Protein 6OJX (pdb70)

Solvent-accessible surface area: 48170 Å² total; per-residue (Å²): 204,28,72,7,100,98,1,0,37,51,0,43,114,105,58,6,23,11,0,49,2,45,21,134,23,30,2,40,0,72,45,45,18,154,87,69,63,7,156,52,72,86,21,80,50,115,43,0,98,95,5,0,30,67,28,16,80,127,142,36,47,121,108,4,100,117,75,68,110,22,83,5,20,27,40,24,101,90,41,2,14,0,80,1,54,0,65,52,59,161,77,10,14,1,1,35,0,63,27,2,58,102,98,39,88,51,25,154,117,35,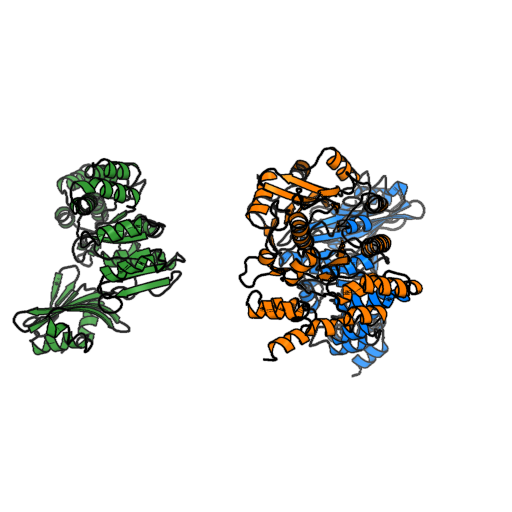45,10,28,83,11,0,97,93,2,3,117,64,72,74,2,1,0,0,0,0,0,52,137,30,4,21,34,50,40,4,8,3,5,0,2,32,61,0,1,63,83,30,80,16,0,0,0,0,0,22,75,7,1,25,24,46,15,100,41,116,31,0,0,5,2,6,1,43,27,64,65,5,3,119,41,31,160,30,1,29,144,31,3,56,62,1,22,5,29,0,0,20,2,17,52,13,131,62,54,105,11,6,77,22,0,3,31,5,5,9,2,34,5,0,0,0,0,17,9,111,1,80,27,0,19,62,0,0,37,100,1,5,90,65,10,72,94,98,26,32,73,30,2,33,32,14,0,0,102,9,0,32,0,0,0,1,1,30,52,0,61,89,45,99,62,103,19,78,24,16,0,2,4,0,0,15,10,16,99,43,0,44,62,19,0,98,88,84,92,8,142,97,0,61,63,58,0,65,118,5,58,178,82,82,28,3,42,0,12,0,44,12,1,76,29,18,18,105,105,124,80,5,60,92,121,36,0,37,65,154,11,94,66,66,113,39,0,57,109,46,48,111,115,214,26,73,8,98,93,2,0,33,59,0,43,108,112,57,4,20,4,0,4,1,3,13,115,1,30,2,12,0,11,44,43,17,103,6,72,57,10,156,56,84,86,19,81,51,114,42,0,100,96,3,0,30,68,26,16,80,125,152,47,45,129,100,4,105,108,27,34,3,6,35,6,19,26,40,25,100,88,40,1,27,0,33,1,2,0,0,16,7,128,68,10,13,1,1,6,0,50,31,2,56,111,156,26,90,51,19,142,100,33,42,11,27,80,13,0,91,93,2,3,114,64,71,122,3,1,0,0,0,0,1,18,50,31,3,22,35,50,40,3,8,4,5,0,2,29,61,0,1,64,83,29,159,54,29,0,2,0,1,22,56,6,16,20,23,77,15,101,116,119,41,3,84,10,71,36,62,42,28,68,80,77,10,175,43,45,158,50,1,27,142,106,3,87,219,62,116,6,51,0,0,19,1,18,45,13,154,64,51,106,15,8,75,24,0,3,52,4,4,96,66,38,21,0,0,0,0,17,9,40,0,52,32,0,28,24,0,0,54,37,0,5,38,56,2,58,73,184,41,25,73,110,1,32,32,36,0,0,133,10,1,35,0,0,0,1,2,24,39,0,54,83,49,92,62,106,21,77,20,14,0,2,4,0,0,14,10,16,99,42,0,42,64,20,0,96,90,79,82,8,120,80,0,60,64,58,0,67,121,5,57,111,82,82,27,3,42,0,12,0,47,12,1,69,29,19,19,111,150,200,80,6,60,98,123,36,0,41,53,78,12,93,65,65,116,32,0,58,116,42,45,118,80,113,189,23,75,7,98,92,2,0,32,58,0,45,107,112,58,4,18,12,0,47,1,43,20,132,21,31,2,41,0,77,44,44,21,160,85,73,72,10,151,46,80,85,19,82,50,115,44,0,97,98,5,0,29,68,27,16,80,130,152,46,45,126,104,4,104,112,70,68,108,22,82,6,18,24,39,26,100,88,40,2,26,0,78,1,54,0,66,53,41,216,76,10,14,0,2,35,0,61,30,2,57,110,143,42,70,48,25,138,94,32,42,10,28,91,22,0,102,46,2,3,119,64,73,129,3,1,0,0,0,0,0,52,137,32,3,22,35,49,42,4,9,5,4,0,2,27,59,1,1,66,83,29,161,55,27,0,3,1,1,22,71,8,16,26,23,78,17,100,115,118,42,4,84,10,69,35,61,43,28,67,83,76,11,172,40,42,137,45,1,29,138,106,2,85,218,62,118,8,48,0,0,22,1,18,55,14,146,70,60,102,14,5,73,24,0,2,52,4,4,97,66,38,20,0,0,0,0,18,10,113,1,83,32,0,19,65,0,0,32,98,0,2,91,64,5,71,93,186,39,35,73,108,0,29,32,35,0,0,133,10,0,30,0,0,0,1,2,24,40,0,50,83,49,92,64,106,20,79,20,14,0,2,4,0,0,15,9,16,99,43,0,43,63,21,0,95,95,85,92,10,137,96,0,62,64,58,0,67,121,5,59,180,80,82,27,2,44,0,12,0,44,11,0,76,30,19,19,110,148,201,79,6,61,93,120,36,0,40,63,115,12,96,65,64,115,33,0,97,113,43,39,96,84,95

Foldseek 3Di:
DDALVVQVQVLQVQVFFKWKADAPFAIWTHFLRRIDHDPDGGDHQVRQCRRVCVFDDPVQVVVCVVPQWDWDKDDDPPGFIWTKIWGDDPRGIIMMIGTFHQDQDECVVQQHDVLLQVLLVDQFFEAEEEAAPPQCRVSSVVNSVQSNQAPDQFEEEEEDCADGHDHDHHNYHYHYAGDPPRAPDLVRCLVCVVVVRGAEYESEEPPALVSLVSQLVQRVVRHYYYYYYHDAFPLRVLCVNLVRDPPVCSLVVLLSCLPRHAKYKGWGWFQWLVRHGTHIQIFIQGDDPVQSVCSNVVNSVCSVVVLVPCCPPNNGAGSLRSLLVCVVVRGHDPCRSLVPDPDNVVSVVVVVD/DDALVVQVQCLQVQVFFKWKADAPFAIWTHALRRIDHDPDGGDHQVRQCRRVCVFDDPVQVVVCVVPQWDWDKDDDPPGFIWIKIWGDDPRGIIMMIGTFHQDQDECVVQQHDVLLQVLLVDQFFEAEEEAAPPFCRVSSVVNSVQSNQAPDQFEEEEEDQADGHDHDHHNYHYHYAGDPPRAPDLVRCLVCVVVVRGAEYESEAPPALVSLVSQLVQRVVRHYYYYYYHDAFPLRVLCVNLVRDPPVCSLVVLLSCLVGHAKYKGWGWFQFPVNHGIHIQIFIQGDDPVQSVCSNVVNSVCSVVVLVPCCVPNNGAGSLRSLLVCVVVSRHDPCRSCVPDPDNVVSVCVVPVD/DDALVVQVQCLQVQVFFKWKADAPFAIWTHFLRRIDHDPDGGDHQVRQCRRVCVFDDPVQVVVCVVPQWDWDKDDDPPGFIWIKIWGDDPRGIIMMIGTFHQDQDECVVQQHDCLLQVLLVDQFFEAEAEAAPPQCRVSSVVNSVQSNQAPDQFEEEEEDCADGHDRDHHNYHYHYAGDPPRAPDLVRCLVCVVVVRGAEYESEACPALVSLVSQLVQRVVRHYYYYYYHDAFPLRVLCVSLVRDPPVCSLVVLLSCLPRHAKYKGWGWFQWPVRHGTHIQIFIDGDDPVQSVCSNVVNSVCSVVVLVPCCVPNNGAGSLRSLLVCVVVSRHDPCRSCVPDPDNVVSVCVVPVD

B-factor: mean 44.24, std 13.98, range [21.78, 124.31]

Sequence (1061 aa):
MANMHQLLTELVNRGGSSDLHLTTNSPPQIRIDGKLLPLDMPPLNAVDTKQLCYSILTEQQKHHKFEENNELDLSFGIKGLSRFRGNVFVQRGAVAGVFRVIPYKILSFEELGLPPVVRELAEKPRGLVLVTGPTGSGKSTTLAAIIDKINTDRHEHIVTVEDPIEYLHPPHKSCVVNQREVGADTKSFKNALKYILRQDPDVVLVGELRDLEETIEAALTLAETGHLCFATLHTNSAVQTINRIVDVFPSYQQPQVRAQLSFVLEGVLSQTLLPKASGTGRVLAIEVMVPNPAIRNLIREDKIHHQIYSQMQVGQEKFGMMTMNQCLYGLLQKRHITMDVGMGRSPDPDELKQMLTSMANMHQLLTELVNRGGSSDLHLTTNSPPQIRIDGKLLPLDMPPLNAVDTKQLCYSILTEQQKHKFEENNELDLSFGIKGLSRFRGNVFVQRGAVAGVFRVVIPYKILSFEELGLPPVVRELAEKPRGLVLVTGPTGSGKSTTLAAIIDKINTDRHEHIVTVEDPIEYLHPPHKSCVVNQREVGADTKSFKNALKYILRQDPDVVLVGELRDLETIEAALTLAETGHLCFATLHTNSAVQTINRIVDVFPSYQQPQVRAQLSFVLEGVLSSQTTLLPKASGTGRVLAIEVMVPNPAIRNLIREDKIIHHQIYSQMQVGQEKFGMMTMNQCLYGLLQKRHITMDVGMGRSPDPDELKQMLTSGMANMHQLLTELVNRGGSSDLHLTTNSPPQIRIDGKLLPLDMPPLNAVDTKQLCYSILTEQQQKHHKFEENNELDLSFGIKGLSRFRGNVFVQRRGAVAGVFRVIPYKILSFEELGLPPVVRELAEKPRGLVLVTGPTGSGKSTTLAAIIIDKINTDRHEHIVTVEDPIEYLHPHKSCVVNQREVGADTKSFKNALKYILRQDPDVVLVGELRDLEETIEAALTLAETGHLCFATLHTNSAVQTINRIVDVFPSYQQPQVRAQLSFVLEGVLSSQTTLLPKASGTGRVLAIEVMVPNPAIRNLIREDKIIHQIYSQMQVGQEKFGMMTMNQCLYGLLQKRHITMDVGMGRSPDPDELKQMLTSG

CATH classification: 3.30.450.90 (+1 more: 3.40.50.300)

Secondary structure (DSSP, 8-state):
---HHHHHHHHHHTT-SEEEE-TTS--EEEETTEEEE-SSPPP-HHHHHHHHHTT--HHHHHHHHHHSEEEEEEEETTTEEEEEEEEEETTEEEEEEEEE-SSPPPHHHHT--HHHHHHTT-SSEEEEEE-STTSSHHHHHHHHHHHHHHH--SEEEEEESS--S----SSSEEEEEEBTTTBS-HHHHHHHGGGG--SEEEEEE--SHHHHHHHHHHHHTT-EEEEEE--SSHHHHHHHHHHTS-TTTHHHHHHHHHHHEEEEEEEEEEE-TTSSSEEEEEEEE---HHHHHHHHTT-GGGHHHHHHT-HHHH--B-HHHHHHHHHHTTSS-HHHHHHH-SSHHHHHHHHH-/---HHHHHHHHHHTT-SEEEE-TTS--EEEETTEEEE-SSPPP-HHHHHHHHHTT--HHHHHHHHHHSEEEEEEEETTTEEEEEEEEEETTEEEEEEEEE-SSPPPHHHHT--HHHHHHTT-SSEEEEEE-STTSSHHHHHHHHHHHHHHH--SEEEEEESS--S----SSSEEEEEEBTTTBS-HHHHHHHGGGS--SEEEEEE--SHHHHHHHHHHHHTT-EEEEEE--SSHHHHHHHHHHTS-GGGHHHHHHHHHHHEEEEEEEEEEE-TTSSSEEEEEEEE---HHHHHHHHTT-GGGHHHHHHT-HHHH--B-HHHHHHHHHHTTSS-HHHHHHH-S-HHHHHHHHTT-/---HHHHHHHHHHTT-SEEEE-BTS--EEEETTEEEE-SSPPB-HHHHHHHHHTTS-HHHHHHHHHHSEEEEEEEETTTEEEEEEEEEETTEEEEEEEEE-SSPPPHHHHT--HHHHHHTT-SSEEEEEE-STTSSHHHHHHHHHHHHHHH--SEEEEEESS--S----SSSEEEEEEBTTTBS-HHHHHHHGGGG--SEEEEEE--SHHHHHHHHHHHHTT-EEEEEE--SSHHHHHHHHHHTS-GGGHHHHHHHHHHHEEEEEEEEEEE-TTSSSEEEEEEEE---HHHHHHHHTT-GGGHHHHHHT-HHHH--B-HHHHHHHHHHTTSS-HHHHHHH-S-HHHHHHHHH--

InterPro domains:
  IPR001482 Type II/IV secretion system domain [PF00437] (5-279)
  IPR006321 Pilus retraction protein PilT/PilU [TIGR01420] (4-346)
  IPR006321 Pilus retraction protein PilT/PilU [cd01131] (104-326)
  IPR027417 P-loop containing nucleoside triphosphate hydrolase [G3DSA:3.40.50.300] (101-358)
  IPR027417 P-loop containing nucleoside triphosphate hydrolase [SSF52540] (4-335)
  IPR061298 Bacterial type II secretion system protein, E signature [PS00662] (194-208)

Organism: Geobacter metallireducens (strain ATCC 53774 / DSM 7210 / GS-15) (NCBI:txid269799)

Radius of gyration: 41.23 Å; Cα contacts (8 Å, |Δi|>4): 2125; chains: 3; bounding box: 118×92×66 Å

Nearest PDB structures (foldseek):
  6ok2-assembly1_D  TM=8.692E-01  e=3.202E-77  Geobacter metallireducens GS-15
  5zfq-assembly1_A  TM=9.122E-01  e=2.348E-72  Geobacter sulfurreducens PCA
  3jvv-assembly1_A-2  TM=9.139E-01  e=1.001E-47  Pseudomonas aeruginosa
  3jvu-assembly1_C-2  TM=9.461E-01  e=4.062E-47  Pseudomonas aeruginosa
  3jvv-assembly1_B-2  TM=9.315E-01  e=7.203E-47  Pseudomonas aeruginosa

Structure (mmCIF, N/CA/C/O backbone):
data_6OJX
#
_entry.id   6OJX
#
_cell.length_a   190.187
_cell.length_b   190.187
_cell.length_c   60.455
_cell.angle_alpha   90.00
_cell.angle_beta   90.00
_cell.angle_gamma   120.00
#
_symmetry.space_group_name_H-M   'P 6'
#
loop_
_entity.id
_entity.type
_entity.pdbx_description
1 polymer 'Twitching motility pilus retraction ATPase'
2 non-polymer 1,2-ETHANEDIOL
3 non-polymer 'MAGNESIUM ION'
4 non-polymer "ADENOSINE-5'-TRIPHOSPHATE"
5 water water
#
loop_
_atom_site.group_PDB
_atom_site.id
_atom_site.type_symbol
_atom_site.label_atom_id
_atom_site.label_alt_id
_atom_site.label_comp_id
_atom_site.label_asym_id
_atom_site.label_entity_id
_atom_site.label_seq_id
_atom_site.pdbx_PDB_ins_code
_atom_site.Cartn_x
_atom_site.Cartn_y
_atom_site.Cartn_z
_atom_site.occupancy
_atom_site.B_iso_or_equiv
_atom_site.auth_seq_id
_atom_site.auth_comp_id
_atom_site.auth_asym_id
_atom_site.auth_atom_id
_atom_site.pdbx_PDB_model_num
ATOM 1 N N . MET A 1 21 ? 160.491 69.410 -35.204 1.00 94.65 1 MET A N 1
ATOM 2 C CA . MET A 1 21 ? 159.289 69.140 -34.425 1.00 93.96 1 MET A CA 1
ATOM 3 C C . MET A 1 21 ? 158.530 70.422 -34.098 1.00 86.96 1 MET A C 1
ATOM 4 O O . MET A 1 21 ? 158.230 71.220 -34.987 1.00 85.94 1 MET A O 1
ATOM 9 N N . ALA A 1 22 ? 158.227 70.607 -32.815 1.00 81.50 2 ALA A N 1
ATOM 10 C CA . ALA A 1 22 ? 157.439 71.754 -32.384 1.00 74.35 2 ALA A CA 1
ATOM 11 C C . ALA A 1 22 ? 158.156 73.058 -32.706 1.00 67.74 2 ALA A C 1
ATOM 12 O O . ALA A 1 22 ? 159.380 73.160 -32.592 1.00 66.03 2 ALA A O 1
ATOM 14 N N . ASN A 1 23 ? 157.383 74.060 -33.118 1.00 62.77 3 ASN A N 1
ATOM 15 C CA . ASN A 1 23 ? 157.931 75.382 -33.357 1.00 56.60 3 ASN A CA 1
ATOM 16 C C . ASN A 1 23 ? 157.881 76.198 -32.066 1.00 51.44 3 ASN A C 1
ATOM 17 O O . ASN A 1 23 ? 157.423 75.731 -31.020 1.00 49.62 3 ASN A O 1
ATOM 22 N N . MET A 1 24 ? 158.357 77.442 -32.147 1.00 47.72 4 MET A N 1
ATOM 23 C CA . MET A 1 24 ? 158.418 78.293 -30.963 1.00 46.62 4 MET A CA 1
ATOM 24 C C . MET A 1 24 ? 157.026 78.590 -30.419 1.00 46.39 4 MET A C 1
ATOM 25 O O . MET A 1 24 ? 156.830 78.661 -29.200 1.00 44.13 4 MET A O 1
ATOM 30 N N . HIS A 1 25 ? 156.046 78.760 -31.310 1.00 47.46 5 HIS A N 1
ATOM 31 C CA . HIS A 1 25 ? 154.686 79.062 -30.874 1.00 48.22 5 HIS A CA 1
ATOM 32 C C . HIS A 1 25 ? 154.112 77.933 -30.028 1.00 47.02 5 HIS A C 1
ATOM 33 O O . HIS A 1 25 ? 153.431 78.180 -29.026 1.00 47.98 5 HIS A O 1
ATOM 40 N N . GLN A 1 26 ? 154.380 76.684 -30.414 1.00 45.31 6 GLN A N 1
ATOM 41 C CA . GLN A 1 26 ? 153.852 75.550 -29.663 1.00 46.11 6 GLN A CA 1
ATOM 42 C C . GLN A 1 26 ? 154.582 75.377 -28.337 1.00 44.52 6 GLN A C 1
ATOM 43 O O . GLN A 1 26 ? 153.966 75.019 -27.326 1.00 44.99 6 GLN A O 1
ATOM 49 N N . LEU A 1 27 ? 155.895 75.620 -28.323 1.00 43.83 7 LEU A N 1
ATOM 50 C CA . LEU A 1 27 ? 156.654 75.524 -27.080 1.00 42.18 7 LEU A CA 1
ATOM 51 C C . LEU A 1 27 ? 156.195 76.568 -26.072 1.00 43.20 7 LEU A C 1
ATOM 52 O O . LEU A 1 27 ? 156.045 76.269 -24.881 1.00 45.72 7 LEU A O 1
ATOM 57 N N . LEU A 1 28 ? 155.976 77.803 -26.529 1.00 41.57 8 LEU A N 1
ATOM 58 C CA . LEU A 1 28 ? 155.509 78.852 -25.630 1.00 40.63 8 LEU A CA 1
ATOM 59 C C . LEU A 1 28 ? 154.078 78.602 -25.174 1.00 42.19 8 LEU A C 1
ATOM 60 O O . LEU A 1 28 ? 153.723 78.941 -24.039 1.00 42.29 8 LEU A O 1
ATOM 65 N N . THR A 1 29 ? 153.249 78.005 -26.035 1.00 43.26 9 THR A N 1
ATOM 66 C CA . THR A 1 29 ? 151.901 77.628 -25.622 1.00 44.36 9 THR A CA 1
ATOM 67 C C . THR A 1 29 ? 151.939 76.559 -24.537 1.00 45.86 9 THR A C 1
ATOM 68 O O . THR A 1 29 ? 151.173 76.618 -23.568 1.00 45.20 9 THR A O 1
ATOM 72 N N . GLU A 1 30 ? 152.830 75.574 -24.680 1.00 47.96 10 GLU A N 1
ATOM 73 C CA . GLU A 1 30 ? 152.968 74.547 -23.651 1.00 51.40 10 GLU A CA 1
ATOM 74 C C . GLU A 1 30 ? 153.485 75.141 -22.346 1.00 48.36 10 GLU A C 1
ATOM 75 O O . GLU A 1 30 ? 153.045 74.745 -21.260 1.00 48.59 10 GLU A O 1
ATOM 81 N N . LEU A 1 31 ? 154.421 76.088 -22.435 1.00 46.16 11 LEU A N 1
ATOM 82 C CA . LEU A 1 31 ? 154.893 76.787 -21.245 1.00 45.92 11 LEU A CA 1
ATOM 83 C C . LEU A 1 31 ? 153.739 77.470 -20.519 1.00 46.74 11 LEU A C 1
ATOM 84 O O . LEU A 1 31 ? 153.606 77.361 -19.295 1.00 47.21 11 LEU A O 1
ATOM 89 N N . VAL A 1 32 ? 152.883 78.169 -21.268 1.00 44.38 12 VAL A N 1
ATOM 90 C CA . VAL A 1 32 ? 151.737 78.843 -20.665 1.00 45.21 12 VAL A CA 1
ATOM 91 C C . VAL A 1 32 ? 150.741 77.824 -20.122 1.00 46.53 12 VAL A C 1
ATOM 92 O O . VAL A 1 32 ? 150.299 77.919 -18.971 1.00 47.33 12 VAL A O 1
ATOM 96 N N . ASN A 1 33 ? 150.382 76.831 -20.942 1.00 47.52 13 ASN A N 1
ATOM 97 C CA . ASN A 1 33 ? 149.334 75.885 -20.567 1.00 51.10 13 ASN A CA 1
ATOM 98 C C . ASN A 1 33 ? 149.682 75.107 -19.305 1.00 52.12 13 ASN A C 1
ATOM 99 O O . ASN A 1 33 ? 148.788 74.772 -18.520 1.00 53.17 13 ASN A O 1
ATOM 104 N N . ARG A 1 34 ? 150.958 74.805 -19.092 1.00 50.58 14 ARG A N 1
ATOM 105 C CA . ARG A 1 34 ? 151.373 74.002 -17.952 1.00 50.36 14 ARG A CA 1
ATOM 106 C C . ARG A 1 34 ? 151.745 74.843 -16.738 1.00 48.29 14 ARG A C 1
ATOM 107 O O . ARG A 1 34 ? 152.263 74.299 -15.758 1.00 48.76 14 ARG A O 1
ATOM 115 N N . GLY A 1 35 ? 151.483 76.147 -16.776 1.00 47.18 15 GLY A N 1
ATOM 116 C CA . GLY A 1 35 ? 151.780 76.999 -15.641 1.00 46.56 15 GLY A CA 1
ATOM 117 C C . GLY A 1 35 ? 153.252 77.131 -15.331 1.00 46.59 15 GLY A C 1
ATOM 118 O O . GLY A 1 35 ? 153.616 77.382 -14.178 1.00 45.95 15 GLY A O 1
ATOM 119 N N . GLY A 1 36 ? 154.113 76.962 -16.330 1.00 45.64 16 GLY A N 1
ATOM 120 C CA . GLY A 1 36 ? 155.530 77.125 -16.110 1.00 43.02 16 GLY A CA 1
ATOM 121 C C . GLY A 1 36 ? 155.942 78.581 -16.027 1.00 42.83 16 GLY A C 1
ATOM 122 O O . GLY A 1 36 ? 155.282 79.479 -16.550 1.00 43.79 16 GLY A O 1
ATOM 123 N N . SER A 1 37 ? 157.058 78.813 -15.340 1.00 41.29 17 SER A N 1
ATOM 124 C CA A SER A 1 37 ? 157.601 80.159 -15.211 0.87 40.58 17 SER A CA 1
ATOM 125 C CA B SER A 1 37 ? 157.605 80.157 -15.209 0.13 40.18 17 SER A CA 1
ATOM 126 C C . SER A 1 37 ? 158.635 80.478 -16.280 1.00 40.67 17 SER A C 1
ATOM 127 O O . SER A 1 37 ? 158.708 81.626 -16.733 1.00 42.86 17 SER A O 1
ATOM 132 N N . ASP A 1 38 ? 159.429 79.492 -16.697 1.00 39.00 18 ASP A N 1
ATOM 133 C CA . ASP A 1 38 ? 160.500 79.713 -17.657 1.00 39.82 18 ASP A CA 1
ATOM 134 C C . ASP A 1 38 ? 160.615 78.539 -18.617 1.00 40.07 18 ASP A C 1
ATOM 135 O O . ASP A 1 38 ? 160.482 77.380 -18.214 1.00 41.58 18 ASP A O 1
ATOM 140 N N . LEU A 1 39 ? 160.869 78.849 -19.887 1.00 38.22 19 LEU A N 1
ATOM 141 C CA . LEU A 1 39 ? 161.195 77.859 -20.905 1.00 37.23 19 LEU A CA 1
ATOM 142 C C . LEU A 1 39 ? 162.673 77.974 -21.254 1.00 36.98 19 LEU A C 1
ATOM 143 O O . LEU A 1 39 ? 163.165 79.077 -21.517 1.00 38.70 19 LEU A O 1
ATOM 148 N N . HIS A 1 40 ? 163.373 76.843 -21.258 1.00 31.28 20 HIS A N 1
ATOM 149 C CA . HIS A 1 40 ? 164.804 76.793 -21.532 1.00 36.47 20 HIS A CA 1
ATOM 150 C C . HIS A 1 40 ? 165.059 76.070 -22.847 1.00 38.83 20 HIS A C 1
ATOM 151 O O . HIS A 1 40 ? 164.547 74.964 -23.062 1.00 36.58 20 HIS A O 1
ATOM 158 N N . LEU A 1 41 ? 165.859 76.688 -23.716 1.00 36.68 21 LEU A N 1
ATOM 159 C CA . LEU A 1 41 ? 166.245 76.102 -24.995 1.00 37.58 21 LEU A CA 1
ATOM 160 C C . LEU A 1 41 ? 167.761 76.118 -25.101 1.00 38.10 21 LEU A C 1
ATOM 161 O O . LEU A 1 41 ? 168.372 77.191 -25.125 1.00 35.40 21 LEU A O 1
ATOM 166 N N . THR A 1 42 ? 168.367 74.935 -25.169 1.00 38.27 22 THR A N 1
ATOM 167 C CA . THR A 1 42 ? 169.812 74.833 -25.313 1.00 38.20 22 THR A CA 1
ATOM 168 C C . THR A 1 42 ? 170.142 73.518 -26.007 1.00 39.17 22 THR A C 1
ATOM 169 O O . THR A 1 42 ? 169.321 72.597 -26.058 1.00 37.94 22 THR A O 1
ATOM 173 N N . THR A 1 43 ? 171.354 73.443 -26.551 1.00 38.11 23 THR A N 1
ATOM 174 C CA . THR A 1 43 ? 171.742 72.294 -27.358 1.00 39.07 23 THR A CA 1
ATOM 175 C C . THR A 1 43 ? 171.922 71.050 -26.496 1.00 39.17 23 THR A C 1
ATOM 176 O O . THR A 1 43 ? 172.275 71.125 -25.315 1.00 36.52 23 THR A O 1
ATOM 180 N N . ASN A 1 44 ? 171.668 69.894 -27.112 1.00 40.77 24 ASN A N 1
ATOM 181 C CA . ASN A 1 44 ? 171.838 68.561 -26.539 1.00 42.86 24 ASN A CA 1
ATOM 182 C C . ASN A 1 44 ? 170.847 68.262 -25.424 1.00 42.63 24 ASN A C 1
ATOM 183 O O . ASN A 1 44 ? 171.007 67.261 -24.712 1.00 42.14 24 ASN A O 1
ATOM 188 N N . SER A 1 45 ? 169.828 69.096 -25.253 1.00 41.58 25 SER A N 1
ATOM 189 C CA . SER A 1 45 ? 168.728 68.857 -24.338 1.00 40.86 25 SER A CA 1
ATOM 190 C C . SER A 1 45 ? 167.418 69.143 -25.051 1.00 39.26 25 SER A C 1
ATOM 191 O O . SER A 1 45 ? 167.359 70.019 -25.920 1.00 39.69 25 SER A O 1
ATOM 194 N N . PRO A 1 46 ? 166.358 68.412 -24.725 1.00 39.61 26 PRO A N 1
ATOM 195 C CA . PRO A 1 46 ? 165.029 68.800 -25.191 1.00 40.14 26 PRO A CA 1
ATOM 196 C C . PRO A 1 46 ? 164.626 70.120 -24.563 1.00 40.65 26 PRO A C 1
ATOM 197 O O . PRO A 1 46 ? 165.248 70.559 -23.584 1.00 40.01 26 PRO A O 1
ATOM 201 N N . PRO A 1 47 ? 163.614 70.797 -25.104 1.00 40.55 27 PRO A N 1
ATOM 202 C CA . PRO A 1 47 ? 163.078 71.972 -24.410 1.00 38.67 27 PRO A CA 1
ATOM 203 C C . PRO A 1 47 ? 162.656 71.599 -22.998 1.00 41.08 27 PRO A C 1
ATOM 204 O O . PRO A 1 47 ? 162.075 70.537 -22.764 1.00 43.23 27 PRO A O 1
ATOM 208 N N . GLN A 1 48 ? 162.984 72.467 -22.047 1.00 37.35 28 GLN A N 1
ATOM 209 C CA . GLN A 1 48 ? 162.664 72.231 -20.648 1.00 38.76 28 GLN A CA 1
ATOM 210 C C . GLN A 1 48 ? 161.911 73.429 -20.095 1.00 37.19 28 GLN A C 1
ATOM 211 O O . GLN A 1 48 ? 162.206 74.576 -20.445 1.00 39.50 28 GLN A O 1
ATOM 217 N N . ILE A 1 49 ? 160.929 73.156 -19.241 1.00 36.22 29 ILE A N 1
ATOM 218 C CA . ILE A 1 49 ? 160.105 74.188 -18.628 1.00 37.33 29 ILE A CA 1
ATOM 219 C C . ILE A 1 49 ? 160.216 74.066 -17.116 1.00 37.95 29 ILE A C 1
ATOM 220 O O . ILE A 1 49 ? 160.229 72.957 -16.569 1.00 38.43 29 ILE A O 1
ATOM 225 N N . ARG A 1 50 ? 160.307 75.209 -16.443 1.00 36.58 30 ARG A N 1
ATOM 226 C CA . ARG A 1 50 ? 160.375 75.246 -14.990 1.00 36.75 30 ARG A CA 1
ATOM 227 C C . ARG A 1 50 ? 158.962 75.372 -14.434 1.00 38.71 30 ARG A C 1
ATOM 228 O O . ARG A 1 50 ? 158.269 76.359 -14.704 1.00 38.30 30 ARG A O 1
ATOM 236 N N . ILE A 1 51 ? 158.534 74.371 -13.671 1.00 40.39 31 ILE A N 1
ATOM 237 C CA . ILE A 1 51 ? 157.218 74.352 -13.042 1.00 42.25 31 ILE A CA 1
ATOM 238 C C . ILE A 1 51 ? 157.423 74.281 -11.537 1.00 43.50 31 ILE A C 1
ATOM 239 O O . ILE A 1 51 ? 158.044 73.334 -11.036 1.00 43.07 31 ILE A O 1
ATOM 244 N N . ASP A 1 52 ? 156.905 75.281 -10.822 1.00 45.60 32 ASP A N 1
ATOM 245 C CA . ASP A 1 52 ? 157.030 75.365 -9.366 1.00 46.59 32 ASP A CA 1
ATOM 246 C C . ASP A 1 52 ? 158.493 75.309 -8.929 1.00 46.67 32 ASP A C 1
ATOM 247 O O . ASP A 1 52 ? 158.830 74.740 -7.889 1.00 47.67 32 ASP A O 1
ATOM 252 N N . GLY A 1 53 ? 159.373 75.900 -9.739 1.00 44.36 33 GLY A N 1
ATOM 253 C CA . GLY A 1 53 ? 160.774 76.023 -9.404 1.00 45.17 33 GLY A CA 1
ATOM 254 C C . GLY A 1 53 ? 161.680 74.940 -9.950 1.00 46.59 33 GLY A C 1
ATOM 255 O O . GLY A 1 53 ? 162.904 75.120 -9.934 1.00 47.19 33 GLY A O 1
ATOM 256 N N . LYS A 1 54 ? 161.130 73.834 -10.446 1.00 47.66 34 LYS A N 1
ATOM 257 C CA . LYS A 1 54 ? 161.920 72.687 -10.873 1.00 47.25 34 LYS A CA 1
ATOM 258 C C . LYS A 1 54 ? 161.785 72.464 -12.373 1.00 42.76 34 LYS A C 1
ATOM 259 O O . LYS A 1 54 ? 160.691 72.581 -12.935 1.00 40.53 34 LYS A O 1
ATOM 265 N N . LEU A 1 55 ? 162.904 72.129 -13.011 1.00 40.65 35 LEU A N 1
ATOM 266 C CA . LEU A 1 55 ? 162.933 71.911 -14.450 1.00 41.46 35 LEU A CA 1
ATOM 267 C C . LEU A 1 55 ? 162.366 70.543 -14.808 1.00 44.48 35 LEU A C 1
ATOM 268 O O . LEU A 1 55 ? 162.596 69.553 -14.107 1.00 44.15 35 LEU A O 1
ATOM 273 N N . LEU A 1 56 ? 161.632 70.496 -15.918 1.00 43.95 36 LEU A N 1
ATOM 274 C CA . LEU A 1 56 ? 161.061 69.269 -16.458 1.00 47.32 36 LEU A CA 1
ATOM 275 C C . LEU A 1 56 ? 161.274 69.259 -17.967 1.00 45.47 36 LEU A C 1
ATOM 276 O O . LEU A 1 56 ? 160.861 70.203 -18.655 1.00 43.80 36 LEU A O 1
ATOM 281 N N . PRO A 1 57 ? 161.922 68.235 -18.518 1.00 46.79 37 PRO A N 1
ATOM 282 C CA . PRO A 1 57 ? 162.097 68.174 -19.974 1.00 45.61 37 PRO A CA 1
ATOM 283 C C . PRO A 1 57 ? 160.815 67.763 -20.678 1.00 48.44 37 PRO A C 1
ATOM 284 O O . PRO A 1 57 ? 160.058 66.917 -20.196 1.00 49.83 37 PRO A O 1
ATOM 288 N N . LEU A 1 58 ? 160.575 68.377 -21.831 1.00 49.57 38 LEU A N 1
ATOM 289 C CA . LEU A 1 58 ? 159.447 67.990 -22.664 1.00 51.47 38 LEU A CA 1
ATOM 290 C C . LEU A 1 58 ? 159.779 66.719 -23.436 1.00 54.53 38 LEU A C 1
ATOM 291 O O . LEU A 1 58 ? 160.945 66.416 -23.705 1.00 53.53 38 LEU A O 1
ATOM 296 N N . ASP A 1 59 ? 158.735 65.966 -23.785 1.00 58.88 39 ASP A N 1
ATOM 297 C CA . ASP A 1 59 ? 158.898 64.685 -24.474 1.00 62.10 39 ASP A CA 1
ATOM 298 C C . ASP A 1 59 ? 159.161 64.943 -25.960 1.00 59.73 39 ASP A C 1
ATOM 299 O O . ASP A 1 59 ? 158.312 64.739 -26.830 1.00 59.77 39 ASP A O 1
ATOM 304 N N . MET A 1 60 ? 160.373 65.405 -26.238 1.00 57.39 40 MET A N 1
ATOM 305 C CA . MET A 1 60 ? 160.803 65.795 -27.571 1.00 56.72 40 MET A CA 1
ATOM 306 C C . MET A 1 60 ? 162.262 65.413 -27.750 1.00 53.86 40 MET A C 1
ATOM 307 O O . MET A 1 60 ? 162.983 65.218 -26.765 1.00 52.71 40 MET A O 1
ATOM 312 N N . PRO A 1 61 ? 162.728 65.291 -28.996 1.00 53.49 41 PRO A N 1
ATOM 313 C CA . PRO A 1 61 ? 164.145 65.007 -29.214 1.00 52.37 41 PRO A CA 1
ATOM 314 C C . PRO A 1 61 ? 165.004 66.163 -28.741 1.00 50.61 41 PRO A C 1
ATOM 315 O O . PRO A 1 61 ? 164.542 67.317 -28.681 1.00 50.79 41 PRO A O 1
ATOM 319 N N . PRO A 1 62 ? 166.263 65.907 -28.386 1.00 49.08 42 PRO A N 1
ATOM 320 C CA . PRO A 1 62 ? 167.152 67.005 -27.993 1.00 47.46 42 PRO A CA 1
ATOM 321 C C . PRO A 1 62 ? 167.407 67.953 -29.155 1.00 45.35 42 PRO A C 1
ATOM 322 O O . PRO A 1 62 ? 167.430 67.553 -30.321 1.00 45.20 42 PRO A O 1
ATOM 326 N N . LEU A 1 63 ? 167.592 69.226 -28.822 1.00 44.59 43 LEU A N 1
ATOM 327 C CA . LEU A 1 63 ? 167.834 70.245 -29.831 1.00 43.94 43 LEU A CA 1
ATOM 328 C C . LEU A 1 63 ? 169.301 70.261 -30.240 1.00 44.93 43 LEU A C 1
ATOM 329 O O . LEU A 1 63 ? 170.187 69.871 -29.473 1.00 44.84 43 LEU A O 1
ATOM 334 N N . ASN A 1 64 ? 169.552 70.716 -31.463 1.00 44.35 44 ASN A N 1
ATOM 335 C CA . ASN A 1 64 ? 170.899 71.006 -31.931 1.00 44.76 44 ASN A CA 1
ATOM 336 C C . ASN A 1 64 ? 171.053 72.514 -32.108 1.00 44.46 44 ASN A C 1
ATOM 337 O O . ASN A 1 64 ? 170.138 73.295 -31.830 1.00 43.25 44 ASN A O 1
ATOM 342 N N . ALA A 1 65 ? 172.236 72.922 -32.577 1.00 44.28 45 ALA A N 1
ATOM 343 C CA . ALA A 1 65 ? 172.525 74.346 -32.711 1.00 41.41 45 ALA A CA 1
ATOM 344 C C . ALA A 1 65 ? 171.623 75.001 -33.749 1.00 40.54 45 ALA A C 1
ATOM 345 O O . ALA A 1 65 ? 171.239 76.167 -33.595 1.00 38.08 45 ALA A O 1
ATOM 347 N N . VAL A 1 66 ? 171.279 74.274 -34.815 1.00 41.73 46 VAL A N 1
ATOM 348 C CA . VAL A 1 66 ? 170.342 74.803 -35.802 1.00 42.23 46 VAL A CA 1
ATOM 349 C C . VAL A 1 66 ? 168.984 75.062 -35.160 1.00 41.88 46 VAL A C 1
ATOM 350 O O . VAL A 1 66 ? 168.339 76.086 -35.425 1.00 43.13 46 VAL A O 1
ATOM 354 N N . ASP A 1 67 ? 168.541 74.150 -34.292 1.00 39.69 47 ASP A N 1
ATOM 355 C CA . ASP A 1 67 ? 167.233 74.291 -33.659 1.00 40.77 47 ASP A CA 1
ATOM 356 C C . ASP A 1 67 ? 167.192 75.492 -32.723 1.00 37.98 47 ASP A C 1
ATOM 357 O O . ASP A 1 67 ? 166.274 76.317 -32.797 1.00 37.49 47 ASP A O 1
ATOM 362 N N . THR A 1 68 ? 168.179 75.605 -31.830 1.00 36.84 48 THR A N 1
ATOM 363 C CA . THR A 1 68 ? 168.160 76.684 -30.845 1.00 38.65 48 THR A CA 1
ATOM 364 C C . THR A 1 68 ? 168.227 78.050 -31.516 1.00 38.69 48 THR A C 1
ATOM 365 O O . THR A 1 68 ? 167.532 78.987 -31.104 1.00 37.43 48 THR A O 1
ATOM 369 N N . LYS A 1 69 ? 169.054 78.183 -32.554 1.00 39.90 49 LYS A N 1
ATOM 370 C CA . LYS A 1 69 ? 169.141 79.455 -33.263 1.00 39.14 49 LYS A CA 1
ATOM 371 C C . LYS A 1 69 ? 167.837 79.779 -33.980 1.00 39.35 49 LYS A C 1
ATOM 372 O O . LYS A 1 69 ? 167.363 80.919 -33.929 1.00 38.92 49 LYS A O 1
ATOM 378 N N . GLN A 1 70 ? 167.238 78.787 -34.644 1.00 39.97 50 GLN A N 1
ATOM 379 C CA . GLN A 1 70 ? 165.997 79.028 -35.375 1.00 42.28 50 GLN A CA 1
ATOM 380 C C . GLN A 1 70 ? 164.852 79.381 -34.432 1.00 40.88 50 GLN A C 1
ATOM 381 O O . GLN A 1 70 ? 164.069 80.296 -34.713 1.00 39.27 50 GLN A O 1
ATOM 387 N N . LEU A 1 71 ? 164.743 78.674 -33.306 1.00 40.62 51 LEU A N 1
ATOM 388 C CA . LEU A 1 71 ? 163.665 78.942 -32.360 1.00 40.77 51 LEU A CA 1
ATOM 389 C C . LEU A 1 71 ? 163.802 80.329 -31.743 1.00 38.07 51 LEU A C 1
ATOM 390 O O . LEU A 1 71 ? 162.831 81.093 -31.688 1.00 38.19 51 LEU A O 1
ATOM 395 N N . CYS A 1 72 ? 165.004 80.674 -31.277 1.00 37.60 52 CYS A N 1
ATOM 396 C CA . CYS A 1 72 ? 165.198 81.969 -30.633 1.00 37.22 52 CYS A CA 1
ATOM 397 C C . CYS A 1 72 ? 165.091 83.112 -31.635 1.00 37.44 52 CYS A C 1
ATOM 398 O O . CYS A 1 72 ? 164.544 84.173 -31.316 1.00 36.48 52 CYS A O 1
ATOM 401 N N . TYR A 1 73 ? 165.603 82.918 -32.854 1.00 36.72 53 TYR A N 1
ATOM 402 C CA . TYR A 1 73 ? 165.514 83.971 -33.860 1.00 38.22 53 TYR A CA 1
ATOM 403 C C . TYR A 1 73 ? 164.085 84.208 -34.329 1.00 38.22 53 TYR A C 1
ATOM 404 O O . TYR A 1 73 ? 163.784 85.302 -34.817 1.00 40.34 53 TYR A O 1
ATOM 413 N N . SER A 1 74 ? 163.199 83.218 -34.183 1.00 39.90 54 SER A N 1
ATOM 414 C CA . SER A 1 74 ? 161.829 83.366 -34.662 1.00 40.51 54 SER A CA 1
ATOM 415 C C . SER A 1 74 ? 161.062 84.450 -33.916 1.00 40.78 54 SER A C 1
ATOM 416 O O . SER A 1 74 ? 160.015 84.892 -34.401 1.00 43.36 54 SER A O 1
ATOM 419 N N . ILE A 1 75 ? 161.551 84.888 -32.759 1.00 40.14 55 ILE A N 1
ATOM 420 C CA . ILE A 1 75 ? 160.864 85.894 -31.961 1.00 41.27 55 ILE A CA 1
ATOM 421 C C . ILE A 1 75 ? 161.675 87.187 -31.865 1.00 41.30 55 ILE A C 1
ATOM 422 O O . ILE A 1 75 ? 161.399 88.028 -31.011 1.00 41.16 55 ILE A O 1
ATOM 427 N N . LEU A 1 76 ? 162.668 87.361 -32.731 1.00 42.69 56 LEU A N 1
ATOM 428 C CA . LEU A 1 76 ? 163.498 88.557 -32.746 1.00 41.55 56 LEU A CA 1
ATOM 429 C C . LEU A 1 76 ? 163.212 89.387 -33.991 1.00 42.68 56 LEU A C 1
ATOM 430 O O . LEU A 1 76 ? 162.904 88.850 -35.059 1.00 42.22 56 LEU A O 1
ATOM 435 N N . THR A 1 77 ? 163.318 90.705 -33.845 1.00 44.39 57 THR A N 1
ATOM 436 C CA . THR A 1 77 ? 163.330 91.573 -35.009 1.00 46.04 57 THR A CA 1
ATOM 437 C C . THR A 1 77 ? 164.710 91.537 -35.660 1.00 45.76 57 THR A C 1
ATOM 438 O O . THR A 1 77 ? 165.681 91.033 -35.090 1.00 44.53 57 THR A O 1
ATOM 442 N N . GLU A 1 78 ? 164.792 92.080 -36.876 1.00 46.07 58 GLU A N 1
ATOM 443 C CA . GLU A 1 78 ? 166.072 92.108 -37.578 1.00 49.86 58 GLU A CA 1
ATOM 444 C C . GLU A 1 78 ? 167.094 92.950 -36.827 1.00 49.99 58 GLU A C 1
ATOM 445 O O . GLU A 1 78 ? 168.281 92.607 -36.785 1.00 51.06 58 GLU A O 1
ATOM 451 N N . GLN A 1 79 ? 166.651 94.053 -36.221 1.00 51.75 59 GLN A N 1
ATOM 452 C CA . GLN A 1 79 ? 167.561 94.878 -35.434 1.00 53.51 59 GLN A CA 1
ATOM 453 C C . GLN A 1 79 ? 168.047 94.135 -34.196 1.00 49.89 59 GLN A C 1
ATOM 454 O O . GLN A 1 79 ? 169.211 94.270 -33.801 1.00 48.99 59 GLN A O 1
ATOM 460 N N . GLN A 1 80 ? 167.171 93.345 -33.571 1.00 45.71 60 GLN A N 1
ATOM 461 C CA . GLN A 1 80 ? 167.578 92.567 -32.407 1.00 44.52 60 GLN A CA 1
ATOM 462 C C . GLN A 1 80 ? 168.559 91.463 -32.784 1.00 43.19 60 GLN A C 1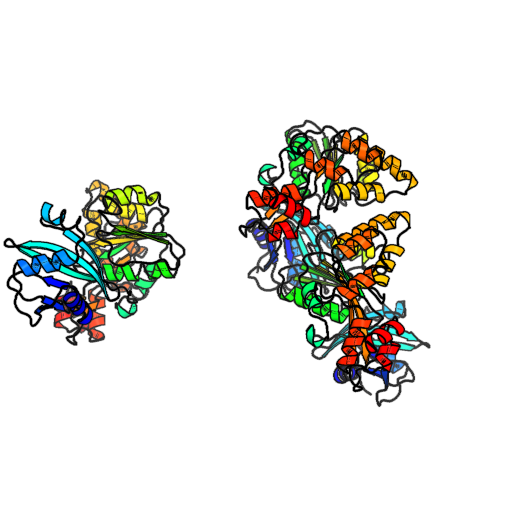
ATOM 463 O O . GLN A 1 80 ? 169.463 91.147 -32.001 1.00 42.98 60 GLN A O 1
ATOM 469 N N . LYS A 1 81 ? 168.406 90.876 -33.975 1.00 43.92 61 LYS A N 1
ATOM 470 C CA . LYS A 1 81 ? 169.337 89.842 -34.422 1.00 45.02 61 LYS A CA 1
ATOM 471 C C . LYS A 1 81 ? 170.737 90.416 -34.623 1.00 45.93 61 LYS A C 1
ATOM 472 O O . LYS A 1 81 ? 171.724 89.844 -34.148 1.00 45.54 61 LYS A O 1
ATOM 478 N N . HIS A 1 82 ? 170.836 91.543 -35.338 1.00 46.90 62 HIS A N 1
ATOM 479 C CA A HIS A 1 82 ? 172.118 92.222 -35.496 0.55 48.23 62 HIS A CA 1
ATOM 480 C CA B HIS A 1 82 ? 172.127 92.202 -35.494 0.45 48.26 62 HIS A CA 1
ATOM 481 C C . HIS A 1 82 ? 172.722 92.581 -34.144 1.00 45.76 62 HIS A C 1
ATOM 482 O O . HIS A 1 82 ? 173.939 92.477 -33.946 1.00 43.53 62 HIS A O 1
ATOM 495 N N . LYS A 1 83 ? 171.881 93.010 -33.204 1.00 43.28 63 LYS A N 1
ATOM 496 C CA . LYS A 1 83 ? 172.352 93.397 -31.875 1.00 45.00 63 LYS A CA 1
ATOM 497 C C . LYS A 1 83 ? 172.848 92.193 -31.086 1.00 43.94 63 LYS A C 1
ATOM 498 O O . LYS A 1 83 ? 173.897 92.256 -30.436 1.00 43.19 63 LYS A O 1
ATOM 504 N N . PHE A 1 84 ? 172.097 91.092 -31.121 1.00 42.27 64 PHE A N 1
ATOM 505 C CA . PHE A 1 84 ? 172.529 89.880 -30.438 1.00 40.64 64 PHE A CA 1
ATOM 506 C C . PHE A 1 84 ? 173.837 89.359 -31.017 1.00 41.66 64 PHE A C 1
ATOM 507 O O . PHE A 1 84 ? 174.717 88.904 -30.277 1.00 42.24 64 PHE A O 1
ATOM 515 N N . GLU A 1 85 ? 173.986 89.419 -32.341 1.00 41.63 65 GLU A N 1
ATOM 516 C CA . GLU A 1 85 ? 175.205 88.930 -32.971 1.00 42.36 65 GLU A CA 1
ATOM 517 C C . GLU A 1 85 ? 176.405 89.824 -32.689 1.00 43.70 65 GLU A C 1
ATOM 518 O O . GLU A 1 85 ? 177.544 89.363 -32.813 1.00 43.82 65 GLU A O 1
ATOM 524 N N . GLU A 1 86 ? 176.182 91.081 -32.306 1.00 44.40 66 GLU A N 1
ATOM 525 C CA . GLU A 1 86 ? 177.299 91.958 -31.975 1.00 49.90 66 GLU A CA 1
ATOM 526 C C . GLU A 1 86 ? 177.816 91.720 -30.562 1.00 47.85 66 GLU A C 1
ATOM 527 O O . GLU A 1 86 ? 179.010 91.912 -30.305 1.00 47.46 66 GLU A O 1
ATOM 533 N N . ASN A 1 87 ? 176.948 91.293 -29.642 1.00 45.84 67 ASN A N 1
ATOM 534 C CA . ASN A 1 87 ? 177.307 91.189 -28.237 1.00 44.79 67 ASN A CA 1
ATOM 535 C C . ASN A 1 87 ? 177.178 89.789 -27.650 1.00 42.80 67 ASN A C 1
ATOM 536 O O . ASN A 1 87 ? 177.668 89.568 -26.536 1.00 40.88 67 ASN A O 1
ATOM 541 N N . ASN A 1 88 ? 176.537 88.849 -28.347 1.00 40.14 68 ASN A N 1
ATOM 542 C CA . ASN A 1 88 ? 176.217 87.523 -27.813 1.00 39.29 68 ASN A CA 1
ATOM 543 C C . ASN A 1 88 ? 175.355 87.601 -26.556 1.00 37.69 68 ASN A C 1
ATOM 544 O O . ASN A 1 88 ? 175.288 86.639 -25.784 1.00 36.95 68 ASN A O 1
ATOM 549 N N . GLU A 1 89 ? 174.703 88.743 -26.335 1.00 37.34 69 GLU A N 1
ATOM 550 C CA . GLU A 1 89 ? 173.771 88.938 -25.234 1.00 37.51 69 GLU A CA 1
ATOM 551 C C . GLU A 1 89 ? 172.597 89.765 -25.738 1.00 38.76 69 GLU A C 1
ATOM 552 O O . GLU A 1 89 ? 172.763 90.644 -26.587 1.00 37.84 69 GLU A O 1
ATOM 558 N N . LEU A 1 90 ? 171.407 89.484 -25.203 1.00 36.99 70 LEU A N 1
ATOM 559 C CA . LEU A 1 90 ? 170.229 90.270 -25.554 1.00 38.02 70 LEU A CA 1
ATOM 560 C C . LEU A 1 90 ? 169.125 90.035 -24.535 1.00 37.55 70 LEU A C 1
ATOM 561 O O . LEU A 1 90 ? 168.749 88.886 -24.278 1.00 37.30 70 LEU A O 1
ATOM 566 N N . ASP A 1 91 ? 168.614 91.122 -23.962 1.00 37.66 71 ASP A N 1
ATOM 567 C CA . ASP A 1 91 ? 167.369 91.116 -23.207 1.00 37.70 71 ASP A CA 1
ATOM 568 C C . ASP A 1 91 ? 166.272 91.725 -24.067 1.00 37.02 71 ASP A C 1
ATOM 569 O O . ASP A 1 91 ? 166.501 92.714 -24.770 1.00 34.11 71 ASP A O 1
ATOM 574 N N . LEU A 1 92 ? 165.080 91.136 -24.010 1.00 35.10 72 LEU A N 1
ATOM 575 C CA . LEU A 1 92 ? 163.967 91.633 -24.807 1.00 36.50 72 LEU A CA 1
ATOM 576 C C . LEU A 1 92 ? 162.663 91.103 -24.232 1.00 37.43 72 LEU A C 1
ATOM 577 O O . LEU A 1 92 ? 162.645 90.181 -23.412 1.00 36.90 72 LEU A O 1
ATOM 582 N N . SER A 1 93 ? 161.566 91.702 -24.687 1.00 35.58 73 SER A N 1
ATOM 583 C CA . SER A 1 93 ? 160.229 91.207 -24.414 1.00 37.53 73 SER A CA 1
ATOM 584 C C . SER A 1 93 ? 159.424 91.229 -25.704 1.00 39.99 73 SER A C 1
ATOM 585 O O . SER A 1 93 ? 159.701 92.008 -26.621 1.00 39.52 73 SER A O 1
ATOM 588 N N . PHE A 1 94 ? 158.424 90.356 -25.769 1.00 38.92 74 PHE A N 1
ATOM 589 C CA . PHE A 1 94 ? 157.589 90.247 -26.955 1.00 40.52 74 PHE A CA 1
ATOM 590 C C . PHE A 1 94 ? 156.262 89.620 -26.561 1.00 41.15 74 PHE A C 1
ATOM 591 O O . PHE A 1 94 ? 156.131 89.018 -25.493 1.00 40.59 74 PHE A O 1
ATOM 599 N N . GLY A 1 95 ? 155.279 89.771 -27.441 1.00 44.78 75 GLY A N 1
ATOM 600 C CA . GLY A 1 95 ? 153.955 89.233 -27.214 1.00 44.65 75 GLY A CA 1
ATOM 601 C C . GLY A 1 95 ? 153.547 88.285 -28.324 1.00 46.82 75 GLY A C 1
ATOM 602 O O . GLY A 1 95 ? 153.952 88.442 -29.477 1.00 47.53 75 GLY A O 1
ATOM 603 N N . ILE A 1 96 ? 152.748 87.287 -27.960 1.00 45.77 76 ILE A N 1
ATOM 604 C CA . ILE A 1 96 ? 152.103 86.395 -28.913 1.00 48.90 76 ILE A CA 1
ATOM 605 C C . ILE A 1 96 ? 150.605 86.617 -28.769 1.00 50.70 76 ILE A C 1
ATOM 606 O O . ILE A 1 96 ? 150.030 86.342 -27.708 1.00 49.29 76 ILE A O 1
ATOM 611 N N . LYS A 1 97 ? 149.979 87.125 -29.830 1.00 51.39 77 LYS A N 1
ATOM 612 C CA . LYS A 1 97 ? 148.579 87.529 -29.769 1.00 52.74 77 LYS A CA 1
ATOM 613 C C . LYS A 1 97 ? 147.690 86.362 -29.362 1.00 54.86 77 LYS A C 1
ATOM 614 O O . LYS A 1 97 ? 147.802 85.259 -29.905 1.00 56.70 77 LYS A O 1
ATOM 616 N N . GLY A 1 98 ? 146.807 86.611 -28.397 1.00 56.50 78 GLY A N 1
ATOM 617 C CA . GLY A 1 98 ? 145.902 85.601 -27.897 1.00 56.72 78 GLY A CA 1
ATOM 618 C C . GLY A 1 98 ? 146.513 84.604 -26.939 1.00 56.62 78 GLY A C 1
ATOM 619 O O . GLY A 1 98 ? 145.810 83.685 -26.500 1.00 60.76 78 GLY A O 1
ATOM 620 N N . LEU A 1 99 ? 147.793 84.750 -26.597 1.00 54.00 79 LEU A N 1
ATOM 621 C CA . LEU A 1 99 ? 148.448 83.802 -25.706 1.00 49.91 79 LEU A CA 1
ATOM 622 C C . LEU A 1 99 ? 149.006 84.498 -24.472 1.00 46.53 79 LEU A C 1
ATOM 623 O O . LEU A 1 99 ? 148.428 84.401 -23.384 1.00 47.31 79 LEU A O 1
ATOM 628 N N . SER A 1 100 ? 150.121 85.205 -24.633 1.00 41.91 80 SER A N 1
ATOM 629 C CA . SER A 1 100 ? 150.826 85.779 -23.496 1.00 39.65 80 SER A CA 1
ATOM 630 C C . SER A 1 100 ? 151.923 86.700 -24.006 1.00 41.59 80 SER A C 1
ATOM 631 O O . SER A 1 100 ? 152.287 86.672 -25.184 1.00 42.55 80 SER A O 1
ATOM 634 N N . ARG A 1 101 ? 152.439 87.519 -23.099 1.00 40.41 81 ARG A N 1
ATOM 635 C CA . ARG A 1 101 ? 153.708 88.190 -23.320 1.00 36.42 81 ARG A CA 1
ATOM 636 C C . ARG A 1 101 ? 154.822 87.385 -22.664 1.00 41.08 81 ARG A C 1
ATOM 637 O O . ARG A 1 101 ? 154.582 86.519 -21.819 1.00 40.40 81 ARG A O 1
ATOM 645 N N . PHE A 1 102 ? 156.052 87.661 -23.083 1.00 40.00 82 PHE A N 1
ATOM 646 C CA . PHE A 1 102 ? 157.204 86.925 -22.590 1.00 38.25 82 PHE A CA 1
ATOM 647 C C . PHE A 1 102 ? 158.395 87.860 -22.469 1.00 36.41 82 PHE A C 1
ATOM 648 O O . PHE A 1 102 ? 158.561 88.773 -23.281 1.00 36.10 82 PHE A O 1
ATOM 656 N N . ARG A 1 103 ? 159.217 87.630 -21.450 1.00 34.56 83 ARG A N 1
ATOM 657 C CA . ARG A 1 103 ? 160.528 88.254 -21.356 1.00 35.77 83 ARG A CA 1
ATOM 658 C C . ARG A 1 103 ? 161.573 87.226 -21.753 1.00 36.29 83 ARG A C 1
ATOM 659 O O . ARG A 1 103 ? 161.601 86.120 -21.203 1.00 38.19 83 ARG A O 1
ATOM 667 N N . GLY A 1 104 ? 162.422 87.586 -22.706 1.00 37.71 84 GLY A N 1
ATOM 668 C CA . GLY A 1 104 ? 163.410 86.673 -23.240 1.00 34.92 84 GLY A CA 1
ATOM 669 C C . GLY A 1 104 ? 164.821 87.135 -22.940 1.00 34.95 84 GLY A C 1
ATOM 670 O O . GLY A 1 104 ? 165.100 88.332 -22.865 1.00 33.98 84 GLY A O 1
ATOM 671 N N . ASN A 1 105 ? 165.708 86.164 -22.744 1.00 32.88 85 ASN A N 1
ATOM 672 C CA . ASN A 1 105 ? 167.144 86.397 -22.744 1.00 34.72 85 ASN A CA 1
ATOM 673 C C . ASN A 1 105 ? 167.773 85.389 -23.688 1.00 35.27 85 ASN A C 1
ATOM 674 O O . ASN A 1 105 ? 167.493 84.190 -23.598 1.00 35.08 85 ASN A O 1
ATOM 679 N N . VAL A 1 106 ? 168.604 85.878 -24.599 1.00 36.41 86 VAL A N 1
ATOM 680 C CA . VAL A 1 106 ? 169.317 85.038 -25.548 1.00 36.82 86 VAL A CA 1
ATOM 681 C C . VAL A 1 106 ? 170.807 85.217 -25.307 1.00 34.55 86 VAL A C 1
ATOM 682 O O . VAL A 1 106 ? 171.277 86.337 -25.081 1.00 34.64 86 VAL A O 1
ATOM 686 N N . PHE A 1 107 ? 171.544 84.113 -25.337 1.00 33.86 87 PHE A N 1
ATOM 687 C CA . PHE A 1 107 ? 172.982 84.158 -25.124 1.00 34.57 87 PHE A CA 1
ATOM 688 C C . PHE A 1 107 ? 173.628 83.049 -25.947 1.00 34.87 87 PHE A C 1
ATOM 689 O O . PHE A 1 107 ? 172.965 82.369 -26.736 1.00 35.21 87 PHE A O 1
ATOM 697 N N . VAL A 1 108 ? 174.935 82.883 -25.774 1.00 33.80 88 VAL A N 1
ATOM 698 C CA . VAL A 1 108 ? 175.712 81.889 -26.502 1.00 33.47 88 VAL A CA 1
ATOM 699 C C . VAL A 1 108 ? 176.477 81.046 -25.494 1.00 33.54 88 VAL A C 1
ATOM 700 O O . VAL A 1 108 ? 177.056 81.577 -24.539 1.00 32.53 88 VAL A O 1
ATOM 704 N N . GLN A 1 109 ? 176.463 79.732 -25.698 1.00 34.47 89 GLN A N 1
ATOM 705 C CA . GLN A 1 109 ? 177.220 78.812 -24.864 1.00 35.61 89 GLN A CA 1
ATOM 706 C C . GLN A 1 109 ? 177.684 77.656 -25.737 1.00 36.19 89 GLN A C 1
ATOM 707 O O . GLN A 1 109 ? 176.926 77.168 -26.581 1.00 35.41 89 GLN A O 1
ATOM 713 N N . ARG A 1 110 ? 178.937 77.240 -25.540 1.00 35.28 90 ARG A N 1
ATOM 714 C CA . ARG A 1 110 ? 179.533 76.148 -26.312 1.00 37.28 90 ARG A CA 1
ATOM 715 C C . ARG A 1 110 ? 179.363 76.379 -27.814 1.00 37.65 90 ARG A C 1
ATOM 716 O O . ARG A 1 110 ? 179.114 75.450 -28.585 1.00 36.32 90 ARG A O 1
ATOM 721 N N . GLY A 1 111 ? 179.484 77.641 -28.226 1.00 37.15 91 GLY A N 1
ATOM 722 C CA . GLY A 1 111 ? 179.402 78.012 -29.624 1.00 38.49 91 GLY A CA 1
ATOM 723 C C . GLY A 1 111 ? 178.020 77.994 -30.235 1.00 38.56 91 GLY A C 1
ATOM 724 O O . GLY A 1 111 ? 177.906 78.072 -31.463 1.00 40.88 91 GLY A O 1
ATOM 725 N N . ALA A 1 112 ? 176.964 77.902 -29.429 1.00 36.91 92 ALA A N 1
ATOM 726 C CA . ALA A 1 112 ? 175.610 77.796 -29.949 1.00 37.27 92 ALA A CA 1
ATOM 727 C C . ALA A 1 112 ? 174.681 78.747 -29.207 1.00 36.84 92 ALA A C 1
ATOM 728 O O . ALA A 1 112 ? 174.954 79.167 -28.079 1.00 35.31 92 ALA A O 1
ATOM 730 N N . VAL A 1 113 ? 173.565 79.073 -29.860 1.00 36.83 93 VAL A N 1
ATOM 731 C CA . VAL A 1 113 ? 172.578 79.967 -29.270 1.00 35.21 93 VAL A CA 1
ATOM 732 C C . VAL A 1 113 ? 171.820 79.238 -28.168 1.00 35.09 93 VAL A C 1
ATOM 733 O O . VAL A 1 113 ? 171.542 78.035 -28.268 1.00 35.46 93 VAL A O 1
ATOM 737 N N . ALA A 1 114 ? 171.501 79.961 -27.097 1.00 35.85 94 ALA A N 1
ATOM 738 C CA . ALA A 1 114 ? 170.644 79.457 -26.036 1.00 34.94 94 ALA A CA 1
ATOM 739 C C . ALA A 1 114 ? 169.677 80.561 -25.633 1.00 33.74 94 ALA A C 1
ATOM 740 O O . ALA A 1 114 ? 169.934 81.746 -25.859 1.00 33.73 94 ALA A O 1
ATOM 742 N N . GLY A 1 115 ? 168.558 80.166 -25.044 1.00 33.48 95 GLY A N 1
ATOM 743 C CA . GLY A 1 115 ? 167.524 81.126 -24.692 1.00 36.24 95 GLY A CA 1
ATOM 744 C C . GLY A 1 115 ? 166.720 80.684 -23.491 1.00 37.24 95 GLY A C 1
ATOM 745 O O . GLY A 1 115 ? 166.510 79.488 -23.264 1.00 35.66 95 GLY A O 1
ATOM 746 N N . VAL A 1 116 ? 166.275 81.668 -22.708 1.00 36.34 96 VAL A N 1
ATOM 747 C CA . VAL A 1 116 ? 165.363 81.461 -21.588 1.00 35.70 96 VAL A CA 1
ATOM 748 C C . VAL A 1 116 ? 164.223 82.462 -21.719 1.00 36.51 96 VAL A C 1
ATOM 749 O O . VAL A 1 116 ? 164.447 83.626 -22.069 1.00 35.09 96 VAL A O 1
ATOM 753 N N . PHE A 1 117 ? 162.999 82.015 -21.439 1.00 35.48 97 PHE A N 1
ATOM 754 C CA . PHE A 1 117 ? 161.821 82.842 -21.672 1.00 35.87 97 PHE A CA 1
ATOM 755 C C . PHE A 1 117 ? 160.864 82.734 -20.496 1.00 38.17 97 PHE A C 1
ATOM 756 O O . PHE A 1 117 ? 160.470 81.631 -20.109 1.00 38.97 97 PHE A O 1
ATOM 764 N N . ARG A 1 118 ? 160.489 83.886 -19.945 1.00 38.30 98 ARG A N 1
ATOM 765 C CA . ARG A 1 118 ? 159.641 83.985 -18.765 1.00 37.62 98 ARG A CA 1
ATOM 766 C C . ARG A 1 118 ? 158.243 84.444 -19.160 1.00 38.44 98 ARG A C 1
ATOM 767 O O . ARG A 1 118 ? 158.089 85.354 -19.980 1.00 37.94 98 ARG A O 1
ATOM 775 N N . VAL A 1 119 ? 157.225 83.811 -18.571 1.00 38.02 99 VAL A N 1
ATOM 776 C CA . VAL A 1 119 ? 155.842 84.150 -18.889 1.00 37.52 99 VAL A CA 1
ATOM 777 C C . VAL A 1 119 ? 155.469 85.484 -18.258 1.00 38.76 99 VAL A C 1
ATOM 778 O O . VAL A 1 119 ? 155.776 85.751 -17.088 1.00 37.59 99 VAL A O 1
ATOM 782 N N . ILE A 1 120 ? 154.798 86.329 -19.035 1.00 38.22 100 ILE A N 1
ATOM 783 C CA . ILE A 1 120 ? 154.203 87.563 -18.529 1.00 41.27 100 ILE A CA 1
ATOM 784 C C . ILE A 1 120 ? 152.741 87.585 -18.957 1.00 43.47 100 ILE A C 1
ATOM 785 O O . ILE A 1 120 ? 152.442 87.919 -20.113 1.00 41.83 100 ILE A O 1
ATOM 790 N N . PRO A 1 121 ? 151.805 87.235 -18.075 1.00 51.61 101 PRO A N 1
ATOM 791 C CA . PRO A 1 121 ? 150.397 87.157 -18.484 1.00 51.83 101 PRO A CA 1
ATOM 792 C C . PRO A 1 121 ? 149.846 88.514 -18.897 1.00 51.55 101 PRO A C 1
ATOM 793 O O . PRO A 1 121 ? 150.267 89.561 -18.400 1.00 49.90 101 PRO A O 1
ATOM 797 N N . TYR A 1 122 ? 148.889 88.482 -19.828 1.00 52.36 102 TYR A N 1
ATOM 798 C CA . TYR A 1 122 ? 148.200 89.706 -20.220 1.00 56.70 102 TYR A CA 1
ATOM 799 C C . TYR A 1 122 ? 147.274 90.205 -19.118 1.00 57.11 102 TYR A C 1
ATOM 800 O O . TYR A 1 122 ? 147.089 91.419 -18.970 1.00 56.64 102 TYR A O 1
ATOM 809 N N . LYS A 1 123 ? 146.687 89.296 -18.343 1.00 57.78 103 LYS A N 1
ATOM 810 C CA . LYS A 1 123 ? 145.757 89.652 -17.280 1.00 60.94 103 LYS A CA 1
ATOM 811 C C . LYS A 1 123 ? 146.483 89.621 -15.941 1.00 60.07 103 LYS A C 1
ATOM 812 O O . LYS A 1 123 ? 147.073 88.600 -15.570 1.00 60.11 103 LYS A O 1
ATOM 815 N N . ILE A 1 124 ? 146.431 90.736 -15.221 1.00 60.74 104 ILE A N 1
ATOM 816 C CA . ILE A 1 124 ? 147.080 90.851 -13.920 1.00 61.13 104 ILE A CA 1
ATOM 817 C C . ILE A 1 124 ? 146.154 90.285 -12.853 1.00 59.86 104 ILE A C 1
ATOM 818 O O . ILE A 1 124 ? 144.972 90.643 -12.785 1.00 61.41 104 ILE A O 1
ATOM 823 N N . LEU A 1 125 ? 146.686 89.398 -12.017 1.00 58.11 105 LEU A N 1
ATOM 824 C CA . LEU A 1 125 ? 145.896 88.790 -10.959 1.00 58.98 105 LEU A CA 1
ATOM 825 C C . LEU A 1 125 ? 145.725 89.761 -9.792 1.00 59.94 105 LEU A C 1
ATOM 826 O O . LEU A 1 125 ? 146.493 90.712 -9.621 1.00 60.45 105 LEU A O 1
ATOM 831 N N . SER A 1 126 ? 144.701 89.504 -8.981 1.00 59.87 106 SER A N 1
ATOM 832 C CA . SER A 1 126 ? 144.360 90.387 -7.877 1.00 59.76 106 SER A CA 1
ATOM 833 C C . SER A 1 126 ? 145.255 90.117 -6.668 1.00 55.94 106 SER A C 1
ATOM 834 O O . SER A 1 126 ? 146.044 89.169 -6.640 1.00 53.42 106 SER A O 1
ATOM 837 N N . PHE A 1 127 ? 145.112 90.971 -5.651 1.00 54.40 107 PHE A N 1
ATOM 838 C CA . PHE A 1 127 ? 145.924 90.839 -4.444 1.00 51.30 107 PHE A CA 1
ATOM 839 C C . PHE A 1 127 ? 145.643 89.520 -3.732 1.00 50.93 107 PHE A C 1
ATOM 840 O O . PHE A 1 127 ? 146.571 88.819 -3.312 1.00 47.24 107 PHE A O 1
ATOM 848 N N . GLU A 1 128 ? 144.364 89.169 -3.583 1.00 54.20 108 GLU A N 1
ATOM 849 C CA . GLU A 1 128 ? 144.020 87.946 -2.864 1.00 57.75 108 GLU A CA 1
ATOM 850 C C . GLU A 1 128 ? 144.417 86.699 -3.644 1.00 55.50 108 GLU A C 1
ATOM 851 O O . GLU A 1 128 ? 144.801 85.692 -3.040 1.00 56.57 108 GLU A O 1
ATOM 857 N N . GLU A 1 129 ? 144.338 86.744 -4.977 1.00 55.34 109 GLU A N 1
ATOM 858 C CA . GLU A 1 129 ? 144.796 85.613 -5.778 1.00 58.66 109 GLU A CA 1
ATOM 859 C C . GLU A 1 129 ? 146.302 85.419 -5.656 1.00 54.22 109 GLU A C 1
ATOM 860 O O . GLU A 1 129 ? 146.787 84.282 -5.701 1.00 54.85 109 GLU A O 1
ATOM 866 N N . LEU A 1 130 ? 147.052 86.508 -5.502 1.00 47.95 110 LEU A N 1
ATOM 867 C CA . LEU A 1 130 ? 148.501 86.429 -5.370 1.00 46.14 110 LEU A CA 1
ATOM 868 C C . LEU A 1 130 ? 148.956 86.141 -3.945 1.00 45.67 110 LEU A C 1
ATOM 869 O O . LEU A 1 130 ? 150.153 85.924 -3.728 1.00 43.82 110 LEU A O 1
ATOM 874 N N . GLY A 1 131 ? 148.043 86.135 -2.976 1.00 46.80 111 GLY A N 1
ATOM 875 C CA . GLY A 1 131 ? 148.423 85.909 -1.597 1.00 46.63 111 GLY A CA 1
ATOM 876 C C . GLY A 1 131 ? 149.016 87.107 -0.896 1.00 46.63 111 GLY A C 1
ATOM 877 O O . GLY A 1 131 ? 149.753 86.937 0.079 1.00 46.84 111 GLY A O 1
ATOM 878 N N . LEU A 1 132 ? 148.717 88.319 -1.361 1.00 46.50 112 LEU A N 1
ATOM 879 C CA . LEU A 1 132 ? 149.250 89.533 -0.753 1.00 45.91 112 LEU A CA 1
ATOM 880 C C . LEU A 1 132 ? 148.308 90.027 0.339 1.00 49.35 112 LEU A C 1
ATOM 881 O O . LEU A 1 132 ? 147.092 90.083 0.121 1.00 52.35 112 LEU A O 1
ATOM 886 N N . PRO A 1 133 ? 148.825 90.384 1.511 1.00 49.97 113 PRO A N 1
ATOM 887 C CA . PRO A 1 133 ? 147.957 90.789 2.623 1.00 50.75 113 PRO A CA 1
ATOM 888 C C . PRO A 1 133 ? 147.281 92.118 2.336 1.00 49.50 113 PRO A C 1
ATOM 889 O O . PRO A 1 133 ? 147.710 92.863 1.442 1.00 47.88 113 PRO A O 1
ATOM 893 N N . PRO A 1 134 ? 146.211 92.446 3.068 1.00 49.81 114 PRO A N 1
ATOM 894 C CA . PRO A 1 134 ? 145.490 93.702 2.797 1.00 49.27 114 PRO A CA 1
ATOM 895 C C . PRO A 1 134 ? 146.340 94.953 2.931 1.00 48.16 114 PRO A C 1
ATOM 896 O O . PRO A 1 134 ? 145.993 95.979 2.334 1.00 48.96 114 PRO A O 1
ATOM 900 N N . VAL A 1 135 ? 147.439 94.909 3.691 1.00 46.66 115 VAL A N 1
ATOM 901 C CA . VAL A 1 135 ? 148.275 96.097 3.847 1.00 46.47 115 VAL A CA 1
ATOM 902 C C . VAL A 1 135 ? 148.924 96.479 2.522 1.00 45.18 115 VAL A C 1
ATOM 903 O O . VAL A 1 135 ? 149.205 97.659 2.274 1.00 46.91 115 VAL A O 1
ATOM 907 N N . VAL A 1 136 ? 149.158 95.500 1.646 1.00 45.19 116 VAL A N 1
ATOM 908 C CA . VAL A 1 136 ? 149.717 95.796 0.331 1.00 45.43 116 VAL A CA 1
ATOM 909 C C . VAL A 1 136 ? 148.730 96.612 -0.493 1.00 49.04 116 VAL A C 1
ATOM 910 O O . VAL A 1 136 ? 149.122 97.501 -1.259 1.00 49.56 116 VAL A O 1
ATOM 914 N N . ARG A 1 137 ? 147.434 96.328 -0.346 1.00 51.19 117 ARG A N 1
ATOM 915 C CA . ARG A 1 137 ? 146.418 97.115 -1.036 1.00 54.25 117 ARG A CA 1
ATOM 916 C C . ARG A 1 137 ? 146.410 98.555 -0.536 1.00 54.95 117 ARG A C 1
ATOM 917 O O . ARG A 1 137 ? 146.174 99.490 -1.311 1.00 56.08 117 ARG A O 1
ATOM 925 N N . GLU A 1 138 ? 146.670 98.752 0.759 1.00 54.57 118 GLU A N 1
ATOM 926 C CA . GLU A 1 138 ? 146.698 100.099 1.316 1.00 55.19 118 GLU A CA 1
ATOM 927 C C . GLU A 1 138 ? 147.906 100.886 0.824 1.00 52.21 118 GLU A C 1
ATOM 928 O O . GLU A 1 138 ? 147.851 102.118 0.747 1.00 49.69 118 GLU A O 1
ATOM 934 N N . LEU A 1 139 ? 149.002 100.196 0.494 1.00 50.80 119 LEU A N 1
ATOM 935 C CA . LEU A 1 139 ? 150.161 100.878 -0.074 1.00 51.02 119 LEU A CA 1
ATOM 936 C C . LEU A 1 139 ? 149.833 101.505 -1.420 1.00 50.39 119 LEU A C 1
ATOM 937 O O . LEU A 1 139 ? 150.402 102.544 -1.776 1.00 50.78 119 LEU A O 1
ATOM 942 N N . ALA A 1 140 ? 148.917 100.897 -2.178 1.00 49.71 120 ALA A N 1
ATOM 943 C CA . ALA A 1 140 ? 148.500 101.456 -3.458 1.00 51.27 120 ALA A CA 1
ATOM 944 C C . ALA A 1 140 ? 147.745 102.771 -3.313 1.00 51.59 120 ALA A C 1
ATOM 945 O O . ALA A 1 140 ? 147.525 103.451 -4.322 1.00 52.78 120 ALA A O 1
ATOM 947 N N . GLU A 1 141 ? 147.341 103.142 -2.099 1.00 50.43 121 GLU A N 1
ATOM 948 C CA . GLU A 1 141 ? 146.632 104.389 -1.855 1.00 50.94 121 GLU A CA 1
ATOM 949 C C . GLU A 1 141 ? 147.543 105.500 -1.352 1.00 50.30 121 GLU A C 1
ATOM 950 O O . GLU A 1 141 ? 147.067 106.618 -1.133 1.00 48.03 121 GLU A O 1
ATOM 956 N N . LYS A 1 142 ? 148.830 105.223 -1.167 1.00 42.11 122 LYS A N 1
ATOM 957 C CA . LYS A 1 142 ? 149.751 106.239 -0.667 1.00 42.38 122 LYS A CA 1
ATOM 958 C C . LYS A 1 142 ? 149.892 107.367 -1.684 1.00 41.94 122 LYS A C 1
ATOM 959 O O . LYS A 1 142 ? 150.068 107.100 -2.880 1.00 41.80 122 LYS A O 1
ATOM 965 N N . PRO A 1 143 ? 149.820 108.628 -1.259 1.00 41.13 123 PRO A N 1
ATOM 966 C CA . PRO A 1 143 ? 149.953 109.737 -2.214 1.00 41.02 123 PRO A CA 1
ATOM 967 C C . PRO A 1 143 ? 151.391 109.979 -2.641 1.00 39.20 123 PRO A C 1
ATOM 968 O O . PRO A 1 143 ? 151.642 110.442 -3.758 1.00 40.38 123 PRO A O 1
ATOM 972 N N . ARG A 1 144 ? 152.343 109.673 -1.763 1.00 36.94 124 ARG A N 1
ATOM 973 C CA . ARG A 1 144 ? 153.744 109.947 -2.044 1.00 36.79 124 ARG A CA 1
ATOM 974 C C . ARG A 1 144 ? 154.606 109.033 -1.187 1.00 34.53 124 ARG A C 1
ATOM 975 O O . ARG A 1 144 ? 154.135 108.434 -0.218 1.00 34.99 124 ARG A O 1
ATOM 983 N N . GLY A 1 145 ? 155.873 108.931 -1.561 1.00 34.26 125 GLY A N 1
ATOM 984 C CA . GLY A 1 145 ? 156.851 108.191 -0.793 1.00 36.14 125 GLY A CA 1
ATOM 985 C C . GLY A 1 145 ? 157.538 107.120 -1.618 1.00 36.54 125 GLY A C 1
ATOM 986 O O . GLY A 1 145 ? 157.335 106.990 -2.824 1.00 35.18 125 GLY A O 1
ATOM 987 N N . LEU A 1 146 ? 158.367 106.344 -0.926 1.00 35.39 126 LEU A N 1
ATOM 988 C CA . LEU A 1 146 ? 159.165 105.282 -1.527 1.00 35.39 126 LEU A CA 1
ATOM 989 C C . LEU A 1 146 ? 158.639 103.938 -1.042 1.00 35.18 126 LEU A C 1
ATOM 990 O O . LEU A 1 146 ? 158.557 103.702 0.169 1.00 34.61 126 LEU A O 1
ATOM 995 N N . VAL A 1 147 ? 158.275 103.067 -1.980 1.00 33.12 127 VAL A N 1
ATOM 996 C CA . VAL A 1 147 ? 157.816 101.717 -1.675 1.00 33.43 127 VAL A CA 1
ATOM 997 C C . VAL A 1 147 ? 158.769 100.745 -2.352 1.00 35.47 127 VAL A C 1
ATOM 998 O O . VAL A 1 147 ? 158.972 100.815 -3.571 1.00 36.02 127 VAL A O 1
ATOM 1002 N N . LEU A 1 148 ? 159.353 99.846 -1.567 1.00 35.67 128 LEU A N 1
ATOM 1003 C CA . LEU A 1 148 ? 160.363 98.915 -2.046 1.00 36.86 128 LEU A CA 1
ATOM 1004 C C . LEU A 1 148 ? 159.810 97.497 -2.022 1.00 36.14 128 LEU A C 1
ATOM 1005 O O . LEU A 1 148 ? 159.243 97.061 -1.014 1.00 36.33 128 LEU A O 1
ATOM 1010 N N . VAL A 1 149 ? 159.973 96.787 -3.134 1.00 35.16 129 VAL A N 1
ATOM 1011 C CA . VAL A 1 149 ? 159.580 95.389 -3.260 1.00 35.17 129 VAL A CA 1
ATOM 1012 C C . VAL A 1 149 ? 160.855 94.593 -3.493 1.00 36.18 129 VAL A C 1
ATOM 1013 O O . VAL A 1 149 ? 161.498 94.735 -4.541 1.00 35.02 129 VAL A O 1
ATOM 1017 N N . THR A 1 150 ? 161.229 93.763 -2.522 1.00 35.35 130 THR A N 1
ATOM 1018 C CA . THR A 1 150 ? 162.525 93.099 -2.525 1.00 35.06 130 THR A CA 1
ATOM 1019 C C . THR A 1 150 ? 162.354 91.585 -2.458 1.00 35.50 130 THR A C 1
ATOM 1020 O O . THR A 1 150 ? 161.268 91.064 -2.190 1.00 35.73 130 THR A O 1
ATOM 1024 N N . GLY A 1 151 ? 163.455 90.881 -2.714 1.00 35.83 131 GLY A N 1
ATOM 1025 C CA . GLY A 1 151 ? 163.471 89.439 -2.669 1.00 36.37 131 GLY A CA 1
ATOM 1026 C C . GLY A 1 151 ? 164.462 88.836 -3.644 1.00 36.18 131 GLY A C 1
ATOM 1027 O O . GLY A 1 151 ? 165.062 89.531 -4.469 1.00 36.43 131 GLY A O 1
ATOM 1028 N N . PRO A 1 152 ? 164.651 87.521 -3.564 1.00 35.88 132 PRO A N 1
ATOM 1029 C CA . PRO A 1 152 ? 165.570 86.844 -4.486 1.00 37.17 132 PRO A CA 1
ATOM 1030 C C . PRO A 1 152 ? 165.040 86.855 -5.914 1.00 38.00 132 PRO A C 1
ATOM 1031 O O . PRO A 1 152 ? 163.911 87.263 -6.196 1.00 36.03 132 PRO A O 1
ATOM 1035 N N . THR A 1 153 ? 165.893 86.394 -6.827 1.00 38.68 133 THR A N 1
ATOM 1036 C CA . THR A 1 153 ? 165.534 86.350 -8.238 1.00 37.15 133 THR A CA 1
ATOM 1037 C C . THR A 1 153 ? 164.318 85.455 -8.448 1.00 36.11 133 THR A C 1
ATOM 1038 O O . THR A 1 153 ? 164.252 84.340 -7.922 1.00 37.39 133 THR A O 1
ATOM 1042 N N . GLY A 1 154 ? 163.348 85.957 -9.209 1.00 34.90 134 GLY A N 1
ATOM 1043 C CA . GLY A 1 154 ? 162.167 85.178 -9.535 1.00 36.89 134 GLY A CA 1
ATOM 1044 C C . GLY A 1 154 ? 161.222 84.930 -8.381 1.00 38.24 134 GLY A C 1
ATOM 1045 O O . GLY A 1 154 ? 160.544 83.897 -8.357 1.00 38.04 134 GLY A O 1
ATOM 1046 N N . SER A 1 155 ? 161.145 85.853 -7.425 1.00 37.57 135 SER A N 1
ATOM 1047 C CA . SER A 1 155 ? 160.317 85.676 -6.239 1.00 35.10 135 SER A CA 1
ATOM 1048 C C . SER A 1 155 ? 158.969 86.382 -6.338 1.00 36.08 135 SER A C 1
ATOM 1049 O O . SER A 1 155 ? 158.281 86.521 -5.322 1.00 37.98 135 SER A O 1
ATOM 1052 N N . GLY A 1 156 ? 158.573 86.828 -7.527 1.00 35.25 136 GLY A N 1
ATOM 1053 C CA . GLY A 1 156 ? 157.276 87.450 -7.704 1.00 34.62 136 GLY A CA 1
ATOM 1054 C C . GLY A 1 156 ? 157.253 88.959 -7.606 1.00 35.44 136 GLY A C 1
ATOM 1055 O O . GLY A 1 156 ? 156.162 89.536 -7.526 1.00 36.48 136 GLY A O 1
ATOM 1056 N N . LYS A 1 157 ? 158.414 89.619 -7.632 1.00 33.73 137 LYS A N 1
ATOM 1057 C CA . LYS A 1 157 ? 158.464 91.054 -7.365 1.00 32.92 137 LYS A CA 1
ATOM 1058 C C . LYS A 1 157 ? 157.746 91.852 -8.448 1.00 33.06 137 LYS A C 1
ATOM 1059 O O . LYS A 1 157 ? 156.929 92.730 -8.143 1.00 30.90 137 LYS A O 1
ATOM 1065 N N . SER A 1 158 ? 158.043 91.571 -9.721 1.00 34.93 138 SER A N 1
ATOM 1066 C CA . SER A 1 158 ? 157.384 92.296 -10.804 1.00 34.09 138 SER A CA 1
ATOM 1067 C C . SER A 1 158 ? 155.882 92.045 -10.800 1.00 34.42 138 SER A C 1
ATOM 1068 O O . SER A 1 158 ? 155.093 92.945 -11.114 1.00 33.63 138 SER A O 1
ATOM 1071 N N . THR A 1 159 ? 155.470 90.826 -10.447 1.00 35.02 139 THR A N 1
ATOM 1072 C CA . THR A 1 159 ? 154.046 90.510 -10.404 1.00 32.82 139 THR A CA 1
ATOM 1073 C C . THR A 1 159 ? 153.340 91.288 -9.300 1.00 35.37 139 THR A C 1
ATOM 1074 O O . THR A 1 159 ? 152.236 91.805 -9.509 1.00 33.84 139 THR A O 1
ATOM 1078 N N . THR A 1 160 ? 153.957 91.382 -8.119 1.00 34.40 140 THR A N 1
ATOM 1079 C CA . THR A 1 160 ? 153.397 92.211 -7.055 1.00 34.27 140 THR A CA 1
ATOM 1080 C C . THR A 1 160 ? 153.321 93.670 -7.481 1.00 35.19 140 THR A C 1
ATOM 1081 O O . THR A 1 160 ? 152.306 94.340 -7.254 1.00 36.62 140 THR A O 1
ATOM 1085 N N . LEU A 1 161 ? 154.388 94.180 -8.102 1.00 32.75 141 LEU A N 1
ATOM 1086 C CA . LEU A 1 161 ? 154.395 95.568 -8.554 1.00 35.66 141 LEU A CA 1
ATOM 1087 C C . LEU A 1 161 ? 153.306 95.819 -9.589 1.00 33.94 141 LEU A C 1
ATOM 1088 O O . LEU A 1 161 ? 152.670 96.879 -9.584 1.00 35.06 141 LEU A O 1
ATOM 1093 N N . ALA A 1 162 ? 153.080 94.857 -10.487 1.00 34.15 142 ALA A N 1
ATOM 1094 C CA . ALA A 1 162 ? 152.038 95.022 -11.495 1.00 35.73 142 ALA A CA 1
ATOM 1095 C C . ALA A 1 162 ? 150.656 95.066 -10.857 1.00 34.25 142 ALA A C 1
ATOM 1096 O O . ALA A 1 162 ? 149.778 95.805 -11.317 1.00 33.06 142 ALA A O 1
ATOM 1098 N N . ALA A 1 163 ? 150.444 94.287 -9.793 1.00 35.31 143 ALA A N 1
ATOM 1099 C CA . ALA A 1 163 ? 149.157 94.311 -9.106 1.00 35.94 143 ALA A CA 1
ATOM 1100 C C . ALA A 1 163 ? 148.917 95.654 -8.429 1.00 35.54 143 ALA A C 1
ATOM 1101 O O . ALA A 1 163 ? 147.804 96.190 -8.477 1.00 34.13 143 ALA A O 1
ATOM 1103 N N . ILE A 1 164 ? 149.950 96.210 -7.791 1.00 33.19 144 ILE A N 1
ATOM 1104 C CA . ILE A 1 164 ? 149.817 97.514 -7.145 1.00 35.02 144 ILE A CA 1
ATOM 1105 C C . ILE A 1 164 ? 149.538 98.595 -8.181 1.00 37.02 144 ILE A C 1
ATOM 1106 O O . ILE A 1 164 ? 148.645 99.434 -8.006 1.00 38.75 144 ILE A O 1
ATOM 1111 N N . ILE A 1 165 ? 150.304 98.592 -9.274 1.00 35.37 145 ILE A N 1
ATOM 1112 C CA . ILE A 1 165 ? 150.158 99.626 -10.296 1.00 34.74 145 ILE A CA 1
ATOM 1113 C C . ILE A 1 165 ? 148.789 99.536 -10.961 1.00 36.18 145 ILE A C 1
ATOM 1114 O O . ILE A 1 165 ? 148.160 100.560 -11.263 1.00 36.64 145 ILE A O 1
ATOM 1119 N N . ASP A 1 166 ? 148.301 98.315 -11.189 1.00 35.18 146 ASP A N 1
ATOM 1120 C CA . ASP A 1 166 ? 146.969 98.146 -11.763 1.00 37.94 146 ASP A CA 1
ATOM 1121 C C . ASP A 1 166 ? 145.896 98.705 -10.836 1.00 38.32 146 ASP A C 1
ATOM 1122 O O . ASP A 1 166 ? 144.896 99.266 -11.299 1.00 38.46 146 ASP A O 1
ATOM 1127 N N . LYS A 1 167 ? 146.090 98.566 -9.521 1.00 37.44 147 LYS A N 1
ATOM 1128 C CA . LYS A 1 167 ? 145.150 99.145 -8.565 1.00 38.84 147 LYS A CA 1
ATOM 1129 C C . LYS A 1 167 ? 145.169 100.668 -8.627 1.00 37.99 147 LYS A C 1
ATOM 1130 O O . LYS A 1 167 ? 144.111 101.309 -8.601 1.00 38.58 147 LYS A O 1
ATOM 1136 N N . ILE A 1 168 ? 146.362 101.261 -8.697 1.00 34.53 148 ILE A N 1
ATOM 1137 C CA . ILE A 1 168 ? 146.476 102.710 -8.849 1.00 33.16 148 ILE A CA 1
ATOM 1138 C C . ILE A 1 168 ? 145.818 103.157 -10.147 1.00 32.04 148 ILE A C 1
ATOM 1139 O O . ILE A 1 168 ? 145.048 104.126 -10.176 1.00 32.45 148 ILE A O 1
ATOM 1144 N N . ASN A 1 169 ? 146.115 102.452 -11.240 1.00 32.00 149 ASN A N 1
ATOM 1145 C CA . ASN A 1 169 ? 145.516 102.764 -12.534 1.00 34.33 149 ASN A CA 1
ATOM 1146 C C . ASN A 1 169 ? 143.994 102.729 -12.462 1.00 38.54 149 ASN A C 1
ATOM 1147 O O . ASN A 1 169 ? 143.315 103.540 -13.102 1.00 35.93 149 ASN A O 1
ATOM 1152 N N . THR A 1 170 ? 143.443 101.807 -11.670 1.00 40.46 150 THR A N 1
ATOM 1153 C CA . THR A 1 170 ? 141.993 101.672 -11.583 1.00 40.85 150 THR A CA 1
ATOM 1154 C C . THR A 1 170 ? 141.371 102.795 -10.760 1.00 40.80 150 THR A C 1
ATOM 1155 O O . THR A 1 170 ? 140.283 103.285 -11.089 1.00 41.03 150 THR A O 1
ATOM 1159 N N . ASP A 1 171 ? 142.050 103.227 -9.696 1.00 40.20 151 ASP A N 1
ATOM 1160 C CA . ASP A 1 171 ? 141.426 104.060 -8.678 1.00 42.46 151 ASP A CA 1
ATOM 1161 C C . ASP A 1 171 ? 141.763 105.542 -8.777 1.00 40.29 151 ASP A C 1
ATOM 1162 O O . ASP A 1 171 ? 140.991 106.364 -8.269 1.00 42.43 151 ASP A O 1
ATOM 1167 N N . ARG A 1 172 ? 142.879 105.911 -9.395 1.00 36.20 152 ARG A N 1
ATOM 1168 C CA . ARG A 1 172 ? 143.337 107.292 -9.374 1.00 38.10 152 ARG A CA 1
ATOM 1169 C C . ARG A 1 172 ? 143.249 107.934 -10.751 1.00 38.55 152 ARG A C 1
ATOM 1170 O O . ARG A 1 172 ? 143.257 107.261 -11.783 1.00 40.75 152 ARG A O 1
ATOM 1178 N N . HIS A 1 173 ? 143.188 109.262 -10.749 1.00 35.36 153 HIS A N 1
ATOM 1179 C CA . HIS A 1 173 ? 143.293 110.062 -11.963 1.00 37.75 153 HIS A CA 1
ATOM 1180 C C . HIS A 1 173 ? 144.643 110.772 -11.964 1.00 36.54 153 HIS A C 1
ATOM 1181 O O . HIS A 1 173 ? 144.735 111.995 -11.839 1.00 35.90 153 HIS A O 1
ATOM 1188 N N . GLU A 1 174 ? 145.707 109.983 -12.100 1.00 35.09 154 GLU A N 1
ATOM 1189 C CA . GLU A 1 174 ? 147.074 110.472 -11.981 1.00 36.84 154 GLU A CA 1
ATOM 1190 C C . GLU A 1 174 ? 147.919 109.919 -13.123 1.00 33.28 154 GLU A C 1
ATOM 1191 O O . GLU A 1 174 ? 147.454 109.123 -13.943 1.00 33.75 154 GLU A O 1
ATOM 1197 N N . HIS A 1 175 ? 149.175 110.349 -13.172 1.00 31.66 155 HIS A N 1
ATOM 1198 C CA . HIS A 1 175 ? 150.088 110.002 -14.253 1.00 33.47 155 HIS A CA 1
ATOM 1199 C C . HIS A 1 175 ? 151.111 108.992 -13.747 1.00 33.81 155 HIS A C 1
ATOM 1200 O O . HIS A 1 175 ? 151.894 109.295 -12.838 1.00 33.29 155 HIS A O 1
ATOM 1207 N N . ILE A 1 176 ? 151.098 107.794 -14.329 1.00 31.03 156 ILE A N 1
ATOM 1208 C CA . ILE A 1 176 ? 152.030 106.727 -13.981 1.00 30.33 156 ILE A CA 1
ATOM 1209 C C . ILE A 1 176 ? 153.056 106.602 -15.098 1.00 31.72 156 ILE A C 1
ATOM 1210 O O . ILE A 1 176 ? 152.691 106.456 -16.271 1.00 31.50 156 ILE A O 1
ATOM 1215 N N . VAL A 1 177 ? 154.335 106.653 -14.735 1.00 27.91 157 VAL A N 1
ATOM 1216 C CA . VAL A 1 177 ? 155.431 106.442 -15.672 1.00 31.56 157 VAL A CA 1
ATOM 1217 C C . VAL A 1 177 ? 156.254 105.262 -15.180 1.00 33.12 157 VAL A C 1
ATOM 1218 O O . VAL A 1 177 ? 156.632 105.210 -14.004 1.00 35.55 157 VAL A O 1
ATOM 1222 N N . THR A 1 178 ? 156.525 104.314 -16.071 1.00 33.08 158 THR A N 1
ATOM 1223 C CA . THR A 1 178 ? 157.417 103.204 -15.769 1.00 33.63 158 THR A CA 1
ATOM 1224 C C . THR A 1 178 ? 158.619 103.250 -16.701 1.00 34.28 158 THR A C 1
ATOM 1225 O O . THR A 1 178 ? 158.496 103.618 -17.874 1.00 36.65 158 THR A O 1
ATOM 1229 N N . VAL A 1 179 ? 159.779 102.889 -16.162 1.00 33.44 159 VAL A N 1
ATOM 1230 C CA . VAL A 1 179 ? 161.012 102.742 -16.925 1.00 33.63 159 VAL A CA 1
ATOM 1231 C C . VAL A 1 179 ? 161.476 101.305 -16.736 1.00 33.77 159 VAL A C 1
ATOM 1232 O O . VAL A 1 179 ? 161.710 100.869 -15.601 1.00 33.79 159 VAL A O 1
ATOM 1236 N N . GLU A 1 180 ? 161.586 100.563 -17.838 1.00 32.86 160 GLU A N 1
ATOM 1237 C CA . GLU A 1 180 ? 161.752 99.118 -17.770 1.00 35.02 160 GLU A CA 1
ATOM 1238 C C . GLU A 1 180 ? 162.746 98.645 -18.821 1.00 34.74 160 GLU A C 1
ATOM 1239 O O . GLU A 1 180 ? 162.841 99.211 -19.913 1.00 36.37 160 GLU A O 1
ATOM 1245 N N . ASP A 1 181 ? 163.472 97.582 -18.479 1.00 33.56 161 ASP A N 1
ATOM 1246 C CA . ASP A 1 181 ? 164.488 96.994 -19.353 1.00 34.72 161 ASP A CA 1
ATOM 1247 C C . ASP A 1 181 ? 164.362 95.479 -19.289 1.00 36.24 161 ASP A C 1
ATOM 1248 O O . ASP A 1 181 ? 165.093 94.807 -18.551 1.00 34.68 161 ASP A O 1
ATOM 1253 N N . PRO A 1 182 ? 163.429 94.895 -20.060 1.00 35.99 162 PRO A N 1
ATOM 1254 C CA . PRO A 1 182 ? 162.468 95.556 -20.947 1.00 36.35 162 PRO A CA 1
ATOM 1255 C C . PRO A 1 182 ? 161.105 95.751 -20.292 1.00 37.26 162 PRO A C 1
ATOM 1256 O O . PRO A 1 182 ? 160.921 95.362 -19.138 1.00 39.02 162 PRO A O 1
ATOM 1260 N N . ILE A 1 183 ? 160.157 96.336 -21.025 1.00 35.33 163 ILE A N 1
ATOM 1261 C CA . ILE A 1 183 ? 158.786 96.418 -20.536 1.00 33.63 163 ILE A CA 1
ATOM 1262 C C . ILE A 1 183 ? 158.208 95.014 -20.439 1.00 35.01 163 ILE A C 1
ATOM 1263 O O . ILE A 1 183 ? 158.240 94.243 -21.406 1.00 34.99 163 ILE A O 1
ATOM 1268 N N . GLU A 1 184 ? 157.678 94.673 -19.268 1.00 32.72 164 GLU A N 1
ATOM 1269 C CA . GLU A 1 184 ? 157.079 93.359 -19.084 1.00 35.28 164 GLU A CA 1
ATOM 1270 C C . GLU A 1 184 ? 155.559 93.462 -19.119 1.00 36.83 164 GLU A C 1
ATOM 1271 O O . GLU A 1 184 ? 154.952 93.300 -20.182 1.00 40.02 164 GLU A O 1
ATOM 1277 N N . TYR A 1 185 ? 154.935 93.743 -17.979 1.00 38.20 165 TYR A N 1
ATOM 1278 C CA . TYR A 1 185 ? 153.486 93.900 -17.944 1.00 40.37 165 TYR A CA 1
ATOM 1279 C C . TYR A 1 185 ? 153.067 95.167 -18.680 1.00 39.17 165 TYR A C 1
ATOM 1280 O O . TYR A 1 185 ? 153.662 96.233 -18.493 1.00 37.35 165 TYR A O 1
ATOM 1289 N N . LEU A 1 186 ? 152.037 95.050 -19.516 1.00 37.75 166 LEU A N 1
ATOM 1290 C CA . LEU A 1 186 ? 151.429 96.208 -20.155 1.00 40.92 166 LEU A CA 1
ATOM 1291 C C . LEU A 1 186 ? 150.245 96.687 -19.326 1.00 42.31 166 LEU A C 1
ATOM 1292 O O . LEU A 1 186 ? 149.452 95.883 -18.829 1.00 45.02 166 LEU A O 1
ATOM 1297 N N . HIS A 1 187 ? 150.131 98.007 -19.178 1.00 38.67 167 HIS A N 1
ATOM 1298 C CA . HIS A 1 187 ? 149.061 98.628 -18.400 1.00 38.96 167 HIS A CA 1
ATOM 1299 C C . HIS A 1 187 ? 148.250 99.546 -19.305 1.00 42.37 167 HIS A C 1
ATOM 1300 O O . HIS A 1 187 ? 148.577 100.734 -19.447 1.00 45.88 167 HIS A O 1
ATOM 1307 N N A PRO A 1 188 ? 147.200 99.037 -19.947 0.46 43.32 168 PRO A N 1
ATOM 1308 N N B PRO A 1 188 ? 147.198 99.045 -19.949 0.54 43.31 168 PRO A N 1
ATOM 1309 C CA A PRO A 1 188 ? 146.276 99.931 -20.651 0.46 43.58 168 PRO A CA 1
ATOM 1310 C CA B PRO A 1 188 ? 146.287 99.945 -20.670 0.54 43.61 168 PRO A CA 1
ATOM 1311 C C A PRO A 1 188 ? 145.686 100.961 -19.700 0.46 42.21 168 PRO A C 1
ATOM 1312 C C B PRO A 1 188 ? 145.652 100.947 -19.719 0.54 42.23 168 PRO A C 1
ATOM 1313 O O A PRO A 1 188 ? 145.530 100.713 -18.503 0.46 40.60 168 PRO A O 1
ATOM 1314 O O B PRO A 1 188 ? 145.453 100.673 -18.534 0.54 40.58 168 PRO A O 1
ATOM 1321 N N . HIS A 1 189 ? 145.353 102.129 -20.251 1.00 43.86 169 HIS A N 1
ATOM 1322 C CA . HIS A 1 189 ? 144.794 103.203 -19.439 1.00 43.21 169 HIS A CA 1
ATOM 1323 C C . HIS A 1 189 ? 143.448 102.791 -18.857 1.00 45.17 169 HIS A C 1
ATOM 1324 O O . HIS A 1 189 ? 142.594 102.246 -19.561 1.00 46.85 169 HIS A O 1
ATOM 1331 N N . LYS A 1 190 ? 143.269 103.043 -17.558 1.00 45.93 170 LYS A N 1
ATOM 1332 C CA . LYS A 1 190 ? 141.970 102.911 -16.919 1.00 42.70 170 LYS A CA 1
ATOM 1333 C C . LYS A 1 190 ? 141.548 104.303 -16.488 1.00 41.81 170 LYS A C 1
ATOM 1334 O O . LYS A 1 190 ? 141.021 105.069 -17.317 1.00 45.51 170 LYS A O 1
ATOM 1340 N N . SER A 1 191 ? 141.755 104.689 -15.231 1.00 39.69 171 SER A N 1
ATOM 1341 C CA . SER A 1 191 ? 141.547 106.068 -14.818 1.00 39.93 171 SER A CA 1
ATOM 1342 C C . SER A 1 191 ? 142.826 106.894 -14.843 1.00 39.99 171 SER A C 1
ATOM 1343 O O . SER A 1 191 ? 142.752 108.123 -14.898 1.00 38.34 171 SER A O 1
ATOM 1346 N N . CYS A 1 192 ? 143.986 106.246 -14.821 1.00 38.95 172 CYS A N 1
ATOM 1347 C CA . CYS A 1 192 ? 145.260 106.936 -14.910 1.00 37.92 172 CYS A CA 1
ATOM 1348 C C . CYS A 1 192 ? 145.700 107.072 -16.363 1.00 39.36 172 CYS A C 1
ATOM 1349 O O . CYS A 1 192 ? 145.174 106.417 -17.267 1.00 42.75 172 CYS A O 1
ATOM 1352 N N . VAL A 1 193 ? 146.670 107.954 -16.576 1.00 37.43 173 VAL A N 1
ATOM 1353 C CA . VAL A 1 193 ? 147.473 107.974 -17.791 1.00 34.82 173 VAL A CA 1
ATOM 1354 C C . VAL A 1 193 ? 148.748 107.205 -17.487 1.00 34.03 173 VAL A C 1
ATOM 1355 O O . VAL A 1 193 ? 149.484 107.553 -16.556 1.00 34.25 173 VAL A O 1
ATOM 1359 N N . VAL A 1 194 ? 149.003 106.147 -18.249 1.00 32.90 174 VAL A N 1
ATOM 1360 C CA . VAL A 1 194 ? 150.134 105.261 -18.005 1.00 31.15 174 VAL A CA 1
ATOM 1361 C C . VAL A 1 194 ? 151.071 105.338 -19.201 1.00 33.88 174 VAL A C 1
ATOM 1362 O O . VAL A 1 194 ? 150.684 104.994 -20.324 1.00 37.36 174 VAL A O 1
ATOM 1366 N N . ASN A 1 195 ? 152.298 105.788 -18.960 1.00 32.73 175 ASN A N 1
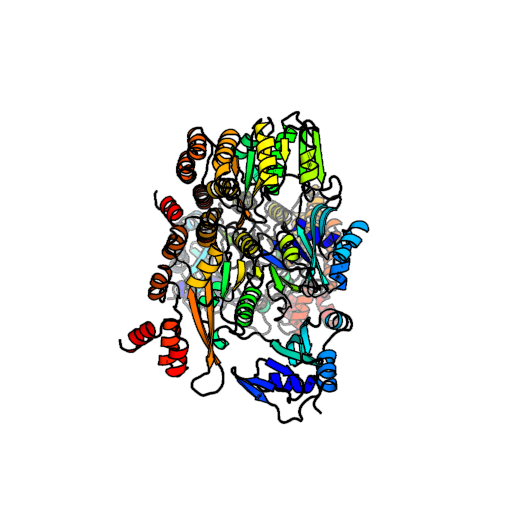ATOM 1367 C CA . ASN A 1 195 ? 153.345 105.827 -19.971 1.00 32.93 175 ASN A CA 1
ATOM 1368 C C . ASN A 1 195 ? 154.458 104.874 -19.559 1.00 33.99 175 ASN A C 1
ATOM 1369 O O . ASN A 1 195 ? 154.946 104.938 -18.426 1.00 35.97 175 ASN A O 1
ATOM 1374 N N . GLN A 1 196 ? 154.850 103.987 -20.471 1.00 31.96 176 GLN A N 1
ATOM 1375 C CA . GLN A 1 196 ? 155.849 102.961 -20.198 1.00 32.32 176 GLN A CA 1
ATOM 1376 C C . GLN A 1 196 ? 156.984 103.096 -21.205 1.00 34.57 176 GLN A C 1
ATOM 1377 O O . GLN A 1 196 ? 156.760 102.979 -22.414 1.00 35.30 176 GLN A O 1
ATOM 1383 N N . ARG A 1 197 ? 158.194 103.338 -20.705 1.00 32.45 177 ARG A N 1
ATOM 1384 C CA . ARG A 1 197 ? 159.368 103.580 -21.535 1.00 31.21 177 ARG A CA 1
ATOM 1385 C C . ARG A 1 197 ? 160.318 102.393 -21.440 1.00 33.92 177 ARG A C 1
ATOM 1386 O O . ARG A 1 197 ? 160.725 102.004 -20.340 1.00 35.64 177 ARG A O 1
ATOM 1394 N N . GLU A 1 198 ? 160.678 101.831 -22.589 1.00 32.82 178 GLU A N 1
ATOM 1395 C CA . GLU A 1 198 ? 161.575 100.685 -22.653 1.00 33.96 178 GLU A CA 1
ATOM 1396 C C . GLU A 1 198 ? 162.994 101.168 -22.930 1.00 33.72 178 GLU A C 1
ATOM 1397 O O . GLU A 1 198 ? 163.230 101.888 -23.906 1.00 34.87 178 GLU A O 1
ATOM 1403 N N . VAL A 1 199 ? 163.931 100.769 -22.067 1.00 35.17 179 VAL A N 1
ATOM 1404 C CA . VAL A 1 199 ? 165.335 101.116 -22.261 1.00 38.06 179 VAL A CA 1
ATOM 1405 C C . VAL A 1 199 ? 165.853 100.454 -23.529 1.00 41.23 179 VAL A C 1
ATOM 1406 O O . VAL A 1 199 ? 165.586 99.274 -23.790 1.00 41.57 179 VAL A O 1
ATOM 1410 N N . GLY A 1 200 ? 166.599 101.216 -24.328 1.00 43.50 180 GLY A N 1
ATOM 1411 C CA . GLY A 1 200 ? 167.146 100.717 -25.570 1.00 48.36 180 GLY A CA 1
ATOM 1412 C C . GLY A 1 200 ? 166.268 100.924 -26.783 1.00 50.13 180 GLY A C 1
ATOM 1413 O O . GLY A 1 200 ? 166.699 100.612 -27.901 1.00 56.00 180 GLY A O 1
ATOM 1414 N N . ALA A 1 201 ? 165.050 101.434 -26.601 1.00 44.11 181 ALA A N 1
ATOM 1415 C CA . ALA A 1 201 ? 164.157 101.731 -27.712 1.00 43.24 181 ALA A CA 1
ATOM 1416 C C . ALA A 1 201 ? 163.445 103.058 -27.474 1.00 40.99 181 ALA A C 1
ATOM 1417 O O . ALA A 1 201 ? 163.636 104.013 -28.231 1.00 41.76 181 ALA A O 1
ATOM 1419 N N . ASP A 1 202 ? 162.627 103.122 -26.419 1.00 37.88 182 ASP A N 1
ATOM 1420 C CA . ASP A 1 202 ? 161.921 104.356 -26.086 1.00 36.78 182 ASP A CA 1
ATOM 1421 C C . ASP A 1 202 ? 162.855 105.386 -25.467 1.00 36.25 182 ASP A C 1
ATOM 1422 O O . ASP A 1 202 ? 162.701 106.590 -25.700 1.00 34.75 182 ASP A O 1
ATOM 1427 N N . THR A 1 203 ? 163.816 104.933 -24.666 1.00 34.94 183 THR A N 1
ATOM 1428 C CA . THR A 1 203 ? 164.759 105.812 -23.994 1.00 36.80 183 THR A CA 1
ATOM 1429 C C . THR A 1 203 ? 166.130 105.150 -24.014 1.00 38.39 183 THR A C 1
ATOM 1430 O O . THR A 1 203 ? 166.238 103.923 -24.068 1.00 40.90 183 THR A O 1
ATOM 1434 N N . LYS A 1 204 ? 167.180 105.974 -23.986 1.00 38.54 184 LYS A N 1
ATOM 1435 C CA . LYS A 1 204 ? 168.533 105.444 -24.145 1.00 41.74 184 LYS A CA 1
ATOM 1436 C C . LYS A 1 204 ? 168.957 104.584 -22.961 1.00 41.12 184 LYS A C 1
ATOM 1437 O O . LYS A 1 204 ? 169.678 103.595 -23.141 1.00 41.95 184 LYS A O 1
ATOM 1443 N N . SER A 1 205 ? 168.528 104.940 -21.755 1.00 39.42 185 SER A N 1
ATOM 1444 C CA . SER A 1 205 ? 169.019 104.302 -20.541 1.00 38.61 185 SER A CA 1
ATOM 1445 C C . SER A 1 205 ? 168.113 104.715 -19.391 1.00 36.36 185 SER A C 1
ATOM 1446 O O . SER A 1 205 ? 167.304 105.638 -19.516 1.00 33.30 185 SER A O 1
ATOM 1449 N N . PHE A 1 206 ? 168.261 104.016 -18.263 1.00 35.71 186 PHE A N 1
ATOM 1450 C CA . PHE A 1 206 ? 167.600 104.460 -17.039 1.00 35.04 186 PHE A CA 1
ATOM 1451 C C . PHE A 1 206 ? 168.034 105.873 -16.675 1.00 35.97 186 PHE A C 1
ATOM 1452 O O . PHE A 1 206 ? 167.209 106.703 -16.275 1.00 34.25 186 PHE A O 1
ATOM 1460 N N . LYS A 1 207 ? 169.328 106.167 -16.828 1.00 35.08 187 LYS A N 1
ATOM 1461 C CA . LYS A 1 207 ? 169.846 107.486 -16.479 1.00 37.91 187 LYS A CA 1
ATOM 1462 C C . LYS A 1 207 ? 169.199 108.581 -17.318 1.00 36.98 187 LYS A C 1
ATOM 1463 O O . LYS A 1 207 ? 168.853 109.649 -16.798 1.00 36.35 187 LYS A O 1
ATOM 1469 N N . ASN A 1 208 ? 169.023 108.338 -18.618 1.00 35.70 188 ASN A N 1
ATOM 1470 C CA . ASN A 1 208 ? 168.455 109.373 -19.477 1.00 37.30 188 ASN A CA 1
ATOM 1471 C C . ASN A 1 208 ? 166.969 109.567 -19.199 1.00 34.38 188 ASN A C 1
ATOM 1472 O O . ASN A 1 208 ? 166.478 110.702 -19.199 1.00 33.82 188 ASN A O 1
ATOM 1477 N N . ALA A 1 209 ? 166.240 108.475 -18.956 1.00 31.87 189 ALA A N 1
ATOM 1478 C CA . ALA A 1 209 ? 164.827 108.590 -18.604 1.00 32.77 189 ALA A CA 1
ATOM 1479 C C . ALA A 1 209 ? 164.648 109.379 -17.313 1.00 33.75 189 ALA A C 1
ATOM 1480 O O . ALA A 1 209 ? 163.790 110.266 -17.226 1.00 32.89 189 ALA A O 1
ATOM 1482 N N . LEU A 1 210 ? 165.452 109.066 -16.295 1.00 32.11 190 LEU A N 1
ATOM 1483 C CA . LEU A 1 210 ? 165.357 109.767 -15.020 1.00 33.55 190 LEU A CA 1
ATOM 1484 C C . LEU A 1 210 ? 165.773 111.227 -15.127 1.00 35.05 190 LEU A C 1
ATOM 1485 O O . LEU A 1 210 ? 165.359 112.040 -14.293 1.00 34.57 190 LEU A O 1
ATOM 1490 N N . LYS A 1 211 ? 166.572 111.580 -16.136 1.00 33.78 191 LYS A N 1
ATOM 1491 C CA . LYS A 1 211 ? 166.989 112.969 -16.297 1.00 33.77 191 LYS A CA 1
ATOM 1492 C C . LYS A 1 211 ? 165.826 113.867 -16.703 1.00 34.71 191 LYS A C 1
ATOM 1493 O O . LYS A 1 211 ? 165.825 115.061 -16.383 1.00 35.57 191 LYS A O 1
ATOM 1499 N N . TYR A 1 212 ? 164.826 113.319 -17.390 1.00 31.18 192 TYR A N 1
ATOM 1500 C CA . TYR A 1 212 ? 163.715 114.110 -17.896 1.00 33.39 192 TYR A CA 1
ATOM 1501 C C . TYR A 1 212 ? 162.391 113.808 -17.211 1.00 32.26 192 TYR A C 1
ATOM 1502 O O . TYR A 1 212 ? 161.397 114.479 -17.504 1.00 30.47 192 TYR A O 1
ATOM 1511 N N . ILE A 1 213 ? 162.351 112.835 -16.297 1.00 33.59 193 ILE A N 1
ATOM 1512 C CA . ILE A 1 213 ? 161.067 112.384 -15.769 1.00 33.72 193 ILE A CA 1
ATOM 1513 C C . ILE A 1 213 ? 160.398 113.464 -14.924 1.00 33.34 193 ILE A C 1
ATOM 1514 O O . ILE A 1 213 ? 159.165 113.528 -14.859 1.00 31.68 193 ILE A O 1
ATOM 1519 N N . LEU A 1 214 ? 161.178 114.338 -14.281 1.00 33.16 194 LEU A N 1
ATOM 1520 C CA . LEU A 1 214 ? 160.573 115.402 -13.485 1.00 35.28 194 LEU A CA 1
ATOM 1521 C C . LEU A 1 214 ? 159.910 116.469 -14.347 1.00 36.29 194 LEU A C 1
ATOM 1522 O O . LEU A 1 214 ? 159.072 117.222 -13.840 1.00 38.36 194 LEU A O 1
ATOM 1527 N N . ARG A 1 215 ? 160.265 116.556 -15.626 1.00 31.79 195 ARG A N 1
ATOM 1528 C CA . ARG A 1 215 ? 159.624 117.472 -16.556 1.00 32.16 195 ARG A CA 1
ATOM 1529 C C . ARG A 1 215 ? 158.443 116.838 -17.277 1.00 31.25 195 ARG A C 1
ATOM 1530 O O . ARG A 1 215 ? 157.882 117.454 -18.187 1.00 31.29 195 ARG A O 1
ATOM 1538 N N . GLN A 1 216 ? 158.054 115.625 -16.888 1.00 28.88 196 GLN A N 1
ATOM 1539 C CA . GLN A 1 216 ? 156.963 114.907 -17.531 1.00 29.72 196 GLN A CA 1
ATOM 1540 C C . GLN A 1 216 ? 155.727 114.814 -16.644 1.00 32.76 196 GLN A C 1
ATOM 1541 O O . GLN A 1 216 ? 154.822 114.023 -16.933 1.00 32.86 196 GLN A O 1
ATOM 1547 N N . ASP A 1 217 ? 155.666 115.620 -15.584 1.00 30.03 197 ASP A N 1
ATOM 1548 C CA . ASP A 1 217 ? 154.508 115.708 -14.702 1.00 31.22 197 ASP A CA 1
ATOM 1549 C C . ASP A 1 217 ? 154.014 114.351 -14.184 1.00 31.44 197 ASP A C 1
ATOM 1550 O O . ASP A 1 217 ? 152.822 114.048 -14.268 1.00 30.47 197 ASP A O 1
ATOM 1555 N N . PRO A 1 218 ? 154.896 113.519 -13.630 1.00 32.61 198 PRO A N 1
ATOM 1556 C CA . PRO A 1 218 ? 154.445 112.230 -13.114 1.00 31.03 198 PRO A CA 1
ATOM 1557 C C . PRO A 1 218 ? 153.894 112.359 -11.701 1.00 33.04 198 PRO A C 1
ATOM 1558 O O . PRO A 1 218 ? 154.166 113.316 -10.975 1.00 35.66 198 PRO A O 1
ATOM 1562 N N . ASP A 1 219 ? 153.075 111.378 -11.335 1.00 29.18 199 ASP A N 1
ATOM 1563 C CA . ASP A 1 219 ? 152.632 111.189 -9.961 1.00 31.26 199 ASP A CA 1
ATOM 1564 C C . ASP A 1 219 ? 153.177 109.912 -9.351 1.00 31.62 199 ASP A C 1
ATOM 1565 O O . ASP A 1 219 ? 153.544 109.900 -8.176 1.00 33.05 199 ASP A O 1
ATOM 1570 N N . VAL A 1 220 ? 153.232 108.842 -10.138 1.00 31.06 200 VAL A N 1
ATOM 1571 C CA . VAL A 1 220 ? 153.732 107.541 -9.710 1.00 31.86 200 VAL A CA 1
ATOM 1572 C C . VAL A 1 220 ? 154.781 107.098 -10.719 1.00 31.00 200 VAL A C 1
ATOM 1573 O O . VAL A 1 220 ? 154.563 107.210 -11.930 1.00 31.42 200 VAL A O 1
ATOM 1577 N N . VAL A 1 221 ? 155.917 106.605 -10.226 1.00 30.33 201 VAL A N 1
ATOM 1578 C CA . VAL A 1 221 ? 157.043 106.232 -11.076 1.00 29.99 201 VAL A CA 1
ATOM 1579 C C . VAL A 1 221 ? 157.576 104.872 -10.643 1.00 33.91 201 VAL A C 1
ATOM 1580 O O . VAL A 1 221 ? 157.790 104.634 -9.449 1.00 34.79 201 VAL A O 1
ATOM 1584 N N . LEU A 1 222 ? 157.794 103.988 -11.614 1.00 32.49 202 LEU A N 1
ATOM 1585 C CA . LEU A 1 222 ? 158.482 102.718 -11.410 1.00 33.93 202 LEU A CA 1
ATOM 1586 C C . LEU A 1 222 ? 159.861 102.815 -12.048 1.00 33.78 202 LEU A C 1
ATOM 1587 O O . LEU A 1 222 ? 159.970 103.051 -13.256 1.00 35.90 202 LEU A O 1
ATOM 1592 N N . VAL A 1 223 ? 160.910 102.638 -11.243 1.00 33.52 203 VAL A N 1
ATOM 1593 C CA . VAL A 1 223 ? 162.282 102.850 -11.693 1.00 33.64 203 VAL A CA 1
ATOM 1594 C C . VAL A 1 223 ? 163.085 101.563 -11.764 1.00 36.54 203 VAL A C 1
ATOM 1595 O O . VAL A 1 223 ? 164.267 101.606 -12.136 1.00 39.00 203 VAL A O 1
ATOM 1599 N N . GLY A 1 224 ? 162.494 100.421 -11.423 1.00 36.18 204 GLY A N 1
ATOM 1600 C CA . GLY A 1 224 ? 163.234 99.174 -11.478 1.00 34.99 204 GLY A CA 1
ATOM 1601 C C . GLY A 1 224 ? 164.153 98.995 -10.280 1.00 33.60 204 GLY A C 1
ATOM 1602 O O . GLY A 1 224 ? 163.901 99.502 -9.186 1.00 32.47 204 GLY A O 1
ATOM 1603 N N . GLU A 1 225 ? 165.241 98.262 -10.500 1.00 35.47 205 GLU A N 1
ATOM 1604 C CA . GLU A 1 225 ? 166.143 97.926 -9.407 1.00 36.62 205 GLU A CA 1
ATOM 1605 C C . GLU A 1 225 ? 166.979 99.132 -8.996 1.00 36.42 205 GLU A C 1
ATOM 1606 O O . GLU A 1 225 ? 167.420 99.920 -9.837 1.00 36.50 205 GLU A O 1
ATOM 1612 N N . LEU A 1 226 ? 167.193 99.273 -7.687 1.00 35.47 206 LEU A N 1
ATOM 1613 C CA . LEU A 1 226 ? 168.131 100.257 -7.149 1.00 38.34 206 LEU A CA 1
ATOM 1614 C C . LEU A 1 226 ? 169.537 99.684 -7.303 1.00 40.69 206 LEU A C 1
ATOM 1615 O O . LEU A 1 226 ? 170.163 99.204 -6.354 1.00 41.68 206 LEU A O 1
ATOM 1620 N N . ARG A 1 227 ? 170.039 99.743 -8.538 1.00 41.97 207 ARG A N 1
ATOM 1621 C CA . ARG A 1 227 ? 171.242 98.998 -8.891 1.00 43.96 207 ARG A CA 1
ATOM 1622 C C . ARG A 1 227 ? 172.524 99.711 -8.481 1.00 44.60 207 ARG A C 1
ATOM 1623 O O . ARG A 1 227 ? 173.539 99.047 -8.243 1.00 46.03 207 ARG A O 1
ATOM 1631 N N . ASP A 1 228 ? 172.515 101.039 -8.395 1.00 43.95 208 ASP A N 1
ATOM 1632 C CA . ASP A 1 228 ? 173.729 101.771 -8.062 1.00 45.61 208 ASP A CA 1
ATOM 1633 C C . ASP A 1 228 ? 173.370 103.009 -7.250 1.00 45.24 208 ASP A C 1
ATOM 1634 O O . ASP A 1 228 ? 172.197 103.298 -6.996 1.00 42.90 208 ASP A O 1
ATOM 1639 N N . LEU A 1 229 ? 174.410 103.742 -6.844 1.00 44.71 209 LEU A N 1
ATOM 1640 C CA . LEU A 1 229 ? 174.219 104.933 -6.021 1.00 46.18 209 LEU A CA 1
ATOM 1641 C C . LEU A 1 229 ? 173.402 105.988 -6.756 1.00 44.76 209 LEU A C 1
ATOM 1642 O O . LEU A 1 229 ? 172.582 106.685 -6.146 1.00 43.27 209 LEU A O 1
ATOM 1647 N N . GLU A 1 230 ? 173.610 106.116 -8.069 1.00 44.02 210 GLU A N 1
ATOM 1648 C CA A GLU A 1 230 ? 172.891 107.127 -8.838 0.58 44.45 210 GLU A CA 1
ATOM 1649 C CA B GLU A 1 230 ? 172.889 107.130 -8.832 0.42 44.52 210 GLU A CA 1
ATOM 1650 C C . GLU A 1 230 ? 171.398 106.824 -8.897 1.00 42.41 210 GLU A C 1
ATOM 1651 O O . GLU A 1 230 ? 170.569 107.740 -8.828 1.00 39.28 210 GLU A O 1
ATOM 1662 N N . THR A 1 231 ? 171.034 105.546 -9.029 1.00 39.44 211 THR A N 1
ATOM 1663 C CA . THR A 1 231 ? 169.620 105.188 -9.080 1.00 39.48 211 THR A CA 1
ATOM 1664 C C . THR A 1 231 ? 168.955 105.375 -7.722 1.00 37.58 211 THR A C 1
ATOM 1665 O O . THR A 1 231 ? 167.799 105.807 -7.645 1.00 36.31 211 THR A O 1
ATOM 1669 N N . ILE A 1 232 ? 169.671 105.055 -6.640 1.00 36.53 212 ILE A N 1
ATOM 1670 C CA . ILE A 1 232 ? 169.138 105.282 -5.298 1.00 37.55 212 ILE A CA 1
ATOM 1671 C C . ILE A 1 232 ? 168.853 106.762 -5.082 1.00 37.52 212 ILE A C 1
ATOM 1672 O O . ILE A 1 232 ? 167.803 107.137 -4.543 1.00 36.55 212 ILE A O 1
ATOM 1677 N N . GLU A 1 233 ? 169.779 107.627 -5.503 1.00 38.27 213 GLU A N 1
ATOM 1678 C CA . GLU A 1 233 ? 169.571 109.064 -5.352 1.00 39.67 213 GLU A CA 1
ATOM 1679 C C . GLU A 1 233 ? 168.379 109.537 -6.174 1.00 38.22 213 GLU A C 1
ATOM 1680 O O . GLU A 1 233 ? 167.630 110.421 -5.742 1.00 38.79 213 GLU A O 1
ATOM 1686 N N . ALA A 1 234 ? 168.183 108.955 -7.359 1.00 37.45 214 ALA A N 1
ATOM 1687 C CA . ALA A 1 234 ? 167.020 109.306 -8.168 1.00 37.82 214 ALA A CA 1
ATOM 1688 C C . ALA A 1 234 ? 165.725 108.910 -7.471 1.00 36.41 214 ALA A C 1
ATOM 1689 O O . ALA A 1 234 ? 164.754 109.677 -7.465 1.00 36.61 214 ALA A O 1
ATOM 1691 N N . ALA A 1 235 ? 165.692 107.717 -6.870 1.00 33.88 215 ALA A N 1
ATOM 1692 C CA . ALA A 1 235 ? 164.481 107.255 -6.197 1.00 33.07 215 ALA A CA 1
ATOM 1693 C C . ALA A 1 235 ? 164.190 108.079 -4.949 1.00 32.76 215 ALA A C 1
ATOM 1694 O O . ALA A 1 235 ? 163.028 108.397 -4.665 1.00 32.10 215 ALA A O 1
ATOM 1696 N N . LEU A 1 236 ? 165.229 108.423 -4.183 1.00 34.19 216 LEU A N 1
ATOM 1697 C CA . LEU A 1 236 ? 165.035 109.275 -3.014 1.00 36.56 216 LEU A CA 1
ATOM 1698 C C . LEU A 1 236 ? 164.547 110.658 -3.421 1.00 35.08 216 LEU A C 1
ATOM 1699 O O . LEU A 1 236 ? 163.709 111.256 -2.736 1.00 36.77 216 LEU A O 1
ATOM 1704 N N . THR A 1 237 ? 165.061 111.182 -4.536 1.00 33.68 217 THR A N 1
ATOM 1705 C CA . THR A 1 237 ? 164.615 112.486 -5.015 1.00 34.69 217 THR A CA 1
ATOM 1706 C C . THR A 1 237 ? 163.165 112.436 -5.481 1.00 35.07 217 THR A C 1
ATOM 1707 O O . THR A 1 237 ? 162.376 113.335 -5.167 1.00 35.69 217 THR A O 1
ATOM 1711 N N . LEU A 1 238 ? 162.797 111.391 -6.226 1.00 32.64 218 LEU A N 1
ATOM 1712 C CA . LEU A 1 238 ? 161.413 111.234 -6.667 1.00 32.99 218 LEU A CA 1
ATOM 1713 C C . LEU A 1 238 ? 160.461 111.167 -5.478 1.00 32.92 218 LEU A C 1
ATOM 1714 O O . LEU A 1 238 ? 159.437 111.859 -5.447 1.00 33.99 218 LEU A O 1
ATOM 1719 N N . ALA A 1 239 ? 160.789 110.338 -4.485 1.00 33.76 219 ALA A N 1
ATOM 1720 C CA . ALA A 1 239 ? 159.926 110.175 -3.321 1.00 35.62 219 ALA A CA 1
ATOM 1721 C C . ALA A 1 239 ? 159.858 111.433 -2.466 1.00 41.12 219 ALA A C 1
ATOM 1722 O O . ALA A 1 239 ? 158.875 111.623 -1.742 1.00 44.45 219 ALA A O 1
ATOM 1724 N N . GLU A 1 240 ? 160.876 112.289 -2.531 1.00 39.29 220 GLU A N 1
ATOM 1725 C CA . GLU A 1 240 ? 160.914 113.509 -1.738 1.00 41.70 220 GLU A CA 1
ATOM 1726 C C . GLU A 1 240 ? 160.208 114.674 -2.417 1.00 40.27 220 GLU A C 1
ATOM 1727 O O . GLU A 1 240 ? 159.769 115.605 -1.730 1.00 39.27 220 GLU A O 1
ATOM 1733 N N . THR A 1 241 ? 160.074 114.634 -3.743 1.00 39.63 221 THR A N 1
ATOM 1734 C CA . THR A 1 241 ? 159.502 115.723 -4.519 1.00 38.36 221 THR A CA 1
ATOM 1735 C C . THR A 1 241 ? 158.009 115.548 -4.779 1.00 36.84 221 THR A C 1
ATOM 1736 O O . THR A 1 241 ? 157.483 116.132 -5.732 1.00 39.55 221 THR A O 1
ATOM 1740 N N . GLY A 1 242 ? 157.321 114.759 -3.959 1.00 35.52 222 GLY A N 1
ATOM 1741 C CA . GLY A 1 242 ? 155.882 114.633 -4.062 1.00 38.04 222 GLY A CA 1
ATOM 1742 C C . GLY A 1 242 ? 155.383 113.495 -4.919 1.00 38.91 222 GLY A C 1
ATOM 1743 O O . GLY A 1 242 ? 154.210 113.502 -5.307 1.00 41.27 222 GLY A O 1
ATOM 1744 N N . HIS A 1 243 ? 156.228 112.517 -5.227 1.00 34.83 223 HIS A N 1
ATOM 1745 C CA . HIS A 1 243 ? 155.847 111.390 -6.062 1.00 33.23 223 HIS A CA 1
ATOM 1746 C C . HIS A 1 243 ? 155.827 110.106 -5.244 1.00 31.30 223 HIS A C 1
ATOM 1747 O O . HIS A 1 243 ? 156.475 109.996 -4.199 1.00 32.00 223 HIS A O 1
ATOM 1754 N N . LEU A 1 244 ? 155.061 109.136 -5.733 1.00 30.83 224 LEU A N 1
ATOM 1755 C CA . LEU A 1 244 ? 155.088 107.771 -5.221 1.00 32.87 224 LEU A CA 1
ATOM 1756 C C . LEU A 1 244 ? 156.027 106.960 -6.105 1.00 33.68 224 LEU A C 1
ATOM 1757 O O . LEU A 1 244 ? 155.756 106.770 -7.296 1.00 35.17 224 LEU A O 1
ATOM 1762 N N . CYS A 1 245 ? 157.132 106.497 -5.531 1.00 31.23 225 CYS A N 1
ATOM 1763 C CA . CYS A 1 245 ? 158.181 105.824 -6.283 1.00 31.18 225 CYS A CA 1
ATOM 1764 C C . CYS A 1 245 ? 158.249 104.358 -5.881 1.00 30.78 225 CYS A C 1
ATOM 1765 O O . CYS A 1 245 ? 158.315 104.037 -4.689 1.00 31.11 225 CYS A O 1
ATOM 1768 N N . PHE A 1 246 ? 158.226 103.476 -6.876 1.00 31.61 226 PHE A N 1
ATOM 1769 C CA . PHE A 1 246 ? 158.377 102.045 -6.674 1.00 32.17 226 PHE A CA 1
ATOM 1770 C C . PHE A 1 246 ? 159.722 101.591 -7.221 1.00 32.06 226 PHE A C 1
ATOM 1771 O O . PHE A 1 246 ? 160.124 101.986 -8.320 1.00 31.01 226 PHE A O 1
ATOM 1779 N N . ALA A 1 247 ? 160.410 100.753 -6.451 1.00 32.67 227 ALA A N 1
ATOM 1780 C CA . ALA A 1 247 ? 161.699 100.226 -6.866 1.00 31.57 227 ALA A CA 1
ATOM 1781 C C . ALA A 1 247 ? 161.894 98.857 -6.237 1.00 33.80 227 ALA A C 1
ATOM 1782 O O . ALA A 1 247 ? 161.195 98.478 -5.293 1.00 33.13 227 ALA A O 1
ATOM 1784 N N . THR A 1 248 ? 162.854 98.112 -6.776 1.00 32.85 228 THR A N 1
ATOM 1785 C CA . THR A 1 248 ? 163.162 96.780 -6.286 1.00 33.17 228 THR A CA 1
ATOM 1786 C C . THR A 1 248 ? 164.606 96.709 -5.811 1.00 31.86 228 THR A C 1
ATOM 1787 O O . THR A 1 248 ? 165.465 97.491 -6.225 1.00 30.85 228 THR A O 1
ATOM 1791 N N . LEU A 1 249 ? 164.846 95.761 -4.911 1.00 33.48 229 LEU A N 1
ATOM 1792 C CA . LEU A 1 249 ? 166.185 95.355 -4.520 1.00 35.77 229 LEU A CA 1
ATOM 1793 C C . LEU A 1 249 ? 166.189 93.841 -4.404 1.00 37.92 229 LEU A C 1
ATOM 1794 O O . LEU A 1 249 ? 165.137 93.207 -4.293 1.00 37.38 229 LEU A O 1
ATOM 1799 N N . HIS A 1 250 ? 167.383 93.256 -4.441 1.00 38.98 230 HIS A N 1
ATOM 1800 C CA . HIS A 1 250 ? 167.518 91.818 -4.269 1.00 42.58 230 HIS A CA 1
ATOM 1801 C C . HIS A 1 250 ? 167.862 91.440 -2.832 1.00 41.37 230 HIS A C 1
ATOM 1802 O O . HIS A 1 250 ? 168.434 90.371 -2.593 1.00 44.35 230 HIS A O 1
ATOM 1809 N N . THR A 1 251 ? 167.515 92.297 -1.875 1.00 39.17 231 THR A N 1
ATOM 1810 C CA . THR A 1 251 ? 167.685 92.006 -0.462 1.00 40.45 231 THR A CA 1
ATOM 1811 C C . THR A 1 251 ? 166.542 91.123 0.035 1.00 41.04 231 THR A C 1
ATOM 1812 O O . THR A 1 251 ? 165.496 90.997 -0.606 1.00 42.29 231 THR A O 1
ATOM 1816 N N . ASN A 1 252 ? 166.750 90.513 1.201 1.00 41.48 232 ASN A N 1
ATOM 1817 C CA . ASN A 1 252 ? 165.855 89.476 1.696 1.00 42.96 232 ASN A CA 1
ATOM 1818 C C . ASN A 1 252 ? 165.039 89.890 2.913 1.00 42.17 232 ASN A C 1
ATOM 1819 O O . ASN A 1 252 ? 164.202 89.104 3.371 1.00 43.68 232 ASN A O 1
ATOM 1824 N N . SER A 1 253 ? 165.249 91.089 3.452 1.00 39.78 233 SER A N 1
ATOM 1825 C CA . SER A 1 253 ? 164.489 91.519 4.618 1.00 37.91 233 SER A CA 1
ATOM 1826 C C . SER A 1 253 ? 164.446 93.038 4.659 1.00 38.51 233 SER A C 1
ATOM 1827 O O . SER A 1 253 ? 165.205 93.721 3.967 1.00 38.11 233 SER A O 1
ATOM 1830 N N . ALA A 1 254 ? 163.543 93.554 5.495 1.00 37.83 234 ALA A N 1
ATOM 1831 C CA . ALA A 1 254 ? 163.387 94.999 5.631 1.00 39.29 234 ALA A CA 1
ATOM 1832 C C . ALA A 1 254 ? 164.659 95.642 6.168 1.00 39.17 234 ALA A C 1
ATOM 1833 O O . ALA A 1 254 ? 165.126 96.657 5.638 1.00 39.53 234 ALA A O 1
ATOM 1835 N N . VAL A 1 255 ? 165.234 95.063 7.224 1.00 39.77 235 VAL A N 1
ATOM 1836 C CA . VAL A 1 255 ? 166.444 95.625 7.820 1.00 41.09 235 VAL A CA 1
ATOM 1837 C C . VAL A 1 255 ? 167.606 95.553 6.837 1.00 40.79 235 VAL A C 1
ATOM 1838 O O . VAL A 1 255 ? 168.349 96.525 6.656 1.00 42.40 235 VAL A O 1
ATOM 1842 N N . GLN A 1 256 ? 167.781 94.398 6.191 1.00 40.72 236 GLN A N 1
ATOM 1843 C CA . GLN A 1 256 ? 168.823 94.256 5.179 1.00 41.59 236 GLN A CA 1
ATOM 1844 C C . GLN A 1 256 ? 168.623 95.237 4.031 1.00 40.74 236 GLN A C 1
ATOM 1845 O O . GLN A 1 256 ? 169.601 95.733 3.459 1.00 40.74 236 GLN A O 1
ATOM 1851 N N . THR A 1 257 ? 167.368 95.536 3.690 1.00 37.27 237 THR A N 1
ATOM 1852 C CA . THR A 1 257 ? 167.085 96.498 2.629 1.00 35.69 237 THR A CA 1
ATOM 1853 C C . THR A 1 257 ? 167.527 97.902 3.025 1.00 35.44 237 THR A C 1
ATOM 1854 O O . THR A 1 257 ? 168.193 98.596 2.248 1.00 35.03 237 THR A O 1
ATOM 1858 N N . ILE A 1 258 ? 167.163 98.338 4.234 1.00 35.25 238 ILE A N 1
ATOM 1859 C CA . ILE A 1 258 ? 167.510 99.686 4.681 1.00 38.45 238 ILE A CA 1
ATOM 1860 C C . ILE A 1 258 ? 169.020 99.838 4.810 1.00 39.83 238 ILE A C 1
ATOM 1861 O O . ILE A 1 258 ? 169.593 100.854 4.398 1.00 40.19 238 ILE A O 1
ATOM 1866 N N . ASN A 1 259 ? 169.690 98.831 5.378 1.00 40.88 239 ASN A N 1
ATOM 1867 C CA . ASN A 1 259 ? 171.143 98.892 5.513 1.00 42.56 239 ASN A CA 1
ATOM 1868 C C . ASN A 1 259 ? 171.824 98.954 4.152 1.00 42.56 239 ASN A C 1
ATOM 1869 O O . ASN A 1 259 ? 172.793 99.699 3.970 1.00 42.99 239 ASN A O 1
ATOM 1874 N N . ARG A 1 260 ? 171.329 98.180 3.183 1.00 43.19 240 ARG A N 1
ATOM 1875 C CA . ARG A 1 260 ? 171.939 98.171 1.857 1.00 45.04 240 ARG A CA 1
ATOM 1876 C C . ARG A 1 260 ? 171.893 99.554 1.218 1.00 45.23 240 ARG A C 1
ATOM 1877 O O . ARG A 1 260 ? 172.878 100.002 0.619 1.00 47.41 240 ARG A O 1
ATOM 1885 N N . ILE A 1 261 ? 170.762 100.249 1.347 1.00 42.04 241 ILE A N 1
ATOM 1886 C CA . ILE A 1 261 ? 170.620 101.571 0.743 1.00 39.44 241 ILE A CA 1
ATOM 1887 C C . ILE A 1 261 ? 171.578 102.567 1.386 1.00 37.94 241 ILE A C 1
ATOM 1888 O O . ILE A 1 261 ? 172.236 103.353 0.693 1.00 39.77 241 ILE A O 1
ATOM 1893 N N . VAL A 1 262 ? 171.678 102.549 2.715 1.00 38.75 242 VAL A N 1
ATOM 1894 C CA . VAL A 1 262 ? 172.518 103.519 3.410 1.00 39.66 242 VAL A CA 1
ATOM 1895 C C . VAL A 1 262 ? 173.995 103.239 3.155 1.00 42.77 242 VAL A C 1
ATOM 1896 O O . VAL A 1 262 ? 174.780 104.161 2.901 1.00 43.62 242 VAL A O 1
ATOM 1900 N N . ASP A 1 263 ? 174.396 101.968 3.202 1.00 45.38 243 ASP A N 1
ATOM 1901 C CA . ASP A 1 263 ? 175.812 101.621 3.226 1.00 49.30 243 ASP A CA 1
ATOM 1902 C C . ASP A 1 263 ? 176.516 101.804 1.887 1.00 49.78 243 ASP A C 1
ATOM 1903 O O . ASP A 1 263 ? 177.749 101.738 1.852 1.00 51.11 243 ASP A O 1
ATOM 1908 N N . VAL A 1 264 ? 175.787 102.032 0.791 1.00 48.26 244 VAL A N 1
ATOM 1909 C CA . VAL A 1 264 ? 176.461 102.278 -0.481 1.00 49.94 244 VAL A CA 1
ATOM 1910 C C . VAL A 1 264 ? 177.057 103.677 -0.535 1.00 48.79 244 VAL A C 1
ATOM 1911 O O . VAL A 1 264 ? 177.906 103.951 -1.391 1.00 48.52 244 VAL A O 1
ATOM 1915 N N . PHE A 1 265 ? 176.641 104.569 0.360 1.00 47.21 245 PHE A N 1
ATOM 1916 C CA . PHE A 1 265 ? 177.129 105.938 0.350 1.00 48.78 245 PHE A CA 1
ATOM 1917 C C . PHE A 1 265 ? 178.371 106.077 1.224 1.00 50.49 245 PHE A C 1
ATOM 1918 O O . PHE A 1 265 ? 178.572 105.294 2.158 1.00 49.78 245 PHE A O 1
ATOM 1926 N N . PRO A 1 266 ? 179.222 107.060 0.929 1.00 53.60 246 PRO A N 1
ATOM 1927 C CA . PRO A 1 266 ? 180.358 107.335 1.813 1.00 56.80 246 PRO A CA 1
ATOM 1928 C C . PRO A 1 266 ? 179.885 107.651 3.224 1.00 58.37 246 PRO A C 1
ATOM 1929 O O . PRO A 1 266 ? 178.770 108.133 3.437 1.00 60.19 246 PRO A O 1
ATOM 1933 N N . SER A 1 267 ? 180.759 107.372 4.195 1.00 57.49 247 SER A N 1
ATOM 1934 C CA . SER A 1 267 ? 180.358 107.422 5.598 1.00 60.21 247 SER A CA 1
ATOM 1935 C C . SER A 1 267 ? 179.893 108.812 6.015 1.00 61.47 247 SER A C 1
ATOM 1936 O O . SER A 1 267 ? 179.003 108.937 6.864 1.00 60.36 247 SER A O 1
ATOM 1939 N N . TYR A 1 268 ? 180.466 109.866 5.428 1.00 63.54 248 TYR A N 1
ATOM 1940 C CA . TYR A 1 268 ? 180.104 111.219 5.834 1.00 66.22 248 TYR A CA 1
ATOM 1941 C C . TYR A 1 268 ? 178.728 111.631 5.328 1.00 65.47 248 TYR A C 1
ATOM 1942 O O . TYR A 1 268 ? 178.105 112.518 5.922 1.00 66.10 248 TYR A O 1
ATOM 1951 N N . GLN A 1 269 ? 178.241 111.015 4.251 1.00 63.97 249 GLN A N 1
ATOM 1952 C CA . GLN A 1 269 ? 176.948 111.362 3.678 1.00 63.57 249 GLN A CA 1
ATOM 1953 C C . GLN A 1 269 ? 175.832 110.416 4.103 1.00 58.90 249 GLN A C 1
ATOM 1954 O O . GLN A 1 269 ? 174.667 110.674 3.780 1.00 57.84 249 GLN A O 1
ATOM 1960 N N . GLN A 1 270 ? 176.157 109.335 4.811 1.00 55.37 250 GLN A N 1
ATOM 1961 C CA . GLN A 1 270 ? 175.118 108.445 5.316 1.00 51.82 250 GLN A CA 1
ATOM 1962 C C . GLN A 1 270 ? 174.133 109.118 6.271 1.00 52.66 250 GLN A C 1
ATOM 1963 O O . GLN A 1 270 ? 172.955 108.721 6.257 1.00 49.89 250 GLN A O 1
ATOM 1969 N N . PRO A 1 271 ? 174.520 110.089 7.116 1.00 54.16 251 PRO A N 1
ATOM 1970 C CA . PRO A 1 271 ? 173.502 110.794 7.916 1.00 55.34 251 PRO A CA 1
ATOM 1971 C C . PRO A 1 271 ? 172.361 111.383 7.099 1.00 56.24 251 PRO A C 1
ATOM 1972 O O . PRO A 1 271 ? 171.199 111.245 7.499 1.00 55.92 251 PRO A O 1
ATOM 1976 N N . GLN A 1 272 ? 172.651 112.034 5.968 1.00 56.53 252 GLN A N 1
ATOM 1977 C CA . GLN A 1 272 ? 171.570 112.571 5.144 1.00 56.99 252 GLN A CA 1
ATOM 1978 C C . GLN A 1 272 ? 170.698 111.456 4.582 1.00 52.30 252 GLN A C 1
ATOM 1979 O O . GLN A 1 272 ? 169.466 111.560 4.587 1.00 52.24 252 GLN A O 1
ATOM 1985 N N . VAL A 1 273 ? 171.321 110.379 4.094 1.00 48.94 253 VAL A N 1
ATOM 1986 C CA . VAL A 1 273 ? 170.562 109.283 3.494 1.00 45.42 253 VAL A CA 1
ATOM 1987 C C . VAL A 1 273 ? 169.607 108.673 4.512 1.00 42.28 253 VAL A C 1
ATOM 1988 O O . VAL A 1 273 ? 168.446 108.384 4.198 1.00 41.31 253 VAL A O 1
ATOM 1992 N N . ARG A 1 274 ? 170.074 108.476 5.747 1.00 41.23 254 ARG A N 1
ATOM 1993 C CA . ARG A 1 274 ? 169.189 107.972 6.793 1.00 42.81 254 ARG A CA 1
ATOM 1994 C C . ARG A 1 274 ? 168.051 108.947 7.068 1.00 43.61 254 ARG A C 1
ATOM 1995 O O . ARG A 1 274 ? 166.905 108.531 7.276 1.00 43.04 254 ARG A O 1
ATOM 2003 N N . ALA A 1 275 ? 168.344 110.250 7.065 1.00 44.69 255 ALA A N 1
ATOM 2004 C CA . ALA A 1 275 ? 167.296 111.242 7.279 1.00 45.89 255 ALA A CA 1
ATOM 2005 C C . ALA A 1 275 ? 166.289 111.239 6.136 1.00 44.92 255 ALA A C 1
ATOM 2006 O O . ALA A 1 275 ? 165.076 111.298 6.370 1.00 44.37 255 ALA A O 1
ATOM 2008 N N . GLN A 1 276 ? 166.774 111.174 4.893 1.00 45.13 256 GLN A N 1
ATOM 2009 C CA . GLN A 1 276 ? 165.877 111.100 3.742 1.00 44.47 256 GLN A CA 1
ATOM 2010 C C . GLN A 1 276 ? 165.001 109.857 3.809 1.00 42.11 256 GLN A C 1
ATOM 2011 O O . GLN A 1 276 ? 163.775 109.939 3.672 1.00 41.21 256 GLN A O 1
ATOM 2017 N N . LEU A 1 277 ? 165.622 108.690 4.012 1.00 40.51 257 LEU A N 1
ATOM 2018 C CA . LEU A 1 277 ? 164.864 107.446 4.112 1.00 40.74 257 LEU A CA 1
ATOM 2019 C C . LEU A 1 277 ? 163.813 107.524 5.209 1.00 40.90 257 LEU A C 1
ATOM 2020 O O . LEU A 1 277 ? 162.683 107.061 5.027 1.00 39.88 257 LEU A O 1
ATOM 2025 N N . SER A 1 278 ? 164.167 108.109 6.356 1.00 42.90 258 SER A N 1
ATOM 2026 C CA . SER A 1 278 ? 163.210 108.219 7.452 1.00 44.86 258 SER A CA 1
ATOM 2027 C C . SER A 1 278 ? 162.004 109.059 7.060 1.00 44.78 258 SER A C 1
ATOM 2028 O O . SER A 1 278 ? 160.903 108.843 7.579 1.00 45.99 258 SER A O 1
ATOM 2031 N N . PHE A 1 279 ? 162.187 110.012 6.145 1.00 45.12 259 PHE A N 1
ATOM 2032 C CA . PHE A 1 279 ? 161.088 110.878 5.736 1.00 46.08 259 PHE A CA 1
ATOM 2033 C C . PHE A 1 279 ? 160.232 110.227 4.654 1.00 42.75 259 PHE A C 1
ATOM 2034 O O . PHE A 1 279 ? 159.000 110.244 4.736 1.00 43.52 259 PHE A O 1
ATOM 2042 N N . VAL A 1 280 ? 160.866 109.643 3.636 1.00 39.36 260 VAL A N 1
ATOM 2043 C CA . VAL A 1 280 ? 160.151 109.238 2.430 1.00 37.76 260 VAL A CA 1
ATOM 2044 C C . VAL A 1 280 ? 159.722 107.772 2.421 1.00 37.01 260 VAL A C 1
ATOM 2045 O O . VAL A 1 280 ? 158.814 107.415 1.655 1.00 37.81 260 VAL A O 1
ATOM 2049 N N . LEU A 1 281 ? 160.343 106.917 3.231 1.00 36.10 261 LEU A N 1
ATOM 2050 C CA . LEU A 1 281 ? 160.027 105.495 3.185 1.00 35.62 261 LEU A CA 1
ATOM 2051 C C . LEU A 1 281 ? 158.598 105.255 3.655 1.00 38.49 261 LEU A C 1
ATOM 2052 O O . LEU A 1 281 ? 158.203 105.703 4.735 1.00 40.03 261 LEU A O 1
ATOM 2057 N N . GLU A 1 282 ? 157.818 104.553 2.832 1.00 35.92 262 GLU A N 1
ATOM 2058 C CA . GLU A 1 282 ? 156.440 104.226 3.162 1.00 38.55 262 GLU A CA 1
ATOM 2059 C C . GLU A 1 282 ? 156.162 102.733 3.211 1.00 40.68 262 GLU A C 1
ATOM 2060 O O . GLU A 1 282 ? 155.103 102.338 3.712 1.00 43.25 262 GLU A O 1
ATOM 2066 N N . GLY A 1 283 ? 157.070 101.895 2.716 1.00 38.33 263 GLY A N 1
ATOM 2067 C CA . GLY A 1 283 ? 156.869 100.462 2.765 1.00 37.77 263 GLY A CA 1
ATOM 2068 C C . GLY A 1 283 ? 158.021 99.657 2.202 1.00 35.46 263 GLY A C 1
ATOM 2069 O O . GLY A 1 283 ? 158.646 100.055 1.215 1.00 34.87 263 GLY A O 1
ATOM 2070 N N . VAL A 1 284 ? 158.316 98.523 2.834 1.00 36.42 264 VAL A N 1
ATOM 2071 C CA . VAL A 1 284 ? 159.296 97.566 2.336 1.00 38.32 264 VAL A CA 1
ATOM 2072 C C . VAL A 1 284 ? 158.640 96.193 2.334 1.00 39.77 264 VAL A C 1
ATOM 2073 O O . VAL A 1 284 ? 158.179 95.722 3.381 1.00 41.68 264 VAL A O 1
ATOM 2077 N N . LEU A 1 285 ? 158.583 95.562 1.164 1.00 39.02 265 LEU A N 1
ATOM 2078 C CA . LEU A 1 285 ? 158.041 94.219 1.011 1.00 39.94 265 LEU A CA 1
ATOM 2079 C C . LEU A 1 285 ? 159.155 93.287 0.559 1.00 39.19 265 LEU A C 1
ATOM 2080 O O . LEU A 1 285 ? 159.825 93.557 -0.444 1.00 42.12 265 LEU A O 1
ATOM 2085 N N . SER A 1 286 ? 159.351 92.197 1.295 1.00 37.15 266 SER A N 1
ATOM 2086 C CA . SER A 1 286 ? 160.355 91.190 0.970 1.00 39.45 266 SER A CA 1
ATOM 2087 C C . SER A 1 286 ? 159.649 89.860 0.750 1.00 38.32 266 SER A C 1
ATOM 2088 O O . SER A 1 286 ? 159.052 89.311 1.682 1.00 37.90 266 SER A O 1
ATOM 2091 N N . GLN A 1 287 ? 159.727 89.340 -0.473 1.00 37.83 267 GLN A N 1
ATOM 2092 C CA . GLN A 1 287 ? 158.964 88.169 -0.877 1.00 37.22 267 GLN A CA 1
ATOM 2093 C C . GLN A 1 287 ? 159.867 86.967 -1.111 1.00 37.66 267 GLN A C 1
ATOM 2094 O O . GLN A 1 287 ? 161.041 87.106 -1.464 1.00 36.86 267 GLN A O 1
ATOM 2100 N N . THR A 1 288 ? 159.288 85.782 -0.912 1.00 40.20 268 THR A N 1
ATOM 2101 C CA . THR A 1 288 ? 159.835 84.518 -1.385 1.00 42.05 268 THR A CA 1
ATOM 2102 C C . THR A 1 288 ? 158.672 83.643 -1.829 1.00 42.16 268 THR A C 1
ATOM 2103 O O . THR A 1 288 ? 157.552 83.780 -1.330 1.00 41.96 268 THR A O 1
ATOM 2107 N N . LEU A 1 289 ? 158.943 82.743 -2.769 1.00 40.08 269 LEU A N 1
ATOM 2108 C CA . LEU A 1 289 ? 157.954 81.788 -3.250 1.00 39.31 269 LEU A CA 1
ATOM 2109 C C . LEU A 1 289 ? 158.339 80.397 -2.766 1.00 42.70 269 LEU A C 1
ATOM 2110 O O . LEU A 1 289 ? 159.455 79.932 -3.023 1.00 44.52 269 LEU A O 1
ATOM 2115 N N . LEU A 1 290 ? 157.418 79.740 -2.067 1.00 44.01 270 LEU A N 1
ATOM 2116 C CA . LEU A 1 290 ? 157.671 78.426 -1.506 1.00 46.01 270 LEU A CA 1
ATOM 2117 C C . LEU A 1 290 ? 156.786 77.380 -2.172 1.00 45.62 270 LEU A C 1
ATOM 2118 O O . LEU A 1 290 ? 155.648 77.674 -2.550 1.00 43.17 270 LEU A O 1
ATOM 2123 N N . PRO A 1 291 ? 157.276 76.152 -2.326 1.00 48.28 271 PRO A N 1
ATOM 2124 C CA . PRO A 1 291 ? 156.415 75.082 -2.840 1.00 50.86 271 PRO A CA 1
ATOM 2125 C C . PRO A 1 291 ? 155.299 74.764 -1.856 1.00 51.94 271 PRO A C 1
ATOM 2126 O O . PRO A 1 291 ? 155.514 74.706 -0.643 1.00 50.86 271 PRO A O 1
ATOM 2130 N N . LYS A 1 292 ? 154.097 74.573 -2.392 1.00 54.83 272 LYS A N 1
ATOM 2131 C CA . LYS A 1 292 ? 152.954 74.242 -1.555 1.00 58.55 272 LYS A CA 1
ATOM 2132 C C . LYS A 1 292 ? 153.098 72.833 -0.985 1.00 60.73 272 LYS A C 1
ATOM 2133 O O . LYS A 1 292 ? 153.788 71.972 -1.539 1.00 58.52 272 LYS A O 1
ATOM 2139 N N . ALA A 1 293 ? 152.428 72.607 0.149 1.00 63.05 273 ALA A N 1
ATOM 2140 C CA . ALA A 1 293 ? 152.515 71.312 0.816 1.00 63.72 273 ALA A CA 1
ATOM 2141 C C . ALA A 1 293 ? 151.899 70.202 -0.023 1.00 66.45 273 ALA A C 1
ATOM 2142 O O . ALA A 1 293 ? 152.326 69.046 0.068 1.00 67.87 273 ALA A O 1
ATOM 2144 N N . SER A 1 294 ? 150.900 70.530 -0.846 1.00 67.81 274 SER A N 1
ATOM 2145 C CA . SER A 1 294 ? 150.265 69.526 -1.690 1.00 70.51 274 SER A CA 1
ATOM 2146 C C . SER A 1 294 ? 151.190 69.017 -2.787 1.00 70.63 274 SER A C 1
ATOM 2147 O O . SER A 1 294 ? 150.951 67.932 -3.328 1.00 71.82 274 SER A O 1
ATOM 2150 N N . GLY A 1 295 ? 152.237 69.764 -3.121 1.00 69.25 275 GLY A N 1
ATOM 2151 C CA . GLY A 1 295 ? 153.119 69.395 -4.206 1.00 67.52 275 GLY A CA 1
ATOM 2152 C C . GLY A 1 295 ? 152.796 70.031 -5.537 1.00 65.35 275 GLY A C 1
ATOM 2153 O O . GLY A 1 295 ? 153.424 69.678 -6.542 1.00 64.87 275 GLY A O 1
ATOM 2154 N N . THR A 1 296 ? 151.837 70.955 -5.579 1.00 62.89 276 THR A N 1
ATOM 2155 C CA . THR A 1 296 ? 151.460 71.640 -6.807 1.00 59.58 276 THR A CA 1
ATOM 2156 C C . THR A 1 296 ? 151.272 73.117 -6.505 1.00 55.59 276 THR A C 1
ATOM 2157 O O . THR A 1 296 ? 150.548 73.473 -5.571 1.00 56.04 276 THR A O 1
ATOM 2161 N N . GLY A 1 297 ? 151.922 73.968 -7.292 1.00 50.79 277 GLY A N 1
ATOM 2162 C CA . GLY A 1 297 ? 151.831 75.399 -7.111 1.00 49.88 277 GLY A CA 1
ATOM 2163 C C . GLY A 1 297 ? 152.819 75.919 -6.084 1.00 48.33 277 GLY A C 1
ATOM 2164 O O . GLY A 1 297 ? 153.495 75.170 -5.375 1.00 48.33 277 GLY A O 1
ATOM 2165 N N . ARG A 1 298 ? 152.905 77.244 -6.012 1.00 45.83 278 ARG A N 1
ATOM 2166 C CA . ARG A 1 298 ? 153.769 77.920 -5.060 1.00 45.35 278 ARG A CA 1
ATOM 2167 C C . ARG A 1 298 ? 152.971 78.974 -4.308 1.00 44.71 278 ARG A C 1
ATOM 2168 O O . ARG A 1 298 ? 152.015 79.548 -4.838 1.00 45.22 278 ARG A O 1
ATOM 2176 N N . VAL A 1 299 ? 153.370 79.219 -3.063 1.00 43.67 279 VAL A N 1
ATOM 2177 C CA . VAL A 1 299 ? 152.671 80.141 -2.177 1.00 44.60 279 VAL A CA 1
ATOM 2178 C C . VAL A 1 299 ? 153.636 81.237 -1.745 1.00 44.56 279 VAL A C 1
ATOM 2179 O O . VAL A 1 299 ? 154.826 80.984 -1.522 1.00 44.42 279 VAL A O 1
ATOM 2183 N N . LEU A 1 300 ? 153.119 82.458 -1.639 1.00 41.59 280 LEU A N 1
ATOM 2184 C CA . LEU A 1 300 ? 153.943 83.617 -1.333 1.00 41.64 280 LEU A CA 1
ATOM 2185 C C . LEU A 1 300 ? 154.156 83.751 0.170 1.00 41.95 280 LEU A C 1
ATOM 2186 O O . LEU A 1 300 ? 153.200 83.714 0.950 1.00 41.58 280 LEU A O 1
ATOM 2191 N N . ALA A 1 301 ? 155.417 83.896 0.568 1.00 41.08 281 ALA A N 1
ATOM 2192 C CA . ALA A 1 301 ? 155.790 84.287 1.920 1.00 41.98 281 ALA A CA 1
ATOM 2193 C C . ALA A 1 301 ? 156.385 85.685 1.852 1.00 42.56 281 ALA A C 1
ATOM 2194 O O . ALA A 1 301 ? 157.280 85.940 1.039 1.00 42.85 281 ALA A O 1
ATOM 2196 N N . ILE A 1 302 ? 155.884 86.591 2.686 1.00 41.46 282 ILE A N 1
ATOM 2197 C CA . ILE A 1 302 ? 156.208 88.005 2.543 1.00 41.01 282 ILE A CA 1
ATOM 2198 C C . ILE A 1 302 ? 156.443 88.622 3.915 1.00 41.27 282 ILE A C 1
ATOM 2199 O O . ILE A 1 302 ? 155.691 88.369 4.861 1.00 41.43 282 ILE A O 1
ATOM 2204 N N . GLU A 1 303 ? 157.508 89.411 4.023 1.00 40.22 283 GLU A N 1
ATOM 2205 C CA . GLU A 1 303 ? 157.771 90.239 5.191 1.00 41.51 283 GLU A CA 1
ATOM 2206 C C . GLU A 1 303 ? 157.385 91.675 4.865 1.00 40.44 283 GLU A C 1
ATOM 2207 O O . GLU A 1 303 ? 157.800 92.214 3.835 1.00 40.83 283 GLU A O 1
ATOM 2213 N N . VAL A 1 304 ? 156.585 92.285 5.735 1.00 37.84 284 VAL A N 1
ATOM 2214 C CA . VAL A 1 304 ? 156.020 93.608 5.498 1.00 40.47 284 VAL A CA 1
ATOM 2215 C C . VAL A 1 304 ? 156.495 94.541 6.601 1.00 40.77 284 VAL A C 1
ATOM 2216 O O . VAL A 1 304 ? 156.290 94.263 7.789 1.00 42.94 284 VAL A O 1
ATOM 2220 N N . MET A 1 305 ? 157.127 95.645 6.208 1.00 37.79 285 MET A N 1
ATOM 2221 C CA . MET A 1 305 ? 157.507 96.709 7.128 1.00 40.47 285 MET A CA 1
ATOM 2222 C C . MET A 1 305 ? 156.852 97.999 6.663 1.00 43.55 285 MET A C 1
ATOM 2223 O O . MET A 1 305 ? 157.136 98.482 5.561 1.00 44.01 285 MET A O 1
ATOM 2228 N N . VAL A 1 306 ? 155.975 98.547 7.495 1.00 47.07 286 VAL A N 1
ATOM 2229 C CA . VAL A 1 306 ? 155.336 99.832 7.253 1.00 48.80 286 VAL A CA 1
ATOM 2230 C C . VAL A 1 306 ? 155.821 100.793 8.332 1.00 47.51 286 VAL A C 1
ATOM 2231 O O . VAL A 1 306 ? 155.565 100.568 9.518 1.00 47.81 286 VAL A O 1
ATOM 2235 N N . PRO A 1 307 ? 156.532 101.862 7.978 1.00 48.54 287 PRO A N 1
ATOM 2236 C CA . PRO A 1 307 ? 157.131 102.727 9.003 1.00 49.86 287 PRO A CA 1
ATOM 2237 C C . PRO A 1 307 ? 156.079 103.460 9.824 1.00 53.95 287 PRO A C 1
ATOM 2238 O O . PRO A 1 307 ? 155.159 104.077 9.282 1.00 55.10 287 PRO A O 1
ATOM 2242 N N . ASN A 1 308 ? 156.225 103.378 11.137 1.00 55.58 288 ASN A N 1
ATOM 2243 C CA . ASN A 1 308 ? 155.520 104.191 12.110 1.00 56.90 288 ASN A CA 1
ATOM 2244 C C . ASN A 1 308 ? 156.482 105.224 12.691 1.00 54.50 288 ASN A C 1
ATOM 2245 O O . ASN A 1 308 ? 157.684 105.192 12.408 1.00 52.04 288 ASN A O 1
ATOM 2250 N N . PRO A 1 309 ? 155.984 106.181 13.486 1.00 54.98 289 PRO A N 1
ATOM 2251 C CA . PRO A 1 309 ? 156.901 107.160 14.098 1.00 52.96 289 PRO A CA 1
ATOM 2252 C C . PRO A 1 309 ? 158.089 106.544 14.822 1.00 51.18 289 PRO A C 1
ATOM 2253 O O . PRO A 1 309 ? 159.182 107.123 14.796 1.00 49.27 289 PRO A O 1
ATOM 2257 N N . ALA A 1 310 ? 157.916 105.382 15.458 1.00 51.11 290 ALA A N 1
ATOM 2258 C CA . ALA A 1 310 ? 159.032 104.756 16.160 1.00 49.82 290 ALA A CA 1
ATOM 2259 C C . ALA A 1 310 ? 160.094 104.260 15.186 1.00 47.46 290 ALA A C 1
ATOM 2260 O O . ALA A 1 310 ? 161.294 104.440 15.424 1.00 45.66 290 ALA A O 1
ATOM 2262 N N . ILE A 1 311 ? 159.674 103.636 14.083 1.00 46.27 291 ILE A N 1
ATOM 2263 C CA . ILE A 1 311 ? 160.631 103.123 13.107 1.00 44.24 291 ILE A CA 1
ATOM 2264 C C . ILE A 1 311 ? 161.368 104.268 12.421 1.00 45.41 291 ILE A C 1
ATOM 2265 O O . ILE A 1 311 ? 162.579 104.188 12.179 1.00 46.29 291 ILE A O 1
ATOM 2270 N N . ARG A 1 312 ? 160.657 105.355 12.108 1.00 44.75 292 ARG A N 1
ATOM 2271 C CA . ARG A 1 312 ? 161.305 106.497 11.470 1.00 45.40 292 ARG A CA 1
ATOM 2272 C C . ARG A 1 312 ? 162.366 107.106 12.378 1.00 46.06 292 ARG A C 1
ATOM 2273 O O . ARG A 1 312 ? 163.410 107.567 11.902 1.00 46.86 292 ARG A O 1
ATOM 2281 N N . ASN A 1 313 ? 162.122 107.112 13.691 1.00 46.19 293 ASN A N 1
ATOM 2282 C CA . ASN A 1 313 ? 163.135 107.592 14.624 1.00 48.51 293 ASN A CA 1
ATOM 2283 C C . ASN A 1 313 ? 164.333 106.651 14.670 1.00 48.58 293 ASN A C 1
ATOM 2284 O O . ASN A 1 313 ? 165.482 107.105 14.688 1.00 47.81 293 ASN A O 1
ATOM 2289 N N . LEU A 1 314 ? 164.083 105.338 14.689 1.00 47.33 294 LEU A N 1
ATOM 2290 C CA . LEU A 1 314 ? 165.181 104.375 14.705 1.00 48.06 294 LEU A CA 1
ATOM 2291 C C . LEU A 1 314 ? 166.080 104.545 13.489 1.00 48.34 294 LEU A C 1
ATOM 2292 O O . LEU A 1 314 ? 167.300 104.366 13.579 1.00 48.07 294 LEU A O 1
ATOM 2297 N N . ILE A 1 315 ? 165.496 104.895 12.342 1.00 48.49 295 ILE A N 1
ATOM 2298 C CA . ILE A 1 315 ? 166.296 105.148 11.148 1.00 47.82 295 ILE A CA 1
ATOM 2299 C C . ILE A 1 315 ? 167.163 106.387 11.342 1.00 48.99 295 ILE A C 1
ATOM 2300 O O . ILE A 1 315 ? 168.362 106.379 11.041 1.00 49.09 295 ILE A O 1
ATOM 2305 N N . ARG A 1 316 ? 166.572 107.466 11.862 1.00 51.29 296 ARG A N 1
ATOM 2306 C CA . ARG A 1 316 ? 167.334 108.693 12.079 1.00 55.97 296 ARG A CA 1
ATOM 2307 C C . ARG A 1 316 ? 168.393 108.510 13.160 1.00 59.85 296 ARG A C 1
ATOM 2308 O O . ARG A 1 316 ? 169.488 109.077 13.064 1.00 60.65 296 ARG A O 1
ATOM 2316 N N . GLU A 1 317 ? 168.089 107.729 14.195 1.00 62.37 297 GLU A N 1
ATOM 2317 C CA . GLU A 1 317 ? 169.025 107.498 15.289 1.00 64.83 297 GLU A CA 1
ATOM 2318 C C . GLU A 1 317 ? 170.079 106.448 14.961 1.00 63.59 297 GLU A C 1
ATOM 2319 O O . GLU A 1 317 ? 170.886 106.117 15.837 1.00 63.92 297 GLU A O 1
ATOM 2325 N N . ASP A 1 318 ? 170.088 105.924 13.733 1.00 62.55 298 ASP A N 1
ATOM 2326 C CA . ASP A 1 318 ? 171.015 104.867 13.320 1.00 62.01 298 ASP A CA 1
ATOM 2327 C C . ASP A 1 318 ? 170.872 103.629 14.205 1.00 60.41 298 ASP A C 1
ATOM 2328 O O . ASP A 1 318 ? 171.859 103.018 14.620 1.00 59.80 298 ASP A O 1
ATOM 2333 N N . LYS A 1 319 ? 169.627 103.260 14.502 1.00 58.30 299 LYS A N 1
ATOM 2334 C CA . LYS A 1 319 ? 169.338 102.037 15.240 1.00 57.33 299 LYS A CA 1
ATOM 2335 C C . LYS A 1 319 ? 168.511 101.102 14.368 1.00 54.97 299 LYS A C 1
ATOM 2336 O O . LYS A 1 319 ? 167.428 100.662 14.766 1.00 53.28 299 LYS A O 1
ATOM 2342 N N . ILE A 1 320 ? 169.030 100.791 13.177 1.00 54.63 300 ILE A N 1
ATOM 2343 C CA . ILE A 1 320 ? 168.252 100.079 12.166 1.00 54.53 300 ILE A CA 1
ATOM 2344 C C . ILE A 1 320 ? 167.899 98.674 12.640 1.00 57.85 300 ILE A C 1
ATOM 2345 O O . ILE A 1 320 ? 166.809 98.165 12.357 1.00 56.21 300 ILE A O 1
ATOM 2350 N N . HIS A 1 321 ? 168.811 98.027 13.368 1.00 62.55 301 HIS A N 1
ATOM 2351 C CA A HIS A 1 321 ? 168.567 96.646 13.762 0.44 66.01 301 HIS A CA 1
ATOM 2352 C CA B HIS A 1 321 ? 168.591 96.648 13.797 0.56 66.04 301 HIS A CA 1
ATOM 2353 C C . HIS A 1 321 ? 167.387 96.523 14.720 1.00 65.71 301 HIS A C 1
ATOM 2354 O O . HIS A 1 321 ? 166.742 95.469 14.765 1.00 67.13 301 HIS A O 1
ATOM 2367 N N . GLN A 1 322 ? 167.072 97.579 15.470 1.00 63.02 302 GLN A N 1
ATOM 2368 C CA . GLN A 1 322 ? 165.928 97.533 16.373 1.00 60.26 302 GLN A CA 1
ATOM 2369 C C . GLN A 1 322 ? 164.592 97.637 15.649 1.00 55.84 302 GLN A C 1
ATOM 2370 O O . GLN A 1 322 ? 163.548 97.545 16.303 1.00 55.35 302 GLN A O 1
ATOM 2376 N N . ILE A 1 323 ? 164.600 97.821 14.325 1.00 51.49 303 ILE A N 1
ATOM 2377 C CA . ILE A 1 323 ? 163.353 97.884 13.568 1.00 48.45 303 ILE A CA 1
ATOM 2378 C C . ILE A 1 323 ? 162.656 96.528 13.554 1.00 48.40 303 ILE A C 1
ATOM 2379 O O . ILE A 1 323 ? 161.421 96.457 13.548 1.00 48.09 303 ILE A O 1
ATOM 2384 N N . TYR A 1 324 ? 163.426 95.438 13.566 1.00 47.67 304 TYR A N 1
ATOM 2385 C CA . TYR A 1 324 ? 162.832 94.104 13.544 1.00 48.82 304 TYR A CA 1
ATOM 2386 C C . TYR A 1 324 ? 161.937 93.875 14.756 1.00 51.57 304 TYR A C 1
ATOM 2387 O O . TYR A 1 324 ? 160.885 93.235 14.648 1.00 53.01 304 TYR A O 1
ATOM 2396 N N . SER A 1 325 ? 162.337 94.395 15.920 1.00 55.84 305 SER A N 1
ATOM 2397 C CA . SER A 1 325 ? 161.513 94.248 17.116 1.00 58.65 305 SER A CA 1
ATOM 2398 C C . SER A 1 325 ? 160.200 95.010 16.980 1.00 58.37 305 SER A C 1
ATOM 2399 O O . SER A 1 325 ? 159.157 94.552 17.461 1.00 57.96 305 SER A O 1
ATOM 2402 N N . GLN A 1 326 ? 160.233 96.177 16.330 1.00 54.96 306 GLN A N 1
ATOM 2403 C CA . GLN A 1 326 ? 159.007 96.935 16.108 1.00 57.06 306 GLN A CA 1
ATOM 2404 C C . GLN A 1 326 ? 158.063 96.212 15.157 1.00 56.50 306 GLN A C 1
ATOM 2405 O O . GLN A 1 326 ? 156.840 96.314 15.302 1.00 58.59 306 GLN A O 1
ATOM 2411 N N . MET A 1 327 ? 158.609 95.481 14.182 1.00 53.88 307 MET A N 1
ATOM 2412 C CA . MET A 1 327 ? 157.765 94.752 13.241 1.00 54.38 307 MET A CA 1
ATOM 2413 C C . MET A 1 327 ? 157.073 93.570 13.904 1.00 57.26 307 MET A C 1
ATOM 2414 O O . MET A 1 327 ? 155.985 93.170 13.473 1.00 58.47 307 MET A O 1
ATOM 2419 N N . GLN A 1 328 ? 157.683 92.997 14.943 1.00 59.15 308 GLN A N 1
ATOM 2420 C CA . GLN A 1 328 ? 157.094 91.844 15.613 1.00 62.48 308 GLN A CA 1
ATOM 2421 C C . GLN A 1 328 ? 155.799 92.187 16.337 1.00 64.96 308 GLN A C 1
ATOM 2422 O O . GLN A 1 328 ? 154.971 91.295 16.551 1.00 67.03 308 GLN A O 1
ATOM 2428 N N . VAL A 1 329 ? 155.599 93.452 16.710 1.00 64.46 309 VAL A N 1
ATOM 2429 C CA . VAL A 1 329 ? 154.437 93.868 17.480 1.00 67.08 309 VAL A CA 1
ATOM 2430 C C . VAL A 1 329 ? 153.559 94.851 16.715 1.00 69.02 309 VAL A C 1
ATOM 2431 O O . VAL A 1 329 ? 152.635 95.427 17.291 1.00 70.31 309 VAL A O 1
ATOM 2435 N N . GLY A 1 330 ? 153.822 95.054 15.427 1.00 69.37 310 GLY A N 1
ATOM 2436 C CA . GLY A 1 330 ? 153.040 95.991 14.644 1.00 71.63 310 GLY A CA 1
ATOM 2437 C C . GLY A 1 330 ? 152.021 95.324 13.744 1.00 74.86 310 GLY A C 1
ATOM 2438 O O . GLY A 1 330 ? 151.606 95.897 12.732 1.00 74.05 310 GLY A O 1
ATOM 2439 N N . GLN A 1 331 ? 151.600 94.111 14.110 1.00 78.99 311 GLN A N 1
ATOM 2440 C CA . GLN A 1 331 ? 150.695 93.350 13.254 1.00 81.40 311 GLN A CA 1
ATOM 2441 C C . GLN A 1 331 ? 149.298 93.960 13.237 1.00 85.67 311 GLN A C 1
ATOM 2442 O O . GLN A 1 331 ? 148.744 94.237 12.167 1.00 84.66 311 GLN A O 1
ATOM 2444 N N . GLU A 1 332 ? 148.710 94.179 14.416 1.00 90.53 312 GLU A N 1
ATOM 2445 C CA . GLU A 1 332 ? 147.331 94.653 14.473 1.00 93.90 312 GLU A CA 1
ATOM 2446 C C . GLU A 1 332 ? 147.223 96.116 14.060 1.00 91.11 312 GLU A C 1
ATOM 2447 O O . GLU A 1 332 ? 146.265 96.507 13.383 1.00 91.35 312 GLU A O 1
ATOM 2453 N N . LYS A 1 333 ? 148.196 96.938 14.452 1.00 88.44 313 LYS A N 1
ATOM 2454 C CA . LYS A 1 333 ? 148.083 98.377 14.239 1.00 85.40 313 LYS A CA 1
ATOM 2455 C C . LYS A 1 333 ? 148.402 98.765 12.799 1.00 80.98 313 LYS A C 1
ATOM 2456 O O . LYS A 1 333 ? 147.609 99.453 12.146 1.00 81.76 313 LYS A O 1
ATOM 2458 N N . PHE A 1 334 ? 149.554 98.336 12.287 1.00 75.17 314 PHE A N 1
ATOM 2459 C CA . PHE A 1 334 ? 150.043 98.790 10.992 1.00 68.80 314 PHE A CA 1
ATOM 2460 C C . PHE A 1 334 ? 150.094 97.695 9.937 1.00 63.48 314 PHE A C 1
ATOM 2461 O O . PHE A 1 334 ? 150.499 97.970 8.802 1.00 59.85 314 PHE A O 1
ATOM 2469 N N . GLY A 1 335 ? 149.698 96.469 10.268 1.00 61.11 315 GLY A N 1
ATOM 2470 C CA . GLY A 1 335 ? 149.751 95.402 9.291 1.00 56.90 315 GLY A CA 1
ATOM 2471 C C . GLY A 1 335 ? 151.138 94.872 9.016 1.00 53.61 315 GLY A C 1
ATOM 2472 O O . GLY A 1 335 ? 151.350 94.219 7.990 1.00 50.49 315 GLY A O 1
ATOM 2473 N N . MET A 1 336 ? 152.094 95.136 9.902 1.00 51.59 316 MET A N 1
ATOM 2474 C CA . MET A 1 336 ? 153.447 94.641 9.713 1.00 51.64 316 MET A CA 1
ATOM 2475 C C . MET A 1 336 ? 153.516 93.144 9.999 1.00 51.95 316 MET A C 1
ATOM 2476 O O . MET A 1 336 ? 152.640 92.561 10.645 1.00 54.18 316 MET A O 1
ATOM 2481 N N . MET A 1 337 ? 154.594 92.526 9.519 1.00 50.12 317 MET A N 1
ATOM 2482 C CA . MET A 1 337 ? 154.756 91.082 9.614 1.00 50.26 317 MET A CA 1
ATOM 2483 C C . MET A 1 337 ? 156.185 90.681 9.269 1.00 48.33 317 MET A C 1
ATOM 2484 O O . MET A 1 337 ? 156.658 90.956 8.162 1.00 47.95 317 MET A O 1
ATOM 2489 N N . THR A 1 338 ? 156.887 90.049 10.206 1.00 47.13 318 THR A N 1
ATOM 2490 C CA . THR A 1 338 ? 158.202 89.517 9.891 1.00 44.76 318 THR A CA 1
ATOM 2491 C C . THR A 1 338 ? 158.065 88.276 9.013 1.00 42.61 318 THR A C 1
ATOM 2492 O O . THR A 1 338 ? 156.996 87.667 8.915 1.00 42.48 318 THR A O 1
ATOM 2496 N N . MET A 1 339 ? 159.170 87.907 8.360 1.00 41.40 319 MET A N 1
ATOM 2497 C CA . MET A 1 339 ? 159.154 86.718 7.513 1.00 43.41 319 MET A CA 1
ATOM 2498 C C . MET A 1 339 ? 158.809 85.473 8.321 1.00 45.04 319 MET A C 1
ATOM 2499 O O . MET A 1 339 ? 158.027 84.629 7.869 1.00 44.12 319 MET A O 1
ATOM 2504 N N . ASN A 1 340 ? 159.372 85.349 9.527 1.00 46.67 320 ASN A N 1
ATOM 2505 C CA . ASN A 1 340 ? 159.066 84.195 10.365 1.00 50.22 320 ASN A CA 1
ATOM 2506 C C . ASN A 1 340 ? 157.599 84.182 10.775 1.00 48.14 320 ASN A C 1
ATOM 2507 O O . ASN A 1 340 ? 156.980 83.115 10.855 1.00 48.86 320 ASN A O 1
ATOM 2512 N N . GLN A 1 341 ? 157.025 85.358 11.040 1.00 46.34 321 GLN A N 1
ATOM 2513 C CA . GLN A 1 341 ? 155.604 85.422 11.365 1.00 46.92 321 GLN A CA 1
ATOM 2514 C C . GLN A 1 341 ? 154.743 84.972 10.193 1.00 47.86 321 GLN A C 1
ATOM 2515 O O . GLN A 1 341 ? 153.684 84.368 10.397 1.00 50.05 321 GLN A O 1
ATOM 2521 N N . CYS A 1 342 ? 155.179 85.245 8.961 1.00 45.03 322 CYS A N 1
ATOM 2522 C CA . CYS A 1 342 ? 154.432 84.776 7.798 1.00 47.66 322 CYS A CA 1
ATOM 2523 C C . CYS A 1 342 ? 154.568 83.268 7.630 1.00 49.73 322 CYS A C 1
ATOM 2524 O O . CYS A 1 342 ? 153.585 82.582 7.324 1.00 51.36 322 CYS A O 1
ATOM 2527 N N . LEU A 1 343 ? 155.778 82.736 7.823 1.00 50.53 323 LEU A N 1
ATOM 2528 C CA . LEU A 1 343 ? 155.973 81.291 7.753 1.00 51.79 323 LEU A CA 1
ATOM 2529 C C . LEU A 1 343 ? 155.164 80.576 8.827 1.00 53.00 323 LEU A C 1
ATOM 2530 O O . LEU A 1 343 ? 154.649 79.476 8.597 1.00 51.78 323 LEU A O 1
ATOM 2535 N N . TYR A 1 344 ? 155.051 81.185 10.009 1.00 55.49 324 TYR A N 1
ATOM 2536 C CA . TYR A 1 344 ? 154.219 80.616 11.065 1.00 59.65 324 TYR A CA 1
ATOM 2537 C C . TYR A 1 344 ? 152.775 80.474 10.601 1.00 58.05 324 TYR A C 1
ATOM 2538 O O . TYR A 1 344 ? 152.152 79.422 10.786 1.00 59.40 324 TYR A O 1
ATOM 2547 N N . GLY A 1 345 ? 152.228 81.525 9.989 1.00 55.93 325 GLY A N 1
ATOM 2548 C CA . GLY A 1 345 ? 150.857 81.461 9.512 1.00 55.82 325 GLY A CA 1
ATOM 2549 C C . GLY A 1 345 ? 150.674 80.468 8.380 1.00 54.99 325 GLY A C 1
ATOM 2550 O O . GLY A 1 345 ? 149.655 79.776 8.309 1.00 55.40 325 GLY A O 1
ATOM 2551 N N . LEU A 1 346 ? 151.655 80.385 7.477 1.00 53.72 326 LEU A N 1
ATOM 2552 C CA . LEU A 1 346 ? 151.582 79.404 6.399 1.00 53.46 326 LEU A CA 1
ATOM 2553 C C . LEU A 1 346 ? 151.650 77.979 6.932 1.00 56.21 326 LEU A C 1
ATOM 2554 O O . LEU A 1 346 ? 151.081 77.064 6.327 1.00 56.89 326 LEU A O 1
ATOM 2559 N N . LEU A 1 347 ? 152.336 77.772 8.057 1.00 58.51 327 LEU A N 1
ATOM 2560 C CA . LEU A 1 347 ? 152.441 76.435 8.631 1.00 62.05 327 LEU A CA 1
ATOM 2561 C C . LEU A 1 347 ? 151.159 76.023 9.345 1.00 67.81 327 LEU A C 1
ATOM 2562 O O . LEU A 1 347 ? 150.729 74.869 9.233 1.00 68.16 327 LEU A O 1
ATOM 2567 N N . GLN A 1 348 ? 150.537 76.947 10.083 1.00 71.81 328 GLN A N 1
ATOM 2568 C CA . GLN A 1 348 ? 149.306 76.615 10.795 1.00 76.30 328 GLN A CA 1
ATOM 2569 C C . GLN A 1 348 ? 148.160 76.331 9.832 1.00 77.72 328 GLN A C 1
ATOM 2570 O O . GLN A 1 348 ? 147.313 75.475 10.115 1.00 81.17 328 GLN A O 1
ATOM 2576 N N . LYS A 1 349 ? 148.112 77.031 8.699 1.00 72.50 329 LYS A N 1
ATOM 2577 C CA . LYS A 1 349 ? 147.123 76.755 7.665 1.00 71.07 329 LYS A CA 1
ATOM 2578 C C . LYS A 1 349 ? 147.526 75.597 6.761 1.00 67.68 329 LYS A C 1
ATOM 2579 O O . LYS A 1 349 ? 146.815 75.317 5.789 1.00 67.20 329 LYS A O 1
ATOM 2583 N N . ARG A 1 350 ? 148.645 74.932 7.057 1.00 64.67 330 ARG A N 1
ATOM 2584 C CA . ARG A 1 350 ? 149.103 73.749 6.326 1.00 61.75 330 ARG A CA 1
ATOM 2585 C C . ARG A 1 350 ? 149.360 74.048 4.851 1.00 59.67 330 ARG A C 1
ATOM 2586 O O . ARG A 1 350 ? 149.173 73.185 3.990 1.00 60.48 330 ARG A O 1
ATOM 2590 N N . HIS A 1 351 ? 149.796 75.273 4.547 1.00 56.34 331 HIS A N 1
ATOM 2591 C CA . HIS A 1 351 ? 150.141 75.621 3.174 1.00 55.10 331 HIS A CA 1
ATOM 2592 C C . HIS A 1 351 ? 151.542 75.151 2.803 1.00 52.39 331 HIS A C 1
ATOM 2593 O O . HIS A 1 351 ? 151.807 74.877 1.627 1.00 52.58 331 HIS A O 1
ATOM 2600 N N . ILE A 1 352 ? 152.446 75.052 3.780 1.00 51.47 332 ILE A N 1
ATOM 2601 C CA . ILE A 1 352 ? 153.806 74.587 3.551 1.00 49.63 332 ILE A CA 1
ATOM 2602 C C . ILE A 1 352 ? 154.143 73.527 4.591 1.00 51.75 332 ILE A C 1
ATOM 2603 O O . ILE A 1 352 ? 153.537 73.457 5.662 1.00 51.25 332 ILE A O 1
ATOM 2608 N N . THR A 1 353 ? 155.129 72.698 4.260 1.00 54.95 333 THR A N 1
ATOM 2609 C CA . THR A 1 353 ? 155.603 71.688 5.190 1.00 58.19 333 THR A CA 1
ATOM 2610 C C . THR A 1 353 ? 156.582 72.302 6.189 1.00 59.91 333 THR A C 1
ATOM 2611 O O . THR A 1 353 ? 157.072 73.422 6.018 1.00 56.99 333 THR A O 1
ATOM 2615 N N . MET A 1 354 ? 156.868 71.543 7.250 1.00 63.33 334 MET A N 1
ATOM 2616 C CA . MET A 1 354 ? 157.801 72.016 8.268 1.00 67.61 334 MET A CA 1
ATOM 2617 C C . MET A 1 354 ? 159.213 72.145 7.709 1.00 68.77 334 MET A C 1
ATOM 2618 O O . MET A 1 354 ? 159.940 73.083 8.056 1.00 70.43 334 MET A O 1
ATOM 2623 N N . ASP A 1 355 ? 159.617 71.215 6.838 1.00 68.66 335 ASP A N 1
ATOM 2624 C CA . ASP A 1 355 ? 160.956 71.277 6.260 1.00 69.30 335 ASP A CA 1
ATOM 2625 C C . ASP A 1 355 ? 161.122 72.507 5.375 1.00 66.08 335 ASP A C 1
ATOM 2626 O O . ASP A 1 355 ? 162.173 73.159 5.399 1.00 67.04 335 ASP A O 1
ATOM 2631 N N . VAL A 1 356 ? 160.099 72.837 4.586 1.00 63.69 336 VAL A N 1
ATOM 2632 C CA . VAL A 1 356 ? 160.184 74.004 3.713 1.00 58.13 336 VAL A CA 1
ATOM 2633 C C . VAL A 1 356 ? 160.194 75.288 4.534 1.00 58.27 336 VAL A C 1
ATOM 2634 O O . VAL A 1 356 ? 160.972 76.210 4.260 1.00 56.03 336 VAL A O 1
ATOM 2638 N N . GLY A 1 357 ? 159.338 75.369 5.554 1.00 59.55 337 GLY A N 1
ATOM 2639 C CA . GLY A 1 357 ? 159.325 76.553 6.397 1.00 60.14 337 GLY A CA 1
ATOM 2640 C C . GLY A 1 357 ? 160.626 76.748 7.153 1.00 63.96 337 GLY A C 1
ATOM 2641 O O . GLY A 1 357 ? 161.134 77.867 7.256 1.00 64.51 337 GLY A O 1
ATOM 2642 N N . MET A 1 358 ? 161.186 75.660 7.685 1.00 67.77 338 MET A N 1
ATOM 2643 C CA . MET A 1 358 ? 162.436 75.761 8.433 1.00 71.54 338 MET A CA 1
ATOM 2644 C C . MET A 1 358 ? 163.621 75.999 7.507 1.00 75.00 338 MET A C 1
ATOM 2645 O O . MET A 1 358 ? 164.505 76.806 7.817 1.00 75.41 338 MET A O 1
ATOM 2650 N N . GLY A 1 359 ? 163.659 75.311 6.365 1.00 78.31 339 GLY A N 1
ATOM 2651 C CA . GLY A 1 359 ? 164.728 75.525 5.404 1.00 80.40 339 GLY A CA 1
ATOM 2652 C C . GLY A 1 359 ? 164.757 76.917 4.806 1.00 82.61 339 GLY A C 1
ATOM 2653 O O . GLY A 1 359 ? 165.730 77.263 4.126 1.00 83.34 339 GLY A O 1
ATOM 2654 N N . ARG A 1 360 ? 163.722 77.722 5.052 1.00 85.03 340 ARG A N 1
ATOM 2655 C CA . ARG A 1 360 ? 163.623 79.071 4.523 1.00 84.51 340 ARG A CA 1
ATOM 2656 C C . ARG A 1 360 ? 163.659 80.156 5.584 1.00 81.06 340 ARG A C 1
ATOM 2657 O O . ARG A 1 360 ? 163.892 81.320 5.238 1.00 83.01 340 ARG A O 1
ATOM 2665 N N . SER A 1 361 ? 163.422 79.819 6.844 1.00 77.32 341 SER A N 1
ATOM 2666 C CA . SER A 1 361 ? 163.417 80.817 7.900 1.00 74.95 341 SER A CA 1
ATOM 2667 C C . SER A 1 361 ? 164.778 81.503 7.981 1.00 74.79 341 SER A C 1
ATOM 2668 O O . SER A 1 361 ? 165.807 80.818 8.061 1.00 75.54 341 SER A O 1
ATOM 2671 N N . PRO A 1 362 ? 164.832 82.837 7.950 1.00 72.35 342 PRO A N 1
ATOM 2672 C CA . PRO A 1 362 ? 166.118 83.517 8.165 1.00 73.13 342 PRO A CA 1
ATOM 2673 C C . PRO A 1 362 ? 166.684 83.279 9.551 1.00 76.19 342 PRO A C 1
ATOM 2674 O O . PRO A 1 362 ? 167.886 83.479 9.760 1.00 78.87 342 PRO A O 1
ATOM 2678 N N . ASP A 1 363 ? 165.851 82.856 10.501 1.00 77.48 343 ASP A N 1
ATOM 2679 C CA . ASP A 1 363 ? 166.297 82.468 11.837 1.00 81.41 343 ASP A CA 1
ATOM 2680 C C . ASP A 1 363 ? 165.448 81.277 12.257 1.00 82.94 343 ASP A C 1
ATOM 2681 O O . ASP A 1 363 ? 164.359 81.439 12.821 1.00 83.07 343 ASP A O 1
ATOM 2686 N N . PRO A 1 364 ? 165.914 80.055 11.983 1.00 85.18 344 PRO A N 1
ATOM 2687 C CA . PRO A 1 364 ? 165.093 78.874 12.300 1.00 85.95 344 PRO A CA 1
ATOM 2688 C C . PRO A 1 364 ? 164.819 78.705 13.783 1.00 87.35 344 PRO A C 1
ATOM 2689 O O . PRO A 1 364 ? 163.787 78.131 14.152 1.00 85.06 344 PRO A O 1
ATOM 2693 N N . ASP A 1 365 ? 165.713 79.190 14.648 1.00 90.89 345 ASP A N 1
ATOM 2694 C CA . ASP A 1 365 ? 165.500 79.039 16.083 1.00 94.63 345 ASP A CA 1
ATOM 2695 C C . ASP A 1 365 ? 164.365 79.934 16.569 1.00 86.45 345 ASP A C 1
ATOM 2696 O O . ASP A 1 365 ? 163.605 79.548 17.465 1.00 84.50 345 ASP A O 1
ATOM 2701 N N . GLU A 1 366 ? 164.231 81.130 15.991 1.00 79.57 346 GLU A N 1
ATOM 2702 C CA . GLU A 1 366 ? 163.105 81.989 16.345 1.00 74.19 346 GLU A CA 1
ATOM 2703 C C . GLU A 1 366 ? 161.787 81.351 15.927 1.00 71.39 346 GLU A C 1
ATOM 2704 O O . GLU A 1 366 ? 160.827 81.317 16.705 1.00 70.15 346 GLU A O 1
ATOM 2710 N N . LEU A 1 367 ? 161.726 80.833 14.697 1.00 70.92 347 LEU A N 1
ATOM 2711 C CA . LEU A 1 367 ? 160.513 80.167 14.232 1.00 69.92 347 LEU A CA 1
ATOM 2712 C C . LEU A 1 367 ? 160.204 78.937 15.076 1.00 70.45 347 LEU A C 1
ATOM 2713 O O . LEU A 1 367 ? 159.033 78.631 15.334 1.00 69.70 347 LEU A O 1
ATOM 2718 N N . LYS A 1 368 ? 161.240 78.216 15.511 1.00 73.33 348 LYS A N 1
ATOM 2719 C CA . LYS A 1 368 ? 161.034 77.106 16.436 1.00 78.54 348 LYS A CA 1
ATOM 2720 C C . LYS A 1 368 ? 160.378 77.588 17.724 1.00 82.23 348 LYS A C 1
ATOM 2721 O O . LYS A 1 368 ? 159.398 77.000 18.193 1.00 82.35 348 LYS A O 1
ATOM 2724 N N . GLN A 1 369 ? 160.907 78.669 18.304 1.00 85.29 349 GLN A N 1
ATOM 2725 C CA . GLN A 1 369 ? 160.330 79.216 19.529 1.00 88.29 349 GLN A CA 1
ATOM 2726 C C . GLN A 1 369 ? 158.877 79.626 19.321 1.00 85.57 349 GLN A C 1
ATOM 2727 O O . GLN A 1 369 ? 158.031 79.408 20.197 1.00 84.95 349 GLN A O 1
ATOM 2733 N N . MET A 1 370 ? 158.567 80.219 18.165 1.00 84.15 350 MET A N 1
ATOM 2734 C CA . MET A 1 370 ? 157.188 80.594 17.875 1.00 83.13 350 MET A CA 1
ATOM 2735 C C . MET A 1 370 ? 156.285 79.372 17.778 1.00 84.22 350 MET A C 1
ATOM 2736 O O . MET A 1 370 ? 155.089 79.458 18.078 1.00 83.32 350 MET A O 1
ATOM 2741 N N . LEU A 1 371 ? 156.836 78.228 17.368 1.00 86.51 351 LEU A N 1
ATOM 2742 C CA . LEU A 1 371 ? 156.036 77.014 17.255 1.00 89.35 351 LEU A CA 1
ATOM 2743 C C . LEU A 1 371 ? 155.792 76.366 18.613 1.00 94.62 351 LEU A C 1
ATOM 2744 O O . LEU A 1 371 ? 154.670 75.936 18.903 1.00 94.76 351 LEU A O 1
ATOM 2749 N N . THR A 1 372 ? 156.823 76.287 19.458 1.00 100.09 352 THR A N 1
ATOM 2750 C CA . THR A 1 372 ? 156.701 75.572 20.724 1.00 105.28 352 THR A CA 1
ATOM 2751 C C . THR A 1 372 ? 155.864 76.315 21.757 1.00 107.76 352 THR A C 1
ATOM 2752 O O . THR A 1 372 ? 155.518 75.721 22.784 1.00 109.83 352 THR A O 1
ATOM 2756 N N . SER A 1 373 ? 155.535 77.581 21.524 1.00 108.23 353 SER A N 1
ATOM 2757 C CA . SER A 1 373 ? 154.754 78.349 22.488 1.00 109.66 353 SER A CA 1
ATOM 2758 C C . SER A 1 373 ? 153.259 78.211 22.219 1.00 109.77 353 SER A C 1
ATOM 2759 O O . SER A 1 373 ? 152.834 77.357 21.442 1.00 109.80 353 SER A O 1
ATOM 2762 N N . MET B 1 21 ? 140.191 114.821 -33.976 1.00 93.46 1 MET B N 1
ATOM 2763 C CA . MET B 1 21 ? 139.308 115.975 -34.098 1.00 92.92 1 MET B CA 1
ATOM 2764 C C . MET B 1 21 ? 140.042 117.289 -33.855 1.00 84.24 1 MET B C 1
ATOM 2765 O O . MET B 1 21 ? 140.381 118.006 -34.797 1.00 83.34 1 MET B O 1
ATOM 2770 N N . ALA B 1 22 ? 140.286 117.597 -32.584 1.00 76.27 2 ALA B N 1
ATOM 2771 C CA . ALA B 1 22 ? 140.856 118.885 -32.219 1.00 68.54 2 ALA B CA 1
ATOM 2772 C C . ALA B 1 22 ? 142.316 118.986 -32.649 1.00 61.80 2 ALA B C 1
ATOM 2773 O O . ALA B 1 22 ? 143.046 117.992 -32.699 1.00 60.79 2 ALA B O 1
ATOM 2775 N N . ASN B 1 23 ? 142.737 120.209 -32.965 1.00 54.43 3 ASN B N 1
ATOM 2776 C CA . ASN B 1 23 ? 144.132 120.474 -33.273 1.00 47.36 3 ASN B CA 1
ATOM 2777 C C . ASN B 1 23 ? 144.858 120.937 -32.011 1.00 42.48 3 ASN B C 1
ATOM 2778 O O . ASN B 1 23 ? 144.261 121.108 -30.945 1.00 39.45 3 ASN B O 1
ATOM 2783 N N . MET B 1 24 ? 146.169 121.156 -32.138 1.00 40.72 4 MET B N 1
ATOM 2784 C CA . MET B 1 24 ? 146.974 121.519 -30.977 1.00 38.76 4 MET B CA 1
ATOM 2785 C C . MET B 1 24 ? 146.571 122.880 -30.421 1.00 38.70 4 MET B C 1
ATOM 2786 O O . MET B 1 24 ? 146.525 123.069 -29.200 1.00 38.72 4 MET B O 1
ATOM 2791 N N . HIS B 1 25 ? 146.274 123.842 -31.302 1.00 37.62 5 HIS B N 1
ATOM 2792 C CA . HIS B 1 25 ? 145.846 125.160 -30.841 1.00 38.62 5 HIS B CA 1
ATOM 2793 C C . HIS B 1 25 ? 144.588 125.063 -29.987 1.00 36.09 5 HIS B C 1
ATOM 2794 O O . HIS B 1 25 ? 144.457 125.760 -28.975 1.00 36.73 5 HIS B O 1
ATOM 2801 N N . GLN B 1 26 ? 143.654 124.196 -30.378 1.00 33.67 6 GLN B N 1
ATOM 2802 C CA . GLN B 1 26 ? 142.425 124.042 -29.609 1.00 34.00 6 GLN B CA 1
ATOM 2803 C C . GLN B 1 26 ? 142.688 123.345 -28.281 1.00 32.07 6 GLN B C 1
ATOM 2804 O O . GLN B 1 26 ? 142.108 123.717 -27.254 1.00 33.19 6 GLN B O 1
ATOM 2810 N N . LEU B 1 27 ? 143.564 122.337 -28.277 1.00 32.57 7 LEU B N 1
ATOM 2811 C CA . LEU B 1 27 ? 143.872 121.633 -27.035 1.00 32.02 7 LEU B CA 1
ATOM 2812 C C . LEU B 1 27 ? 144.579 122.546 -26.041 1.00 33.00 7 LEU B C 1
ATOM 2813 O O . LEU B 1 27 ? 144.282 122.518 -24.841 1.00 33.00 7 LEU B O 1
ATOM 2818 N N . LEU B 1 28 ? 145.524 123.358 -26.520 1.00 30.48 8 LEU B N 1
ATOM 2819 C CA . LEU B 1 28 ? 146.205 124.299 -25.637 1.00 31.90 8 LEU B CA 1
ATOM 2820 C C . LEU B 1 28 ? 145.263 125.396 -25.159 1.00 32.88 8 LEU B C 1
ATOM 2821 O O . LEU B 1 28 ? 145.417 125.902 -24.040 1.00 31.24 8 LEU B O 1
ATOM 2826 N N . THR B 1 29 ? 144.281 125.769 -25.983 1.00 32.59 9 THR B N 1
ATOM 2827 C CA . THR B 1 29 ? 143.276 126.735 -25.551 1.00 34.52 9 THR B CA 1
ATOM 2828 C C . THR B 1 29 ? 142.427 126.174 -24.417 1.00 35.32 9 THR B C 1
ATOM 2829 O O . THR B 1 29 ? 142.144 126.878 -23.440 1.00 35.89 9 THR B O 1
ATOM 2833 N N . GLU B 1 30 ? 142.015 124.907 -24.527 1.00 35.93 10 GLU B N 1
ATOM 2834 C CA . GLU B 1 30 ? 141.253 124.279 -23.451 1.00 36.60 10 GLU B CA 1
ATOM 2835 C C . GLU B 1 30 ? 142.080 124.188 -22.178 1.00 34.55 10 GLU B C 1
ATOM 2836 O O . GLU B 1 30 ? 141.571 124.430 -21.078 1.00 34.22 10 GLU B O 1
ATOM 2842 N N . LEU B 1 31 ? 143.358 123.831 -22.310 1.00 32.93 11 LEU B N 1
ATOM 2843 C CA . LEU B 1 31 ? 144.262 123.833 -21.165 1.00 33.81 11 LEU B CA 1
ATOM 2844 C C . LEU B 1 31 ? 144.245 125.184 -20.456 1.00 32.54 11 LEU B C 1
ATOM 2845 O O . LEU B 1 31 ? 144.097 125.257 -19.231 1.00 33.21 11 LEU B O 1
ATOM 2850 N N . VAL B 1 32 ? 144.373 126.268 -21.222 1.00 30.73 12 VAL B N 1
ATOM 2851 C CA . VAL B 1 32 ? 144.368 127.607 -20.641 1.00 33.59 12 VAL B CA 1
ATOM 2852 C C . VAL B 1 32 ? 142.991 127.945 -20.079 1.00 33.60 12 VAL B C 1
ATOM 2853 O O . VAL B 1 32 ? 142.862 128.374 -18.927 1.00 34.48 12 VAL B O 1
ATOM 2857 N N . ASN B 1 33 ? 141.942 127.754 -20.886 1.00 33.32 13 ASN B N 1
ATOM 2858 C CA . ASN B 1 33 ? 140.599 128.163 -20.481 1.00 34.08 13 ASN B CA 1
ATOM 2859 C C . ASN B 1 33 ? 140.146 127.442 -19.217 1.00 35.35 13 ASN B C 1
ATOM 2860 O O . ASN B 1 33 ? 139.455 128.028 -18.375 1.00 36.49 13 ASN B O 1
ATOM 2865 N N . ARG B 1 34 ? 140.517 126.174 -19.066 1.00 33.62 14 ARG B N 1
ATOM 2866 C CA . ARG B 1 34 ? 140.067 125.387 -17.925 1.00 35.39 14 ARG B CA 1
ATOM 2867 C C . ARG B 1 34 ? 140.917 125.594 -16.680 1.00 33.36 14 ARG B C 1
ATOM 2868 O O . ARG B 1 34 ? 140.653 124.949 -15.658 1.00 32.96 14 ARG B O 1
ATOM 2876 N N . GLY B 1 35 ? 141.917 126.470 -16.733 1.00 33.38 15 GLY B N 1
ATOM 2877 C CA . GLY B 1 35 ? 142.790 126.664 -15.592 1.00 34.36 15 GLY B CA 1
ATOM 2878 C C . GLY B 1 35 ? 143.623 125.453 -15.241 1.00 36.23 15 GLY B C 1
ATOM 2879 O O . GLY B 1 35 ? 144.002 125.286 -14.079 1.00 35.99 15 GLY B O 1
ATOM 2880 N N . GLY B 1 36 ? 143.911 124.595 -16.216 1.00 32.91 16 GLY B N 1
ATOM 2881 C CA . GLY B 1 36 ? 144.743 123.446 -15.954 1.00 29.79 16 GLY B CA 1
ATOM 2882 C C . GLY B 1 36 ? 146.209 123.808 -15.834 1.00 31.05 16 GLY B C 1
ATOM 2883 O O . GLY B 1 36 ? 146.660 124.867 -16.267 1.00 32.28 16 GLY B O 1
ATOM 2884 N N . SER B 1 37 ? 146.965 122.903 -15.219 1.00 29.81 17 SER B N 1
ATOM 2885 C CA A SER B 1 37 ? 148.404 123.087 -15.098 0.83 30.26 17 SER B CA 1
ATOM 2886 C CA B SER B 1 37 ? 148.405 123.073 -15.080 0.17 30.09 17 SER B CA 1
ATOM 2887 C C . SER B 1 37 ? 149.181 122.372 -16.189 1.00 31.40 17 SER B C 1
ATOM 2888 O O . SER B 1 37 ? 150.216 122.880 -16.633 1.00 32.34 17 SER B O 1
ATOM 2893 N N . ASP B 1 38 ? 148.700 121.215 -16.646 1.00 30.02 18 ASP B N 1
ATOM 2894 C CA . ASP B 1 38 ? 149.405 120.428 -17.646 1.00 31.21 18 ASP B CA 1
ATOM 2895 C C . ASP B 1 38 ? 148.425 119.761 -18.599 1.00 31.04 18 ASP B C 1
ATOM 2896 O O . ASP B 1 38 ? 147.340 119.336 -18.193 1.00 33.30 18 ASP B O 1
ATOM 2901 N N . LEU B 1 39 ? 148.821 119.673 -19.866 1.00 28.82 19 LEU B N 1
ATOM 2902 C CA . LEU B 1 39 ? 148.121 118.893 -20.877 1.00 29.09 19 LEU B CA 1
ATOM 2903 C C . LEU B 1 39 ? 148.963 117.670 -21.213 1.00 29.49 19 LEU B C 1
ATOM 2904 O O . LEU B 1 39 ? 150.167 117.793 -21.461 1.00 29.26 19 LEU B O 1
ATOM 2909 N N . HIS B 1 40 ? 148.336 116.496 -21.209 1.00 26.59 20 HIS B N 1
ATOM 2910 C CA . HIS B 1 40 ? 149.014 115.239 -21.499 1.00 29.38 20 HIS B CA 1
ATOM 2911 C C . HIS B 1 40 ? 148.487 114.665 -22.806 1.00 30.42 20 HIS B C 1
ATOM 2912 O O . HIS B 1 40 ? 147.271 114.532 -22.984 1.00 29.62 20 HIS B O 1
ATOM 2919 N N . LEU B 1 41 ? 149.403 114.326 -23.712 1.00 29.73 21 LEU B N 1
ATOM 2920 C CA . LEU B 1 41 ? 149.072 113.697 -24.985 1.00 30.44 21 LEU B CA 1
ATOM 2921 C C . LEU B 1 41 ? 149.854 112.397 -25.097 1.00 33.25 21 LEU B C 1
ATOM 2922 O O . LEU B 1 41 ? 151.089 112.414 -25.127 1.00 31.73 21 LEU B O 1
ATOM 2927 N N . THR B 1 42 ? 149.139 111.277 -25.155 1.00 32.60 22 THR B N 1
ATOM 2928 C CA . THR B 1 42 ? 149.772 109.976 -25.306 1.00 34.13 22 THR B CA 1
ATOM 2929 C C . THR B 1 42 ? 148.775 109.031 -25.963 1.00 35.57 22 THR B C 1
ATOM 2930 O O . THR B 1 42 ? 147.565 109.273 -25.955 1.00 33.84 22 THR B O 1
ATOM 2934 N N . THR B 1 43 ? 149.297 107.955 -26.545 1.00 34.79 23 THR B N 1
ATOM 2935 C CA . THR B 1 43 ? 148.463 107.062 -27.338 1.00 36.78 23 THR B CA 1
ATOM 2936 C C . THR B 1 43 ? 147.488 106.285 -26.460 1.00 37.03 23 THR B C 1
ATOM 2937 O O . THR B 1 43 ? 147.746 106.022 -25.281 1.00 37.09 23 THR B O 1
ATOM 2941 N N . ASN B 1 44 ? 146.351 105.928 -27.059 1.00 36.00 24 ASN B N 1
ATOM 2942 C CA . ASN B 1 44 ? 145.291 105.113 -26.469 1.00 39.37 24 ASN B CA 1
ATOM 2943 C C . ASN B 1 44 ? 144.551 105.821 -25.343 1.00 40.23 24 ASN B C 1
ATOM 2944 O O . ASN B 1 44 ? 143.813 105.173 -24.590 1.00 39.35 24 ASN B O 1
ATOM 2949 N N . SER B 1 45 ? 144.723 107.130 -25.208 1.00 36.93 25 SER B N 1
ATOM 2950 C CA . SER B 1 45 ? 143.979 107.949 -24.268 1.00 37.38 25 SER B CA 1
ATOM 2951 C C . SER B 1 45 ? 143.556 109.225 -24.974 1.00 35.08 25 SER B C 1
ATOM 2952 O O . SER B 1 45 ? 144.274 109.716 -25.854 1.00 36.05 25 SER B O 1
ATOM 2955 N N . PRO B 1 46 ? 142.398 109.774 -24.629 1.00 35.21 26 PRO B N 1
ATOM 2956 C CA . PRO B 1 46 ? 142.073 111.125 -25.069 1.00 35.69 26 PRO B CA 1
ATOM 2957 C C . PRO B 1 46 ? 143.060 112.110 -24.472 1.00 35.42 26 PRO B C 1
ATOM 2958 O O . PRO B 1 46 ? 143.782 111.767 -23.522 1.00 31.39 26 PRO B O 1
ATOM 2962 N N . PRO B 1 47 ? 143.146 113.327 -25.003 1.00 36.25 27 PRO B N 1
ATOM 2963 C CA . PRO B 1 47 ? 143.931 114.357 -24.318 1.00 33.53 27 PRO B CA 1
ATOM 2964 C C . PRO B 1 47 ? 143.413 114.528 -22.900 1.00 33.97 27 PRO B C 1
ATOM 2965 O O . PRO B 1 47 ? 142.206 114.486 -22.651 1.00 35.19 27 PRO B O 1
ATOM 2969 N N . GLN B 1 48 ? 144.334 114.681 -21.958 1.00 28.99 28 GLN B N 1
ATOM 2970 C CA . GLN B 1 48 ? 143.965 114.852 -20.562 1.00 31.90 28 GLN B CA 1
ATOM 2971 C C . GLN B 1 48 ? 144.614 116.117 -20.026 1.00 31.99 28 GLN B C 1
ATOM 2972 O O . GLN B 1 48 ? 145.745 116.452 -20.392 1.00 32.63 28 GLN B O 1
ATOM 2978 N N . ILE B 1 49 ? 143.881 116.822 -19.172 1.00 29.81 29 ILE B N 1
ATOM 2979 C CA . ILE B 1 49 ? 144.326 118.078 -18.586 1.00 31.18 29 ILE B CA 1
ATOM 2980 C C . ILE B 1 49 ? 144.303 117.929 -17.073 1.00 31.51 29 ILE B C 1
ATOM 2981 O O . ILE B 1 49 ? 143.284 117.526 -16.501 1.00 33.11 29 ILE B O 1
ATOM 2986 N N . ARG B 1 50 ? 145.424 118.243 -16.430 1.00 29.51 30 ARG B N 1
ATOM 2987 C CA . ARG B 1 50 ? 145.488 118.216 -14.976 1.00 29.52 30 ARG B CA 1
ATOM 2988 C C . ARG B 1 50 ? 144.893 119.507 -14.430 1.00 30.78 30 ARG B C 1
ATOM 2989 O O . ARG B 1 50 ? 145.395 120.598 -14.717 1.00 29.66 30 ARG B O 1
ATOM 2997 N N . ILE B 1 51 ? 143.820 119.382 -13.653 1.00 29.43 31 ILE B N 1
ATOM 2998 C CA . ILE B 1 51 ? 143.145 120.515 -13.030 1.00 31.33 31 ILE B CA 1
ATOM 2999 C C . ILE B 1 51 ? 143.173 120.298 -11.526 1.00 31.45 31 ILE B C 1
ATOM 3000 O O . ILE B 1 51 ? 142.676 119.277 -11.033 1.00 33.23 31 ILE B O 1
ATOM 3005 N N . ASP B 1 52 ? 143.760 121.255 -10.803 1.00 30.80 32 ASP B N 1
ATOM 3006 C CA . ASP B 1 52 ? 143.869 121.195 -9.344 1.00 31.24 32 ASP B CA 1
ATOM 3007 C C . ASP B 1 52 ? 144.546 119.902 -8.896 1.00 31.20 32 ASP B C 1
ATOM 3008 O O . ASP B 1 52 ? 144.212 119.326 -7.857 1.00 31.58 32 ASP B O 1
ATOM 3013 N N . GLY B 1 53 ? 145.502 119.439 -9.699 1.00 30.10 33 GLY B N 1
ATOM 3014 C CA . GLY B 1 53 ? 146.307 118.286 -9.366 1.00 32.32 33 GLY B CA 1
ATOM 3015 C C . GLY B 1 53 ? 145.811 116.963 -9.908 1.00 32.27 33 GLY B C 1
ATOM 3016 O O . GLY B 1 53 ? 146.560 115.979 -9.862 1.00 34.06 33 GLY B O 1
ATOM 3017 N N . LYS B 1 54 ? 144.588 116.903 -10.429 1.00 33.13 34 LYS B N 1
ATOM 3018 C CA . LYS B 1 54 ? 143.986 115.652 -10.871 1.00 36.93 34 LYS B CA 1
ATOM 3019 C C . LYS B 1 54 ? 143.699 115.698 -12.366 1.00 35.91 34 LYS B C 1
ATOM 3020 O O . LYS B 1 54 ? 143.264 116.725 -12.896 1.00 33.77 34 LYS B O 1
ATOM 3026 N N . LEU B 1 55 ? 143.933 114.572 -13.037 1.00 34.46 35 LEU B N 1
ATOM 3027 C CA . LEU B 1 55 ? 143.763 114.491 -14.481 1.00 33.17 35 LEU B CA 1
ATOM 3028 C C . LEU B 1 55 ? 142.291 114.372 -14.856 1.00 34.17 35 LEU B C 1
ATOM 3029 O O . LEU B 1 55 ? 141.538 113.605 -14.248 1.00 34.16 35 LEU B O 1
ATOM 3034 N N . LEU B 1 56 ? 141.892 115.133 -15.873 1.00 34.91 36 LEU B N 1
ATOM 3035 C CA . LEU B 1 56 ? 140.549 115.078 -16.438 1.00 37.70 36 LEU B CA 1
ATOM 3036 C C . LEU B 1 56 ? 140.652 114.739 -17.918 1.00 36.20 36 LEU B C 1
ATOM 3037 O O . LEU B 1 56 ? 141.299 115.485 -18.674 1.00 34.03 36 LEU B O 1
ATOM 3042 N N . PRO B 1 57 ? 140.054 113.645 -18.385 1.00 37.34 37 PRO B N 1
ATOM 3043 C CA . PRO B 1 57 ? 140.074 113.358 -19.823 1.00 35.96 37 PRO B CA 1
ATOM 3044 C C . PRO B 1 57 ? 139.063 114.213 -20.568 1.00 38.63 37 PRO B C 1
ATOM 3045 O O . PRO B 1 57 ? 137.926 114.401 -20.125 1.00 40.15 37 PRO B O 1
ATOM 3049 N N . LEU B 1 58 ? 139.493 114.744 -21.707 1.00 38.40 38 LEU B N 1
ATOM 3050 C CA . LEU B 1 58 ? 138.594 115.502 -22.563 1.00 40.80 38 LEU B CA 1
ATOM 3051 C C . LEU B 1 58 ? 137.674 114.556 -23.324 1.00 42.55 38 LEU B C 1
ATOM 3052 O O . LEU B 1 58 ? 138.021 113.405 -23.604 1.00 41.85 38 LEU B O 1
ATOM 3057 N N . ASP B 1 59 ? 136.480 115.054 -23.652 1.00 45.17 39 ASP B N 1
ATOM 3058 C CA . ASP B 1 59 ? 135.461 114.254 -24.333 1.00 48.50 39 ASP B CA 1
ATOM 3059 C C . ASP B 1 59 ? 135.808 114.159 -25.820 1.00 48.23 39 ASP B C 1
ATOM 3060 O O . ASP B 1 59 ? 135.199 114.791 -26.686 1.00 49.14 39 ASP B O 1
ATOM 3065 N N . MET B 1 60 ? 136.816 113.344 -26.104 1.00 47.17 40 MET B N 1
ATOM 3066 C CA . MET B 1 60 ? 137.366 113.165 -27.438 1.00 46.28 40 MET B CA 1
ATOM 3067 C C . MET B 1 60 ? 137.766 111.709 -27.610 1.00 44.22 40 MET B C 1
ATOM 3068 O O . MET B 1 60 ? 137.945 110.989 -26.621 1.00 44.00 40 MET B O 1
ATOM 3073 N N . PRO B 1 61 ? 137.906 111.242 -28.849 1.00 45.08 41 PRO B N 1
ATOM 3074 C CA . PRO B 1 61 ? 138.402 109.880 -29.076 1.00 45.05 41 PRO B CA 1
ATOM 3075 C C . PRO B 1 61 ? 139.839 109.743 -28.609 1.00 43.65 41 PRO B C 1
ATOM 3076 O O . PRO B 1 61 ? 140.569 110.742 -28.520 1.00 44.88 41 PRO B O 1
ATOM 3080 N N . PRO B 1 62 ? 140.283 108.528 -28.297 1.00 42.84 42 PRO B N 1
ATOM 3081 C CA . PRO B 1 62 ? 141.685 108.339 -27.912 1.00 40.87 42 PRO B CA 1
ATOM 3082 C C . PRO B 1 62 ? 142.623 108.614 -29.075 1.00 40.76 42 PRO B C 1
ATOM 3083 O O . PRO B 1 62 ? 142.302 108.365 -30.240 1.00 41.71 42 PRO B O 1
ATOM 3087 N N . LEU B 1 63 ? 143.796 109.142 -28.743 1.00 39.62 43 LEU B N 1
ATOM 3088 C CA . LEU B 1 63 ? 144.803 109.438 -29.748 1.00 39.17 43 LEU B CA 1
ATOM 3089 C C . LEU B 1 63 ? 145.543 108.171 -30.154 1.00 39.20 43 LEU B C 1
ATOM 3090 O O . LEU B 1 63 ? 145.747 107.259 -29.348 1.00 39.18 43 LEU B O 1
ATOM 3095 N N . ASN B 1 64 ? 145.940 108.118 -31.422 1.00 40.20 44 ASN B N 1
ATOM 3096 C CA . ASN B 1 64 ? 146.843 107.085 -31.900 1.00 38.97 44 ASN B CA 1
ATOM 3097 C C . ASN B 1 64 ? 148.235 107.683 -32.086 1.00 39.21 44 ASN B C 1
ATOM 3098 O O . ASN B 1 64 ? 148.473 108.865 -31.822 1.00 37.14 44 ASN B O 1
ATOM 3103 N N . ALA B 1 65 ? 149.172 106.848 -32.547 1.00 39.59 45 ALA B N 1
ATOM 3104 C CA . ALA B 1 65 ? 150.554 107.295 -32.687 1.00 36.80 45 ALA B CA 1
ATOM 3105 C C . ALA B 1 65 ? 150.689 108.392 -33.735 1.00 36.66 45 ALA B C 1
ATOM 3106 O O . ALA B 1 65 ? 151.539 109.280 -33.595 1.00 36.13 45 ALA B O 1
ATOM 3108 N N . VAL B 1 66 ? 149.872 108.349 -34.788 1.00 36.96 46 VAL B N 1
ATOM 3109 C CA . VAL B 1 66 ? 149.882 109.425 -35.774 1.00 39.68 46 VAL B CA 1
ATOM 3110 C C . VAL B 1 66 ? 149.453 110.738 -35.130 1.00 38.61 46 VAL B C 1
ATOM 3111 O O . VAL B 1 66 ? 150.039 111.797 -35.390 1.00 38.41 46 VAL B O 1
ATOM 3115 N N . ASP B 1 67 ? 148.439 110.685 -34.263 1.00 38.83 47 ASP B N 1
ATOM 3116 C CA . ASP B 1 67 ? 147.931 111.900 -33.631 1.00 38.86 47 ASP B CA 1
ATOM 3117 C C . ASP B 1 67 ? 148.971 112.521 -32.706 1.00 36.49 47 ASP B C 1
ATOM 3118 O O . ASP B 1 67 ? 149.216 113.732 -32.756 1.00 36.49 47 ASP B O 1
ATOM 3123 N N . THR B 1 68 ? 149.587 111.707 -31.843 1.00 34.13 48 THR B N 1
ATOM 3124 C CA . THR B 1 68 ? 150.524 112.254 -30.865 1.00 35.40 48 THR B CA 1
ATOM 3125 C C . THR B 1 68 ? 151.731 112.884 -31.546 1.00 36.16 48 THR B C 1
ATOM 3126 O O . THR B 1 68 ? 152.177 113.969 -31.153 1.00 35.24 48 THR B O 1
ATOM 3130 N N . LYS B 1 69 ? 152.273 112.223 -32.571 1.00 36.09 49 LYS B N 1
ATOM 3131 C CA . LYS B 1 69 ? 153.402 112.793 -33.299 1.00 36.63 49 LYS B CA 1
ATOM 3132 C C . LYS B 1 69 ? 153.008 114.096 -33.983 1.00 37.51 49 LYS B C 1
ATOM 3133 O O . LYS B 1 69 ? 153.727 115.097 -33.896 1.00 37.04 49 LYS B O 1
ATOM 3139 N N . GLN B 1 70 ? 151.855 114.104 -34.659 1.00 38.43 50 GLN B N 1
ATOM 3140 C CA . GLN B 1 70 ? 151.422 115.301 -35.374 1.00 41.11 50 GLN B CA 1
ATOM 3141 C C . GLN B 1 70 ? 151.181 116.466 -34.421 1.00 37.87 50 GLN B C 1
ATOM 3142 O O . GLN B 1 70 ? 151.595 117.598 -34.695 1.00 36.91 50 GLN B O 1
ATOM 3148 N N . LEU B 1 71 ? 150.515 116.208 -33.294 1.00 36.60 51 LEU B N 1
ATOM 3149 C CA . LEU B 1 71 ? 150.208 117.278 -32.350 1.00 35.35 51 LEU B CA 1
ATOM 3150 C C . LEU B 1 71 ? 151.478 117.862 -31.744 1.00 34.93 51 LEU B C 1
ATOM 3151 O O . LEU B 1 71 ? 151.648 119.085 -31.691 1.00 33.21 51 LEU B O 1
ATOM 3156 N N . CYS B 1 72 ? 152.385 116.999 -31.280 1.00 33.19 52 CYS B N 1
ATOM 3157 C CA . CYS B 1 72 ? 153.613 117.487 -30.659 1.00 34.34 52 CYS B CA 1
ATOM 3158 C C . CYS B 1 72 ? 154.523 118.161 -31.678 1.00 35.82 52 CYS B C 1
ATOM 3159 O O . CYS B 1 72 ? 155.129 119.198 -31.385 1.00 34.61 52 CYS B O 1
ATOM 3162 N N . TYR B 1 73 ? 154.631 117.594 -32.882 1.00 35.05 53 TYR B N 1
ATOM 3163 C CA . TYR B 1 73 ? 155.486 118.197 -33.899 1.00 35.12 53 TYR B CA 1
ATOM 3164 C C . TYR B 1 73 ? 154.968 119.552 -34.363 1.00 36.13 53 TYR B C 1
ATOM 3165 O O . TYR B 1 73 ? 155.748 120.349 -34.894 1.00 38.51 53 TYR B O 1
ATOM 3174 N N . SER B 1 74 ? 153.679 119.840 -34.165 1.00 37.05 54 SER B N 1
ATOM 3175 C CA . SER B 1 74 ? 153.129 121.109 -34.626 1.00 36.81 54 SER B CA 1
ATOM 3176 C C . SER B 1 74 ? 153.684 122.303 -33.857 1.00 37.34 54 SER B C 1
ATOM 3177 O O . SER B 1 74 ? 153.574 123.434 -34.339 1.00 39.06 54 SER B O 1
ATOM 3180 N N . ILE B 1 75 ? 154.276 122.086 -32.685 1.00 35.54 55 ILE B N 1
ATOM 3181 C CA . ILE B 1 75 ? 154.822 123.177 -31.888 1.00 35.52 55 ILE B CA 1
ATOM 3182 C C . ILE B 1 75 ? 156.351 123.128 -31.838 1.00 36.09 55 ILE B C 1
ATOM 3183 O O . ILE B 1 75 ? 156.962 123.786 -30.997 1.00 37.02 55 ILE B O 1
ATOM 3188 N N . LEU B 1 76 ? 156.979 122.363 -32.729 1.00 35.07 56 LEU B N 1
ATOM 3189 C CA . LEU B 1 76 ? 158.429 122.242 -32.782 1.00 34.97 56 LEU B CA 1
ATOM 3190 C C . LEU B 1 76 ? 158.982 122.900 -34.040 1.00 37.27 56 LEU B C 1
ATOM 3191 O O . LEU B 1 76 ? 158.337 122.912 -35.093 1.00 36.93 56 LEU B O 1
ATOM 3196 N N . THR B 1 77 ? 160.192 123.441 -33.922 1.00 40.08 57 THR B N 1
ATOM 3197 C CA . THR B 1 77 ? 160.959 123.818 -35.097 1.00 42.19 57 THR B CA 1
ATOM 3198 C C . THR B 1 77 ? 161.587 122.572 -35.719 1.00 43.55 57 THR B C 1
ATOM 3199 O O . THR B 1 77 ? 161.633 121.499 -35.112 1.00 42.74 57 THR B O 1
ATOM 3203 N N . GLU B 1 78 ? 162.072 122.718 -36.954 1.00 44.29 58 GLU B N 1
ATOM 3204 C CA . GLU B 1 78 ? 162.732 121.594 -37.611 1.00 47.10 58 GLU B CA 1
ATOM 3205 C C . GLU B 1 78 ? 164.005 121.198 -36.875 1.00 46.19 58 GLU B C 1
ATOM 3206 O O . GLU B 1 78 ? 164.336 120.010 -36.791 1.00 48.76 58 GLU B O 1
ATOM 3212 N N . GLN B 1 79 ? 164.726 122.179 -36.330 1.00 46.86 59 GLN B N 1
ATOM 3213 C CA . GLN B 1 79 ? 165.911 121.872 -35.535 1.00 49.29 59 GLN B CA 1
ATOM 3214 C C . GLN B 1 79 ? 165.540 121.093 -34.280 1.00 47.03 59 GLN B C 1
ATOM 3215 O O . GLN B 1 79 ? 166.268 120.183 -33.865 1.00 46.23 59 GLN B O 1
ATOM 3221 N N . GLN B 1 80 ? 164.405 121.432 -33.665 1.00 44.16 60 GLN B N 1
ATOM 3222 C CA . GLN B 1 80 ? 163.954 120.694 -32.491 1.00 42.01 60 GLN B CA 1
ATOM 3223 C C . GLN B 1 80 ? 163.492 119.291 -32.866 1.00 40.88 60 GLN B C 1
ATOM 3224 O O . GLN B 1 80 ? 163.713 118.338 -32.108 1.00 39.86 60 GLN B O 1
ATOM 3230 N N . LYS B 1 81 ? 162.859 119.140 -34.033 1.00 42.24 61 LYS B N 1
ATOM 3231 C CA . LYS B 1 81 ? 162.453 117.813 -34.488 1.00 41.22 61 LYS B CA 1
ATOM 3232 C C . LYS B 1 81 ? 163.661 116.908 -34.694 1.00 42.28 61 LYS B C 1
ATOM 3233 O O . LYS B 1 81 ? 163.636 115.731 -34.314 1.00 40.82 61 LYS B O 1
ATOM 3239 N N . HIS B 1 82 ? 164.727 117.440 -35.298 1.00 44.14 62 HIS B N 1
ATOM 3240 C CA . HIS B 1 82 ? 165.944 116.656 -35.489 1.00 46.69 62 HIS B CA 1
ATOM 3241 C C . HIS B 1 82 ? 166.543 116.233 -34.154 1.00 43.69 62 HIS B C 1
ATOM 3242 O O . HIS B 1 82 ? 166.961 115.081 -33.990 1.00 43.14 62 HIS B O 1
ATOM 3249 N N . LYS B 1 83 ? 166.593 117.151 -33.186 1.00 42.20 63 LYS B N 1
ATOM 3250 C CA . LYS B 1 83 ? 167.198 116.824 -31.900 1.00 44.73 63 LYS B CA 1
ATOM 3251 C C . LYS B 1 83 ? 166.345 115.831 -31.120 1.00 43.29 63 LYS B C 1
ATOM 3252 O O . LYS B 1 83 ? 166.879 114.948 -30.439 1.00 43.53 63 LYS B O 1
ATOM 3258 N N . PHE B 1 84 ? 165.018 115.956 -31.205 1.00 40.34 64 PHE B N 1
ATOM 3259 C CA . PHE B 1 84 ? 164.150 114.997 -30.529 1.00 38.32 64 PHE B CA 1
ATOM 3260 C C . PHE B 1 84 ? 164.320 113.598 -31.107 1.00 40.27 64 PHE B C 1
ATOM 3261 O O . PHE B 1 84 ? 164.408 112.617 -30.360 1.00 39.20 64 PHE B O 1
ATOM 3269 N N . GLU B 1 85 ? 164.371 113.485 -32.436 1.00 39.10 65 GLU B N 1
ATOM 3270 C CA . GLU B 1 85 ? 164.566 112.183 -33.062 1.00 43.40 65 GLU B CA 1
ATOM 3271 C C . GLU B 1 85 ? 165.962 111.630 -32.816 1.00 43.80 65 GLU B C 1
ATOM 3272 O O . GLU B 1 85 ? 166.165 110.417 -32.933 1.00 45.85 65 GLU B O 1
ATOM 3278 N N . GLU B 1 86 ? 166.922 112.489 -32.473 1.00 44.03 66 GLU B N 1
ATOM 3279 C CA . GLU B 1 86 ? 168.265 112.031 -32.138 1.00 47.44 66 GLU B CA 1
ATOM 3280 C C . GLU B 1 86 ? 168.328 111.403 -30.750 1.00 45.89 66 GLU B C 1
ATOM 3281 O O . GLU B 1 86 ? 169.078 110.441 -30.544 1.00 45.65 66 GLU B O 1
ATOM 3287 N N . ASN B 1 87 ? 167.537 111.907 -29.801 1.00 44.53 67 ASN B N 1
ATOM 3288 C CA . ASN B 1 87 ? 167.656 111.517 -28.405 1.00 45.53 67 ASN B CA 1
ATOM 3289 C C . ASN B 1 87 ? 166.397 110.904 -27.805 1.00 42.75 67 ASN B C 1
ATOM 3290 O O . ASN B 1 87 ? 166.481 110.333 -26.711 1.00 42.85 67 ASN B O 1
ATOM 3295 N N . ASN B 1 88 ? 165.245 111.004 -28.472 1.00 38.05 68 ASN B N 1
ATOM 3296 C CA . ASN B 1 88 ? 163.950 110.600 -27.920 1.00 38.05 68 ASN B CA 1
ATOM 3297 C C . ASN B 1 88 ? 163.603 111.364 -26.647 1.00 37.68 68 ASN B C 1
ATOM 3298 O O . ASN B 1 88 ? 162.810 110.887 -25.829 1.00 36.78 68 ASN B O 1
ATOM 3303 N N . GLU B 1 89 ? 164.204 112.540 -26.461 1.00 37.89 69 GLU B N 1
ATOM 3304 C CA . GLU B 1 89 ? 163.902 113.429 -25.348 1.00 36.18 69 GLU B CA 1
ATOM 3305 C C . GLU B 1 89 ? 164.026 114.863 -25.842 1.00 36.14 69 GLU B C 1
ATOM 3306 O O . GLU B 1 89 ? 164.848 115.158 -26.715 1.00 36.43 69 GLU B O 1
ATOM 3312 N N . LEU B 1 90 ? 163.211 115.755 -25.273 1.00 34.34 70 LEU B N 1
ATOM 3313 C CA . LEU B 1 90 ? 163.311 117.174 -25.598 1.00 34.49 70 LEU B CA 1
ATOM 3314 C C . LEU B 1 90 ? 162.560 118.054 -24.604 1.00 35.08 70 LEU B C 1
ATOM 3315 O O . LEU B 1 90 ? 161.369 117.843 -24.355 1.00 32.77 70 LEU B O 1
ATOM 3320 N N . ASP B 1 91 ? 163.252 119.038 -24.036 1.00 36.01 71 ASP B N 1
ATOM 3321 C CA . ASP B 1 91 ? 162.634 120.115 -23.273 1.00 36.68 71 ASP B CA 1
ATOM 3322 C C . ASP B 1 91 ? 162.610 121.372 -24.129 1.00 34.72 71 ASP B C 1
ATOM 3323 O O . ASP B 1 91 ? 163.561 121.645 -24.867 1.00 32.75 71 ASP B O 1
ATOM 3328 N N . LEU B 1 92 ? 161.526 122.138 -24.028 1.00 33.14 72 LEU B N 1
ATOM 3329 C CA . LEU B 1 92 ? 161.405 123.358 -24.815 1.00 32.59 72 LEU B CA 1
ATOM 3330 C C . LEU B 1 92 ? 160.315 124.235 -24.219 1.00 33.65 72 LEU B C 1
ATOM 3331 O O . LEU B 1 92 ? 159.515 123.799 -23.387 1.00 32.50 72 LEU B O 1
ATOM 3336 N N . SER B 1 93 ? 160.300 125.488 -24.665 1.00 30.93 73 SER B N 1
ATOM 3337 C CA . SER B 1 93 ? 159.208 126.406 -24.394 1.00 34.73 73 SER B CA 1
ATOM 3338 C C . SER B 1 93 ? 158.839 127.122 -25.684 1.00 33.58 73 SER B C 1
ATOM 3339 O O . SER B 1 93 ? 159.667 127.279 -26.587 1.00 32.84 73 SER B O 1
ATOM 3342 N N . PHE B 1 94 ? 157.582 127.547 -25.767 1.00 33.44 74 PHE B N 1
ATOM 3343 C CA . PHE B 1 94 ? 157.083 128.198 -26.967 1.00 33.67 74 PHE B CA 1
ATOM 3344 C C . PHE B 1 94 ? 155.876 129.044 -26.598 1.00 34.73 74 PHE B C 1
ATOM 3345 O O . PHE B 1 94 ? 155.280 128.881 -25.530 1.00 35.62 74 PHE B O 1
ATOM 3353 N N . GLY B 1 95 ? 155.522 129.952 -27.500 1.00 35.61 75 GLY B N 1
ATOM 3354 C CA . GLY B 1 95 ? 154.398 130.840 -27.297 1.00 38.46 75 GLY B CA 1
ATOM 3355 C C . GLY B 1 95 ? 153.360 130.681 -28.390 1.00 38.63 75 GLY B C 1
ATOM 3356 O O . GLY B 1 95 ? 153.684 130.360 -29.535 1.00 39.23 75 GLY B O 1
ATOM 3357 N N . ILE B 1 96 ? 152.102 130.894 -28.020 1.00 39.90 76 ILE B N 1
ATOM 3358 C CA . ILE B 1 96 ? 151.003 131.007 -28.969 1.00 41.75 76 ILE B CA 1
ATOM 3359 C C . ILE B 1 96 ? 150.465 132.422 -28.837 1.00 42.86 76 ILE B C 1
ATOM 3360 O O . ILE B 1 96 ? 149.935 132.795 -27.782 1.00 41.69 76 ILE B O 1
ATOM 3365 N N . LYS B 1 97 ? 150.613 133.213 -29.900 1.00 44.47 77 LYS B N 1
ATOM 3366 C CA . LYS B 1 97 ? 150.254 134.624 -29.853 1.00 44.53 77 LYS B CA 1
ATOM 3367 C C . LYS B 1 97 ? 148.789 134.798 -29.475 1.00 44.18 77 LYS B C 1
ATOM 3368 O O . LYS B 1 97 ? 147.907 134.133 -30.027 1.00 47.03 77 LYS B O 1
ATOM 3370 N N . GLY B 1 98 ? 148.536 135.692 -28.521 1.00 44.69 78 GLY B N 1
ATOM 3371 C CA . GLY B 1 98 ? 147.197 135.953 -28.041 1.00 44.06 78 GLY B CA 1
ATOM 3372 C C . GLY B 1 98 ? 146.653 134.937 -27.062 1.00 41.97 78 GLY B C 1
ATOM 3373 O O . GLY B 1 98 ? 145.512 135.093 -26.606 1.00 43.13 78 GLY B O 1
ATOM 3374 N N . LEU B 1 99 ? 147.424 133.906 -26.716 1.00 39.35 79 LEU B N 1
ATOM 3375 C CA . LEU B 1 99 ? 146.930 132.871 -25.817 1.00 35.26 79 LEU B CA 1
ATOM 3376 C C . LEU B 1 99 ? 147.795 132.753 -24.569 1.00 34.18 79 LEU B C 1
ATOM 3377 O O . LEU B 1 99 ? 147.403 133.212 -23.491 1.00 34.69 79 LEU B O 1
ATOM 3382 N N . SER B 1 100 ? 148.968 132.139 -24.706 1.00 30.57 80 SER B N 1
ATOM 3383 C CA . SER B 1 100 ? 149.793 131.808 -23.553 1.00 31.97 80 SER B CA 1
ATOM 3384 C C . SER B 1 100 ? 151.145 131.313 -24.040 1.00 31.09 80 SER B C 1
ATOM 3385 O O . SER B 1 100 ? 151.318 130.978 -25.214 1.00 33.30 80 SER B O 1
ATOM 3388 N N . ARG B 1 101 ? 152.098 131.271 -23.120 1.00 33.27 81 ARG B N 1
ATOM 3389 C CA . ARG B 1 101 ? 153.320 130.520 -23.342 1.00 31.07 81 ARG B CA 1
ATOM 3390 C C . ARG B 1 101 ? 153.193 129.154 -22.681 1.00 33.21 81 ARG B C 1
ATOM 3391 O O . ARG B 1 101 ? 152.320 128.923 -21.840 1.00 33.69 81 ARG B O 1
ATOM 3399 N N . PHE B 1 102 ? 154.058 128.235 -23.098 1.00 32.00 82 PHE B N 1
ATOM 3400 C CA . PHE B 1 102 ? 154.005 126.871 -22.603 1.00 31.77 82 PHE B CA 1
ATOM 3401 C C . PHE B 1 102 ? 155.414 126.321 -22.490 1.00 30.66 82 PHE B C 1
ATOM 3402 O O . PHE B 1 102 ? 156.288 126.646 -23.297 1.00 30.40 82 PHE B O 1
ATOM 3410 N N . ARG B 1 103 ? 155.623 125.475 -21.488 1.00 28.12 83 ARG B N 1
ATOM 3411 C CA . ARG B 1 103 ? 156.808 124.635 -21.413 1.00 29.95 83 ARG B CA 1
ATOM 3412 C C . ARG B 1 103 ? 156.412 123.221 -21.805 1.00 33.05 83 ARG B C 1
ATOM 3413 O O . ARG B 1 103 ? 155.415 122.692 -21.304 1.00 36.47 83 ARG B O 1
ATOM 3421 N N . GLY B 1 104 ? 157.184 122.615 -22.699 1.00 33.47 84 GLY B N 1
ATOM 3422 C CA . GLY B 1 104 ? 156.869 121.302 -23.221 1.00 31.19 84 GLY B CA 1
ATOM 3423 C C . GLY B 1 104 ? 157.971 120.301 -22.938 1.00 30.02 84 GLY B C 1
ATOM 3424 O O . GLY B 1 104 ? 159.148 120.655 -22.850 1.00 27.85 84 GLY B O 1
ATOM 3425 N N . ASN B 1 105 ? 157.570 119.044 -22.770 1.00 28.51 85 ASN B N 1
ATOM 3426 C CA . ASN B 1 105 ? 15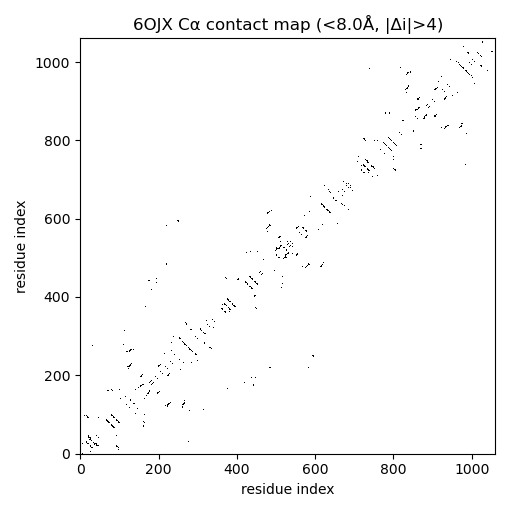8.483 117.911 -22.788 1.00 31.31 85 ASN B CA 1
ATOM 3427 C C . ASN B 1 105 ? 157.918 116.873 -23.741 1.00 32.70 85 ASN B C 1
ATOM 3428 O O . ASN B 1 105 ? 156.758 116.469 -23.609 1.00 30.82 85 ASN B O 1
ATOM 3433 N N . VAL B 1 106 ? 158.732 116.456 -24.703 1.00 32.47 86 VAL B N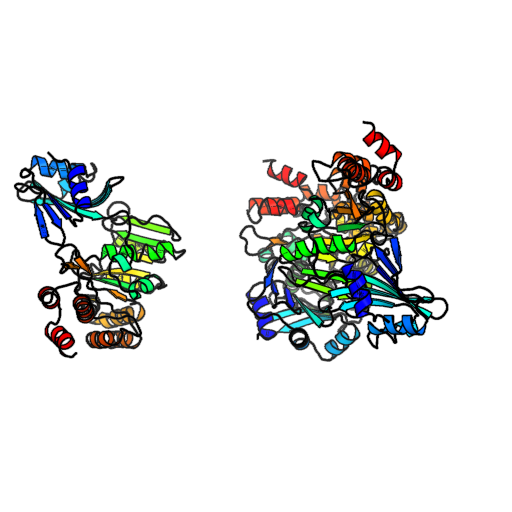 1
ATOM 3434 C CA . VAL B 1 106 ? 158.363 115.418 -25.652 1.00 32.41 86 VAL B CA 1
ATOM 3435 C C . VAL B 1 106 ? 159.251 114.213 -25.394 1.00 31.81 86 VAL B C 1
ATOM 3436 O O . VAL B 1 106 ? 160.462 114.354 -25.178 1.00 31.91 86 VAL B O 1
ATOM 3440 N N . PHE B 1 107 ? 158.648 113.031 -25.400 1.00 29.98 87 PHE B N 1
ATOM 3441 C CA . PHE B 1 107 ? 159.393 111.803 -25.177 1.00 31.66 87 PHE B CA 1
ATOM 3442 C C . PHE B 1 107 ? 158.737 110.688 -25.980 1.00 33.59 87 PHE B C 1
ATOM 3443 O O . PHE B 1 107 ? 157.797 110.915 -26.748 1.00 34.62 87 PHE B O 1
ATOM 3451 N N . VAL B 1 108 ? 159.257 109.477 -25.809 1.00 30.93 88 VAL B N 1
ATOM 3452 C CA . VAL B 1 108 ? 158.785 108.305 -26.533 1.00 32.92 88 VAL B CA 1
ATOM 3453 C C . VAL B 1 108 ? 158.449 107.219 -25.523 1.00 32.53 88 VAL B C 1
ATOM 3454 O O . VAL B 1 108 ? 159.237 106.947 -24.610 1.00 34.24 88 VAL B O 1
ATOM 3458 N N . GLN B 1 109 ? 157.275 106.613 -25.681 1.00 31.84 89 GLN B N 1
ATOM 3459 C CA . GLN B 1 109 ? 156.857 105.487 -24.861 1.00 33.79 89 GLN B CA 1
ATOM 3460 C C . GLN B 1 109 ? 156.098 104.508 -25.745 1.00 35.03 89 GLN B C 1
ATOM 3461 O O . GLN B 1 109 ? 155.276 104.918 -26.571 1.00 34.27 89 GLN B O 1
ATOM 3467 N N . ARG B 1 110 ? 156.397 103.217 -25.582 1.00 36.97 90 ARG B N 1
ATOM 3468 C CA . ARG B 1 110 ? 155.771 102.156 -26.373 1.00 40.52 90 ARG B CA 1
ATOM 3469 C C . ARG B 1 110 ? 155.844 102.457 -27.869 1.00 38.51 90 ARG B C 1
ATOM 3470 O O . ARG B 1 110 ? 154.881 102.261 -28.613 1.00 37.21 90 ARG B O 1
ATOM 3478 N N . GLY B 1 111 ? 157.002 102.949 -28.309 1.00 38.13 91 GLY B N 1
ATOM 3479 C CA . GLY B 1 111 ? 157.238 103.226 -29.710 1.00 39.27 91 GLY B CA 1
ATOM 3480 C C . GLY B 1 111 ? 156.455 104.380 -30.294 1.00 39.62 91 GLY B C 1
ATOM 3481 O O . GLY B 1 111 ? 156.361 104.485 -31.520 1.00 41.10 91 GLY B O 1
ATOM 3482 N N . ALA B 1 112 ? 155.893 105.254 -29.462 1.00 36.60 92 ALA B N 1
ATOM 3483 C CA . ALA B 1 112 ? 155.095 106.371 -29.944 1.00 37.56 92 ALA B CA 1
ATOM 3484 C C . ALA B 1 112 ? 155.484 107.652 -29.219 1.00 37.39 92 ALA B C 1
ATOM 3485 O O . ALA B 1 112 ? 155.978 107.623 -28.089 1.00 36.18 92 ALA B O 1
ATOM 3487 N N . VAL B 1 113 ? 155.246 108.781 -29.889 1.00 37.26 93 VAL B N 1
ATOM 3488 C CA . VAL B 1 113 ? 155.528 110.085 -29.302 1.00 34.79 93 VAL B CA 1
ATOM 3489 C C . VAL B 1 113 ? 154.543 110.362 -28.174 1.00 34.09 93 VAL B C 1
ATOM 3490 O O . VAL B 1 113 ? 153.369 109.974 -28.237 1.00 33.47 93 VAL B O 1
ATOM 3494 N N . ALA B 1 114 ? 155.028 111.013 -27.117 1.00 34.36 94 ALA B N 1
ATOM 3495 C CA . ALA B 1 114 ? 154.188 111.483 -26.026 1.00 34.07 94 ALA B CA 1
ATOM 3496 C C . ALA B 1 114 ? 154.653 112.874 -25.623 1.00 32.14 94 ALA B C 1
ATOM 3497 O O . ALA B 1 114 ? 155.809 113.243 -25.839 1.00 32.34 94 ALA B O 1
ATOM 3499 N N . GLY B 1 115 ? 153.747 113.646 -25.040 1.00 32.99 95 GLY B N 1
ATOM 3500 C CA . GLY B 1 115 ? 154.058 115.024 -24.700 1.00 34.02 95 GLY B CA 1
ATOM 3501 C C . GLY B 1 115 ? 153.302 115.496 -23.479 1.00 33.00 95 GLY B C 1
ATOM 3502 O O . GLY B 1 115 ? 152.176 115.061 -23.214 1.00 31.29 95 GLY B O 1
ATOM 3503 N N . VAL B 1 116 ? 153.940 116.391 -22.723 1.00 31.31 96 VAL B N 1
ATOM 3504 C CA . VAL B 1 116 ? 153.320 117.083 -21.598 1.00 30.22 96 VAL B CA 1
ATOM 3505 C C . VAL B 1 116 ? 153.632 118.568 -21.728 1.00 31.02 96 VAL B C 1
ATOM 3506 O O . VAL B 1 116 ? 154.763 118.943 -22.057 1.00 32.10 96 VAL B O 1
ATOM 3510 N N . PHE B 1 117 ? 152.640 119.416 -21.457 1.00 29.92 97 PHE B N 1
ATOM 3511 C CA . PHE B 1 117 ? 152.772 120.849 -21.692 1.00 30.27 97 PHE B CA 1
ATOM 3512 C C . PHE B 1 117 ? 152.240 121.613 -20.492 1.00 32.68 97 PHE B C 1
ATOM 3513 O O . PHE B 1 117 ? 151.090 121.419 -20.090 1.00 30.62 97 PHE B O 1
ATOM 3521 N N . ARG B 1 118 ? 153.081 122.479 -19.930 1.00 31.79 98 ARG B N 1
ATOM 3522 C CA . ARG B 1 118 ? 152.765 123.271 -18.750 1.00 32.31 98 ARG B CA 1
ATOM 3523 C C . ARG B 1 118 ? 152.443 124.702 -19.165 1.00 31.25 98 ARG B C 1
ATOM 3524 O O . ARG B 1 118 ? 153.153 125.289 -19.986 1.00 28.05 98 ARG B O 1
ATOM 3532 N N . VAL B 1 119 ? 151.369 125.260 -18.599 1.00 31.68 99 VAL B N 1
ATOM 3533 C CA A VAL B 1 119 ? 150.967 126.610 -18.966 0.60 32.91 99 VAL B CA 1
ATOM 3534 C CA B VAL B 1 119 ? 150.954 126.617 -18.944 0.40 32.98 99 VAL B CA 1
ATOM 3535 C C . VAL B 1 119 ? 151.922 127.622 -18.342 1.00 32.71 99 VAL B C 1
ATOM 3536 O O . VAL B 1 119 ? 152.377 127.465 -17.200 1.00 32.86 99 VAL B O 1
ATOM 3543 N N . ILE B 1 120 ? 152.243 128.661 -19.107 1.00 30.21 100 ILE B N 1
ATOM 3544 C CA . ILE B 1 120 ? 153.033 129.792 -18.628 1.00 33.93 100 ILE B CA 1
ATOM 3545 C C . ILE B 1 120 ? 152.285 131.054 -19.037 1.00 33.96 100 ILE B C 1
ATOM 3546 O O . ILE B 1 120 ? 152.397 131.489 -20.192 1.00 33.14 100 ILE B O 1
ATOM 3551 N N . PRO B 1 121 ? 151.505 131.659 -18.146 1.00 38.08 101 PRO B N 1
ATOM 3552 C CA . PRO B 1 121 ? 150.709 132.826 -18.541 1.00 41.25 101 PRO B CA 1
ATOM 3553 C C . PRO B 1 121 ? 151.589 134.001 -18.931 1.00 40.73 101 PRO B C 1
ATOM 3554 O O . PRO B 1 121 ? 152.709 134.163 -18.438 1.00 40.20 101 PRO B O 1
ATOM 3558 N N . TYR B 1 122 ? 151.070 134.823 -19.846 1.00 41.21 102 TYR B N 1
ATOM 3559 C CA . TYR B 1 122 ? 151.759 136.064 -20.182 1.00 44.11 102 TYR B CA 1
ATOM 3560 C C . TYR B 1 122 ? 151.659 137.079 -19.051 1.00 44.68 102 TYR B C 1
ATOM 3561 O O . TYR B 1 122 ? 152.566 137.901 -18.876 1.00 44.53 102 TYR B O 1
ATOM 3570 N N . LYS B 1 123 ? 150.583 137.030 -18.270 1.00 42.62 103 LYS B N 1
ATOM 3571 C CA . LYS B 1 123 ? 150.357 137.969 -17.181 1.00 47.16 103 LYS B CA 1
ATOM 3572 C C . LYS B 1 123 ? 150.817 137.357 -15.864 1.00 45.83 103 LYS B C 1
ATOM 3573 O O . LYS B 1 123 ? 150.437 136.230 -15.529 1.00 44.67 103 LYS B O 1
ATOM 3579 N N . ILE B 1 124 ? 151.630 138.103 -15.126 1.00 46.65 104 ILE B N 1
ATOM 3580 C CA . ILE B 1 124 ? 152.178 137.648 -13.853 1.00 49.48 104 ILE B CA 1
ATOM 3581 C C . ILE B 1 124 ? 151.255 138.118 -12.735 1.00 50.53 104 ILE B C 1
ATOM 3582 O O . ILE B 1 124 ? 151.009 139.320 -12.586 1.00 54.51 104 ILE B O 1
ATOM 3587 N N . LEU B 1 125 ? 150.743 137.172 -11.951 1.00 49.06 105 LEU B N 1
ATOM 3588 C CA . LEU B 1 125 ? 149.828 137.504 -10.870 1.00 51.05 105 LEU B CA 1
ATOM 3589 C C . LEU B 1 125 ? 150.571 138.184 -9.721 1.00 49.94 105 LEU B C 1
ATOM 3590 O O . LEU B 1 125 ? 151.796 138.104 -9.598 1.00 51.71 105 LEU B O 1
ATOM 3595 N N . SER B 1 126 ? 149.803 138.857 -8.868 1.00 50.69 106 SER B N 1
ATOM 3596 C CA . SER B 1 126 ? 150.366 139.591 -7.747 1.00 50.61 106 SER B CA 1
ATOM 3597 C C . SER B 1 126 ? 150.593 138.664 -6.554 1.00 46.83 106 SER B C 1
ATOM 3598 O O . SER B 1 126 ? 150.090 137.538 -6.499 1.00 43.50 106 SER B O 1
ATOM 3601 N N . PHE B 1 127 ? 151.371 139.161 -5.586 1.00 43.57 107 PHE B N 1
ATOM 3602 C CA . PHE B 1 127 ? 151.629 138.395 -4.369 1.00 38.60 107 PHE B CA 1
ATOM 3603 C C . PHE B 1 127 ? 150.331 138.022 -3.666 1.00 38.90 107 PHE B C 1
ATOM 3604 O O . PHE B 1 127 ? 150.165 136.883 -3.213 1.00 34.97 107 PHE B O 1
ATOM 3612 N N . GLU B 1 128 ? 149.399 138.974 -3.566 1.00 41.52 108 GLU B N 1
ATOM 3613 C CA . GLU B 1 128 ? 148.128 138.714 -2.894 1.00 48.18 108 GLU B CA 1
ATOM 3614 C C . GLU B 1 128 ? 147.332 137.629 -3.610 1.00 46.41 108 GLU B C 1
ATOM 3615 O O . GLU B 1 128 ? 146.770 136.735 -2.967 1.00 47.57 108 GLU B O 1
ATOM 3621 N N . GLU B 1 129 ? 147.280 137.686 -4.943 1.00 45.02 109 GLU B N 1
ATOM 3622 C CA . GLU B 1 129 ? 146.550 136.674 -5.701 1.00 44.44 109 GLU B CA 1
ATOM 3623 C C . GLU B 1 129 ? 147.193 135.298 -5.573 1.00 41.25 109 GLU B C 1
ATOM 3624 O O . GLU B 1 129 ? 146.500 134.278 -5.663 1.00 40.33 109 GLU B O 1
ATOM 3630 N N . LEU B 1 130 ? 148.504 135.247 -5.359 1.00 37.14 110 LEU B N 1
ATOM 3631 C CA . LEU B 1 130 ? 149.230 133.987 -5.262 1.00 36.79 110 LEU B CA 1
ATOM 3632 C C . LEU B 1 130 ? 149.249 133.413 -3.851 1.00 36.70 110 LEU B C 1
ATOM 3633 O O . LEU B 1 130 ? 149.770 132.309 -3.654 1.00 37.47 110 LEU B O 1
ATOM 3638 N N . GLY B 1 131 ? 148.706 134.127 -2.869 1.00 35.36 111 GLY B N 1
ATOM 3639 C CA . GLY B 1 131 ? 148.750 133.654 -1.501 1.00 37.32 111 GLY B CA 1
ATOM 3640 C C . GLY B 1 131 ? 150.082 133.828 -0.812 1.00 37.39 111 GLY B C 1
ATOM 3641 O O . GLY B 1 131 ? 150.336 133.165 0.198 1.00 40.66 111 GLY B O 1
ATOM 3642 N N . LEU B 1 132 ? 150.942 134.703 -1.326 1.00 34.67 112 LEU B N 1
ATOM 3643 C CA . LEU B 1 132 ? 152.258 134.946 -0.745 1.00 34.78 112 LEU B CA 1
ATOM 3644 C C . LEU B 1 132 ? 152.162 136.013 0.340 1.00 39.65 112 LEU B C 1
ATOM 3645 O O . LEU B 1 132 ? 151.505 137.041 0.133 1.00 41.99 112 LEU B O 1
ATOM 3650 N N . PRO B 1 133 ? 152.784 135.800 1.495 1.00 40.62 113 PRO B N 1
ATOM 3651 C CA . PRO B 1 133 ? 152.672 136.763 2.596 1.00 41.94 113 PRO B CA 1
ATOM 3652 C C . PRO B 1 133 ? 153.469 138.023 2.308 1.00 41.04 113 PRO B C 1
ATOM 3653 O O . PRO B 1 133 ? 154.341 138.027 1.426 1.00 42.39 113 PRO B O 1
ATOM 3657 N N . PRO B 1 134 ? 153.197 139.115 3.032 1.00 40.92 114 PRO B N 1
ATOM 3658 C CA . PRO B 1 134 ? 153.889 140.384 2.743 1.00 41.54 114 PRO B CA 1
ATOM 3659 C C . PRO B 1 134 ? 155.401 140.319 2.881 1.00 41.22 114 PRO B C 1
ATOM 3660 O O . PRO B 1 134 ? 156.091 141.162 2.293 1.00 42.97 114 PRO B O 1
ATOM 3664 N N . VAL B 1 135 ? 155.940 139.359 3.637 1.00 40.12 115 VAL B N 1
ATOM 3665 C CA . VAL B 1 135 ? 157.389 139.266 3.785 1.00 41.69 115 VAL B CA 1
ATOM 3666 C C . VAL B 1 135 ? 158.046 138.907 2.457 1.00 41.43 115 VAL B C 1
ATOM 3667 O O . VAL B 1 135 ? 159.201 139.274 2.208 1.00 40.83 115 VAL B O 1
ATOM 3671 N N . VAL B 1 136 ? 157.326 138.202 1.581 1.00 39.70 116 VAL B N 1
ATOM 3672 C CA . VAL B 1 136 ? 157.870 137.869 0.268 1.00 41.02 116 VAL B CA 1
ATOM 3673 C C . VAL B 1 136 ? 158.057 139.130 -0.565 1.00 43.72 116 VAL B C 1
ATOM 3674 O O . VAL B 1 136 ? 159.032 139.258 -1.316 1.00 41.84 116 VAL B O 1
ATOM 3678 N N . ARG B 1 137 ? 157.130 140.083 -0.443 1.00 45.48 117 ARG B N 1
ATOM 3679 C CA . ARG B 1 137 ? 157.267 141.347 -1.159 1.00 49.34 117 ARG B CA 1
ATOM 3680 C C . ARG B 1 137 ? 158.491 142.117 -0.680 1.00 49.46 117 ARG B C 1
ATOM 3681 O O . ARG B 1 137 ? 159.174 142.773 -1.475 1.00 51.35 117 ARG B O 1
ATOM 3689 N N . GLU B 1 138 ? 158.791 142.038 0.618 1.00 49.45 118 GLU B N 1
ATOM 3690 C CA . GLU B 1 138 ? 159.961 142.716 1.161 1.00 51.95 118 GLU B CA 1
ATOM 3691 C C . GLU B 1 138 ? 161.264 142.046 0.745 1.00 50.14 118 GLU B C 1
ATOM 3692 O O . GLU B 1 138 ? 162.312 142.702 0.751 1.00 50.29 118 GLU B O 1
ATOM 3698 N N . LEU B 1 139 ? 161.225 140.760 0.385 1.00 46.93 119 LEU B N 1
ATOM 3699 C CA . LEU B 1 139 ? 162.415 140.107 -0.151 1.00 45.61 119 LEU B CA 1
ATOM 3700 C C . LEU B 1 139 ? 162.816 140.696 -1.496 1.00 42.95 119 LEU B C 1
ATOM 3701 O O . LEU B 1 139 ? 164.007 140.727 -1.827 1.00 41.59 119 LEU B O 1
ATOM 3706 N N . ALA B 1 140 ? 161.842 141.165 -2.279 1.00 41.38 120 ALA B N 1
ATOM 3707 C CA . ALA B 1 140 ? 162.128 141.810 -3.555 1.00 42.39 120 ALA B CA 1
ATOM 3708 C C . ALA B 1 140 ? 162.855 143.138 -3.394 1.00 45.59 120 ALA B C 1
ATOM 3709 O O . ALA B 1 140 ? 163.354 143.675 -4.388 1.00 47.75 120 ALA B O 1
ATOM 3711 N N . GLU B 1 141 ? 162.919 143.679 -2.179 1.00 43.04 121 GLU B N 1
ATOM 3712 C CA . GLU B 1 141 ? 163.655 144.902 -1.902 1.00 44.93 121 GLU B CA 1
ATOM 3713 C C . GLU B 1 141 ? 165.064 144.636 -1.396 1.00 43.72 121 GLU B C 1
ATOM 3714 O O . GLU B 1 141 ? 165.829 145.587 -1.207 1.00 43.38 121 GLU B O 1
ATOM 3720 N N . LYS B 1 142 ? 165.423 143.373 -1.178 1.00 41.23 122 LYS B N 1
ATOM 3721 C CA . LYS B 1 142 ? 166.757 143.046 -0.697 1.00 43.38 122 LYS B CA 1
ATOM 3722 C C . LYS B 1 142 ? 167.801 143.464 -1.728 1.00 43.05 122 LYS B C 1
ATOM 3723 O O . LYS B 1 142 ? 167.676 143.115 -2.910 1.00 42.94 122 LYS B O 1
ATOM 3729 N N . PRO B 1 143 ? 168.831 144.214 -1.331 1.00 44.79 123 PRO B N 1
ATOM 3730 C CA . PRO B 1 143 ? 169.848 144.631 -2.304 1.00 44.49 123 PRO B CA 1
ATOM 3731 C C . PRO B 1 143 ? 170.911 143.578 -2.574 1.00 44.72 123 PRO B C 1
ATOM 3732 O O . PRO B 1 143 ? 171.545 143.628 -3.637 1.00 45.32 123 PRO B O 1
ATOM 3736 N N . ARG B 1 144 ? 171.122 142.629 -1.662 1.00 43.29 124 ARG B N 1
ATOM 3737 C CA . ARG B 1 144 ? 172.068 141.541 -1.875 1.00 45.93 124 ARG B CA 1
ATOM 3738 C C . ARG B 1 144 ? 171.576 140.292 -1.168 1.00 43.09 124 ARG B C 1
ATOM 3739 O O . ARG B 1 144 ? 170.667 140.336 -0.335 1.00 44.94 124 ARG B O 1
ATOM 3747 N N . GLY B 1 145 ? 172.221 139.179 -1.483 1.00 42.02 125 GLY B N 1
ATOM 3748 C CA . GLY B 1 145 ? 172.063 137.953 -0.734 1.00 40.11 125 GLY B CA 1
ATOM 3749 C C . GLY B 1 145 ? 171.519 136.824 -1.586 1.00 37.03 125 GLY B C 1
ATOM 3750 O O . GLY B 1 145 ? 171.312 136.950 -2.792 1.00 36.30 125 GLY B O 1
ATOM 3751 N N . LEU B 1 146 ? 171.294 135.699 -0.916 1.00 33.67 126 LEU B N 1
ATOM 3752 C CA . LEU B 1 146 ? 170.790 134.481 -1.534 1.00 35.43 126 LEU B CA 1
ATOM 3753 C C . LEU B 1 146 ? 169.369 134.243 -1.047 1.00 34.00 126 LEU B C 1
ATOM 3754 O O . LEU B 1 146 ? 169.131 134.159 0.163 1.00 33.15 126 LEU B O 1
ATOM 3759 N N . VAL B 1 147 ? 168.429 134.150 -1.984 1.00 32.99 127 VAL B N 1
ATOM 3760 C CA . VAL B 1 147 ? 167.043 133.818 -1.685 1.00 31.30 127 VAL B CA 1
ATOM 3761 C C . VAL B 1 147 ? 166.724 132.495 -2.358 1.00 31.48 127 VAL B C 1
ATOM 3762 O O . VAL B 1 147 ? 166.926 132.344 -3.569 1.00 31.47 127 VAL B O 1
ATOM 3766 N N . LEU B 1 148 ? 166.230 131.541 -1.578 1.00 31.73 128 LEU B N 1
ATOM 3767 C CA . LEU B 1 148 ? 165.938 130.202 -2.065 1.00 33.40 128 LEU B CA 1
ATOM 3768 C C . LEU B 1 148 ? 164.437 129.958 -2.042 1.00 33.11 128 LEU B C 1
ATOM 3769 O O . LEU B 1 148 ? 163.774 130.205 -1.028 1.00 34.84 128 LEU B O 1
ATOM 3774 N N . VAL B 1 149 ? 163.909 129.476 -3.163 1.00 32.61 129 VAL B N 1
ATOM 3775 C CA . VAL B 1 149 ? 162.507 129.093 -3.294 1.00 33.12 129 VAL B CA 1
ATOM 3776 C C . VAL B 1 149 ? 162.476 127.591 -3.536 1.00 34.00 129 VAL B C 1
ATOM 3777 O O . VAL B 1 149 ? 162.948 127.118 -4.576 1.00 32.60 129 VAL B O 1
ATOM 3781 N N . THR B 1 150 ? 161.931 126.843 -2.577 1.00 31.02 130 THR B N 1
ATOM 3782 C CA . THR B 1 150 ? 162.020 125.390 -2.585 1.00 31.87 130 THR B CA 1
ATOM 3783 C C . THR B 1 150 ? 160.631 124.765 -2.524 1.00 32.43 130 THR B C 1
ATOM 3784 O O . THR B 1 150 ? 159.621 125.438 -2.298 1.00 32.91 130 THR B O 1
ATOM 3788 N N . GLY B 1 151 ? 160.595 123.451 -2.731 1.00 33.91 131 GLY B N 1
ATOM 3789 C CA . GLY B 1 151 ? 159.360 122.709 -2.701 1.00 33.91 131 GLY B CA 1
ATOM 3790 C C . GLY B 1 151 ? 159.350 121.553 -3.683 1.00 34.62 131 GLY B C 1
ATOM 3791 O O . GLY B 1 151 ? 160.265 121.387 -4.494 1.00 32.36 131 GLY B O 1
ATOM 3792 N N . PRO B 1 152 ? 158.305 120.731 -3.623 1.00 33.32 132 PRO B N 1
ATOM 3793 C CA . PRO B 1 152 ? 158.196 119.596 -4.543 1.00 33.60 132 PRO B CA 1
ATOM 3794 C C . PRO B 1 152 ? 157.944 120.047 -5.975 1.00 32.19 132 PRO B C 1
ATOM 3795 O O . PRO B 1 152 ? 157.747 121.229 -6.267 1.00 32.87 132 PRO B O 1
ATOM 3799 N N . THR B 1 153 ? 157.957 119.068 -6.873 1.00 30.18 133 THR B N 1
ATOM 3800 C CA . THR B 1 153 ? 157.732 119.334 -8.288 1.00 31.32 133 THR B CA 1
ATOM 3801 C C . THR B 1 153 ? 156.338 119.913 -8.502 1.00 32.07 133 THR B C 1
ATOM 3802 O O . THR B 1 153 ? 155.348 119.393 -7.979 1.00 29.33 133 THR B O 1
ATOM 3806 N N . GLY B 1 154 ? 156.269 121.005 -9.263 1.00 29.92 134 GLY B N 1
ATOM 3807 C CA . GLY B 1 154 ? 154.996 121.622 -9.582 1.00 29.69 134 GLY B CA 1
ATOM 3808 C C . GLY B 1 154 ? 154.318 122.325 -8.429 1.00 29.91 134 GLY B C 1
ATOM 3809 O O . GLY B 1 154 ? 153.085 122.378 -8.390 1.00 31.82 134 GLY B O 1
ATOM 3810 N N . SER B 1 155 ? 155.084 122.883 -7.493 1.00 29.71 135 SER B N 1
ATOM 3811 C CA . SER B 1 155 ? 154.521 123.519 -6.309 1.00 30.90 135 SER B CA 1
ATOM 3812 C C . SER B 1 155 ? 154.449 125.040 -6.419 1.00 31.10 135 SER B C 1
ATOM 3813 O O . SER B 1 155 ? 154.225 125.709 -5.407 1.00 30.63 135 SER B O 1
ATOM 3816 N N . GLY B 1 156 ? 154.628 125.600 -7.612 1.00 28.84 136 GLY B N 1
ATOM 3817 C CA . GLY B 1 156 ? 154.495 127.032 -7.796 1.00 28.47 136 GLY B CA 1
ATOM 3818 C C . GLY B 1 156 ? 155.778 127.827 -7.705 1.00 30.30 136 GLY B C 1
ATOM 3819 O O . GLY B 1 156 ? 155.713 129.060 -7.629 1.00 31.00 136 GLY B O 1
ATOM 3820 N N . LYS B 1 157 ? 156.939 127.169 -7.724 1.00 26.65 137 LYS B N 1
ATOM 3821 C CA . LYS B 1 157 ? 158.195 127.863 -7.448 1.00 30.21 137 LYS B CA 1
ATOM 3822 C C . LYS B 1 157 ? 158.517 128.890 -8.527 1.00 30.81 137 LYS B C 1
ATOM 3823 O O . LYS B 1 157 ? 158.864 130.037 -8.221 1.00 29.55 137 LYS B O 1
ATOM 3829 N N . SER B 1 158 ? 158.425 128.492 -9.800 1.00 28.79 138 SER B N 1
ATOM 3830 C CA . SER B 1 158 ? 158.719 129.421 -10.887 1.00 29.53 138 SER B CA 1
ATOM 3831 C C . SER B 1 158 ? 157.739 130.587 -10.894 1.00 29.87 138 SER B C 1
ATOM 3832 O O . SER B 1 158 ? 158.108 131.721 -11.229 1.00 29.01 138 SER B O 1
ATOM 3835 N N . THR B 1 159 ? 156.484 130.328 -10.526 1.00 26.89 139 THR B N 1
ATOM 3836 C CA . THR B 1 159 ? 155.494 131.398 -10.465 1.00 27.55 139 THR B CA 1
ATOM 3837 C C . THR B 1 159 ? 155.833 132.401 -9.368 1.00 29.53 139 THR B C 1
ATOM 3838 O O . THR B 1 159 ? 155.722 133.616 -9.573 1.00 27.69 139 THR B O 1
ATOM 3842 N N . THR B 1 160 ? 156.235 131.909 -8.194 1.00 28.57 140 THR B N 1
ATOM 3843 C CA . THR B 1 160 ? 156.670 132.803 -7.126 1.00 28.78 140 THR B CA 1
ATOM 3844 C C . THR B 1 160 ? 157.886 133.615 -7.551 1.00 29.85 140 THR B C 1
ATOM 3845 O O . THR B 1 160 ? 157.958 134.821 -7.290 1.00 31.05 140 THR B O 1
ATOM 3849 N N . LEU B 1 161 ? 158.851 132.966 -8.209 1.00 30.08 141 LEU B N 1
ATOM 3850 C CA . LEU B 1 161 ? 160.043 133.673 -8.667 1.00 32.35 141 LEU B CA 1
ATOM 3851 C C . LEU B 1 161 ? 159.691 134.757 -9.676 1.00 31.04 141 LEU B C 1
ATOM 3852 O O . LEU B 1 161 ? 160.259 135.855 -9.640 1.00 33.43 141 LEU B O 1
ATOM 3857 N N . ALA B 1 162 ? 158.757 134.469 -10.586 1.00 31.06 142 ALA B N 1
ATOM 3858 C CA . ALA B 1 162 ? 158.362 135.466 -11.576 1.00 32.67 142 ALA B CA 1
ATOM 3859 C C . ALA B 1 162 ? 157.707 136.671 -10.913 1.00 31.43 142 ALA B C 1
ATOM 3860 O O . ALA B 1 162 ? 157.921 137.813 -11.333 1.00 29.65 142 ALA B O 1
ATOM 3862 N N . ALA B 1 163 ? 156.907 136.435 -9.870 1.00 31.58 143 ALA B N 1
ATOM 3863 C CA . ALA B 1 163 ? 156.270 137.541 -9.161 1.00 32.87 143 ALA B CA 1
ATOM 3864 C C . ALA B 1 163 ? 157.306 138.434 -8.490 1.00 33.12 143 ALA B C 1
ATOM 3865 O O . ALA B 1 163 ? 157.213 139.665 -8.559 1.00 33.52 143 ALA B O 1
ATOM 3867 N N . ILE B 1 164 ? 158.302 137.829 -7.838 1.00 32.73 144 ILE B N 1
ATOM 3868 C CA . ILE B 1 164 ? 159.362 138.605 -7.198 1.00 34.12 144 ILE B CA 1
ATOM 3869 C C . ILE B 1 164 ? 160.163 139.378 -8.238 1.00 36.45 144 ILE B C 1
ATOM 3870 O O . ILE B 1 164 ? 160.458 140.567 -8.060 1.00 37.16 144 ILE B O 1
ATOM 3875 N N . ILE B 1 165 ? 160.534 138.716 -9.335 1.00 35.73 145 ILE B N 1
ATOM 3876 C CA . ILE B 1 165 ? 161.345 139.361 -10.363 1.00 34.51 145 ILE B CA 1
ATOM 3877 C C . ILE B 1 165 ? 160.564 140.479 -11.043 1.00 36.00 145 ILE B C 1
ATOM 3878 O O . ILE B 1 165 ? 161.126 141.528 -11.383 1.00 38.92 145 ILE B O 1
ATOM 3883 N N . ASP B 1 166 ? 159.258 140.282 -11.244 1.00 33.08 146 ASP B N 1
ATOM 3884 C CA . ASP B 1 166 ? 158.428 141.342 -11.809 1.00 36.62 146 ASP B CA 1
ATOM 3885 C C . ASP B 1 166 ? 158.349 142.547 -10.878 1.00 34.44 146 ASP B C 1
ATOM 3886 O O . ASP B 1 166 ? 158.277 143.688 -11.347 1.00 35.61 146 ASP B O 1
ATOM 3891 N N . LYS B 1 167 ? 158.368 142.314 -9.563 1.00 34.80 147 LYS B N 1
ATOM 3892 C CA . LYS B 1 167 ? 158.375 143.421 -8.610 1.00 36.83 147 LYS B CA 1
ATOM 3893 C C . LYS B 1 167 ? 159.692 144.187 -8.662 1.00 38.00 147 LYS B C 1
ATOM 3894 O O . LYS B 1 167 ? 159.699 145.423 -8.618 1.00 38.61 147 LYS B O 1
ATOM 3900 N N . ILE B 1 168 ? 160.816 143.471 -8.743 1.00 36.12 148 ILE B N 1
ATOM 3901 C CA . ILE B 1 168 ? 162.115 144.128 -8.875 1.00 32.82 148 ILE B CA 1
ATOM 3902 C C . ILE B 1 168 ? 162.175 144.914 -10.178 1.00 33.12 148 ILE B C 1
ATOM 3903 O O . ILE B 1 168 ? 162.624 146.066 -10.212 1.00 33.80 148 ILE B O 1
ATOM 3908 N N . ASN B 1 169 ? 161.726 144.291 -11.271 1.00 33.38 149 ASN B N 1
ATOM 3909 C CA . ASN B 1 169 ? 161.686 144.959 -12.568 1.00 34.41 149 ASN B CA 1
ATOM 3910 C C . ASN B 1 169 ? 160.885 146.254 -12.496 1.00 38.01 149 ASN B C 1
ATOM 3911 O O . ASN B 1 169 ? 161.248 147.257 -13.122 1.00 38.93 149 ASN B O 1
ATOM 3916 N N . THR B 1 170 ? 159.800 146.253 -11.720 1.00 37.36 150 THR B N 1
ATOM 3917 C CA . THR B 1 170 ? 158.947 147.433 -11.635 1.00 39.67 150 THR B CA 1
ATOM 3918 C C . THR B 1 170 ? 159.591 148.532 -10.795 1.00 42.01 150 THR B C 1
ATOM 3919 O O . THR B 1 170 ? 159.463 149.720 -11.118 1.00 44.65 150 THR B O 1
ATOM 3923 N N . ASP B 1 171 ? 160.299 148.162 -9.728 1.00 44.35 151 ASP B N 1
ATOM 3924 C CA . ASP B 1 171 ? 160.686 149.125 -8.704 1.00 47.36 151 ASP B CA 1
ATOM 3925 C C . ASP B 1 171 ? 162.134 149.594 -8.782 1.00 45.39 151 ASP B C 1
ATOM 3926 O O . ASP B 1 171 ? 162.440 150.670 -8.257 1.00 47.15 151 ASP B O 1
ATOM 3931 N N . ARG B 1 172 ? 163.031 148.834 -9.403 1.00 43.30 152 ARG B N 1
ATOM 3932 C CA . ARG B 1 172 ? 164.448 149.165 -9.379 1.00 43.34 152 ARG B CA 1
ATOM 3933 C C . ARG B 1 172 ? 164.956 149.556 -10.760 1.00 43.31 152 ARG B C 1
ATOM 3934 O O . ARG B 1 172 ? 164.358 149.231 -11.787 1.00 43.66 152 ARG B O 1
ATOM 3942 N N . HIS B 1 173 ? 166.090 150.250 -10.764 1.00 42.33 153 HIS B N 1
ATOM 3943 C CA . HIS B 1 173 ? 166.821 150.578 -11.983 1.00 43.98 153 HIS B CA 1
ATOM 3944 C C . HIS B 1 173 ? 168.123 149.782 -12.005 1.00 41.79 153 HIS B C 1
ATOM 3945 O O . HIS B 1 173 ? 169.223 150.332 -11.913 1.00 42.84 153 HIS B O 1
ATOM 3952 N N . GLU B 1 174 ? 167.989 148.463 -12.128 1.00 39.47 154 GLU B N 1
ATOM 3953 C CA . GLU B 1 174 ? 169.114 147.547 -12.004 1.00 40.85 154 GLU B CA 1
ATOM 3954 C C . GLU B 1 174 ? 169.089 146.544 -13.152 1.00 36.60 154 GLU B C 1
ATOM 3955 O O . GLU B 1 174 ? 168.200 146.563 -14.009 1.00 36.34 154 GLU B O 1
ATOM 3961 N N . HIS B 1 175 ? 170.087 145.668 -13.172 1.00 34.21 155 HIS B N 1
ATOM 3962 C CA . HIS B 1 175 ? 170.272 144.698 -14.243 1.00 34.32 155 HIS B CA 1
ATOM 3963 C C . HIS B 1 175 ? 169.916 143.312 -13.725 1.00 34.75 155 HIS B C 1
ATOM 3964 O O . HIS B 1 175 ? 170.556 142.810 -12.794 1.00 35.96 155 HIS B O 1
ATOM 3971 N N . ILE B 1 176 ? 168.901 142.699 -14.329 1.00 31.80 156 ILE B N 1
ATOM 3972 C CA . ILE B 1 176 ? 168.455 141.355 -13.980 1.00 30.75 156 ILE B CA 1
ATOM 3973 C C . ILE B 1 176 ? 168.866 140.407 -15.096 1.00 31.84 156 ILE B C 1
ATOM 3974 O O . ILE B 1 176 ? 168.552 140.645 -16.269 1.00 30.69 156 ILE B O 1
ATOM 3979 N N . VAL B 1 177 ? 169.563 139.333 -14.734 1.00 30.92 157 VAL B N 1
ATOM 3980 C CA . VAL B 1 177 ? 169.937 138.283 -15.673 1.00 33.20 157 VAL B CA 1
ATOM 3981 C C . VAL B 1 177 ? 169.338 136.975 -15.181 1.00 34.25 157 VAL B C 1
ATOM 3982 O O . VAL B 1 177 ? 169.473 136.630 -14.002 1.00 35.44 157 VAL B O 1
ATOM 3986 N N . THR B 1 178 ? 168.676 136.253 -16.079 1.00 33.11 158 THR B N 1
ATOM 3987 C CA . THR B 1 178 ? 168.155 134.929 -15.778 1.00 35.56 158 THR B CA 1
ATOM 3988 C C . THR B 1 178 ? 168.811 133.909 -16.696 1.00 35.32 158 THR B C 1
ATOM 3989 O O . THR B 1 178 ? 169.056 134.186 -17.875 1.00 37.75 158 THR B O 1
ATOM 3993 N N . VAL B 1 179 ? 169.109 132.738 -16.142 1.00 35.11 159 VAL B N 1
ATOM 3994 C CA . VAL B 1 179 ? 169.585 131.588 -16.900 1.00 32.66 159 VAL B CA 1
ATOM 3995 C C . VAL B 1 179 ? 168.563 130.479 -16.705 1.00 33.72 159 VAL B C 1
ATOM 3996 O O . VAL B 1 179 ? 168.289 130.074 -15.568 1.00 32.42 159 VAL B O 1
ATOM 4000 N N . GLU B 1 180 ? 167.980 130.006 -17.807 1.00 32.28 160 GLU B N 1
ATOM 4001 C CA . GLU B 1 180 ? 166.812 129.139 -17.738 1.00 32.37 160 GLU B CA 1
ATOM 4002 C C . GLU B 1 180 ? 166.903 128.044 -18.790 1.00 32.52 160 GLU B C 1
ATOM 4003 O O . GLU B 1 180 ? 167.455 128.243 -19.875 1.00 33.96 160 GLU B O 1
ATOM 4009 N N . ASP B 1 181 ? 166.327 126.890 -18.459 1.00 32.60 161 ASP B N 1
ATOM 4010 C CA . ASP B 1 181 ? 166.339 125.713 -19.329 1.00 34.94 161 ASP B CA 1
ATOM 4011 C C . ASP B 1 181 ? 164.979 125.036 -19.254 1.00 35.59 161 ASP B C 1
ATOM 4012 O O . ASP B 1 181 ? 164.783 124.075 -18.501 1.00 34.61 161 ASP B O 1
ATOM 4017 N N . PRO B 1 182 ? 163.997 125.516 -20.034 1.00 32.95 162 PRO B N 1
ATOM 4018 C CA . PRO B 1 182 ? 164.080 126.662 -20.940 1.00 33.44 162 PRO B CA 1
ATOM 4019 C C . PRO B 1 182 ? 163.577 127.945 -20.294 1.00 31.60 162 PRO B C 1
ATOM 4020 O O . PRO B 1 182 ? 163.151 127.922 -19.138 1.00 33.60 162 PRO B O 1
ATOM 4024 N N . ILE B 1 183 ? 163.614 129.051 -21.037 1.00 28.89 163 ILE B N 1
ATOM 4025 C CA . ILE B 1 183 ? 162.987 130.277 -20.560 1.00 28.92 163 ILE B CA 1
ATOM 4026 C C . ILE B 1 183 ? 161.487 130.058 -20.456 1.00 30.12 163 ILE B C 1
ATOM 4027 O O . ILE B 1 183 ? 160.837 129.619 -21.412 1.00 31.30 163 ILE B O 1
ATOM 4032 N N . GLU B 1 184 ? 160.927 130.359 -19.288 1.00 28.37 164 GLU B N 1
ATOM 4033 C CA . GLU B 1 184 ? 159.492 130.213 -19.101 1.00 29.02 164 GLU B CA 1
ATOM 4034 C C . GLU B 1 184 ? 158.819 131.580 -19.147 1.00 29.38 164 GLU B C 1
ATOM 4035 O O . GLU B 1 184 ? 158.447 132.051 -20.227 1.00 32.31 164 GLU B O 1
ATOM 4041 N N . TYR B 1 185 ? 158.680 132.236 -17.998 1.00 32.78 165 TYR B N 1
ATOM 4042 C CA . TYR B 1 185 ? 158.068 133.559 -17.963 1.00 36.06 165 TYR B CA 1
ATOM 4043 C C . TYR B 1 185 ? 158.954 134.579 -18.670 1.00 35.50 165 TYR B C 1
ATOM 4044 O O . TYR B 1 185 ? 160.169 134.623 -18.450 1.00 33.11 165 TYR B O 1
ATOM 4053 N N . LEU B 1 186 ? 158.345 135.404 -19.517 1.00 35.53 166 LEU B N 1
ATOM 4054 C CA . LEU B 1 186 ? 159.042 136.492 -20.192 1.00 39.09 166 LEU B CA 1
ATOM 4055 C C . LEU B 1 186 ? 158.846 137.785 -19.411 1.00 43.32 166 LEU B C 1
ATOM 4056 O O . LEU B 1 186 ? 157.721 138.116 -19.019 1.00 46.87 166 LEU B O 1
ATOM 4061 N N . HIS B 1 187 ? 159.942 138.511 -19.188 1.00 38.27 167 HIS B N 1
ATOM 4062 C CA . HIS B 1 187 ? 159.932 139.762 -18.437 1.00 36.28 167 HIS B CA 1
ATOM 4063 C C . HIS B 1 187 ? 160.307 140.915 -19.358 1.00 40.51 167 HIS B C 1
ATOM 4064 O O . HIS B 1 187 ? 161.499 141.198 -19.549 1.00 44.60 167 HIS B O 1
ATOM 4071 N N A PRO B 1 188 ? 159.341 141.599 -19.967 0.47 42.52 168 PRO B N 1
ATOM 4072 N N B PRO B 1 188 ? 159.339 141.610 -19.956 0.53 42.52 168 PRO B N 1
ATOM 4073 C CA A PRO B 1 188 ? 159.669 142.841 -20.674 0.47 44.13 168 PRO B CA 1
ATOM 4074 C CA B PRO B 1 188 ? 159.670 142.845 -20.674 0.53 44.14 168 PRO B CA 1
ATOM 4075 C C A PRO B 1 188 ? 160.250 143.873 -19.719 0.47 44.66 168 PRO B C 1
ATOM 4076 C C B PRO B 1 188 ? 160.256 143.873 -19.720 0.53 44.66 168 PRO B C 1
ATOM 4077 O O A PRO B 1 188 ? 159.958 143.874 -18.519 0.47 44.11 168 PRO B O 1
ATOM 4078 O O B PRO B 1 188 ? 159.980 143.869 -18.518 0.53 44.09 168 PRO B O 1
ATOM 4085 N N . HIS B 1 189 ? 161.089 144.753 -20.267 1.00 46.52 169 HIS B N 1
ATOM 4086 C CA . HIS B 1 189 ? 161.724 145.782 -19.453 1.00 44.77 169 HIS B CA 1
ATOM 4087 C C . HIS B 1 189 ? 160.672 146.709 -18.853 1.00 42.43 169 HIS B C 1
ATOM 4088 O O . HIS B 1 189 ? 159.755 147.159 -19.543 1.00 43.57 169 HIS B O 1
ATOM 4095 N N . LYS B 1 190 ? 160.807 146.989 -17.557 1.00 42.27 170 LYS B N 1
ATOM 4096 C CA . LYS B 1 190 ? 160.012 148.022 -16.919 1.00 40.74 170 LYS B CA 1
ATOM 4097 C C . LYS B 1 190 ? 160.968 149.114 -16.483 1.00 38.07 170 LYS B C 1
ATOM 4098 O O . LYS B 1 190 ? 161.313 149.992 -17.298 1.00 40.63 170 LYS B O 1
ATOM 4104 N N . SER B 1 191 ? 161.445 149.107 -15.241 1.00 35.69 171 SER B N 1
ATOM 4105 C CA . SER B 1 191 ? 162.520 150.019 -14.850 1.00 40.36 171 SER B CA 1
ATOM 4106 C C . SER B 1 191 ? 163.890 149.356 -14.843 1.00 40.14 171 SER B C 1
ATOM 4107 O O . SER B 1 191 ? 164.901 150.060 -14.841 1.00 42.89 171 SER B O 1
ATOM 4110 N N . CYS B 1 192 ? 163.937 148.027 -14.856 1.00 38.60 172 CYS B N 1
ATOM 4111 C CA . CYS B 1 192 ? 165.184 147.288 -14.950 1.00 37.75 172 CYS B CA 1
ATOM 4112 C C . CYS B 1 192 ? 165.500 146.940 -16.400 1.00 40.26 172 CYS B C 1
ATOM 4113 O O . CYS B 1 192 ? 164.632 146.947 -17.277 1.00 42.08 172 CYS B O 1
ATOM 4116 N N . VAL B 1 193 ? 166.773 146.647 -16.640 1.00 38.67 173 VAL B N 1
ATOM 4117 C CA . VAL B 1 193 ? 167.206 145.957 -17.847 1.00 36.49 173 VAL B CA 1
ATOM 4118 C C . VAL B 1 193 ? 167.194 144.468 -17.538 1.00 34.46 173 VAL B C 1
ATOM 4119 O O . VAL B 1 193 ? 167.864 144.018 -16.602 1.00 34.05 173 VAL B O 1
ATOM 4123 N N . VAL B 1 194 ? 166.427 143.703 -18.308 1.00 33.60 174 VAL B N 1
ATOM 4124 C CA . VAL B 1 194 ? 166.257 142.276 -18.066 1.00 31.66 174 VAL B CA 1
ATOM 4125 C C . VAL B 1 194 ? 166.793 141.514 -19.268 1.00 33.55 174 VAL B C 1
ATOM 4126 O O . VAL B 1 194 ? 166.284 141.667 -20.386 1.00 37.59 174 VAL B O 1
ATOM 4130 N N . ASN B 1 195 ? 167.811 140.692 -19.037 1.00 31.74 175 ASN B N 1
ATOM 4131 C CA . ASN B 1 195 ? 168.346 139.782 -20.039 1.00 32.02 175 ASN B CA 1
ATOM 4132 C C . ASN B 1 195 ? 168.073 138.353 -19.593 1.00 33.53 175 ASN B C 1
ATOM 4133 O O . ASN B 1 195 ? 168.340 137.997 -18.441 1.00 36.84 175 ASN B O 1
ATOM 4138 N N . GLN B 1 196 ? 167.533 137.542 -20.500 1.00 31.72 176 GLN B N 1
ATOM 4139 C CA . GLN B 1 196 ? 167.152 136.166 -20.203 1.00 31.10 176 GLN B CA 1
ATOM 4140 C C . GLN B 1 196 ? 167.852 135.241 -21.186 1.00 31.82 176 GLN B C 1
ATOM 4141 O O . GLN B 1 196 ? 167.658 135.360 -22.400 1.00 31.76 176 GLN B O 1
ATOM 4147 N N . ARG B 1 197 ? 168.663 134.324 -20.663 1.00 33.41 177 ARG B N 1
ATOM 4148 C CA . ARG B 1 197 ? 169.482 133.429 -21.472 1.00 31.53 177 ARG B CA 1
ATOM 4149 C C . ARG B 1 197 ? 168.929 132.014 -21.376 1.00 32.09 177 ARG B C 1
ATOM 4150 O O . ARG B 1 197 ? 168.825 131.458 -20.278 1.00 36.29 177 ARG B O 1
ATOM 4158 N N . GLU B 1 198 ? 168.592 131.434 -22.522 1.00 30.24 178 GLU B N 1
ATOM 4159 C CA . GLU B 1 198 ? 168.075 130.075 -22.573 1.00 31.80 178 GLU B CA 1
ATOM 4160 C C . GLU B 1 198 ? 169.214 129.097 -22.836 1.00 30.72 178 GLU B C 1
ATOM 4161 O O . GLU B 1 198 ? 169.989 129.275 -23.781 1.00 32.11 178 GLU B O 1
ATOM 4167 N N . VAL B 1 199 ? 169.316 128.074 -21.987 1.00 32.42 179 VAL B N 1
ATOM 4168 C CA . VAL B 1 199 ? 170.327 127.038 -22.160 1.00 36.32 179 VAL B CA 1
ATOM 4169 C C . VAL B 1 199 ? 170.033 126.254 -23.432 1.00 38.00 179 VAL B C 1
ATOM 4170 O O . VAL B 1 199 ? 168.884 125.879 -23.700 1.00 36.85 179 VAL B O 1
ATOM 4174 N N . GLY B 1 200 ? 171.074 126.007 -24.228 1.00 39.56 180 GLY B N 1
ATOM 4175 C CA . GLY B 1 200 ? 170.941 125.289 -25.474 1.00 44.93 180 GLY B CA 1
ATOM 4176 C C . GLY B 1 200 ? 170.758 126.163 -26.695 1.00 49.65 180 GLY B C 1
ATOM 4177 O O . GLY B 1 200 ? 170.935 125.679 -27.818 1.00 55.10 180 GLY B O 1
ATOM 4178 N N . ALA B 1 201 ? 170.407 127.435 -26.510 1.00 44.07 181 ALA B N 1
ATOM 4179 C CA . ALA B 1 201 ? 170.254 128.361 -27.624 1.00 42.01 181 ALA B CA 1
ATOM 4180 C C . ALA B 1 201 ? 171.084 129.617 -27.392 1.00 38.16 181 ALA B C 1
ATOM 4181 O O . ALA B 1 201 ? 172.004 129.913 -28.161 1.00 40.05 181 ALA B O 1
ATOM 4183 N N . ASP B 1 202 ? 170.765 130.360 -26.329 1.00 35.31 182 ASP B N 1
ATOM 4184 C CA . ASP B 1 202 ? 171.492 131.587 -26.020 1.00 34.43 182 ASP B CA 1
ATOM 4185 C C . ASP B 1 202 ? 172.852 131.291 -25.401 1.00 34.26 182 ASP B C 1
ATOM 4186 O O . ASP B 1 202 ? 173.826 132.006 -25.663 1.00 34.22 182 ASP B O 1
ATOM 4191 N N . THR B 1 203 ? 172.935 130.250 -24.578 1.00 33.79 183 THR B N 1
ATOM 4192 C CA . THR B 1 203 ? 174.175 129.877 -23.919 1.00 36.73 183 THR B CA 1
ATOM 4193 C C . THR B 1 203 ? 174.292 128.360 -23.929 1.00 39.09 183 THR B C 1
ATOM 4194 O O . THR B 1 203 ? 173.287 127.645 -23.972 1.00 41.64 183 THR B O 1
ATOM 4198 N N . LYS B 1 204 ? 175.535 127.872 -23.906 1.00 38.91 184 LYS B N 1
ATOM 4199 C CA . LYS B 1 204 ? 175.767 126.438 -24.056 1.00 39.62 184 LYS B CA 1
ATOM 4200 C C . LYS B 1 204 ? 175.225 125.650 -22.870 1.00 39.00 184 LYS B C 1
ATOM 4201 O O . LYS B 1 204 ? 174.710 124.538 -23.040 1.00 40.33 184 LYS B O 1
ATOM 4207 N N . SER B 1 205 ? 175.330 126.205 -21.667 1.00 34.51 185 SER B N 1
ATOM 4208 C CA . SER B 1 205 ? 174.989 125.479 -20.450 1.00 35.02 185 SER B CA 1
ATOM 4209 C C . SER B 1 205 ? 174.912 126.475 -19.303 1.00 34.58 185 SER B C 1
ATOM 4210 O O . SER B 1 205 ? 175.332 127.629 -19.428 1.00 34.72 185 SER B O 1
ATOM 4213 N N . PHE B 1 206 ? 174.362 126.010 -18.178 1.00 33.62 186 PHE B N 1
ATOM 4214 C CA . PHE B 1 206 ? 174.407 126.804 -16.955 1.00 32.87 186 PHE B CA 1
ATOM 4215 C C . PHE B 1 206 ? 175.842 127.157 -16.590 1.00 33.99 186 PHE B C 1
ATOM 4216 O O . PHE B 1 206 ? 176.128 128.289 -16.184 1.00 34.22 186 PHE B O 1
ATOM 4224 N N . LYS B 1 207 ? 176.761 126.200 -16.745 1.00 34.63 187 LYS B N 1
ATOM 4225 C CA . LYS B 1 207 ? 178.155 126.434 -16.381 1.00 36.32 187 LYS B CA 1
ATOM 4226 C C . LYS B 1 207 ? 178.776 127.542 -17.224 1.00 37.45 187 LYS B C 1
ATOM 4227 O O . LYS B 1 207 ? 179.494 128.401 -16.699 1.00 38.12 187 LYS B O 1
ATOM 4233 N N . ASN B 1 208 ? 178.510 127.544 -18.532 1.00 36.40 188 ASN B N 1
ATOM 4234 C CA . ASN B 1 208 ? 179.117 128.555 -19.392 1.00 39.20 188 ASN B CA 1
ATOM 4235 C C . ASN B 1 208 ? 178.521 129.933 -19.127 1.00 36.21 188 ASN B C 1
ATOM 4236 O O . ASN B 1 208 ? 179.246 130.934 -19.109 1.00 35.07 188 ASN B O 1
ATOM 4241 N N . ALA B 1 209 ? 177.204 130.003 -18.913 1.00 33.90 189 ALA B N 1
ATOM 4242 C CA . ALA B 1 209 ? 176.573 131.279 -18.592 1.00 33.17 189 ALA B CA 1
ATOM 4243 C C . ALA B 1 209 ? 177.120 131.852 -17.291 1.00 34.73 189 ALA B C 1
ATOM 4244 O O . ALA B 1 209 ? 177.380 133.058 -17.194 1.00 33.72 189 ALA B O 1
ATOM 4246 N N . LEU B 1 210 ? 177.308 131.002 -16.279 1.00 35.63 190 LEU B N 1
ATOM 4247 C CA . LEU B 1 210 ? 177.837 131.466 -15.002 1.00 36.55 190 LEU B CA 1
ATOM 4248 C C . LEU B 1 210 ? 179.319 131.801 -15.077 1.00 36.00 190 LEU B C 1
ATOM 4249 O O . LEU B 1 210 ? 179.826 132.514 -14.204 1.00 38.77 190 LEU B O 1
ATOM 4254 N N . LYS B 1 211 ? 180.026 131.301 -16.093 1.00 34.00 191 LYS B N 1
ATOM 4255 C CA . LYS B 1 211 ? 181.439 131.630 -16.245 1.00 35.70 191 LYS B CA 1
ATOM 4256 C C . LYS B 1 211 ? 181.634 133.083 -16.660 1.00 37.27 191 LYS B C 1
ATOM 4257 O O . LYS B 1 211 ? 182.690 133.667 -16.391 1.00 39.21 191 LYS B O 1
ATOM 4263 N N . TYR B 1 212 ? 180.630 133.688 -17.292 1.00 33.72 192 TYR B N 1
ATOM 4264 C CA . TYR B 1 212 ? 180.747 135.047 -17.800 1.00 36.82 192 TYR B CA 1
ATOM 4265 C C . TYR B 1 212 ? 179.811 136.039 -17.127 1.00 35.70 192 TYR B C 1
ATOM 4266 O O . TYR B 1 212 ? 179.888 137.236 -17.430 1.00 33.71 192 TYR B O 1
ATOM 4275 N N . ILE B 1 213 ? 178.944 135.589 -16.217 1.00 34.39 193 ILE B N 1
ATOM 4276 C CA . ILE B 1 213 ? 177.900 136.475 -15.711 1.00 34.05 193 ILE B CA 1
ATOM 4277 C C . ILE B 1 213 ? 178.485 137.603 -14.867 1.00 35.24 193 ILE B C 1
ATOM 4278 O O . ILE B 1 213 ? 177.912 138.698 -14.806 1.00 34.65 193 ILE B O 1
ATOM 4283 N N . LEU B 1 214 ? 179.630 137.376 -14.218 1.00 34.86 194 LEU B N 1
ATOM 4284 C CA . LEU B 1 214 ? 180.236 138.437 -13.421 1.00 37.49 194 LEU B CA 1
ATOM 4285 C C . LEU B 1 214 ? 180.833 139.541 -14.284 1.00 38.96 194 LEU B C 1
ATOM 4286 O O . LEU B 1 214 ? 181.083 140.639 -13.776 1.00 44.77 194 LEU B O 1
ATOM 4291 N N . ARG B 1 215 ? 181.068 139.278 -15.568 1.00 35.18 195 ARG B N 1
ATOM 4292 C CA . ARG B 1 215 ? 181.527 140.293 -16.507 1.00 35.21 195 ARG B CA 1
ATOM 4293 C C . ARG B 1 215 ? 180.377 140.969 -17.245 1.00 35.23 195 ARG B C 1
ATOM 4294 O O . ARG B 1 215 ? 180.621 141.754 -18.166 1.00 37.41 195 ARG B O 1
ATOM 4302 N N . GLN B 1 216 ? 179.133 140.683 -16.862 1.00 32.76 196 GLN B N 1
ATOM 4303 C CA . GLN B 1 216 ? 177.961 141.251 -17.514 1.00 32.92 196 GLN B CA 1
ATOM 4304 C C . GLN B 1 216 ? 177.255 142.276 -16.632 1.00 33.50 196 GLN B C 1
ATOM 4305 O O . GLN B 1 216 ? 176.099 142.625 -16.895 1.00 31.35 196 GLN B O 1
ATOM 4311 N N . ASP B 1 217 ? 177.942 142.766 -15.600 1.00 33.09 197 ASP B N 1
ATOM 4312 C CA . ASP B 1 217 ? 177.440 143.811 -14.714 1.00 35.85 197 ASP B CA 1
ATOM 4313 C C . ASP B 1 217 ? 176.021 143.552 -14.198 1.00 35.22 197 ASP B C 1
ATOM 4314 O O . ASP B 1 217 ? 175.139 144.406 -14.337 1.00 34.45 197 ASP B O 1
ATOM 4319 N N . PRO B 1 218 ? 175.764 142.397 -13.588 1.00 35.21 198 PRO B N 1
ATOM 4320 C CA . PRO B 1 218 ? 174.421 142.128 -13.082 1.00 33.28 198 PRO B CA 1
ATOM 4321 C C . PRO B 1 218 ? 174.239 142.671 -11.673 1.00 34.82 198 PRO B C 1
ATOM 4322 O O . PRO B 1 218 ? 175.195 142.936 -10.943 1.00 35.93 198 PRO B O 1
ATOM 4326 N N . ASP B 1 219 ? 172.975 142.861 -11.312 1.00 33.87 199 ASP B N 1
ATOM 4327 C CA . ASP B 1 219 ? 172.576 143.158 -9.944 1.00 35.27 199 ASP B CA 1
ATOM 4328 C C . ASP B 1 219 ? 171.739 142.049 -9.335 1.00 35.38 199 ASP B C 1
ATOM 4329 O O . ASP B 1 219 ? 171.872 141.756 -8.145 1.00 35.13 199 ASP B O 1
ATOM 4334 N N . VAL B 1 220 ? 170.878 141.432 -10.139 1.00 34.93 200 VAL B N 1
ATOM 4335 C CA . VAL B 1 220 ? 169.998 140.352 -9.713 1.00 32.21 200 VAL B CA 1
ATOM 4336 C C . VAL B 1 220 ? 170.147 139.217 -10.715 1.00 31.13 200 VAL B C 1
ATOM 4337 O O . VAL B 1 220 ? 170.108 139.450 -11.928 1.00 31.82 200 VAL B O 1
ATOM 4341 N N . VAL B 1 221 ? 170.328 137.996 -10.215 1.00 29.26 201 VAL B N 1
ATOM 4342 C CA . VAL B 1 221 ? 170.570 136.833 -11.062 1.00 30.90 201 VAL B CA 1
ATOM 4343 C C . VAL B 1 221 ? 169.658 135.696 -10.624 1.00 35.15 201 VAL B C 1
ATOM 4344 O O . VAL B 1 221 ? 169.533 135.419 -9.426 1.00 37.63 201 VAL B O 1
ATOM 4348 N N . LEU B 1 222 ? 169.027 135.042 -11.595 1.00 30.26 202 LEU B N 1
ATOM 4349 C CA . LEU B 1 222 ? 168.293 133.800 -11.383 1.00 30.66 202 LEU B CA 1
ATOM 4350 C C . LEU B 1 222 ? 169.095 132.669 -12.012 1.00 33.41 202 LEU B C 1
ATOM 4351 O O . LEU B 1 222 ? 169.365 132.695 -13.218 1.00 35.40 202 LEU B O 1
ATOM 4356 N N . VAL B 1 223 ? 169.481 131.684 -11.201 1.00 35.00 203 VAL B N 1
ATOM 4357 C CA . VAL B 1 223 ? 170.370 130.615 -11.646 1.00 36.12 203 VAL B CA 1
ATOM 4358 C C . VAL B 1 223 ? 169.671 129.270 -11.741 1.00 37.36 203 VAL B C 1
ATOM 4359 O O . VAL B 1 223 ? 170.314 128.281 -12.119 1.00 41.14 203 VAL B O 1
ATOM 4363 N N . GLY B 1 224 ? 168.383 129.194 -11.417 1.00 37.03 204 GLY B N 1
ATOM 4364 C CA . GLY B 1 224 ? 167.687 127.923 -11.491 1.00 36.18 204 GLY B CA 1
ATOM 4365 C C . GLY B 1 224 ? 167.953 127.049 -10.274 1.00 35.80 204 GLY B C 1
ATOM 4366 O O . GLY B 1 224 ? 168.226 127.534 -9.176 1.00 34.72 204 GLY B O 1
ATOM 4367 N N . GLU B 1 225 ? 167.878 125.737 -10.485 1.00 36.03 205 GLU B N 1
ATOM 4368 C CA . GLU B 1 225 ? 168.020 124.783 -9.394 1.00 37.98 205 GLU B CA 1
ATOM 4369 C C . GLU B 1 225 ? 169.477 124.648 -8.971 1.00 36.62 205 GLU B C 1
ATOM 4370 O O . GLU B 1 225 ? 170.383 124.636 -9.809 1.00 35.03 205 GLU B O 1
ATOM 4376 N N . LEU B 1 226 ? 169.697 124.545 -7.660 1.00 35.63 206 LEU B N 1
ATOM 4377 C CA . LEU B 1 226 ? 171.018 124.231 -7.116 1.00 38.10 206 LEU B CA 1
ATOM 4378 C C . LEU B 1 226 ? 171.276 122.750 -7.377 1.00 40.29 206 LEU B C 1
ATOM 4379 O O . LEU B 1 226 ? 171.136 121.887 -6.507 1.00 41.64 206 LEU B O 1
ATOM 4384 N N . ARG B 1 227 ? 171.675 122.467 -8.617 1.00 41.18 207 ARG B N 1
ATOM 4385 C CA . ARG B 1 227 ? 171.665 121.104 -9.131 1.00 44.98 207 ARG B CA 1
ATOM 4386 C C . ARG B 1 227 ? 172.816 120.281 -8.564 1.00 44.95 207 ARG B C 1
ATOM 4387 O O . ARG B 1 227 ? 172.660 119.082 -8.304 1.00 42.89 207 ARG B O 1
ATOM 4395 N N . ASP B 1 228 ? 173.972 120.903 -8.360 1.00 45.37 208 ASP B N 1
ATOM 4396 C CA . ASP B 1 228 ? 175.173 120.177 -7.979 1.00 47.51 208 ASP B CA 1
ATOM 4397 C C . ASP B 1 228 ? 176.054 121.085 -7.132 1.00 45.25 208 ASP B C 1
ATOM 4398 O O . ASP B 1 228 ? 175.702 122.232 -6.842 1.00 40.03 208 ASP B O 1
ATOM 4403 N N . LEU B 1 229 ? 177.215 120.555 -6.739 1.00 46.21 209 LEU B N 1
ATOM 4404 C CA . LEU B 1 229 ? 178.157 121.333 -5.941 1.00 46.76 209 LEU B CA 1
ATOM 4405 C C . LEU B 1 229 ? 178.593 122.593 -6.677 1.00 45.07 209 LEU B C 1
ATOM 4406 O O . LEU B 1 229 ? 178.708 123.666 -6.072 1.00 43.25 209 LEU B O 1
ATOM 4411 N N . GLU B 1 230 ? 178.826 122.484 -7.988 1.00 45.38 210 GLU B N 1
ATOM 4412 C CA . GLU B 1 230 ? 179.341 123.615 -8.753 1.00 44.23 210 GLU B CA 1
ATOM 4413 C C . GLU B 1 230 ? 178.334 124.759 -8.813 1.00 41.24 210 GLU B C 1
ATOM 4414 O O . GLU B 1 230 ? 178.713 125.932 -8.709 1.00 37.59 210 GLU B O 1
ATOM 4420 N N . THR B 1 231 ? 177.048 124.442 -8.982 1.00 38.06 211 THR B N 1
ATOM 4421 C CA . THR B 1 231 ? 176.037 125.494 -9.034 1.00 38.13 211 THR B CA 1
ATOM 4422 C C . THR B 1 231 ? 175.851 126.144 -7.669 1.00 37.42 211 THR B C 1
ATOM 4423 O O . THR B 1 231 ? 175.619 127.356 -7.579 1.00 35.77 211 THR B O 1
ATOM 4427 N N . ILE B 1 232 ? 175.946 125.355 -6.597 1.00 37.05 212 ILE B N 1
ATOM 4428 C CA . ILE B 1 232 ? 175.860 125.911 -5.249 1.00 36.56 212 ILE B CA 1
ATOM 4429 C C . ILE B 1 232 ? 176.987 126.910 -5.017 1.00 38.17 212 ILE B C 1
ATOM 4430 O O . ILE B 1 232 ? 176.771 128.005 -4.483 1.00 38.10 212 ILE B O 1
ATOM 4435 N N . GLU B 1 233 ? 178.208 126.547 -5.423 1.00 36.19 213 GLU B N 1
ATOM 4436 C CA . GLU B 1 233 ? 179.339 127.456 -5.269 1.00 39.80 213 GLU B CA 1
ATOM 4437 C C . GLU B 1 233 ? 179.142 128.727 -6.086 1.00 39.29 213 GLU B C 1
ATOM 4438 O O . GLU B 1 233 ? 179.493 129.824 -5.637 1.00 39.77 213 GLU B O 1
ATOM 4444 N N . ALA B 1 234 ? 178.571 128.601 -7.286 1.00 39.81 214 ALA B N 1
ATOM 4445 C CA . ALA B 1 234 ? 178.310 129.781 -8.104 1.00 37.86 214 ALA B CA 1
ATOM 4446 C C . ALA B 1 234 ? 177.296 130.701 -7.436 1.00 36.34 214 ALA B C 1
ATOM 4447 O O . ALA B 1 234 ? 177.479 131.924 -7.409 1.00 36.54 214 ALA B O 1
ATOM 4449 N N . ALA B 1 235 ? 176.224 130.129 -6.881 1.00 32.44 215 ALA B N 1
ATOM 4450 C CA . ALA B 1 235 ? 175.196 130.942 -6.238 1.00 34.53 215 ALA B CA 1
ATOM 4451 C C . ALA B 1 235 ? 175.728 131.613 -4.977 1.00 36.13 215 ALA B C 1
ATOM 4452 O O . ALA B 1 235 ? 175.412 132.777 -4.706 1.00 34.61 215 ALA B O 1
ATOM 4454 N N . LEU B 1 236 ? 176.534 130.892 -4.191 1.00 36.82 216 LEU B N 1
ATOM 4455 C CA . LEU B 1 236 ? 177.154 131.497 -3.016 1.00 39.81 216 LEU B CA 1
ATOM 4456 C C . LEU B 1 236 ? 178.091 132.630 -3.412 1.00 40.12 216 LEU B C 1
ATOM 4457 O O . LEU B 1 236 ? 178.118 133.680 -2.760 1.00 39.16 216 LEU B O 1
ATOM 4462 N N . THR B 1 237 ? 178.870 132.434 -4.478 1.00 40.09 217 THR B N 1
ATOM 4463 C CA . THR B 1 237 ? 179.766 133.486 -4.948 1.00 40.19 217 THR B CA 1
ATOM 4464 C C . THR B 1 237 ? 178.979 134.708 -5.403 1.00 38.53 217 THR B C 1
ATOM 4465 O O . THR B 1 237 ? 179.311 135.842 -5.044 1.00 37.40 217 THR B O 1
ATOM 4469 N N . LEU B 1 238 ? 177.921 134.490 -6.190 1.00 37.93 218 LEU B N 1
ATOM 4470 C CA . LEU B 1 238 ? 177.081 135.599 -6.634 1.00 38.03 218 LEU B CA 1
ATOM 4471 C C . LEU B 1 238 ? 176.514 136.375 -5.452 1.00 37.63 218 LEU B C 1
ATOM 4472 O O . LEU B 1 238 ? 176.479 137.611 -5.470 1.00 36.43 218 LEU B O 1
ATOM 4477 N N . ALA B 1 239 ? 176.077 135.666 -4.409 1.00 37.65 219 ALA B N 1
ATOM 4478 C CA . ALA B 1 239 ? 175.432 136.327 -3.281 1.00 39.17 219 ALA B CA 1
ATOM 4479 C C . ALA B 1 239 ? 176.416 137.155 -2.462 1.00 45.29 219 ALA B C 1
ATOM 4480 O O . ALA B 1 239 ? 176.041 138.210 -1.937 1.00 51.10 219 ALA B O 1
ATOM 4482 N N . GLU B 1 240 ? 177.667 136.707 -2.337 1.00 42.24 220 GLU B N 1
ATOM 4483 C CA . GLU B 1 240 ? 178.637 137.428 -1.520 1.00 44.20 220 GLU B CA 1
ATOM 4484 C C . GLU B 1 240 ? 179.382 138.511 -2.288 1.00 42.43 220 GLU B C 1
ATOM 4485 O O . GLU B 1 240 ? 180.021 139.360 -1.659 1.00 44.96 220 GLU B O 1
ATOM 4491 N N . THR B 1 241 ? 179.303 138.519 -3.620 1.00 41.74 221 THR B N 1
ATOM 4492 C CA . THR B 1 241 ? 179.957 139.536 -4.433 1.00 42.08 221 THR B CA 1
ATOM 4493 C C . THR B 1 241 ? 179.061 140.737 -4.710 1.00 39.49 221 THR B C 1
ATOM 4494 O O . THR B 1 241 ? 179.331 141.494 -5.649 1.00 41.71 221 THR B O 1
ATOM 4498 N N . GLY B 1 242 ? 178.001 140.920 -3.931 1.00 37.46 222 GLY B N 1
ATOM 4499 C CA . GLY B 1 242 ? 177.166 142.096 -4.042 1.00 38.16 222 GLY B CA 1
ATOM 4500 C C . GLY B 1 242 ? 175.910 141.950 -4.870 1.00 39.67 222 GLY B C 1
ATOM 4501 O O . GLY B 1 242 ? 175.290 142.967 -5.199 1.00 43.87 222 GLY B O 1
ATOM 4502 N N . HIS B 1 243 ? 175.504 140.730 -5.204 1.00 37.96 223 HIS B N 1
ATOM 4503 C CA . HIS B 1 243 ? 174.330 140.503 -6.031 1.00 36.12 223 HIS B CA 1
ATOM 4504 C C . HIS B 1 243 ? 173.222 139.840 -5.225 1.00 34.78 223 HIS B C 1
ATOM 4505 O O . HIS B 1 243 ? 173.466 139.182 -4.209 1.00 33.93 223 HIS B O 1
ATOM 4512 N N . LEU B 1 244 ? 171.994 140.027 -5.700 1.00 33.92 224 LEU B N 1
ATOM 4513 C CA . LEU B 1 244 ? 170.835 139.301 -5.192 1.00 33.08 224 LEU B CA 1
ATOM 4514 C C . LEU B 1 244 ? 170.612 138.080 -6.078 1.00 34.15 224 LEU B C 1
ATOM 4515 O O . LEU B 1 244 ? 170.296 138.217 -7.264 1.00 36.41 224 LEU B O 1
ATOM 4520 N N . CYS B 1 245 ? 170.786 136.892 -5.508 1.00 31.26 225 CYS B N 1
ATOM 4521 C CA . CYS B 1 245 ? 170.753 135.649 -6.265 1.00 31.47 225 CYS B CA 1
ATOM 4522 C C . CYS B 1 245 ? 169.543 134.821 -5.856 1.00 32.60 225 CYS B C 1
ATOM 4523 O O . CYS B 1 245 ? 169.326 134.573 -4.665 1.00 33.07 225 CYS B O 1
ATOM 4526 N N . PHE B 1 246 ? 168.759 134.400 -6.846 1.00 32.46 226 PHE B N 1
ATOM 4527 C CA . PHE B 1 246 ? 167.614 133.526 -6.639 1.00 32.97 226 PHE B CA 1
ATOM 4528 C C . PHE B 1 246 ? 167.918 132.145 -7.200 1.00 32.46 226 PHE B C 1
ATOM 4529 O O . PHE B 1 246 ? 168.500 132.019 -8.282 1.00 33.30 226 PHE B O 1
ATOM 4537 N N . ALA B 1 247 ? 167.512 131.113 -6.465 1.00 30.79 227 ALA B N 1
ATOM 4538 C CA . ALA B 1 247 ? 167.715 129.737 -6.892 1.00 31.00 227 ALA B CA 1
ATOM 4539 C C . ALA B 1 247 ? 166.631 128.866 -6.276 1.00 31.81 227 ALA B C 1
ATOM 4540 O O . ALA B 1 247 ? 165.935 129.271 -5.341 1.00 32.99 227 ALA B O 1
ATOM 4542 N N . THR B 1 248 ? 166.494 127.655 -6.810 1.00 30.24 228 THR B N 1
ATOM 4543 C CA . THR B 1 248 ? 165.507 126.708 -6.321 1.00 31.94 228 THR B CA 1
ATOM 4544 C C . THR B 1 248 ? 166.177 125.425 -5.851 1.00 30.80 228 THR B C 1
ATOM 4545 O O . THR B 1 248 ? 167.291 125.084 -6.259 1.00 32.03 228 THR B O 1
ATOM 4549 N N . LEU B 1 249 ? 165.475 124.733 -4.959 1.00 30.46 229 LEU B N 1
ATOM 4550 C CA . LEU B 1 249 ? 165.798 123.374 -4.559 1.00 33.79 229 LEU B CA 1
ATOM 4551 C C . LEU B 1 249 ? 164.489 122.613 -4.430 1.00 35.57 229 LEU B C 1
ATOM 4552 O O . LEU B 1 249 ? 163.413 123.208 -4.352 1.00 36.04 229 LEU B O 1
ATOM 4557 N N . HIS B 1 250 ? 164.580 121.286 -4.416 1.00 39.56 230 HIS B N 1
ATOM 4558 C CA . HIS B 1 250 ? 163.392 120.462 -4.244 1.00 42.39 230 HIS B CA 1
ATOM 4559 C C . HIS B 1 250 ? 163.225 119.983 -2.805 1.00 41.93 230 HIS B C 1
ATOM 4560 O O . HIS B 1 250 ? 162.540 118.983 -2.563 1.00 45.52 230 HIS B O 1
ATOM 4567 N N . THR B 1 251 ? 163.824 120.690 -1.850 1.00 38.17 231 THR B N 1
ATOM 4568 C CA . THR B 1 251 ? 163.653 120.401 -0.435 1.00 37.25 231 THR B CA 1
ATOM 4569 C C . THR B 1 251 ? 162.320 120.957 0.062 1.00 37.58 231 THR B C 1
ATOM 4570 O O . THR B 1 251 ? 161.693 121.808 -0.575 1.00 37.10 231 THR B O 1
ATOM 4574 N N . ASN B 1 252 ? 161.894 120.472 1.228 1.00 37.08 232 ASN B N 1
ATOM 4575 C CA . ASN B 1 252 ? 160.543 120.716 1.714 1.00 40.53 232 ASN B CA 1
ATOM 4576 C C . ASN B 1 252 ? 160.476 121.621 2.938 1.00 40.47 232 ASN B C 1
ATOM 4577 O O . ASN B 1 252 ? 159.370 121.934 3.392 1.00 41.48 232 ASN B O 1
ATOM 4582 N N . SER B 1 253 ? 161.610 122.061 3.477 1.00 38.44 233 SER B N 1
ATOM 4583 C CA . SER B 1 253 ? 161.598 122.939 4.638 1.00 34.16 233 SER B CA 1
ATOM 4584 C C . SER B 1 253 ? 162.873 123.768 4.652 1.00 35.16 233 SER B C 1
ATOM 4585 O O . SER B 1 253 ? 163.832 123.488 3.928 1.00 32.98 233 SER B O 1
ATOM 4588 N N . ALA B 1 254 ? 162.871 124.804 5.496 1.00 34.82 234 ALA B N 1
ATOM 4589 C CA . ALA B 1 254 ? 164.043 125.666 5.614 1.00 35.91 234 ALA B CA 1
ATOM 4590 C C . ALA B 1 254 ? 165.234 124.906 6.182 1.00 35.96 234 ALA B C 1
ATOM 4591 O O . ALA B 1 254 ? 166.360 125.046 5.691 1.00 37.13 234 ALA B O 1
ATOM 4593 N N . VAL B 1 255 ? 165.005 124.098 7.219 1.00 36.51 235 VAL B N 1
ATOM 4594 C CA . VAL B 1 255 ? 166.093 123.340 7.832 1.00 39.91 235 VAL B CA 1
ATOM 4595 C C . VAL B 1 255 ? 166.650 122.316 6.850 1.00 39.26 235 VAL B C 1
ATOM 4596 O O . VAL B 1 255 ? 167.869 122.184 6.687 1.00 41.12 235 VAL B O 1
ATOM 4600 N N . GLN B 1 256 ? 165.764 121.574 6.183 1.00 38.89 236 GLN B N 1
ATOM 4601 C CA . GLN B 1 256 ? 166.207 120.595 5.196 1.00 39.90 236 GLN B CA 1
ATOM 4602 C C . GLN B 1 256 ? 166.954 121.258 4.046 1.00 39.36 236 GLN B C 1
ATOM 4603 O O . GLN B 1 256 ? 167.891 120.670 3.494 1.00 39.71 236 GLN B O 1
ATOM 4609 N N . THR B 1 257 ? 166.562 122.481 3.678 1.00 37.49 237 THR B N 1
ATOM 4610 C CA . THR B 1 257 ? 167.256 123.198 2.613 1.00 36.12 237 THR B CA 1
ATOM 4611 C C . THR B 1 257 ? 168.687 123.531 3.016 1.00 34.39 237 THR B C 1
ATOM 4612 O O . THR B 1 257 ? 169.629 123.297 2.249 1.00 32.63 237 THR B O 1
ATOM 4616 N N . ILE B 1 258 ? 168.872 124.072 4.222 1.00 34.93 238 ILE B N 1
ATOM 4617 C CA . ILE B 1 258 ? 170.211 124.439 4.679 1.00 36.16 238 ILE B CA 1
ATOM 4618 C C . ILE B 1 258 ? 171.090 123.202 4.814 1.00 37.72 238 ILE B C 1
ATOM 4619 O O . ILE B 1 258 ? 172.259 123.204 4.404 1.00 38.45 238 ILE B O 1
ATOM 4624 N N . ASN B 1 259 ? 170.544 122.125 5.384 1.00 38.81 239 ASN B N 1
ATOM 4625 C CA . ASN B 1 259 ? 171.312 120.891 5.523 1.00 40.72 239 ASN B CA 1
ATOM 4626 C C . ASN B 1 259 ? 171.702 120.325 4.164 1.00 40.72 239 ASN B C 1
ATOM 4627 O O . ASN B 1 259 ? 172.831 119.855 3.983 1.00 40.81 239 ASN B O 1
ATOM 4632 N N . ARG B 1 260 ? 170.784 120.366 3.195 1.00 39.78 240 ARG B N 1
ATOM 4633 C CA . ARG B 1 260 ? 171.074 119.817 1.873 1.00 42.68 240 ARG B CA 1
ATOM 4634 C C . ARG B 1 260 ? 172.252 120.532 1.220 1.00 44.14 240 ARG B C 1
ATOM 4635 O O . ARG B 1 260 ? 173.119 119.891 0.613 1.00 46.35 240 ARG B O 1
ATOM 4643 N N . ILE B 1 261 ? 172.304 121.859 1.343 1.00 42.43 241 ILE B N 1
ATOM 4644 C CA . ILE B 1 261 ? 173.376 122.629 0.720 1.00 40.94 241 ILE B CA 1
ATOM 4645 C C . ILE B 1 261 ? 174.716 122.313 1.375 1.00 42.52 241 ILE B C 1
ATOM 4646 O O . ILE B 1 261 ? 175.728 122.114 0.693 1.00 43.10 241 ILE B O 1
ATOM 4651 N N . VAL B 1 262 ? 174.742 122.263 2.707 1.00 42.78 242 VAL B N 1
ATOM 4652 C CA . VAL B 1 262 ? 175.997 122.036 3.417 1.00 43.19 242 VAL B CA 1
ATOM 4653 C C . VAL B 1 262 ? 176.488 120.608 3.206 1.00 45.39 242 VAL B C 1
ATOM 4654 O O . VAL B 1 262 ? 177.681 120.375 2.978 1.00 46.77 242 VAL B O 1
ATOM 4658 N N . ASP B 1 263 ? 175.579 119.632 3.264 1.00 45.32 243 ASP B N 1
ATOM 4659 C CA . ASP B 1 263 ? 175.978 118.229 3.282 1.00 50.18 243 ASP B CA 1
ATOM 4660 C C . ASP B 1 263 ? 176.494 117.725 1.940 1.00 50.59 243 ASP B C 1
ATOM 4661 O O . ASP B 1 263 ? 177.063 116.629 1.896 1.00 53.18 243 ASP B O 1
ATOM 4666 N N . VAL B 1 264 ? 176.323 118.482 0.853 1.00 48.68 244 VAL B N 1
ATOM 4667 C CA . VAL B 1 264 ? 176.856 118.040 -0.431 1.00 49.83 244 VAL B CA 1
ATOM 4668 C C . VAL B 1 264 ? 178.370 118.213 -0.494 1.00 49.68 244 VAL B C 1
ATOM 4669 O O . VAL B 1 264 ? 179.030 117.574 -1.322 1.00 48.00 244 VAL B O 1
ATOM 4673 N N . PHE B 1 265 ? 178.948 119.057 0.382 1.00 48.29 245 PHE B N 1
ATOM 4674 C CA . PHE B 1 265 ? 180.377 119.331 0.362 1.00 50.51 245 PHE B CA 1
ATOM 4675 C C . PHE B 1 265 ? 181.134 118.340 1.241 1.00 52.94 245 PHE B C 1
ATOM 4676 O O . PHE B 1 265 ? 180.567 117.778 2.185 1.00 52.51 245 PHE B O 1
ATOM 4684 N N . PRO B 1 266 ? 182.413 118.106 0.940 1.00 55.88 246 PRO B N 1
ATOM 4685 C CA . PRO B 1 266 ? 183.232 117.262 1.817 1.00 58.12 246 PRO B CA 1
ATOM 4686 C C . PRO B 1 266 ? 183.262 117.810 3.236 1.00 57.99 246 PRO B C 1
ATOM 4687 O O . PRO B 1 266 ? 183.117 119.013 3.464 1.00 56.42 246 PRO B O 1
ATOM 4691 N N . SER B 1 267 ? 183.461 116.900 4.194 1.00 60.38 247 SER B N 1
ATOM 4692 C CA . SER B 1 267 ? 183.314 117.251 5.604 1.00 63.43 247 SER B CA 1
ATOM 4693 C C . SER B 1 267 ? 184.244 118.391 6.004 1.00 64.82 247 SER B C 1
ATOM 4694 O O . SER B 1 267 ? 183.858 119.272 6.782 1.00 62.89 247 SER B O 1
ATOM 4697 N N . TYR B 1 268 ? 185.470 118.401 5.474 1.00 67.91 248 TYR B N 1
ATOM 4698 C CA . TYR B 1 268 ? 186.434 119.420 5.872 1.00 70.16 248 TYR B CA 1
ATOM 4699 C C . TYR B 1 268 ? 186.074 120.804 5.349 1.00 69.89 248 TYR B C 1
ATOM 4700 O O . TYR B 1 268 ? 186.549 121.802 5.901 1.00 71.89 248 TYR B O 1
ATOM 4709 N N . GLN B 1 269 ? 185.259 120.891 4.299 1.00 67.73 249 GLN B N 1
ATOM 4710 C CA . GLN B 1 269 ? 184.912 122.172 3.700 1.00 65.00 249 GLN B CA 1
ATOM 4711 C C . GLN B 1 269 ? 183.537 122.676 4.122 1.00 60.45 249 GLN B C 1
ATOM 4712 O O . GLN B 1 269 ? 183.185 123.814 3.794 1.00 57.44 249 GLN B O 1
ATOM 4718 N N . GLN B 1 270 ? 182.761 121.862 4.835 1.00 57.63 250 GLN B N 1
ATOM 4719 C CA . GLN B 1 270 ? 181.462 122.316 5.323 1.00 54.21 250 GLN B CA 1
ATOM 4720 C C . GLN B 1 270 ? 181.541 123.517 6.263 1.00 55.31 250 GLN B C 1
ATOM 4721 O O . GLN B 1 270 ? 180.611 124.343 6.230 1.00 53.18 250 GLN B O 1
ATOM 4727 N N . PRO B 1 271 ? 182.561 123.672 7.123 1.00 56.60 251 PRO B N 1
ATOM 4728 C CA . PRO B 1 271 ? 182.653 124.912 7.915 1.00 57.42 251 PRO B CA 1
ATOM 4729 C C . PRO B 1 271 ? 182.608 126.187 7.086 1.00 57.57 251 PRO B C 1
ATOM 4730 O O . PRO B 1 271 ? 181.905 127.132 7.463 1.00 57.81 251 PRO B O 1
ATOM 4734 N N . GLN B 1 272 ? 183.333 126.243 5.966 1.00 57.72 252 GLN B N 1
ATOM 4735 C CA . GLN B 1 272 ? 183.308 127.447 5.141 1.00 56.93 252 GLN B CA 1
ATOM 4736 C C . GLN B 1 272 ? 181.943 127.646 4.492 1.00 51.27 252 GLN B C 1
ATOM 4737 O O . GLN B 1 272 ? 181.471 128.782 4.365 1.00 49.34 252 GLN B O 1
ATOM 4743 N N . VAL B 1 273 ? 181.293 126.555 4.082 1.00 48.83 253 VAL B N 1
ATOM 4744 C CA . VAL B 1 273 ? 179.971 126.664 3.473 1.00 46.48 253 VAL B CA 1
ATOM 4745 C C . VAL B 1 273 ? 178.956 127.180 4.487 1.00 44.76 253 VAL B C 1
ATOM 4746 O O . VAL B 1 273 ? 178.103 128.014 4.161 1.00 44.40 253 VAL B O 1
ATOM 4750 N N . ARG B 1 274 ? 179.033 126.698 5.730 1.00 45.44 254 ARG B N 1
ATOM 4751 C CA . ARG B 1 274 ? 178.139 127.201 6.769 1.00 45.87 254 ARG B CA 1
ATOM 4752 C C . ARG B 1 274 ? 178.404 128.673 7.059 1.00 45.57 254 ARG B C 1
ATOM 4753 O O . ARG B 1 274 ? 177.467 129.448 7.280 1.00 44.83 254 ARG B O 1
ATOM 4761 N N . ALA B 1 275 ? 179.676 129.078 7.063 1.00 47.12 255 ALA B N 1
ATOM 4762 C CA . ALA B 1 275 ? 180.000 130.485 7.276 1.00 45.06 255 ALA B CA 1
ATOM 4763 C C . ALA B 1 275 ? 179.495 131.345 6.125 1.00 44.52 255 ALA B C 1
ATOM 4764 O O . ALA B 1 275 ? 178.955 132.435 6.345 1.00 44.90 255 ALA B O 1
ATOM 4766 N N . GLN B 1 276 ? 179.659 130.867 4.888 1.00 47.03 256 GLN B N 1
ATOM 4767 C CA . GLN B 1 276 ? 179.152 131.597 3.730 1.00 47.31 256 GLN B CA 1
ATOM 4768 C C . GLN B 1 276 ? 177.637 131.740 3.790 1.00 43.65 256 GLN B C 1
ATOM 4769 O O . GLN B 1 276 ? 177.097 132.840 3.621 1.00 42.75 256 GLN B O 1
ATOM 4775 N N . LEU B 1 277 ? 176.932 130.630 4.025 1.00 42.76 257 LEU B N 1
ATOM 4776 C CA . LEU B 1 277 ? 175.476 130.675 4.112 1.00 41.46 257 LEU B CA 1
ATOM 4777 C C . LEU B 1 277 ? 175.015 131.633 5.201 1.00 41.27 257 LEU B C 1
ATOM 4778 O O . LEU B 1 277 ? 174.046 132.375 5.014 1.00 43.62 257 LEU B O 1
ATOM 4783 N N . SER B 1 278 ? 175.702 131.636 6.346 1.00 40.82 258 SER B N 1
ATOM 4784 C CA . SER B 1 278 ? 175.310 132.521 7.438 1.00 43.49 258 SER B CA 1
ATOM 4785 C C . SER B 1 278 ? 175.440 133.986 7.045 1.00 45.16 258 SER B C 1
ATOM 4786 O O . SER B 1 278 ? 174.705 134.834 7.561 1.00 46.93 258 SER B O 1
ATOM 4789 N N . PHE B 1 279 ? 176.364 134.301 6.136 1.00 45.12 259 PHE B N 1
ATOM 4790 C CA . PHE B 1 279 ? 176.570 135.687 5.732 1.00 47.36 259 PHE B CA 1
ATOM 4791 C C . PHE B 1 279 ? 175.580 136.119 4.655 1.00 46.09 259 PHE B C 1
ATOM 4792 O O . PHE B 1 279 ? 175.041 137.230 4.717 1.00 48.10 259 PHE B O 1
ATOM 4800 N N . VAL B 1 280 ? 175.330 135.263 3.664 1.00 42.17 260 VAL B N 1
ATOM 4801 C CA . VAL B 1 280 ? 174.630 135.684 2.456 1.00 41.60 260 VAL B CA 1
ATOM 4802 C C . VAL B 1 280 ? 173.150 135.307 2.433 1.00 40.18 260 VAL B C 1
ATOM 4803 O O . VAL B 1 280 ? 172.389 135.901 1.653 1.00 41.58 260 VAL B O 1
ATOM 4807 N N . LEU B 1 281 ? 172.720 134.348 3.248 1.00 39.09 261 LEU B N 1
ATOM 4808 C CA . LEU B 1 281 ? 171.338 133.890 3.187 1.00 38.91 261 LEU B CA 1
ATOM 4809 C C . LEU B 1 281 ? 170.393 134.989 3.656 1.00 40.00 261 LEU B C 1
ATOM 4810 O O . LEU B 1 281 ? 170.555 135.539 4.750 1.00 41.62 261 LEU B O 1
ATOM 4815 N N . GLU B 1 282 ? 169.410 135.318 2.818 1.00 38.74 262 GLU B N 1
ATOM 4816 C CA . GLU B 1 282 ? 168.419 136.331 3.144 1.00 38.44 262 GLU B CA 1
ATOM 4817 C C . GLU B 1 282 ? 166.997 135.798 3.196 1.00 39.97 262 GLU B C 1
ATOM 4818 O O . GLU B 1 282 ? 166.109 136.505 3.684 1.00 41.85 262 GLU B O 1
ATOM 4824 N N . GLY B 1 283 ? 166.752 134.584 2.711 1.00 36.88 263 GLY B N 1
ATOM 4825 C CA . GLY B 1 283 ? 165.421 134.020 2.758 1.00 34.84 263 GLY B CA 1
ATOM 4826 C C . GLY B 1 283 ? 165.330 132.627 2.176 1.00 33.40 263 GLY B C 1
ATOM 4827 O O . GLY B 1 283 ? 166.002 132.307 1.191 1.00 33.72 263 GLY B O 1
ATOM 4828 N N . VAL B 1 284 ? 164.508 131.783 2.793 1.00 33.40 264 VAL B N 1
ATOM 4829 C CA . VAL B 1 284 ? 164.195 130.458 2.272 1.00 35.92 264 VAL B CA 1
ATOM 4830 C C . VAL B 1 284 ? 162.681 130.317 2.265 1.00 38.68 264 VAL B C 1
ATOM 4831 O O . VAL B 1 284 ? 162.037 130.452 3.312 1.00 39.87 264 VAL B O 1
ATOM 4835 N N . LEU B 1 285 ? 162.113 130.073 1.088 1.00 38.31 265 LEU B N 1
ATOM 4836 C CA . LEU B 1 285 ? 160.683 129.843 0.935 1.00 36.33 265 LEU B CA 1
ATOM 4837 C C . LEU B 1 285 ? 160.458 128.405 0.494 1.00 37.42 265 LEU B C 1
ATOM 4838 O O . LEU B 1 285 ? 161.042 127.958 -0.498 1.00 41.72 265 LEU B O 1
ATOM 4843 N N . SER B 1 286 ? 159.621 127.682 1.234 1.00 29.52 266 SER B N 1
ATOM 4844 C CA A SER B 1 286 ? 159.274 126.301 0.919 0.56 30.05 266 SER B CA 1
ATOM 4845 C CA B SER B 1 286 ? 159.275 126.305 0.907 0.44 30.01 266 SER B CA 1
ATOM 4846 C C . SER B 1 286 ? 157.769 126.218 0.717 1.00 30.16 266 SER B C 1
ATOM 4847 O O . SER B 1 286 ? 157.004 126.450 1.659 1.00 34.51 266 SER B O 1
ATOM 4852 N N . GLN B 1 287 ? 157.350 125.880 -0.498 1.00 30.63 267 GLN B N 1
ATOM 4853 C CA . GLN B 1 287 ? 155.950 125.929 -0.883 1.00 31.64 267 GLN B CA 1
ATOM 4854 C C . GLN B 1 287 ? 155.378 124.545 -1.147 1.00 31.80 267 GLN B C 1
ATOM 4855 O O . GLN B 1 287 ? 156.097 123.591 -1.457 1.00 31.03 267 GLN B O 1
ATOM 4861 N N . THR B 1 288 ? 154.054 124.471 -1.018 1.00 31.40 268 THR B N 1
ATOM 4862 C CA A THR B 1 288 ? 153.260 123.309 -1.398 0.53 32.68 268 THR B CA 1
ATOM 4863 C CA B THR B 1 288 ? 153.271 123.314 -1.419 0.47 32.73 268 THR B CA 1
ATOM 4864 C C . THR B 1 288 ? 151.887 123.811 -1.812 1.00 32.63 268 THR B C 1
ATOM 4865 O O . THR B 1 288 ? 151.362 124.748 -1.206 1.00 33.47 268 THR B O 1
ATOM 4872 N N . LEU B 1 289 ? 151.309 123.191 -2.834 1.00 31.00 269 LEU B N 1
ATOM 4873 C CA . LEU B 1 289 ? 149.976 123.556 -3.299 1.00 30.69 269 LEU B CA 1
ATOM 4874 C C . LEU B 1 289 ? 148.969 122.529 -2.801 1.00 33.07 269 LEU B C 1
ATOM 4875 O O . LEU B 1 289 ? 149.159 121.323 -2.991 1.00 34.41 269 LEU B O 1
ATOM 4880 N N . LEU B 1 290 ? 147.904 123.012 -2.161 1.00 30.80 270 LEU B N 1
ATOM 4881 C CA . LEU B 1 290 ? 146.905 122.145 -1.568 1.00 34.00 270 LEU B CA 1
ATOM 4882 C C . LEU B 1 290 ? 145.554 122.353 -2.236 1.00 33.57 270 LEU B C 1
ATOM 4883 O O . LEU B 1 290 ? 145.217 123.480 -2.612 1.00 33.29 270 LEU B O 1
ATOM 4888 N N . PRO B 1 291 ? 144.757 121.297 -2.389 1.00 36.41 271 PRO B N 1
ATOM 4889 C CA . PRO B 1 291 ? 143.406 121.476 -2.928 1.00 35.68 271 PRO B CA 1
ATOM 4890 C C . PRO B 1 291 ? 142.548 122.294 -1.974 1.00 36.86 271 PRO B C 1
ATOM 4891 O O . PRO B 1 291 ? 142.573 122.092 -0.758 1.00 35.52 271 PRO B O 1
ATOM 4895 N N . LYS B 1 292 ? 141.793 123.235 -2.539 1.00 33.19 272 LYS B N 1
ATOM 4896 C CA . LYS B 1 292 ? 140.877 124.033 -1.738 1.00 34.95 272 LYS B CA 1
ATOM 4897 C C . LYS B 1 292 ? 139.736 123.167 -1.219 1.00 36.86 272 LYS B C 1
ATOM 4898 O O . LYS B 1 292 ? 139.279 122.238 -1.891 1.00 37.78 272 LYS B O 1
ATOM 4904 N N . ALA B 1 293 ? 139.273 123.479 -0.004 1.00 36.61 273 ALA B N 1
ATOM 4905 C CA . ALA B 1 293 ? 138.133 122.762 0.556 1.00 37.91 273 ALA B CA 1
ATOM 4906 C C . ALA B 1 293 ? 136.889 122.935 -0.303 1.00 40.52 273 ALA B C 1
ATOM 4907 O O . ALA B 1 293 ? 135.995 122.081 -0.278 1.00 42.17 273 ALA B O 1
ATOM 4909 N N . SER B 1 294 ? 136.817 124.023 -1.070 1.00 39.45 274 SER B N 1
ATOM 4910 C CA . SER B 1 294 ? 135.676 124.253 -1.947 1.00 42.00 274 SER B CA 1
ATOM 4911 C C . SER B 1 294 ? 135.593 123.232 -3.073 1.00 43.05 274 SER B C 1
ATOM 4912 O O . SER B 1 294 ? 134.527 123.078 -3.677 1.00 41.40 274 SER B O 1
ATOM 4915 N N . GLY B 1 295 ? 136.684 122.523 -3.358 1.00 43.99 275 GLY B N 1
ATOM 4916 C CA . GLY B 1 295 ? 136.729 121.603 -4.470 1.00 44.94 275 GLY B CA 1
ATOM 4917 C C . GLY B 1 295 ? 137.157 122.221 -5.782 1.00 46.09 275 GLY B C 1
ATOM 4918 O O . GLY B 1 295 ? 137.326 121.490 -6.766 1.00 47.57 275 GLY B O 1
ATOM 4919 N N . THR B 1 296 ? 137.348 123.539 -5.826 1.00 45.43 276 THR B N 1
ATOM 4920 C CA . THR B 1 296 ? 137.729 124.248 -7.043 1.00 46.11 276 THR B CA 1
ATOM 4921 C C . THR B 1 296 ? 138.917 125.146 -6.730 1.00 43.52 276 THR B C 1
ATOM 4922 O O . THR B 1 296 ? 138.792 126.100 -5.954 1.00 41.55 276 THR B O 1
ATOM 4926 N N . GLY B 1 297 ? 140.062 124.845 -7.330 1.00 41.74 277 GLY B N 1
ATOM 4927 C CA . GLY B 1 297 ? 141.258 125.640 -7.151 1.00 39.05 277 GLY B CA 1
ATOM 4928 C C . GLY B 1 297 ? 142.207 125.039 -6.128 1.00 36.53 277 GLY B C 1
ATOM 4929 O O . GLY B 1 297 ? 141.915 124.047 -5.453 1.00 35.82 277 GLY B O 1
ATOM 4930 N N . ARG B 1 298 ? 143.377 125.663 -6.029 1.00 34.88 278 ARG B N 1
ATOM 4931 C CA . ARG B 1 298 ? 144.397 125.265 -5.074 1.00 33.86 278 ARG B CA 1
ATOM 4932 C C . ARG B 1 298 ? 144.869 126.489 -4.304 1.00 32.54 278 ARG B C 1
ATOM 4933 O O . ARG B 1 298 ? 144.733 127.628 -4.759 1.00 33.23 278 ARG B O 1
ATOM 4941 N N . VAL B 1 299 ? 145.422 126.241 -3.122 1.00 29.72 279 VAL B N 1
ATOM 4942 C CA . VAL B 1 299 ? 145.872 127.301 -2.231 1.00 30.81 279 VAL B CA 1
ATOM 4943 C C . VAL B 1 299 ? 147.306 127.015 -1.810 1.00 30.56 279 VAL B C 1
ATOM 4944 O O . VAL B 1 299 ? 147.689 125.858 -1.598 1.00 30.64 279 VAL B O 1
ATOM 4948 N N . LEU B 1 300 ? 148.100 128.074 -1.699 1.00 28.12 280 LEU B N 1
ATOM 4949 C CA . LEU B 1 300 ? 149.513 127.943 -1.382 1.00 32.38 280 LEU B CA 1
ATOM 4950 C C . LEU B 1 300 ? 149.716 127.821 0.123 1.00 32.03 280 LEU B C 1
ATOM 4951 O O . LEU B 1 300 ? 149.209 128.639 0.897 1.00 30.96 280 LEU B O 1
ATOM 4956 N N . ALA B 1 301 ? 150.448 126.789 0.532 1.00 28.44 281 ALA B N 1
ATOM 4957 C CA . ALA B 1 301 ? 150.989 126.678 1.879 1.00 32.30 281 ALA B CA 1
ATOM 4958 C C . ALA B 1 301 ? 152.492 126.901 1.794 1.00 34.85 281 ALA B C 1
ATOM 4959 O O . ALA B 1 301 ? 153.165 126.286 0.961 1.00 35.29 281 ALA B O 1
ATOM 4961 N N . ILE B 1 302 ? 153.018 127.781 2.639 1.00 33.49 282 ILE B N 1
ATOM 4962 C CA . ILE B 1 302 ? 154.394 128.233 2.485 1.00 34.34 282 ILE B CA 1
ATOM 4963 C C . ILE B 1 302 ? 155.042 128.376 3.854 1.00 35.39 282 ILE B C 1
ATOM 4964 O O . ILE B 1 302 ? 154.445 128.934 4.782 1.00 35.97 282 ILE B O 1
ATOM 4969 N N . GLU B 1 303 ? 156.252 127.841 3.984 1.00 34.34 283 GLU B N 1
ATOM 4970 C CA . GLU B 1 303 ? 157.103 128.060 5.144 1.00 31.78 283 GLU B CA 1
ATOM 4971 C C . GLU B 1 303 ? 158.117 129.142 4.797 1.00 31.94 283 GLU B C 1
ATOM 4972 O O . GLU B 1 303 ? 158.744 129.091 3.735 1.00 30.65 283 GLU B O 1
ATOM 4978 N N . VAL B 1 304 ? 158.259 130.127 5.679 1.00 32.95 284 VAL B N 1
ATOM 4979 C CA . VAL B 1 304 ? 159.120 131.280 5.438 1.00 34.87 284 VAL B CA 1
ATOM 4980 C C . VAL B 1 304 ? 160.137 131.362 6.564 1.00 35.07 284 VAL B C 1
ATOM 4981 O O . VAL B 1 304 ? 159.765 131.441 7.741 1.00 36.42 284 VAL B O 1
ATOM 4985 N N . MET B 1 305 ? 161.418 131.341 6.204 1.00 32.23 285 MET B N 1
ATOM 4986 C CA . MET B 1 305 ? 162.505 131.582 7.142 1.00 37.31 285 MET B CA 1
ATOM 4987 C C . MET B 1 305 ? 163.271 132.807 6.671 1.00 38.02 285 MET B C 1
ATOM 4988 O O . MET B 1 305 ? 163.783 132.829 5.547 1.00 37.52 285 MET B O 1
ATOM 4993 N N . VAL B 1 306 ? 163.335 133.825 7.521 1.00 41.57 286 VAL B N 1
ATOM 4994 C CA . VAL B 1 306 ? 164.101 135.035 7.264 1.00 45.05 286 VAL B CA 1
ATOM 4995 C C . VAL B 1 306 ? 165.184 135.123 8.333 1.00 46.10 286 VAL B C 1
ATOM 4996 O O . VAL B 1 306 ? 164.870 135.225 9.522 1.00 48.38 286 VAL B O 1
ATOM 5000 N N . PRO B 1 307 ? 166.462 135.072 7.967 1.00 46.06 287 PRO B N 1
ATOM 5001 C CA . PRO B 1 307 ? 167.520 135.013 8.983 1.00 48.17 287 PRO B CA 1
ATOM 5002 C C . PRO B 1 307 ? 167.576 136.278 9.828 1.00 51.28 287 PRO B C 1
ATOM 5003 O O . PRO B 1 307 ? 167.619 137.396 9.310 1.00 53.16 287 PRO B O 1
ATOM 5007 N N . ASN B 1 308 ? 167.558 136.086 11.137 1.00 52.38 288 ASN B N 1
ATOM 5008 C CA . ASN B 1 308 ? 167.904 137.090 12.124 1.00 52.80 288 ASN B CA 1
ATOM 5009 C C . ASN B 1 308 ? 169.281 136.770 12.695 1.00 52.58 288 ASN B C 1
ATOM 5010 O O . ASN B 1 308 ? 169.841 135.702 12.426 1.00 51.62 288 ASN B O 1
ATOM 5015 N N . PRO B 1 309 ? 169.879 137.689 13.467 1.00 53.60 289 PRO B N 1
ATOM 5016 C CA . PRO B 1 309 ? 171.194 137.384 14.063 1.00 52.49 289 PRO B CA 1
ATOM 5017 C C . PRO B 1 309 ? 171.249 136.056 14.803 1.00 51.90 289 PRO B C 1
ATOM 5018 O O . PRO B 1 309 ? 172.284 135.378 14.769 1.00 51.76 289 PRO B O 1
ATOM 5022 N N . ALA B 1 310 ? 170.157 135.655 15.459 1.00 51.21 290 ALA B N 1
ATOM 5023 C CA . ALA B 1 310 ? 170.148 134.382 16.172 1.00 48.94 290 ALA B CA 1
ATOM 5024 C C . ALA B 1 310 ? 170.293 133.207 15.213 1.00 46.42 290 ALA B C 1
ATOM 5025 O O . ALA B 1 310 ? 171.053 132.268 15.481 1.00 45.70 290 ALA B O 1
ATOM 5027 N N . ILE B 1 311 ? 169.575 133.240 14.088 1.00 44.28 291 ILE B N 1
ATOM 5028 C CA . ILE B 1 311 ? 169.630 132.132 13.139 1.00 42.18 291 ILE B CA 1
ATOM 5029 C C . ILE B 1 311 ? 170.991 132.076 12.454 1.00 44.38 291 ILE B C 1
ATOM 5030 O O . ILE B 1 311 ? 171.554 130.992 12.253 1.00 43.05 291 ILE B O 1
ATOM 5035 N N . ARG B 1 312 ? 171.547 133.237 12.094 1.00 43.96 292 ARG B N 1
ATOM 5036 C CA . ARG B 1 312 ? 172.868 133.259 11.473 1.00 45.80 292 ARG B CA 1
ATOM 5037 C C . ARG B 1 312 ? 173.923 132.671 12.401 1.00 47.41 292 ARG B C 1
ATOM 5038 O O . ARG B 1 312 ? 174.850 131.992 11.947 1.00 49.41 292 ARG B O 1
ATOM 5046 N N . ASN B 1 313 ? 173.794 132.917 13.708 1.00 48.48 293 ASN B N 1
ATOM 5047 C CA . ASN B 1 313 ? 174.697 132.295 14.670 1.00 52.66 293 ASN B CA 1
ATOM 5048 C C . ASN B 1 313 ? 174.515 130.783 14.698 1.00 49.91 293 ASN B C 1
ATOM 5049 O O . ASN B 1 313 ? 175.498 130.034 14.717 1.00 49.11 293 ASN B O 1
ATOM 5054 N N . LEU B 1 314 ? 173.262 130.317 14.701 1.00 47.67 294 LEU B N 1
ATOM 5055 C CA . LEU B 1 314 ? 173.005 128.880 14.722 1.00 46.44 294 LEU B CA 1
ATOM 5056 C C . LEU B 1 314 ? 173.601 128.185 13.506 1.00 44.76 294 LEU B C 1
ATOM 5057 O O . LEU B 1 314 ? 174.052 127.038 13.606 1.00 44.88 294 LEU B O 1
ATOM 5062 N N . ILE B 1 315 ? 173.617 128.859 12.354 1.00 42.07 295 ILE B N 1
ATOM 5063 C CA . ILE B 1 315 ? 174.230 128.275 11.166 1.00 43.80 295 ILE B CA 1
ATOM 5064 C C . ILE B 1 315 ? 175.739 128.156 11.346 1.00 46.39 295 ILE B C 1
ATOM 5065 O O . ILE B 1 315 ? 176.338 127.127 11.010 1.00 47.81 295 ILE B O 1
ATOM 5070 N N . ARG B 1 316 ? 176.376 129.194 11.892 1.00 48.00 296 ARG B N 1
ATOM 5071 C CA . ARG B 1 316 ? 177.825 129.158 12.071 1.00 51.75 296 ARG B CA 1
ATOM 5072 C C . ARG B 1 316 ? 178.232 128.154 13.142 1.00 56.25 296 ARG B C 1
ATOM 5073 O O . ARG B 1 316 ? 179.271 127.494 13.017 1.00 58.76 296 ARG B O 1
ATOM 5081 N N . GLU B 1 317 ? 177.436 128.024 14.201 1.00 57.14 297 GLU B N 1
ATOM 5082 C CA . GLU B 1 317 ? 177.734 127.100 15.289 1.00 60.07 297 GLU B CA 1
ATOM 5083 C C . GLU B 1 317 ? 177.320 125.665 14.982 1.00 57.96 297 GLU B C 1
ATOM 5084 O O . GLU B 1 317 ? 177.398 124.813 15.874 1.00 58.48 297 GLU B O 1
ATOM 5090 N N . ASP B 1 318 ? 176.884 125.389 13.751 1.00 56.38 298 ASP B N 1
ATOM 5091 C CA . ASP B 1 318 ? 176.433 124.058 13.341 1.00 56.82 298 ASP B CA 1
ATOM 5092 C C . ASP B 1 318 ? 175.295 123.563 14.236 1.00 56.88 298 ASP B C 1
ATOM 5093 O O . ASP B 1 318 ? 175.283 122.420 14.698 1.00 56.93 298 ASP B O 1
ATOM 5098 N N . LYS B 1 319 ? 174.332 124.450 14.486 1.00 55.89 299 LYS B N 1
ATOM 5099 C CA . LYS B 1 319 ? 173.114 124.101 15.208 1.00 56.88 299 LYS B CA 1
ATOM 5100 C C . LYS B 1 319 ? 171.911 124.394 14.320 1.00 54.07 299 LYS B C 1
ATOM 5101 O O . LYS B 1 319 ? 171.007 125.142 14.705 1.00 54.74 299 LYS B O 1
ATOM 5107 N N . ILE B 1 320 ? 171.901 123.787 13.131 1.00 52.90 300 ILE B N 1
ATOM 5108 C CA A ILE B 1 320 ? 170.887 124.091 12.121 0.43 51.85 300 ILE B CA 1
ATOM 5109 C CA B ILE B 1 320 ? 170.886 124.110 12.136 0.57 51.83 300 ILE B CA 1
ATOM 5110 C C . ILE B 1 320 ? 169.498 123.700 12.609 1.00 55.21 300 ILE B C 1
ATOM 5111 O O . ILE B 1 320 ? 168.509 124.388 12.326 1.00 54.43 300 ILE B O 1
ATOM 5120 N N A HIS B 1 321 ? 169.407 122.582 13.334 0.66 58.91 301 HIS B N 1
ATOM 5121 N N B HIS B 1 321 ? 169.389 122.603 13.357 0.34 59.08 301 HIS B N 1
ATOM 5122 C CA A HIS B 1 321 ? 168.119 122.075 13.796 0.66 61.29 301 HIS B CA 1
ATOM 5123 C CA B HIS B 1 321 ? 168.059 122.123 13.724 0.34 61.17 301 HIS B CA 1
ATOM 5124 C C A HIS B 1 321 ? 167.392 123.097 14.657 0.66 61.91 301 HIS B C 1
ATOM 5125 C C B HIS B 1 321 ? 167.367 123.044 14.724 0.34 61.97 301 HIS B C 1
ATOM 5126 O O A HIS B 1 321 ? 166.170 123.253 14.551 0.66 62.40 301 HIS B O 1
ATOM 5127 O O B HIS B 1 321 ? 166.132 123.073 14.779 0.34 62.74 301 HIS B O 1
ATOM 5140 N N . GLN B 1 322 ? 168.128 123.813 15.507 1.00 59.73 302 GLN B N 1
ATOM 5141 C CA . GLN B 1 322 ? 167.522 124.786 16.410 1.00 55.99 302 GLN B CA 1
ATOM 5142 C C . GLN B 1 322 ? 166.941 125.996 15.686 1.00 51.11 302 GLN B C 1
ATOM 5143 O O . GLN B 1 322 ? 166.337 126.853 16.342 1.00 50.65 302 GLN B O 1
ATOM 5149 N N . ILE B 1 323 ? 167.100 126.086 14.363 1.00 46.10 303 ILE B N 1
ATOM 5150 C CA . ILE B 1 323 ? 166.512 127.185 13.606 1.00 43.95 303 ILE B CA 1
ATOM 5151 C C . ILE B 1 323 ? 164.989 127.096 13.607 1.00 44.69 303 ILE B C 1
ATOM 5152 O O . ILE B 1 323 ? 164.302 128.126 13.606 1.00 44.76 303 ILE B O 1
ATOM 5157 N N . TYR B 1 324 ? 164.436 125.880 13.626 1.00 45.32 304 TYR B N 1
ATOM 5158 C CA . TYR B 1 324 ? 162.983 125.726 13.584 1.00 45.89 304 TYR B CA 1
ATOM 5159 C C . TYR B 1 324 ? 162.320 126.373 14.794 1.00 48.79 304 TYR B C 1
ATOM 5160 O O . TYR B 1 324 ? 161.236 126.957 14.678 1.00 50.06 304 TYR B O 1
ATOM 5169 N N . SER B 1 325 ? 162.955 126.282 15.965 1.00 52.49 305 SER B N 1
ATOM 5170 C CA . SER B 1 325 ? 162.408 126.932 17.152 1.00 54.06 305 SER B CA 1
ATOM 5171 C C . SER B 1 325 ? 162.415 128.448 17.014 1.00 54.47 305 SER B C 1
ATOM 5172 O O . SER B 1 325 ? 161.511 129.120 17.523 1.00 54.07 305 SER B O 1
ATOM 5175 N N . GLN B 1 326 ? 163.421 129.003 16.333 1.00 52.56 306 GLN B N 1
ATOM 5176 C CA . GLN B 1 326 ? 163.461 130.444 16.111 1.00 53.61 306 GLN B CA 1
ATOM 5177 C C . GLN B 1 326 ? 162.346 130.891 15.174 1.00 53.24 306 GLN B C 1
ATOM 5178 O O . GLN B 1 326 ? 161.782 131.978 15.344 1.00 55.27 306 GLN B O 1
ATOM 5184 N N . MET B 1 327 ? 162.015 130.064 14.179 1.00 49.79 307 MET B N 1
ATOM 5185 C CA . MET B 1 327 ? 160.953 130.416 13.244 1.00 47.53 307 MET B CA 1
ATOM 5186 C C . MET B 1 327 ? 159.585 130.412 13.914 1.00 50.21 307 MET B C 1
ATOM 5187 O O . MET B 1 327 ? 158.681 131.135 13.479 1.00 52.90 307 MET B O 1
ATOM 5192 N N . GLN B 1 328 ? 159.416 129.613 14.970 1.00 51.83 308 GLN B N 1
ATOM 5193 C CA . GLN B 1 328 ? 158.118 129.521 15.629 1.00 56.22 308 GLN B CA 1
ATOM 5194 C C . GLN B 1 328 ? 157.730 130.827 16.312 1.00 58.71 308 GLN B C 1
ATOM 5195 O O . GLN B 1 328 ? 156.536 131.108 16.470 1.00 59.35 308 GLN B O 1
ATOM 5201 N N . VAL B 1 329 ? 158.709 131.636 16.716 1.00 58.86 309 VAL B N 1
ATOM 5202 C CA . VAL B 1 329 ? 158.455 132.858 17.465 1.00 62.10 309 VAL B CA 1
ATOM 5203 C C . VAL B 1 329 ? 158.863 134.106 16.692 1.00 64.89 309 VAL B C 1
ATOM 5204 O O . VAL B 1 329 ? 158.867 135.202 17.253 1.00 67.29 309 VAL B O 1
ATOM 5208 N N . GLY B 1 330 ? 159.205 133.968 15.414 1.00 65.59 310 GLY B N 1
ATOM 5209 C CA . GLY B 1 330 ? 159.637 135.110 14.632 1.00 68.50 310 GLY B CA 1
ATOM 5210 C C . GLY B 1 330 ? 158.570 135.654 13.705 1.00 70.93 310 GLY B C 1
ATOM 5211 O O . GLY B 1 330 ? 158.881 136.344 12.729 1.00 70.30 310 GLY B O 1
ATOM 5212 N N . GLN B 1 331 ? 157.304 135.361 14.008 1.00 74.27 311 GLN B N 1
ATOM 5213 C CA . GLN B 1 331 ? 156.216 135.757 13.119 1.00 76.59 311 GLN B CA 1
ATOM 5214 C C . GLN B 1 331 ? 156.022 137.269 13.115 1.00 80.77 311 GLN B C 1
ATOM 5215 O O . GLN B 1 331 ? 155.976 137.896 12.050 1.00 80.48 311 GLN B O 1
ATOM 5217 N N . GLU B 1 332 ? 155.908 137.875 14.298 1.00 85.95 312 GLU B N 1
ATOM 5218 C CA . GLU B 1 332 ? 155.605 139.301 14.369 1.00 85.50 312 GLU B CA 1
ATOM 5219 C C . GLU B 1 332 ? 156.819 140.150 14.009 1.00 84.31 312 GLU B C 1
ATOM 5220 O O . GLU B 1 332 ? 156.678 141.208 13.384 1.00 85.32 312 GLU B O 1
ATOM 5222 N N . LYS B 1 333 ? 158.017 139.704 14.387 1.00 81.63 313 LYS B N 1
ATOM 5223 C CA . LYS B 1 333 ? 159.200 140.542 14.227 1.00 79.83 313 LYS B CA 1
ATOM 5224 C C . LYS B 1 333 ? 159.764 140.481 12.811 1.00 75.45 313 LYS B C 1
ATOM 5225 O O . LYS B 1 333 ? 160.135 141.516 12.247 1.00 74.60 313 LYS B O 1
ATOM 5227 N N . PHE B 1 334 ? 159.840 139.289 12.221 1.00 70.57 314 PHE B N 1
ATOM 5228 C CA . PHE B 1 334 ? 160.515 139.107 10.944 1.00 63.92 314 PHE B CA 1
ATOM 5229 C C . PHE B 1 334 ? 159.630 138.529 9.849 1.00 57.65 314 PHE B C 1
ATOM 5230 O O . PHE B 1 334 ? 160.106 138.360 8.720 1.00 54.20 314 PHE B O 1
ATOM 5238 N N . GLY B 1 335 ? 158.369 138.222 10.138 1.00 54.43 315 GLY B N 1
ATOM 5239 C CA . GLY B 1 335 ? 157.513 137.619 9.138 1.00 49.50 315 GLY B CA 1
ATOM 5240 C C . GLY B 1 335 ? 157.772 136.153 8.886 1.00 45.74 315 GLY B C 1
ATOM 5241 O O . GLY B 1 335 ? 157.359 135.631 7.845 1.00 42.22 315 GLY B O 1
ATOM 5242 N N . MET B 1 336 ? 158.449 135.469 9.806 1.00 45.27 316 MET B N 1
ATOM 5243 C CA . MET B 1 336 ? 158.704 134.047 9.645 1.00 43.48 316 MET B CA 1
ATOM 5244 C C . MET B 1 336 ? 157.439 133.240 9.920 1.00 42.32 316 MET B C 1
ATOM 5245 O O . MET B 1 336 ? 156.514 133.688 10.603 1.00 43.83 316 MET B O 1
ATOM 5250 N N . MET B 1 337 ? 157.420 132.019 9.390 1.00 38.12 317 MET B N 1
ATOM 5251 C CA . MET B 1 337 ? 156.236 131.171 9.483 1.00 39.37 317 MET B CA 1
ATOM 5252 C C . MET B 1 337 ? 156.639 129.743 9.158 1.00 36.64 317 MET B C 1
ATOM 5253 O O . MET B 1 337 ? 157.101 129.472 8.046 1.00 37.62 317 MET B O 1
ATOM 5258 N N . THR B 1 338 ? 156.478 128.838 10.120 1.00 36.12 318 THR B N 1
ATOM 5259 C CA . THR B 1 338 ? 156.662 127.426 9.826 1.00 37.36 318 THR B CA 1
ATOM 5260 C C . THR B 1 338 ? 155.517 126.922 8.952 1.00 36.62 318 THR B C 1
ATOM 5261 O O . THR B 1 338 ? 154.467 127.561 8.826 1.00 36.17 318 THR B O 1
ATOM 5265 N N . MET B 1 339 ? 155.730 125.758 8.337 1.00 35.57 319 MET B N 1
ATOM 5266 C CA . MET B 1 339 ? 154.688 125.176 7.496 1.00 35.97 319 MET B CA 1
ATOM 5267 C C . MET B 1 339 ? 153.441 124.856 8.311 1.00 36.07 319 MET B C 1
ATOM 5268 O O . MET B 1 339 ? 152.315 125.081 7.851 1.00 34.76 319 MET B O 1
ATOM 5273 N N . ASN B 1 340 ? 153.621 124.338 9.529 1.00 36.10 320 ASN B N 1
ATOM 5274 C CA . ASN B 1 340 ? 152.470 124.029 10.372 1.00 37.35 320 ASN B CA 1
ATOM 5275 C C . ASN B 1 340 ? 151.707 125.292 10.749 1.00 36.29 320 ASN B C 1
ATOM 5276 O O . ASN B 1 340 ? 150.472 125.281 10.817 1.00 37.30 320 ASN B O 1
ATOM 5281 N N . GLN B 1 341 ? 152.423 126.391 10.995 1.00 36.42 321 GLN B N 1
ATOM 5282 C CA . GLN B 1 341 ? 151.755 127.654 11.295 1.00 37.16 321 GLN B CA 1
ATOM 5283 C C . GLN B 1 341 ? 150.962 128.158 10.096 1.00 37.08 321 GLN B C 1
ATOM 528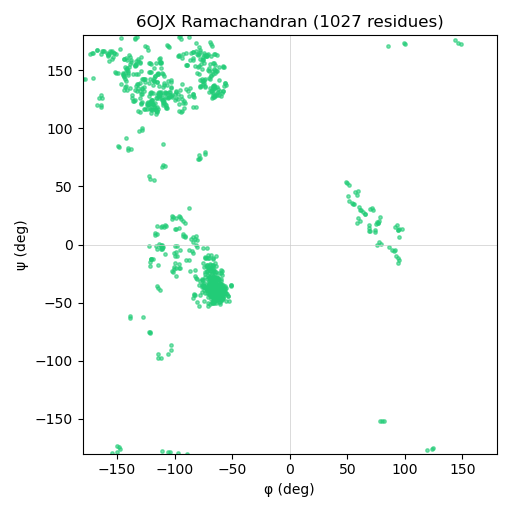4 O O . GLN B 1 341 ? 149.878 128.730 10.260 1.00 36.54 321 GLN B O 1
ATOM 5290 N N . CYS B 1 342 ? 151.478 127.953 8.881 1.00 35.93 322 CYS B N 1
ATOM 5291 C CA . CYS B 1 342 ? 150.709 128.314 7.694 1.00 35.94 322 CYS B CA 1
ATOM 5292 C C . CYS B 1 342 ? 149.482 127.424 7.544 1.00 36.22 322 CYS B C 1
ATOM 5293 O O . CYS B 1 342 ? 148.387 127.914 7.242 1.00 34.59 322 CYS B O 1
ATOM 5296 N N . LEU B 1 343 ? 149.646 126.114 7.748 1.00 37.23 323 LEU B N 1
ATOM 5297 C CA . LEU B 1 343 ? 148.504 125.206 7.690 1.00 36.90 323 LEU B CA 1
ATOM 5298 C C . LEU B 1 343 ? 147.456 125.574 8.732 1.00 37.97 323 LEU B C 1
ATOM 5299 O O . LEU B 1 343 ? 146.251 125.500 8.464 1.00 35.95 323 LEU B O 1
ATOM 5304 N N . TYR B 1 344 ? 147.899 125.965 9.929 1.00 38.18 324 TYR B N 1
ATOM 5305 C CA . TYR B 1 344 ? 146.968 126.405 10.964 1.00 40.45 324 TYR B CA 1
ATOM 5306 C C . TYR B 1 344 ? 146.128 127.579 10.480 1.00 38.21 324 TYR B C 1
ATOM 5307 O O . TYR B 1 344 ? 144.905 127.601 10.665 1.00 37.83 324 TYR B O 1
ATOM 5316 N N . GLY B 1 345 ? 146.771 128.568 9.857 1.00 37.43 325 GLY B N 1
ATOM 5317 C CA . GLY B 1 345 ? 146.030 129.708 9.343 1.00 37.43 325 GLY B CA 1
ATOM 5318 C C . GLY B 1 345 ? 145.059 129.326 8.243 1.00 34.43 325 GLY B C 1
ATOM 5319 O O . GLY B 1 345 ? 143.923 129.806 8.211 1.00 34.58 325 GLY B O 1
ATOM 5320 N N . LEU B 1 346 ? 145.493 128.455 7.326 1.00 33.00 326 LEU B N 1
ATOM 5321 C CA . LEU B 1 346 ? 144.608 128.004 6.255 1.00 34.20 326 LEU B CA 1
ATOM 5322 C C . LEU B 1 346 ? 143.387 127.285 6.815 1.00 33.67 326 LEU B C 1
ATOM 5323 O O . LEU B 1 346 ? 142.279 127.417 6.282 1.00 31.92 326 LEU B O 1
ATOM 5328 N N . LEU B 1 347 ? 143.570 126.519 7.892 1.00 33.10 327 LEU B N 1
ATOM 5329 C CA . LEU B 1 347 ? 142.439 125.843 8.519 1.00 35.06 327 LEU B CA 1
ATOM 5330 C C . LEU B 1 347 ? 141.507 126.841 9.197 1.00 35.97 327 LEU B C 1
ATOM 5331 O O . LEU B 1 347 ? 140.280 126.694 9.133 1.00 36.17 327 LEU B O 1
ATOM 5336 N N . GLN B 1 348 ? 142.069 127.862 9.851 1.00 35.58 328 GLN B N 1
ATOM 5337 C CA . GLN B 1 348 ? 141.239 128.870 10.505 1.00 39.97 328 GLN B CA 1
ATOM 5338 C C . GLN B 1 348 ? 140.393 129.628 9.491 1.00 37.23 328 GLN B C 1
ATOM 5339 O O . GLN B 1 348 ? 139.234 129.962 9.763 1.00 36.01 328 GLN B O 1
ATOM 5345 N N . LYS B 1 349 ? 140.955 129.908 8.317 1.00 36.75 329 LYS B N 1
ATOM 5346 C CA . LYS B 1 349 ? 140.225 130.553 7.235 1.00 39.46 329 LYS B CA 1
ATOM 5347 C C . LYS B 1 349 ? 139.354 129.583 6.451 1.00 38.04 329 LYS B C 1
ATOM 5348 O O . LYS B 1 349 ? 138.660 130.014 5.523 1.00 38.26 329 LYS B O 1
ATOM 5354 N N . ARG B 1 350 ? 139.387 128.293 6.796 1.00 34.64 330 ARG B N 1
ATOM 5355 C CA . ARG B 1 350 ? 138.578 127.264 6.143 1.00 31.73 330 ARG B CA 1
ATOM 5356 C C . ARG B 1 350 ? 138.920 127.134 4.663 1.00 30.85 330 ARG B C 1
ATOM 5357 O O . ARG B 1 350 ? 138.073 126.768 3.845 1.00 31.56 330 ARG B O 1
ATOM 5365 N N . HIS B 1 351 ? 140.175 127.428 4.314 1.00 30.57 331 HIS B N 1
ATOM 5366 C CA . HIS B 1 351 ? 140.641 127.239 2.947 1.00 30.58 331 HIS B CA 1
ATOM 5367 C C . HIS B 1 351 ? 140.892 125.770 2.633 1.00 32.73 331 HIS B C 1
ATOM 5368 O O . HIS B 1 351 ? 140.735 125.352 1.481 1.00 35.51 331 HIS B O 1
ATOM 5375 N N . ILE B 1 352 ? 141.284 124.980 3.633 1.00 32.18 332 ILE B N 1
ATOM 5376 C CA . ILE B 1 352 ? 141.556 123.561 3.457 1.00 32.83 332 ILE B CA 1
ATOM 5377 C C . ILE B 1 352 ? 140.794 122.779 4.517 1.00 37.33 332 ILE B C 1
ATOM 5378 O O . ILE B 1 352 ? 140.366 123.322 5.538 1.00 35.90 332 ILE B O 1
ATOM 5383 N N . THR B 1 353 ? 140.627 121.486 4.259 1.00 38.82 333 THR B N 1
ATOM 5384 C CA . THR B 1 353 ? 139.982 120.595 5.211 1.00 40.43 333 THR B CA 1
ATOM 5385 C C . THR B 1 353 ? 140.998 120.065 6.217 1.00 39.96 333 THR B C 1
ATOM 5386 O O . THR B 1 353 ? 142.213 120.154 6.022 1.00 35.30 333 THR B O 1
ATOM 5390 N N . MET B 1 354 ? 140.476 119.505 7.310 1.00 43.74 334 MET B N 1
ATOM 5391 C CA . MET B 1 354 ? 141.343 118.949 8.342 1.00 47.19 334 MET B CA 1
ATOM 5392 C C . MET B 1 354 ? 142.177 117.794 7.799 1.00 48.21 334 MET B C 1
ATOM 5393 O O . MET B 1 354 ? 143.361 117.664 8.132 1.00 47.49 334 MET B O 1
ATOM 5398 N N . ASP B 1 355 ? 141.577 116.948 6.957 1.00 51.52 335 ASP B N 1
ATOM 5399 C CA . ASP B 1 355 ? 142.309 115.815 6.398 1.00 52.83 335 ASP B CA 1
ATOM 5400 C C . ASP B 1 355 ? 143.441 116.279 5.491 1.00 50.72 335 ASP B C 1
ATOM 5401 O O . ASP B 1 355 ? 144.539 115.709 5.515 1.00 51.59 335 ASP B O 1
ATOM 5406 N N . VAL B 1 356 ? 143.192 117.309 4.679 1.00 46.47 336 VAL B N 1
ATOM 5407 C CA . VAL B 1 356 ? 144.235 117.823 3.798 1.00 45.18 336 VAL B CA 1
ATOM 5408 C C . VAL B 1 356 ? 145.347 118.478 4.609 1.00 45.61 336 VAL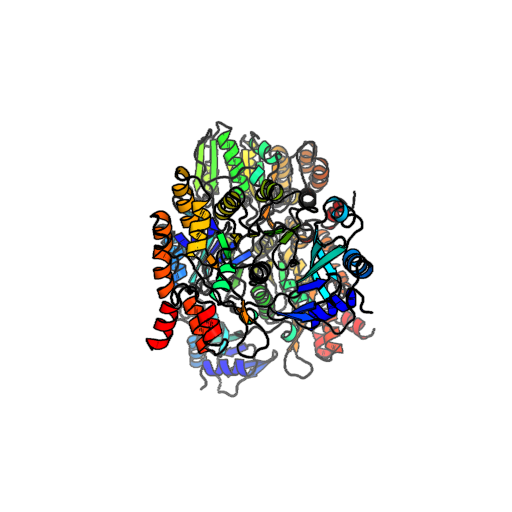 B C 1
ATOM 5409 O O . VAL B 1 356 ? 146.536 118.260 4.346 1.00 46.67 336 VAL B O 1
ATOM 5413 N N . GLY B 1 357 ? 144.981 119.280 5.611 1.00 44.32 337 GLY B N 1
ATOM 5414 C CA . GLY B 1 357 ? 145.993 119.922 6.435 1.00 43.59 337 GLY B CA 1
ATOM 5415 C C . GLY B 1 357 ? 146.837 118.926 7.207 1.00 48.71 337 GLY B C 1
ATOM 5416 O O . GLY B 1 357 ? 148.057 119.078 7.309 1.00 49.63 337 GLY B O 1
ATOM 5417 N N . MET B 1 358 ? 146.202 117.889 7.757 1.00 49.80 338 MET B N 1
ATOM 5418 C CA . MET B 1 358 ? 146.946 116.877 8.499 1.00 52.82 338 MET B CA 1
ATOM 5419 C C . MET B 1 358 ? 147.753 115.985 7.565 1.00 56.72 338 MET B C 1
ATOM 5420 O O . MET B 1 358 ? 148.877 115.589 7.894 1.00 58.24 338 MET B O 1
ATOM 5425 N N . GLY B 1 359 ? 147.200 115.660 6.395 1.00 58.92 339 GLY B N 1
ATOM 5426 C CA . GLY B 1 359 ? 147.882 114.774 5.469 1.00 59.63 339 GLY B CA 1
ATOM 5427 C C . GLY B 1 359 ? 149.121 115.370 4.835 1.00 62.74 339 GLY B C 1
ATOM 5428 O O . GLY B 1 359 ? 149.950 114.624 4.303 1.00 66.20 339 GLY B O 1
ATOM 5429 N N . ARG B 1 360 ? 149.266 116.693 4.875 1.00 60.20 340 ARG B N 1
ATOM 5430 C CA . ARG B 1 360 ? 150.433 117.369 4.327 1.00 58.20 340 ARG B CA 1
ATOM 5431 C C . ARG B 1 360 ? 151.315 117.985 5.403 1.00 54.87 340 ARG B C 1
ATOM 5432 O O . ARG B 1 360 ? 152.358 118.560 5.075 1.00 53.87 340 ARG B O 1
ATOM 5440 N N . SER B 1 361 ? 150.928 117.880 6.668 1.00 52.79 341 SER B N 1
ATOM 5441 C CA . SER B 1 361 ? 151.729 118.446 7.746 1.00 54.13 341 SER B CA 1
ATOM 5442 C C . SER B 1 361 ? 153.017 117.647 7.917 1.00 56.55 341 SER B C 1
ATOM 5443 O O . SER B 1 361 ? 152.970 116.413 7.988 1.00 55.65 341 SER B O 1
ATOM 5446 N N . PRO B 1 362 ? 154.179 118.304 7.986 1.00 57.19 342 PRO B N 1
ATOM 5447 C CA . PRO B 1 362 ? 155.423 117.570 8.261 1.00 58.58 342 PRO B CA 1
ATOM 5448 C C . PRO B 1 362 ? 155.518 117.061 9.688 1.00 61.98 342 PRO B C 1
ATOM 5449 O O . PRO B 1 362 ? 156.406 116.250 9.981 1.00 64.36 342 PRO B O 1
ATOM 5453 N N . ASP B 1 363 ? 154.639 117.515 10.578 1.00 61.35 343 ASP B N 1
ATOM 5454 C CA . ASP B 1 363 ? 154.607 117.045 11.963 1.00 60.90 343 ASP B CA 1
ATOM 5455 C C . ASP B 1 363 ? 153.167 117.116 12.446 1.00 61.93 343 ASP B C 1
ATOM 5456 O O . ASP B 1 363 ? 152.746 118.099 13.070 1.00 62.08 343 ASP B O 1
ATOM 5461 N N . PRO B 1 364 ? 152.371 116.080 12.166 1.00 62.39 344 PRO B N 1
ATOM 5462 C CA . PRO B 1 364 ? 150.942 116.135 12.518 1.00 61.97 344 PRO B CA 1
ATOM 5463 C C . PRO B 1 364 ? 150.684 116.316 14.003 1.00 61.46 344 PRO B C 1
ATOM 5464 O O . PRO B 1 364 ? 149.682 116.942 14.373 1.00 59.23 344 PRO B O 1
ATOM 5468 N N . ASP B 1 365 ? 151.556 115.788 14.865 1.00 63.06 345 ASP B N 1
ATOM 5469 C CA . ASP B 1 365 ? 151.367 115.959 16.302 1.00 64.88 345 ASP B CA 1
ATOM 5470 C C . ASP B 1 365 ? 151.477 117.424 16.705 1.00 60.92 345 ASP B C 1
ATOM 5471 O O . ASP B 1 365 ? 150.727 117.895 17.568 1.00 58.63 345 ASP B O 1
ATOM 5476 N N . GLU B 1 366 ? 152.407 118.162 16.091 1.00 58.02 346 GLU B N 1
ATOM 5477 C CA . GLU B 1 366 ? 152.545 119.578 16.418 1.00 56.77 346 GLU B CA 1
ATOM 5478 C C . GLU B 1 366 ? 151.326 120.370 15.962 1.00 53.41 346 GLU B C 1
ATOM 5479 O O . GLU B 1 366 ? 150.831 121.233 16.696 1.00 52.42 346 GLU B O 1
ATOM 5485 N N . LEU B 1 367 ? 150.832 120.096 14.751 1.00 52.41 347 LEU B N 1
ATOM 5486 C CA . LEU B 1 367 ? 149.644 120.793 14.266 1.00 50.38 347 LEU B CA 1
ATOM 5487 C C . LEU B 1 367 ? 148.430 120.473 15.130 1.00 49.39 347 LEU B C 1
ATOM 5488 O O . LEU B 1 367 ? 147.611 121.356 15.411 1.00 48.38 347 LEU B O 1
ATOM 5493 N N . LYS B 1 368 ? 148.301 119.216 15.564 1.00 52.45 348 LYS B N 1
ATOM 5494 C CA . LYS B 1 368 ? 147.235 118.861 16.497 1.00 57.52 348 LYS B CA 1
ATOM 5495 C C . LYS B 1 368 ? 147.341 119.669 17.783 1.00 59.15 348 LYS B C 1
ATOM 5496 O O . LYS B 1 368 ? 146.330 120.152 18.307 1.00 58.17 348 LYS B O 1
ATOM 5499 N N . GLN B 1 369 ? 148.560 119.825 18.306 1.00 61.11 349 GLN B N 1
ATOM 5500 C CA . GLN B 1 369 ? 148.751 120.618 19.516 1.00 63.45 349 GLN B CA 1
ATOM 5501 C C . GLN B 1 369 ? 148.363 122.074 19.287 1.00 60.04 349 GLN B C 1
ATOM 5502 O O . GLN B 1 369 ? 147.745 122.702 20.153 1.00 58.28 349 GLN B O 1
ATOM 5508 N N . MET B 1 370 ? 148.711 122.624 18.121 1.00 58.73 350 MET B N 1
ATOM 5509 C CA . MET B 1 370 ? 148.387 124.016 17.828 1.00 59.09 350 MET B CA 1
ATOM 5510 C C . MET B 1 370 ? 146.884 124.236 17.708 1.00 58.13 350 MET B C 1
ATOM 5511 O O . MET B 1 370 ? 146.386 125.306 18.073 1.00 57.56 350 MET B O 1
ATOM 5516 N N . LEU B 1 371 ? 146.149 123.244 17.201 1.00 59.32 351 LEU B N 1
ATOM 5517 C CA . LEU B 1 371 ? 144.704 123.386 17.054 1.00 62.68 351 LEU B CA 1
ATOM 5518 C C . LEU B 1 371 ? 143.992 123.276 18.397 1.00 70.02 351 LEU B C 1
ATOM 5519 O O . LEU B 1 371 ? 143.149 124.116 18.732 1.00 71.56 351 LEU B O 1
ATOM 5524 N N . THR B 1 372 ? 144.319 122.246 19.181 1.00 74.61 352 THR B N 1
ATOM 5525 C CA . THR B 1 372 ? 143.692 122.014 20.477 1.00 80.36 352 THR B CA 1
ATOM 5526 C C . THR B 1 372 ? 144.397 122.747 21.613 1.00 87.35 352 THR B C 1
ATOM 5527 O O . THR B 1 372 ? 144.409 122.255 22.749 1.00 89.80 352 THR B O 1
ATOM 5531 N N . SER B 1 373 ? 144.987 123.909 21.338 1.00 92.36 353 SER B N 1
ATOM 5532 C CA . SER B 1 373 ? 145.653 124.702 22.364 1.00 98.16 353 SER B CA 1
ATOM 5533 C C . SER B 1 373 ? 144.795 125.841 22.891 1.00 102.78 353 SER B C 1
ATOM 5534 O O . SER B 1 373 ? 144.984 126.265 24.036 1.00 105.26 353 SER B O 1
ATOM 5537 N N . GLY B 1 374 ? 143.865 126.347 22.088 1.00 104.93 354 GLY B N 1
ATOM 5538 C CA . GLY B 1 374 ? 143.011 127.444 22.503 1.00 107.91 354 GLY B CA 1
ATOM 5539 C C . GLY B 1 374 ? 142.789 128.473 21.412 1.00 107.94 354 GLY B C 1
ATOM 5540 O O . GLY B 1 374 ? 143.377 129.554 21.437 1.00 108.65 354 GLY B O 1
ATOM 5541 N N . MET C 1 21 ? 74.534 118.434 13.259 1.00 105.82 1 MET C N 1
ATOM 5542 C CA . MET C 1 21 ? 75.187 117.155 13.511 1.00 102.25 1 MET C CA 1
ATOM 5543 C C . MET C 1 21 ? 76.668 117.196 13.136 1.00 93.28 1 MET C C 1
ATOM 5544 O O . MET C 1 21 ? 77.538 117.065 13.998 1.00 94.97 1 MET C O 1
ATOM 5549 N N . ALA C 1 22 ? 76.948 117.387 11.850 1.00 81.13 2 ALA C N 1
ATOM 5550 C CA . ALA C 1 22 ? 78.321 117.350 11.370 1.00 68.82 2 ALA C CA 1
ATOM 5551 C C . ALA C 1 22 ? 79.079 118.601 11.790 1.00 57.96 2 ALA C C 1
ATOM 5552 O O . ALA C 1 22 ? 78.565 119.720 11.702 1.00 55.19 2 ALA C O 1
ATOM 5554 N N . ASN C 1 23 ? 80.312 118.407 12.253 1.00 48.79 3 ASN C N 1
ATOM 5555 C CA . ASN C 1 23 ? 81.192 119.523 12.547 1.00 39.67 3 ASN C CA 1
ATOM 5556 C C . ASN C 1 23 ? 81.963 119.910 11.287 1.00 36.23 3 ASN C C 1
ATOM 5557 O O . ASN C 1 23 ? 81.825 119.294 10.228 1.00 34.58 3 ASN C O 1
ATOM 5562 N N . MET C 1 24 ? 82.800 120.943 11.408 1.00 32.39 4 MET C N 1
ATOM 5563 C CA . MET C 1 24 ? 83.530 121.446 10.249 1.00 32.79 4 MET C CA 1
ATOM 5564 C C . MET C 1 24 ? 84.494 120.401 9.699 1.00 32.49 4 MET C C 1
ATOM 5565 O O . MET C 1 24 ? 84.634 120.259 8.478 1.00 31.50 4 MET C O 1
ATOM 5570 N N . HIS C 1 25 ? 85.170 119.663 10.585 1.00 31.01 5 HIS C N 1
ATOM 5571 C CA . HIS C 1 25 ? 86.107 118.637 10.135 1.00 32.18 5 HIS C CA 1
ATOM 5572 C C . HIS C 1 25 ? 85.408 117.591 9.275 1.00 31.06 5 HIS C C 1
ATOM 5573 O O . HIS C 1 25 ? 85.961 117.132 8.268 1.00 31.84 5 HIS C O 1
ATOM 5580 N N . GLN C 1 26 ? 84.188 117.210 9.652 1.00 31.65 6 GLN C N 1
ATOM 5581 C CA . GLN C 1 26 ? 83.455 116.217 8.874 1.00 33.71 6 GLN C CA 1
ATOM 5582 C C . GLN C 1 26 ? 82.962 116.800 7.556 1.00 31.72 6 GLN C C 1
ATOM 5583 O O . GLN C 1 26 ? 82.959 116.111 6.529 1.00 32.69 6 GLN C O 1
ATOM 5589 N N . LEU C 1 27 ? 82.546 118.069 7.561 1.00 32.15 7 LEU C N 1
ATOM 5590 C CA . LEU C 1 27 ? 82.088 118.698 6.326 1.00 29.53 7 LEU C CA 1
ATOM 5591 C C . LEU C 1 27 ? 83.226 118.845 5.325 1.00 28.98 7 LEU C C 1
ATOM 5592 O O . LEU C 1 27 ? 83.050 118.573 4.132 1.00 29.11 7 LEU C O 1
ATOM 5597 N N . LEU C 1 28 ? 84.399 119.281 5.788 1.00 26.71 8 LEU C N 1
ATOM 5598 C CA . LEU C 1 28 ? 85.549 119.383 4.896 1.00 29.17 8 LEU C CA 1
ATOM 5599 C C . LEU C 1 28 ? 86.013 118.008 4.426 1.00 30.07 8 LEU C C 1
ATOM 5600 O O . LEU C 1 28 ? 86.500 117.872 3.297 1.00 29.90 8 LEU C O 1
ATOM 5605 N N . THR C 1 29 ? 85.875 116.985 5.272 1.00 27.61 9 THR C N 1
ATOM 5606 C CA . THR C 1 29 ? 86.205 115.627 4.849 1.00 27.61 9 THR C CA 1
ATOM 5607 C C . THR C 1 29 ? 85.285 115.166 3.726 1.00 30.34 9 THR C C 1
ATOM 5608 O O . THR C 1 29 ? 85.735 114.534 2.763 1.00 31.81 9 THR C O 1
ATOM 5612 N N . GLU C 1 30 ? 83.991 115.482 3.828 1.00 30.92 10 GLU C N 1
ATOM 5613 C CA . GLU C 1 30 ? 83.061 115.131 2.759 1.00 32.79 10 GLU C CA 1
ATOM 5614 C C . GLU C 1 30 ? 83.390 115.884 1.478 1.00 30.56 10 GLU C C 1
ATOM 5615 O O . GLU C 1 30 ? 83.295 115.326 0.379 1.00 30.29 10 GLU C O 1
ATOM 5621 N N . LEU C 1 31 ? 83.773 117.159 1.601 1.00 29.06 11 LEU C N 1
ATOM 5622 C CA . LEU C 1 31 ? 84.215 117.925 0.439 1.00 28.16 11 LEU C CA 1
ATOM 5623 C C . LEU C 1 31 ? 85.363 117.222 -0.276 1.00 28.71 11 LEU C C 1
ATOM 5624 O O . LEU C 1 31 ? 85.339 117.049 -1.500 1.00 31.53 11 LEU C O 1
ATOM 5629 N N . VAL C 1 32 ? 86.376 116.800 0.483 1.00 26.77 12 VAL C N 1
ATOM 5630 C CA . VAL C 1 32 ? 87.516 116.102 -0.105 1.00 29.56 12 VAL C CA 1
ATOM 5631 C C . VAL C 1 32 ? 87.086 114.755 -0.673 1.00 31.22 12 VAL C C 1
ATOM 5632 O O . VAL C 1 32 ? 87.384 114.427 -1.828 1.00 32.03 12 VAL C O 1
ATOM 5636 N N . ASN C 1 33 ? 86.375 113.958 0.131 1.00 29.03 13 ASN C N 1
ATOM 5637 C CA . ASN C 1 33 ? 86.047 112.591 -0.267 1.00 32.70 13 ASN C CA 1
ATOM 5638 C C . ASN C 1 33 ? 85.198 112.557 -1.532 1.00 35.07 13 ASN C C 1
ATOM 5639 O O . ASN C 1 33 ? 85.349 111.655 -2.364 1.00 35.59 13 ASN C O 1
ATOM 5644 N N . ARG C 1 34 ? 84.296 113.520 -1.692 1.00 31.67 14 ARG C N 1
ATOM 5645 C CA . ARG C 1 34 ? 83.381 113.528 -2.825 1.00 32.93 14 ARG C CA 1
ATOM 5646 C C . ARG C 1 34 ? 83.971 114.178 -4.070 1.00 31.97 14 ARG C C 1
ATOM 5647 O O . ARG C 1 34 ? 83.262 114.307 -5.074 1.00 33.24 14 ARG C O 1
ATOM 5655 N N . GLY C 1 35 ? 85.240 114.574 -4.039 1.00 32.06 15 GLY C N 1
ATOM 5656 C CA . GLY C 1 35 ? 85.827 115.243 -5.183 1.00 31.97 15 GLY C CA 1
ATOM 5657 C C . GLY C 1 35 ? 85.191 116.576 -5.502 1.00 33.51 15 GLY C C 1
ATOM 5658 O O . GLY C 1 35 ? 85.191 116.995 -6.664 1.00 31.97 15 GLY C O 1
ATOM 5659 N N . GLY C 1 36 ? 84.634 117.250 -4.501 1.00 28.89 16 GLY C N 1
ATOM 5660 C CA . GLY C 1 36 ? 84.046 118.547 -4.728 1.00 27.42 16 GLY C CA 1
ATOM 5661 C C . GLY C 1 36 ? 85.085 119.641 -4.868 1.00 28.54 16 GLY C C 1
ATOM 5662 O O . GLY C 1 36 ? 86.235 119.512 -4.450 1.00 30.76 16 GLY C O 1
ATOM 5663 N N . SER C 1 37 ? 84.663 120.737 -5.493 1.00 27.58 17 SER C N 1
ATOM 5664 C CA A SER C 1 37 ? 85.535 121.894 -5.627 0.84 28.05 17 SER C CA 1
ATOM 5665 C CA B SER C 1 37 ? 85.495 121.923 -5.656 0.16 27.58 17 SER C CA 1
ATOM 5666 C C . SER C 1 37 ? 85.341 122.893 -4.493 1.00 29.44 17 SER C C 1
ATOM 5667 O O . SER C 1 37 ? 86.324 123.474 -4.020 1.00 32.35 17 SER C O 1
ATOM 5672 N N . ASP C 1 38 ? 84.105 123.086 -4.034 1.00 29.89 18 ASP C N 1
ATOM 5673 C CA . ASP C 1 38 ? 83.798 124.089 -3.028 1.00 31.21 18 ASP C CA 1
ATOM 5674 C C . ASP C 1 38 ? 82.723 123.586 -2.078 1.00 29.76 18 ASP C C 1
ATOM 5675 O O . ASP C 1 38 ? 81.781 122.907 -2.496 1.00 28.63 18 ASP C O 1
ATOM 5680 N N . LEU C 1 39 ? 82.875 123.932 -0.804 1.00 23.54 19 LEU C N 1
ATOM 5681 C CA . LEU C 1 39 ? 81.850 123.728 0.210 1.00 28.15 19 LEU C CA 1
ATOM 5682 C C . LEU C 1 39 ? 81.209 125.074 0.527 1.00 29.47 19 LEU C C 1
ATOM 5683 O O . LEU C 1 39 ? 81.919 126.061 0.751 1.00 29.09 19 LEU C O 1
ATOM 5688 N N . HIS C 1 40 ? 79.879 125.117 0.527 1.00 24.28 20 HIS C N 1
ATOM 5689 C CA . HIS C 1 40 ? 79.127 126.340 0.787 1.00 27.77 20 HIS C CA 1
ATOM 5690 C C . HIS C 1 40 ? 78.354 126.204 2.092 1.00 29.52 20 HIS C C 1
ATOM 5691 O O . HIS C 1 40 ? 77.618 125.230 2.286 1.00 27.50 20 HIS C O 1
ATOM 5698 N N . LEU C 1 41 ? 78.517 127.187 2.978 1.00 26.83 21 LEU C N 1
ATOM 5699 C CA . LEU C 1 41 ? 77.840 127.216 4.270 1.00 29.39 21 LEU C CA 1
ATOM 5700 C C . LEU C 1 41 ? 77.093 128.533 4.397 1.00 30.92 21 LEU C C 1
ATOM 5701 O O . LEU C 1 41 ? 77.715 129.600 4.421 1.00 29.96 21 LEU C O 1
ATOM 5706 N N . THR C 1 42 ? 75.768 128.461 4.486 1.00 28.64 22 THR C N 1
ATOM 5707 C CA . THR C 1 42 ? 74.965 129.667 4.633 1.00 29.66 22 THR C CA 1
ATOM 5708 C C . THR C 1 42 ? 73.637 129.292 5.276 1.00 29.87 22 THR C C 1
ATOM 5709 O O . THR C 1 42 ? 73.209 128.135 5.233 1.00 30.71 22 THR C O 1
ATOM 5713 N N . THR C 1 43 ? 72.994 130.289 5.882 1.00 29.99 23 THR C N 1
ATOM 5714 C CA . THR C 1 43 ? 71.789 130.044 6.663 1.00 29.45 23 THR C CA 1
ATOM 5715 C C . THR C 1 43 ? 70.632 129.597 5.777 1.00 30.76 23 THR C C 1
ATOM 5716 O O . THR C 1 43 ? 70.531 129.975 4.606 1.00 30.20 23 THR C O 1
ATOM 5720 N N . ASN C 1 44 ? 69.756 128.775 6.359 1.00 31.96 24 ASN C N 1
ATOM 5721 C CA . ASN C 1 44 ? 68.522 128.271 5.761 1.00 33.73 24 ASN C CA 1
ATOM 5722 C C . ASN C 1 44 ? 68.767 127.273 4.639 1.00 34.98 24 ASN C C 1
ATOM 5723 O O . ASN C 1 44 ? 67.832 126.932 3.904 1.00 34.14 24 ASN C O 1
ATOM 5728 N N . SER C 1 45 ? 69.996 126.795 4.487 1.00 32.09 25 SER C N 1
ATOM 5729 C CA . SER C 1 45 ? 70.351 125.732 3.567 1.00 31.13 25 SER C CA 1
ATOM 5730 C C . SER C 1 45 ? 71.205 124.711 4.299 1.00 31.48 25 SER C C 1
ATOM 5731 O O . SER C 1 45 ? 71.964 125.070 5.205 1.00 31.06 25 SER C O 1
ATOM 5734 N N . PRO C 1 46 ? 71.090 123.436 3.951 1.00 34.67 26 PRO C N 1
ATOM 5735 C CA . PRO C 1 46 ? 72.090 122.471 4.388 1.00 32.69 26 PRO C CA 1
ATOM 5736 C C . PRO C 1 46 ? 73.430 122.812 3.765 1.00 32.31 26 PRO C C 1
ATOM 5737 O O . PRO C 1 46 ? 73.487 123.607 2.813 1.00 27.45 26 PRO C O 1
ATOM 5741 N N . PRO C 1 47 ? 74.529 122.268 4.280 1.00 32.61 27 PRO C N 1
ATOM 5742 C CA . PRO C 1 47 ? 75.805 122.423 3.577 1.00 31.29 27 PRO C CA 1
ATOM 5743 C C . PRO C 1 47 ? 75.670 121.898 2.157 1.00 32.51 27 PRO C C 1
ATOM 5744 O O . PRO C 1 47 ? 75.011 120.886 1.911 1.00 32.95 27 PRO C O 1
ATOM 5748 N N . GLN C 1 48 ? 76.265 122.615 1.213 1.00 27.85 28 GLN C N 1
ATOM 5749 C CA . GLN C 1 48 ? 76.227 122.214 -0.183 1.00 28.49 28 GLN C CA 1
ATOM 5750 C C . GLN C 1 48 ? 77.648 122.127 -0.713 1.00 28.80 28 GLN C C 1
ATOM 5751 O O . GLN C 1 48 ? 78.496 122.964 -0.388 1.00 29.26 28 GLN C O 1
ATOM 5757 N N . ILE C 1 49 ? 77.900 121.108 -1.527 1.00 28.10 29 ILE C N 1
ATOM 5758 C CA . ILE C 1 49 ? 79.208 120.871 -2.121 1.00 28.99 29 ILE C CA 1
ATOM 5759 C C . ILE C 1 49 ? 79.061 120.946 -3.632 1.00 28.72 29 ILE C C 1
ATOM 5760 O O . ILE C 1 49 ? 78.162 120.319 -4.204 1.00 29.40 29 ILE C O 1
ATOM 5765 N N . ARG C 1 50 ? 79.932 121.719 -4.275 1.00 26.06 30 ARG C N 1
ATOM 5766 C CA . ARG C 1 50 ? 79.938 121.787 -5.728 1.00 25.59 30 ARG C CA 1
ATOM 5767 C C . ARG C 1 50 ? 80.755 120.624 -6.276 1.00 26.18 30 ARG C C 1
ATOM 5768 O O . ARG C 1 50 ? 81.951 120.508 -5.990 1.00 24.63 30 ARG C O 1
ATOM 5776 N N . ILE C 1 51 ? 80.106 119.761 -7.052 1.00 25.84 31 ILE C N 1
ATOM 5777 C CA . ILE C 1 51 ? 80.748 118.613 -7.683 1.00 28.09 31 ILE C CA 1
ATOM 5778 C C . ILE C 1 51 ? 80.568 118.751 -9.186 1.00 28.38 31 ILE C C 1
ATOM 5779 O O . ILE C 1 51 ? 79.435 118.858 -9.672 1.00 28.02 31 ILE C O 1
ATOM 5784 N N . ASP C 1 52 ? 81.685 118.760 -9.915 1.00 28.69 32 ASP C N 1
ATOM 5785 C CA . ASP C 1 52 ? 81.682 118.906 -11.372 1.00 28.60 32 ASP C CA 1
ATOM 5786 C C . ASP C 1 52 ? 80.903 120.149 -11.801 1.00 29.19 32 ASP C C 1
ATOM 5787 O O . ASP C 1 52 ? 80.219 120.157 -12.828 1.00 30.26 32 ASP C O 1
ATOM 5792 N N . GLY C 1 53 ? 81.005 121.209 -10.998 1.00 27.04 33 GLY C N 1
ATOM 5793 C CA . GLY C 1 53 ? 80.421 122.491 -11.324 1.00 29.10 33 GLY C CA 1
ATOM 5794 C C . GLY C 1 53 ? 79.017 122.728 -10.806 1.00 28.31 33 GLY C C 1
ATOM 5795 O O . GLY C 1 53 ? 78.538 123.867 -10.875 1.00 28.36 33 GLY C O 1
ATOM 5796 N N . LYS C 1 54 ? 78.348 121.705 -10.281 1.00 28.87 34 LYS C N 1
ATOM 5797 C CA . LYS C 1 54 ? 76.960 121.811 -9.851 1.00 32.19 34 LYS C CA 1
ATOM 5798 C C . LYS C 1 54 ? 76.850 121.555 -8.354 1.00 30.80 34 LYS C C 1
ATOM 5799 O O . LYS C 1 54 ? 77.516 120.668 -7.816 1.00 28.91 34 LYS C O 1
ATOM 5805 N N . LEU C 1 55 ? 75.993 122.330 -7.691 1.00 29.35 35 LEU C N 1
ATOM 5806 C CA . LEU C 1 55 ? 75.828 122.228 -6.247 1.00 27.40 35 LEU C CA 1
ATOM 5807 C C . LEU C 1 55 ? 74.992 121.012 -5.868 1.00 30.07 35 LEU C C 1
ATOM 5808 O O . LEU C 1 55 ? 73.957 120.732 -6.480 1.00 29.36 35 LEU C O 1
ATOM 5813 N N . LEU C 1 56 ? 75.445 120.298 -4.841 1.00 32.44 36 LEU C N 1
ATOM 5814 C CA . LEU C 1 56 ? 74.725 119.163 -4.275 1.00 35.17 36 LEU C CA 1
ATOM 5815 C C . LEU C 1 56 ? 74.496 119.414 -2.791 1.00 33.83 36 LEU C C 1
ATOM 5816 O O . LEU C 1 56 ? 75.473 119.585 -2.042 1.00 32.33 36 LEU C O 1
ATOM 5821 N N . PRO C 1 57 ? 73.254 119.446 -2.313 1.00 32.15 37 PRO C N 1
ATOM 5822 C CA . PRO C 1 57 ? 73.031 119.593 -0.871 1.00 31.30 37 PRO C CA 1
ATOM 5823 C C . PRO C 1 57 ? 73.290 118.288 -0.138 1.00 32.99 37 PRO C C 1
ATOM 5824 O O . PRO C 1 57 ? 72.957 117.202 -0.619 1.00 35.44 37 PRO C O 1
ATOM 5828 N N . LEU C 1 58 ? 73.899 118.402 1.036 1.00 33.53 38 LEU C N 1
ATOM 5829 C CA . LEU C 1 58 ? 74.090 117.240 1.888 1.00 34.05 38 LEU C CA 1
ATOM 5830 C C . LEU C 1 58 ? 72.797 116.925 2.630 1.00 39.24 38 LEU C C 1
ATOM 5831 O O . LEU C 1 58 ? 71.968 117.805 2.881 1.00 39.05 38 LEU C O 1
ATOM 5836 N N . ASP C 1 59 ? 72.624 115.647 2.968 1.00 42.64 39 ASP C N 1
ATOM 5837 C CA . ASP C 1 59 ? 71.417 115.178 3.648 1.00 45.72 39 ASP C CA 1
ATOM 5838 C C . ASP C 1 59 ? 71.520 115.518 5.137 1.00 43.48 39 ASP C C 1
ATOM 5839 O O . ASP C 1 59 ? 71.739 114.665 5.999 1.00 43.51 39 ASP C O 1
ATOM 5844 N N . MET C 1 60 ? 71.357 116.802 5.425 1.00 41.08 40 MET C N 1
ATOM 5845 C CA . MET C 1 60 ? 71.460 117.357 6.765 1.00 39.35 40 MET C CA 1
ATOM 5846 C C . MET C 1 60 ? 70.405 118.439 6.922 1.00 38.34 40 MET C C 1
ATOM 5847 O O . MET C 1 60 ? 69.884 118.953 5.927 1.00 36.71 40 MET C O 1
ATOM 5852 N N . PRO C 1 61 ? 70.063 118.802 8.156 1.00 40.47 41 PRO C N 1
ATOM 5853 C CA . PRO C 1 61 ? 69.131 119.914 8.366 1.00 41.76 41 PRO C CA 1
ATOM 5854 C C . PRO C 1 61 ? 69.748 121.228 7.923 1.00 39.84 41 PRO C C 1
ATOM 5855 O O . PRO C 1 61 ? 70.981 121.359 7.873 1.00 41.69 41 PRO C O 1
ATOM 5859 N N . PRO C 1 62 ? 68.928 122.223 7.589 1.00 38.23 42 PRO C N 1
ATOM 5860 C CA . PRO C 1 62 ? 69.478 123.529 7.210 1.00 36.04 42 PRO C CA 1
ATOM 5861 C C . PRO C 1 62 ? 70.231 124.169 8.367 1.00 35.19 42 PRO C C 1
ATOM 5862 O O . PRO C 1 62 ? 69.921 123.950 9.540 1.00 37.00 42 PRO C O 1
ATOM 5866 N N . LEU C 1 63 ? 71.243 124.957 8.022 1.00 32.28 43 LEU C N 1
ATOM 5867 C CA . LEU C 1 63 ? 72.010 125.678 9.025 1.00 32.67 43 LEU C CA 1
ATOM 5868 C C . LEU C 1 63 ? 71.274 126.941 9.452 1.00 32.79 43 LEU C C 1
ATOM 5869 O O . LEU C 1 63 ? 70.553 127.563 8.665 1.00 31.76 43 LEU C O 1
ATOM 5874 N N . ASN C 1 64 ? 71.455 127.316 10.713 1.00 32.99 44 ASN C N 1
ATOM 5875 C CA . ASN C 1 64 ? 71.033 128.620 11.199 1.00 34.48 44 ASN C CA 1
ATOM 5876 C C . ASN C 1 64 ? 72.265 129.502 11.385 1.00 33.48 44 ASN C C 1
ATOM 5877 O O . ASN C 1 64 ? 73.398 129.094 11.110 1.00 32.41 44 ASN C O 1
ATOM 5882 N N . ALA C 1 65 ? 72.033 130.730 11.856 1.00 32.47 45 ALA C N 1
ATOM 5883 C CA . ALA C 1 65 ? 73.126 131.689 11.978 1.00 30.28 45 ALA C CA 1
ATOM 5884 C C . ALA C 1 65 ? 74.129 131.271 13.044 1.00 32.38 45 ALA C C 1
ATOM 5885 O O . ALA C 1 65 ? 75.326 131.550 12.908 1.00 32.04 45 ALA C O 1
ATOM 5887 N N . VAL C 1 66 ? 73.665 130.618 14.112 1.00 33.41 46 VAL C N 1
ATOM 5888 C CA . VAL C 1 66 ? 74.587 130.065 15.099 1.00 35.24 46 VAL C CA 1
ATOM 5889 C C . VAL C 1 66 ? 75.495 129.028 14.450 1.00 34.21 46 VAL C C 1
ATOM 5890 O O . VAL C 1 66 ? 76.706 128.994 14.704 1.00 34.18 46 VAL C O 1
ATOM 5894 N N . ASP C 1 67 ? 74.927 128.179 13.590 1.00 34.10 47 ASP C N 1
ATOM 5895 C CA . ASP C 1 67 ? 75.710 127.128 12.947 1.00 33.53 47 ASP C CA 1
ATOM 5896 C C . ASP C 1 67 ? 76.782 127.713 12.034 1.00 31.99 47 ASP C C 1
ATOM 5897 O O . ASP C 1 67 ? 77.957 127.339 12.121 1.00 31.24 47 ASP C O 1
ATOM 5902 N N . THR C 1 68 ? 76.393 128.633 11.145 1.00 30.28 48 THR C N 1
ATOM 5903 C CA . THR C 1 68 ? 77.340 129.144 10.158 1.00 30.47 48 THR C CA 1
ATOM 5904 C C . THR C 1 68 ? 78.492 129.886 10.824 1.00 30.51 48 THR C C 1
ATOM 5905 O O . THR C 1 68 ? 79.649 129.745 10.412 1.00 29.88 48 THR C O 1
ATOM 5909 N N . LYS C 1 69 ? 78.198 130.676 11.859 1.00 30.42 49 LYS C N 1
ATOM 5910 C CA . LYS C 1 69 ? 79.265 131.374 12.567 1.00 30.81 49 LYS C CA 1
ATOM 5911 C C . LYS C 1 69 ? 80.189 130.391 13.273 1.00 31.57 49 LYS C C 1
ATOM 5912 O O . LYS C 1 69 ? 81.415 130.533 13.215 1.00 32.58 49 LYS C O 1
ATOM 5918 N N . GLN C 1 70 ? 79.620 129.379 13.936 1.00 31.49 50 GLN C N 1
ATOM 5919 C CA . GLN C 1 70 ? 80.437 128.416 14.669 1.00 34.86 50 GLN C CA 1
ATOM 5920 C C . GLN C 1 70 ? 81.319 127.604 13.728 1.00 32.66 50 GLN C C 1
ATOM 5921 O O . GLN C 1 70 ? 82.499 127.369 14.017 1.00 31.91 50 GLN C O 1
ATOM 5927 N N . LEU C 1 71 ? 80.767 127.169 12.595 1.00 27.65 51 LEU C N 1
ATOM 5928 C CA . LEU C 1 71 ? 81.540 126.374 11.646 1.00 30.27 51 LEU C CA 1
ATOM 5929 C C . LEU C 1 71 ? 82.670 127.191 11.033 1.00 30.84 51 LEU C C 1
ATOM 5930 O O . LEU C 1 71 ? 83.820 126.740 10.985 1.00 30.13 51 LEU C O 1
ATOM 5935 N N . CYS C 1 72 ? 82.361 128.399 10.552 1.00 30.47 52 CYS C N 1
ATOM 5936 C CA . CYS C 1 72 ? 83.390 129.227 9.929 1.00 30.22 52 CYS C CA 1
ATOM 5937 C C . CYS C 1 72 ? 84.436 129.671 10.944 1.00 29.38 52 CYS C C 1
ATOM 5938 O O . CYS C 1 72 ? 85.636 129.658 10.648 1.00 29.23 52 CYS C O 1
ATOM 5941 N N . TYR C 1 73 ? 84.005 130.067 12.146 1.00 27.20 53 TYR C N 1
ATOM 5942 C CA . TYR C 1 73 ? 84.962 130.496 13.162 1.00 29.42 53 TYR C CA 1
ATOM 5943 C C . TYR C 1 73 ? 85.868 129.363 13.625 1.00 31.23 53 TYR C C 1
ATOM 5944 O O . TYR C 1 73 ? 86.956 129.631 14.149 1.00 31.93 53 TYR C O 1
ATOM 5953 N N . SER C 1 74 ? 85.454 128.107 13.440 1.00 33.12 54 SER C N 1
ATOM 5954 C CA . SER C 1 74 ? 86.261 126.986 13.906 1.00 33.41 54 SER C CA 1
ATOM 5955 C C . SER C 1 74 ? 87.579 126.860 13.154 1.00 32.74 54 SER C C 1
ATOM 5956 O O . SER C 1 74 ? 88.495 126.198 13.652 1.00 31.97 54 SER C O 1
ATOM 5959 N N . ILE C 1 75 ? 87.706 127.478 11.979 1.00 32.36 55 ILE C N 1
ATOM 5960 C CA . ILE C 1 75 ? 88.934 127.404 11.197 1.00 31.11 55 ILE C CA 1
ATOM 5961 C C . ILE C 1 75 ? 89.658 128.745 11.138 1.00 32.54 55 ILE C C 1
ATOM 5962 O O . ILE C 1 75 ? 90.553 128.924 10.304 1.00 30.43 55 ILE C O 1
ATOM 5967 N N . LEU C 1 76 ? 89.301 129.694 12.002 1.00 31.28 56 LEU C N 1
ATOM 5968 C CA . LEU C 1 76 ? 89.922 131.011 12.029 1.00 32.22 56 LEU C CA 1
ATOM 5969 C C . LEU C 1 76 ? 90.792 131.163 13.269 1.00 33.18 56 LEU C C 1
ATOM 5970 O O . LEU C 1 76 ? 90.462 130.643 14.339 1.00 32.90 56 LEU C O 1
ATOM 5975 N N . THR C 1 77 ? 91.901 131.885 13.122 1.00 33.52 57 THR C N 1
ATOM 5976 C CA . THR C 1 77 ? 92.644 132.328 14.288 1.00 36.60 57 THR C CA 1
ATOM 5977 C C . THR C 1 77 ? 91.901 133.478 14.964 1.00 38.46 57 THR C C 1
ATOM 5978 O O . THR C 1 77 ? 91.001 134.092 14.387 1.00 34.07 57 THR C O 1
ATOM 5982 N N . GLU C 1 78 ? 92.292 133.766 16.208 1.00 40.57 58 GLU C N 1
ATOM 5983 C CA . GLU C 1 78 ? 91.643 134.844 16.947 1.00 45.05 58 GLU C CA 1
ATOM 5984 C C . GLU C 1 78 ? 91.841 136.186 16.252 1.00 42.87 58 GLU C C 1
ATOM 5985 O O . GLU C 1 78 ? 90.937 137.030 16.239 1.00 43.42 58 GLU C O 1
ATOM 5991 N N . GLN C 1 79 ? 93.014 136.396 15.656 1.00 41.17 59 GLN C N 1
ATOM 5992 C CA A GLN C 1 79 ? 93.306 137.618 14.911 0.44 41.94 59 GLN C CA 1
ATOM 5993 C CA B GLN C 1 79 ? 93.223 137.656 14.957 0.56 41.94 59 GLN C CA 1
ATOM 5994 C C . GLN C 1 79 ? 92.502 137.695 13.618 1.00 39.96 59 GLN C C 1
ATOM 5995 O O . GLN C 1 79 ? 92.192 138.792 13.138 1.00 37.23 59 GLN C O 1
ATOM 6006 N N . GLN C 1 80 ? 92.191 136.540 13.028 1.00 34.92 60 GLN C N 1
ATOM 6007 C CA . GLN C 1 80 ? 91.371 136.526 11.823 1.00 35.75 60 GLN C CA 1
ATOM 6008 C C . GLN C 1 80 ? 89.914 136.827 12.152 1.00 33.76 60 GLN C C 1
ATOM 6009 O O . GLN C 1 80 ? 89.217 137.478 11.365 1.00 32.11 60 GLN C O 1
ATOM 6015 N N . LYS C 1 81 ? 89.438 136.361 13.311 1.00 33.66 61 LYS C N 1
ATOM 6016 C CA . LYS C 1 81 ? 88.081 136.687 13.739 1.00 33.39 61 LYS C CA 1
ATOM 6017 C C . LYS C 1 81 ? 87.914 138.188 13.945 1.00 36.94 61 LYS C C 1
ATOM 6018 O O . LYS C 1 81 ? 86.887 138.765 13.566 1.00 36.88 61 LYS C O 1
ATOM 6024 N N . HIS C 1 82 ? 88.914 138.837 14.548 1.00 38.24 62 HIS C N 1
ATOM 6025 C CA A HIS C 1 82 ? 88.859 140.284 14.731 0.54 40.76 62 HIS C CA 1
ATOM 6026 C CA B HIS C 1 82 ? 88.852 140.284 14.729 0.46 40.80 62 HIS C CA 1
ATOM 6027 C C . HIS C 1 82 ? 88.855 141.008 13.390 1.00 38.87 62 HIS C C 1
ATOM 6028 O O . HIS C 1 82 ? 88.101 141.969 13.194 1.00 38.29 62 HIS C O 1
ATOM 6041 N N . LYS C 1 83 ? 89.698 140.564 12.455 1.00 36.82 63 LYS C N 1
ATOM 6042 C CA . LYS C 1 83 ? 89.754 141.199 11.142 1.00 38.48 63 LYS C CA 1
ATOM 6043 C C . LYS C 1 83 ? 88.441 141.019 10.389 1.00 36.61 63 LYS C C 1
ATOM 6044 O O . LYS C 1 83 ? 87.961 141.949 9.729 1.00 36.64 63 LYS C O 1
ATOM 6050 N N . PHE C 1 84 ? 87.846 139.828 10.478 1.00 35.51 64 PHE C N 1
ATOM 6051 C CA . PHE C 1 84 ? 86.579 139.580 9.799 1.00 33.32 64 PHE C CA 1
ATOM 6052 C C . PHE C 1 84 ? 85.460 140.425 10.392 1.00 33.40 64 PHE C C 1
ATOM 6053 O O . PHE C 1 84 ? 84.627 140.967 9.658 1.00 30.70 64 PHE C O 1
ATOM 6061 N N . GLU C 1 85 ? 85.423 140.550 11.720 1.00 33.88 65 GLU C N 1
ATOM 6062 C CA . GLU C 1 85 ? 84.396 141.366 12.357 1.00 36.14 65 GLU C CA 1
ATOM 6063 C C . GLU C 1 85 ? 84.603 142.852 12.104 1.00 37.83 65 GLU C C 1
ATOM 6064 O O . GLU C 1 85 ? 83.645 143.626 12.202 1.00 36.29 65 GLU C O 1
ATOM 6070 N N . GLU C 1 86 ? 85.827 143.263 11.772 1.00 38.30 66 GLU C N 1
ATOM 6071 C CA . GLU C 1 86 ? 86.077 144.658 11.431 1.00 42.15 66 GLU C CA 1
ATOM 6072 C C . GLU C 1 86 ? 85.544 145.004 10.047 1.00 40.51 66 GLU C C 1
ATOM 6073 O O . GLU C 1 86 ? 85.084 146.130 9.826 1.00 40.24 66 GLU C O 1
ATOM 6079 N N . ASN C 1 87 ? 85.572 144.050 9.113 1.00 37.25 67 ASN C N 1
ATOM 6080 C CA . ASN C 1 87 ? 85.313 144.332 7.708 1.00 37.57 67 ASN C CA 1
ATOM 6081 C C . ASN C 1 87 ? 84.153 143.555 7.100 1.00 35.56 67 ASN C C 1
ATOM 6082 O O . ASN C 1 87 ? 83.702 143.925 6.010 1.00 34.50 67 ASN C O 1
ATOM 6087 N N . ASN C 1 88 ? 83.672 142.492 7.750 1.00 32.35 68 ASN C N 1
ATOM 6088 C CA . ASN C 1 88 ? 82.672 141.581 7.188 1.00 29.94 68 ASN C CA 1
ATOM 6089 C C . ASN C 1 88 ? 83.161 140.897 5.912 1.00 29.06 68 ASN C C 1
ATOM 6090 O O . ASN C 1 88 ? 82.351 140.423 5.108 1.00 29.11 68 ASN C O 1
ATOM 6095 N N . GLU C 1 89 ? 84.478 140.853 5.708 1.00 29.23 69 GLU C N 1
ATOM 6096 C CA . GLU C 1 89 ? 85.097 140.130 4.605 1.00 29.75 69 GLU C CA 1
ATOM 6097 C C . GLU C 1 89 ? 86.401 139.521 5.101 1.00 32.10 69 GLU C C 1
ATOM 6098 O O . GLU C 1 89 ? 87.078 140.097 5.958 1.00 32.49 69 GLU C O 1
ATOM 6104 N N . LEU C 1 90 ? 86.758 138.358 4.552 1.00 29.70 70 LEU C N 1
ATOM 6105 C CA . LEU C 1 90 ? 88.037 137.740 4.888 1.00 30.69 70 LEU C CA 1
ATOM 6106 C C . LEU C 1 90 ? 88.391 136.664 3.872 1.00 27.91 70 LEU C C 1
ATOM 6107 O O . LEU C 1 90 ? 87.579 135.773 3.601 1.00 27.66 70 LEU C O 1
ATOM 6112 N N . ASP C 1 91 ? 89.605 136.745 3.329 1.00 28.66 71 ASP C N 1
ATOM 6113 C CA . ASP C 1 91 ? 90.220 135.668 2.565 1.00 29.49 71 ASP C CA 1
ATOM 6114 C C . ASP C 1 91 ? 91.299 135.015 3.417 1.00 29.40 71 ASP C C 1
ATOM 6115 O O . ASP C 1 91 ? 92.031 135.704 4.133 1.00 27.48 71 ASP C O 1
ATOM 6120 N N . LEU C 1 92 ? 91.403 133.691 3.333 1.00 27.23 72 LEU C N 1
ATOM 6121 C CA . LEU C 1 92 ? 92.402 132.974 4.113 1.00 28.06 72 LEU C CA 1
ATOM 6122 C C . LEU C 1 92 ? 92.604 131.591 3.514 1.00 28.99 72 LEU C C 1
ATOM 6123 O O . LEU C 1 92 ? 91.817 131.124 2.686 1.00 29.35 72 LEU C O 1
ATOM 6128 N N . SER C 1 93 ? 93.678 130.941 3.953 1.00 24.77 73 SER C N 1
ATOM 6129 C CA . SER C 1 93 ? 93.912 129.534 3.680 1.00 27.65 73 SER C CA 1
ATOM 6130 C C . SER C 1 93 ? 94.336 128.852 4.971 1.00 30.35 73 SER C C 1
ATOM 6131 O O . SER C 1 93 ? 94.867 129.485 5.888 1.00 30.38 73 SER C O 1
ATOM 6134 N N . PHE C 1 94 ? 94.082 127.550 5.039 1.00 27.65 74 PHE C N 1
ATOM 6135 C CA . PHE C 1 94 ? 94.411 126.783 6.229 1.00 30.05 74 PHE C CA 1
ATOM 6136 C C . PHE C 1 94 ? 94.536 125.320 5.847 1.00 31.70 74 PHE C C 1
ATOM 6137 O O . PHE C 1 94 ? 94.058 124.887 4.795 1.00 29.80 74 PHE C O 1
ATOM 6145 N N . GLY C 1 95 ? 95.185 124.562 6.722 1.00 34.35 75 GLY C N 1
ATOM 6146 C CA . GLY C 1 95 ? 95.366 123.141 6.522 1.00 33.75 75 GLY C CA 1
ATOM 6147 C C . GLY C 1 95 ? 94.686 122.347 7.618 1.00 35.92 75 GLY C C 1
ATOM 6148 O O . GLY C 1 95 ? 94.519 122.825 8.742 1.00 37.41 75 GLY C O 1
ATOM 6149 N N . ILE C 1 96 ? 94.277 121.131 7.273 1.00 35.56 76 ILE C N 1
ATOM 6150 C CA . ILE C 1 96 ? 93.811 120.145 8.236 1.00 37.16 76 ILE C CA 1
ATOM 6151 C C . ILE C 1 96 ? 94.728 118.942 8.091 1.00 36.07 76 ILE C C 1
ATOM 6152 O O . ILE C 1 96 ? 94.730 118.280 7.045 1.00 34.62 76 ILE C O 1
ATOM 6157 N N . LYS C 1 97 ? 95.523 118.675 9.126 1.00 38.97 77 LYS C N 1
ATOM 6158 C CA . LYS C 1 97 ? 96.552 117.646 9.046 1.00 40.93 77 LYS C CA 1
ATOM 6159 C C . LYS C 1 97 ? 95.947 116.298 8.674 1.00 40.35 77 LYS C C 1
ATOM 6160 O O . LYS C 1 97 ? 94.899 115.903 9.192 1.00 44.78 77 LYS C O 1
ATOM 6162 N N . GLY C 1 98 ? 96.613 115.600 7.755 1.00 40.81 78 GLY C N 1
ATOM 6163 C CA . GLY C 1 98 ? 96.157 114.314 7.279 1.00 41.68 78 GLY C CA 1
ATOM 6164 C C . GLY C 1 98 ? 94.997 114.361 6.308 1.00 41.27 78 GLY C C 1
ATOM 6165 O O . GLY C 1 98 ? 94.558 113.302 5.847 1.00 43.15 78 GLY C O 1
ATOM 6166 N N . LEU C 1 99 ? 94.493 115.550 5.975 1.00 37.14 79 LEU C N 1
ATOM 6167 C CA . LEU C 1 99 ? 93.348 115.667 5.075 1.00 32.86 79 LEU C CA 1
ATOM 6168 C C . LEU C 1 99 ? 93.688 116.504 3.850 1.00 32.85 79 LEU C C 1
ATOM 6169 O O . LEU C 1 99 ? 93.868 115.948 2.764 1.00 34.30 79 LEU C O 1
ATOM 6174 N N . SER C 1 100 ? 93.780 117.826 3.991 1.00 29.36 80 SER C N 1
ATOM 6175 C CA . SER C 1 100 ? 93.892 118.710 2.839 1.00 29.16 80 SER C CA 1
ATOM 6176 C C . SER C 1 100 ? 94.133 120.126 3.337 1.00 29.13 80 SER C C 1
ATOM 6177 O O . SER C 1 100 ? 93.914 120.436 4.512 1.00 30.82 80 SER C O 1
ATOM 6180 N N . ARG C 1 101 ? 94.579 120.981 2.425 1.00 27.85 81 ARG C N 1
ATOM 6181 C CA . ARG C 1 101 ? 94.519 122.416 2.650 1.00 25.87 81 ARG C CA 1
ATOM 6182 C C . ARG C 1 101 ? 93.258 122.967 1.997 1.00 28.95 81 ARG C C 1
ATOM 6183 O O . ARG C 1 101 ? 92.617 122.306 1.175 1.00 30.70 81 ARG C O 1
ATOM 6191 N N . PHE C 1 102 ? 92.878 124.174 2.405 1.00 27.30 82 PHE C N 1
ATOM 6192 C CA . PHE C 1 102 ? 91.668 124.793 1.891 1.00 26.74 82 PHE C CA 1
ATOM 6193 C C . PHE C 1 102 ? 91.894 126.290 1.771 1.00 26.58 82 PHE C C 1
ATOM 6194 O O . PHE C 1 102 ? 92.625 126.883 2.566 1.00 26.00 82 PHE C O 1
ATOM 6202 N N . ARG C 1 103 ? 91.263 126.895 0.771 1.00 25.13 83 ARG C N 1
ATOM 6203 C CA . ARG C 1 103 ? 91.163 128.345 0.686 1.00 27.48 83 ARG C CA 1
ATOM 6204 C C . ARG C 1 103 ? 89.757 128.746 1.091 1.00 29.92 83 ARG C C 1
ATOM 6205 O O . ARG C 1 103 ? 88.779 128.211 0.560 1.00 31.96 83 ARG C O 1
ATOM 6213 N N . GLY C 1 104 ? 89.656 129.683 2.028 1.00 29.94 84 GLY C N 1
ATOM 6214 C CA . GLY C 1 104 ? 88.378 130.110 2.562 1.00 24.96 84 GLY C CA 1
ATOM 6215 C C . GLY C 1 104 ? 88.078 131.551 2.203 1.00 23.67 84 GLY C C 1
ATOM 6216 O O . GLY C 1 104 ? 88.983 132.377 2.071 1.00 25.21 84 GLY C O 1
ATOM 6217 N N . ASN C 1 105 ? 86.793 131.837 2.013 1.00 22.99 85 ASN C N 1
ATOM 6218 C CA . ASN C 1 105 ? 86.272 133.195 2.047 1.00 24.83 85 ASN C CA 1
ATOM 6219 C C . ASN C 1 105 ? 85.094 133.208 3.002 1.00 26.01 85 ASN C C 1
ATOM 6220 O O . ASN C 1 105 ? 84.196 132.365 2.899 1.00 27.27 85 ASN C O 1
ATOM 6225 N N . VAL C 1 106 ? 85.111 134.147 3.938 1.00 26.88 86 VAL C N 1
ATOM 6226 C CA . VAL C 1 106 ? 84.024 134.341 4.885 1.00 26.50 86 VAL C CA 1
ATOM 6227 C C . VAL C 1 106 ? 83.422 135.710 4.621 1.00 26.65 86 VAL C C 1
ATOM 6228 O O . VAL C 1 106 ? 84.145 136.673 4.346 1.00 26.16 86 VAL C O 1
ATOM 6232 N N . PHE C 1 107 ? 82.099 135.792 4.692 1.00 25.17 87 PHE C N 1
ATOM 6233 C CA . PHE C 1 107 ? 81.420 137.059 4.468 1.00 27.10 87 PHE C CA 1
ATOM 6234 C C . PHE C 1 107 ? 80.134 137.066 5.283 1.00 28.40 87 PHE C C 1
ATOM 6235 O O . PHE C 1 107 ? 79.880 136.163 6.087 1.00 29.15 87 PHE C O 1
ATOM 6243 N N . VAL C 1 108 ? 79.331 138.106 5.088 1.00 27.46 88 VAL C N 1
ATOM 6244 C CA . VAL C 1 108 ? 78.084 138.290 5.815 1.00 26.06 88 VAL C CA 1
ATOM 6245 C C . VAL C 1 108 ? 76.974 138.534 4.805 1.00 25.87 88 VAL C C 1
ATOM 6246 O O . VAL C 1 108 ? 77.139 139.319 3.866 1.00 25.53 88 VAL C O 1
ATOM 6250 N N . GLN C 1 109 ? 75.849 137.846 4.991 1.00 25.86 89 GLN C N 1
ATOM 6251 C CA . GLN C 1 109 ? 74.674 138.040 4.157 1.00 26.10 89 GLN C CA 1
ATOM 6252 C C . GLN C 1 109 ? 73.433 137.905 5.027 1.00 28.71 89 GLN C C 1
ATOM 6253 O O . GLN C 1 109 ? 73.348 137.001 5.864 1.00 28.13 89 GLN C O 1
ATOM 6259 N N . ARG C 1 110 ? 72.484 138.821 4.828 1.00 27.54 90 ARG C N 1
ATOM 6260 C CA A ARG C 1 110 ? 71.244 138.892 5.603 0.55 29.26 90 ARG C CA 1
ATOM 6261 C CA B ARG C 1 110 ? 71.241 138.821 5.595 0.45 29.29 90 ARG C CA 1
ATOM 6262 C C . ARG C 1 110 ? 71.513 138.697 7.093 1.00 31.75 90 ARG C C 1
ATOM 6263 O O . ARG C 1 110 ? 70.856 137.923 7.794 1.00 31.21 90 ARG C O 1
ATOM 6278 N N . GLY C 1 111 ? 72.504 139.445 7.579 1.00 30.36 91 GLY C N 1
ATOM 6279 C CA . GLY C 1 111 ? 72.835 139.494 8.989 1.00 30.61 91 GLY C CA 1
ATOM 6280 C C . GLY C 1 111 ? 73.537 138.285 9.561 1.00 32.29 91 GLY C C 1
ATOM 6281 O O . GLY C 1 111 ? 73.679 138.197 10.784 1.00 34.06 91 GLY C O 1
ATOM 6282 N N . ALA C 1 112 ? 73.997 137.353 8.731 1.00 28.97 92 ALA C N 1
ATOM 6283 C CA . ALA C 1 112 ? 74.577 136.116 9.230 1.00 29.06 92 ALA C CA 1
ATOM 6284 C C . ALA C 1 112 ? 75.885 135.807 8.519 1.00 28.78 92 ALA C C 1
ATOM 6285 O O . ALA C 1 112 ? 76.116 136.239 7.386 1.00 28.17 92 ALA C O 1
ATOM 6287 N N . VAL C 1 113 ? 76.739 135.044 9.205 1.00 28.18 93 VAL C N 1
ATOM 6288 C CA . VAL C 1 113 ? 78.002 134.607 8.625 1.00 27.01 93 VAL C CA 1
ATOM 6289 C C . VAL C 1 113 ? 77.733 133.602 7.513 1.00 27.82 93 VAL C C 1
ATOM 6290 O O . VAL C 1 113 ? 76.814 132.777 7.602 1.00 28.91 93 VAL C O 1
ATOM 6294 N N . ALA C 1 114 ? 78.524 133.681 6.445 1.00 27.10 94 ALA C N 1
ATOM 6295 C CA . ALA C 1 114 ? 78.499 132.697 5.375 1.00 27.76 94 ALA C CA 1
ATOM 6296 C C . ALA C 1 114 ? 79.935 132.400 4.972 1.00 27.49 94 ALA C C 1
ATOM 6297 O O . ALA C 1 114 ? 80.846 133.191 5.232 1.00 29.03 94 ALA C O 1
ATOM 6299 N N . GLY C 1 115 ? 80.138 131.252 4.342 1.00 27.40 95 GLY C N 1
ATOM 6300 C CA . GLY C 1 115 ? 81.483 130.822 3.998 1.00 29.73 95 GLY C CA 1
ATOM 6301 C C . GLY C 1 115 ? 81.509 129.937 2.774 1.00 29.51 95 GLY C C 1
ATOM 6302 O O . GLY C 1 115 ? 80.565 129.185 2.504 1.00 27.19 95 GLY C O 1
ATOM 6303 N N . VAL C 1 116 ? 82.607 130.034 2.023 1.00 27.99 96 VAL C N 1
ATOM 6304 C CA . VAL C 1 116 ? 82.891 129.160 0.891 1.00 27.93 96 VAL C CA 1
ATOM 6305 C C . VAL C 1 116 ? 84.327 128.673 1.024 1.00 27.99 96 VAL C C 1
ATOM 6306 O O . VAL C 1 116 ? 85.224 129.454 1.359 1.00 26.24 96 VAL C O 1
ATOM 6310 N N . PHE C 1 117 ? 84.553 127.391 0.750 1.00 26.01 97 PHE C N 1
ATOM 6311 C CA . PHE C 1 117 ? 85.850 126.771 0.988 1.00 27.01 97 PHE C CA 1
ATOM 6312 C C . PHE C 1 117 ? 86.238 125.924 -0.212 1.00 28.68 97 PHE C C 1
ATOM 6313 O O . PHE C 1 117 ? 85.494 125.022 -0.604 1.00 26.91 97 PHE C O 1
ATOM 6321 N N . ARG C 1 118 ? 87.400 126.222 -0.786 1.00 28.74 98 ARG C N 1
ATOM 6322 C CA . ARG C 1 118 ? 87.922 125.537 -1.959 1.00 28.31 98 ARG C CA 1
ATOM 6323 C C . ARG C 1 118 ? 89.013 124.562 -1.534 1.00 28.62 98 ARG C C 1
ATOM 6324 O O . ARG C 1 118 ? 89.876 124.904 -0.720 1.00 26.07 98 ARG C O 1
ATOM 6332 N N . VAL C 1 119 ? 88.975 123.354 -2.089 1.00 28.32 99 VAL C N 1
ATOM 6333 C CA . VAL C 1 119 ? 89.935 122.320 -1.721 1.00 27.92 99 VAL C CA 1
ATOM 6334 C C . VAL C 1 119 ? 91.283 122.610 -2.369 1.00 28.65 99 VAL C C 1
ATOM 6335 O O . VAL C 1 119 ? 91.361 123.031 -3.531 1.00 28.99 99 VAL C O 1
ATOM 6339 N N . ILE C 1 120 ? 92.352 122.409 -1.601 1.00 25.72 100 ILE C N 1
ATOM 6340 C CA . ILE C 1 120 ? 93.726 122.503 -2.092 1.00 28.82 100 ILE C CA 1
ATOM 6341 C C . ILE C 1 120 ? 94.452 121.224 -1.692 1.00 29.86 100 ILE C C 1
ATOM 6342 O O . ILE C 1 120 ? 94.911 121.112 -0.546 1.00 31.67 100 ILE C O 1
ATOM 6347 N N . PRO C 1 121 ? 94.581 120.244 -2.583 1.00 36.89 101 PRO C N 1
ATOM 6348 C CA . PRO C 1 121 ? 95.198 118.970 -2.192 1.00 37.48 101 PRO C CA 1
ATOM 6349 C C . PRO C 1 121 ? 96.666 119.133 -1.836 1.00 38.47 101 PRO C C 1
ATOM 6350 O O . PRO C 1 121 ? 97.362 120.016 -2.343 1.00 38.14 101 PRO C O 1
ATOM 6354 N N . TYR C 1 122 ? 97.134 118.260 -0.939 1.00 37.16 102 TYR C N 1
ATOM 6355 C CA . TYR C 1 122 ? 98.552 118.240 -0.603 1.00 42.90 102 TYR C CA 1
ATOM 6356 C C . TYR C 1 122 ? 99.386 117.639 -1.729 1.00 44.72 102 TYR C C 1
ATOM 6357 O O . TYR C 1 122 ? 100.576 117.952 -1.849 1.00 45.26 102 TYR C O 1
ATOM 6366 N N . LYS C 1 123 ? 98.787 116.787 -2.558 1.00 44.65 103 LYS C N 1
ATOM 6367 C CA . LYS C 1 123 ? 99.483 116.134 -3.660 1.00 47.88 103 LYS C CA 1
ATOM 6368 C C . LYS C 1 123 ? 99.185 116.853 -4.970 1.00 44.72 103 LYS C C 1
ATOM 6369 O O . LYS C 1 123 ? 98.020 117.092 -5.302 1.00 42.51 103 LYS C O 1
ATOM 6375 N N . ILE C 1 124 ? 100.237 117.177 -5.717 1.00 47.65 104 ILE C N 1
ATOM 6376 C CA . ILE C 1 124 ? 100.102 117.813 -7.024 1.00 49.48 104 ILE C CA 1
ATOM 6377 C C . ILE C 1 124 ? 99.958 116.726 -8.071 1.00 47.09 104 ILE C C 1
ATOM 6378 O O . ILE C 1 124 ? 100.784 115.809 -8.145 1.00 48.28 104 ILE C O 1
ATOM 6383 N N . LEU C 1 125 ? 98.917 116.832 -8.889 1.00 42.00 105 LEU C N 1
ATOM 6384 C CA . LEU C 1 125 ? 98.733 115.884 -9.971 1.00 45.48 105 LEU C CA 1
ATOM 6385 C C . LEU C 1 125 ? 99.723 116.169 -11.097 1.00 47.02 105 LEU C C 1
ATOM 6386 O O . LEU C 1 125 ? 100.234 117.282 -11.249 1.00 48.99 105 LEU C O 1
ATOM 6391 N N . SER C 1 126 ? 99.995 115.138 -11.889 1.00 45.60 106 SER C N 1
ATOM 6392 C CA . SER C 1 126 ? 100.926 115.269 -12.994 1.00 46.54 106 SER C CA 1
ATOM 6393 C C . SER C 1 126 ? 100.252 115.957 -14.179 1.00 43.64 106 SER C C 1
ATOM 6394 O O . SER C 1 126 ? 99.036 116.168 -14.205 1.00 42.61 106 SER C O 1
ATOM 6397 N N . PHE C 1 127 ? 101.070 116.310 -15.174 1.00 39.56 107 PHE C N 1
ATOM 6398 C CA . PHE C 1 127 ? 100.542 116.972 -16.363 1.00 34.79 107 PHE C CA 1
ATOM 6399 C C . PHE C 1 127 ? 99.536 116.088 -17.090 1.00 35.57 107 PHE C C 1
ATOM 6400 O O . PHE C 1 127 ? 98.473 116.560 -17.508 1.00 32.75 107 PHE C O 1
ATOM 6408 N N . GLU C 1 128 ? 99.852 114.799 -17.250 1.00 37.15 108 GLU C N 1
ATOM 6409 C CA . GLU C 1 128 ? 98.951 113.903 -17.968 1.00 43.90 108 GLU C CA 1
ATOM 6410 C C . GLU C 1 128 ? 97.633 113.719 -17.224 1.00 40.66 108 GLU C C 1
ATOM 6411 O O . GLU C 1 128 ? 96.567 113.671 -17.848 1.00 41.95 108 GLU C O 1
ATOM 6417 N N . GLU C 1 129 ? 97.683 113.620 -15.892 1.00 35.27 109 GLU C N 1
ATOM 6418 C CA . GLU C 1 129 ? 96.453 113.489 -15.116 1.00 46.03 109 GLU C CA 1
ATOM 6419 C C . GLU C 1 129 ? 95.589 114.739 -15.222 1.00 41.23 109 GLU C C 1
ATOM 6420 O O . GLU C 1 129 ? 94.359 114.653 -15.135 1.00 36.46 109 GLU C O 1
ATOM 6426 N N . LEU C 1 130 ? 96.209 115.900 -15.407 1.00 32.65 110 LEU C N 1
ATOM 6427 C CA . LEU C 1 130 ? 95.479 117.155 -15.511 1.00 31.45 110 LEU C CA 1
ATOM 6428 C C . LEU C 1 130 ? 94.986 117.446 -16.921 1.00 31.39 110 LEU C C 1
ATOM 6429 O O . LEU C 1 130 ? 94.254 118.424 -17.115 1.00 30.58 110 LEU C O 1
ATOM 6434 N N . GLY C 1 131 ? 95.359 116.629 -17.904 1.00 33.62 111 GLY C N 1
ATOM 6435 C CA . GLY C 1 131 ? 94.971 116.892 -19.274 1.00 34.60 111 GLY C CA 1
ATOM 6436 C C . GLY C 1 131 ? 95.777 117.968 -19.960 1.00 35.71 111 GLY C C 1
ATOM 6437 O O . GLY C 1 131 ? 95.315 118.535 -20.955 1.00 39.28 111 GLY C O 1
ATOM 6438 N N . LEU C 1 132 ? 96.973 118.269 -19.455 1.00 32.10 112 LEU C N 1
ATOM 6439 C CA . LEU C 1 132 ? 97.844 119.300 -20.007 1.00 31.37 112 LEU C CA 1
ATOM 6440 C C . LEU C 1 132 ? 98.735 118.706 -21.092 1.00 35.99 112 LEU C C 1
ATOM 6441 O O . LEU C 1 132 ? 99.335 117.645 -20.881 1.00 36.02 112 LEU C O 1
ATOM 6446 N N . PRO C 1 133 ? 98.837 119.347 -22.252 1.00 39.31 113 PRO C N 1
ATOM 6447 C CA . PRO C 1 133 ? 99.613 118.777 -23.361 1.00 41.24 113 PRO C CA 1
ATOM 6448 C C . PRO C 1 133 ? 101.105 118.864 -23.095 1.00 40.04 113 PRO C C 1
ATOM 6449 O O . PRO C 1 133 ? 101.548 119.633 -22.228 1.00 37.60 113 PRO C O 1
ATOM 6453 N N . PRO C 1 134 ? 101.914 118.082 -23.820 1.00 39.19 114 PRO C N 1
ATOM 6454 C CA . PRO C 1 134 ? 103.361 118.050 -23.536 1.00 36.38 114 PRO C CA 1
ATOM 6455 C C . PRO C 1 134 ? 104.058 119.396 -23.653 1.00 36.24 114 PRO C C 1
ATOM 6456 O O . PRO C 1 134 ? 105.096 119.593 -23.008 1.00 37.05 114 PRO C O 1
ATOM 6460 N N . VAL C 1 135 ? 103.533 120.327 -24.455 1.00 33.28 115 VAL C N 1
ATOM 6461 C CA . VAL C 1 135 ? 104.172 121.635 -24.582 1.00 34.90 115 VAL C CA 1
ATOM 6462 C C . VAL C 1 135 ? 104.189 122.360 -23.242 1.00 34.44 115 VAL C C 1
ATOM 6463 O O . VAL C 1 135 ? 105.110 123.137 -22.957 1.00 34.18 115 VAL C O 1
ATOM 6467 N N . VAL C 1 136 ? 103.190 122.107 -22.393 1.00 34.71 116 VAL C N 1
ATOM 6468 C CA . VAL C 1 136 ? 103.163 122.725 -21.072 1.00 36.47 116 VAL C CA 1
ATOM 6469 C C . VAL C 1 136 ? 104.341 122.243 -20.235 1.00 40.39 116 VAL C C 1
ATOM 6470 O O . VAL C 1 136 ? 104.921 123.008 -19.455 1.00 40.29 116 VAL C O 1
ATOM 6474 N N . ARG C 1 137 ? 104.720 120.971 -20.389 1.00 42.17 117 ARG C N 1
ATOM 6475 C CA . ARG C 1 137 ? 105.894 120.459 -19.690 1.00 46.26 117 ARG C CA 1
ATOM 6476 C C . ARG C 1 137 ? 107.157 121.173 -20.152 1.00 46.44 117 ARG C C 1
ATOM 6477 O O . ARG C 1 137 ? 108.065 121.428 -19.352 1.00 48.93 117 ARG C O 1
ATOM 6485 N N . GLU C 1 138 ? 107.230 121.506 -21.443 1.00 45.58 118 GLU C N 1
ATOM 6486 C CA . GLU C 1 138 ? 108.399 122.207 -21.963 1.00 45.57 118 GLU C CA 1
ATOM 6487 C C . GLU C 1 138 ? 108.453 123.650 -21.477 1.00 43.71 118 GLU C C 1
ATOM 6488 O O . GLU C 1 138 ? 109.538 124.235 -21.403 1.00 43.62 118 GLU C O 1
ATOM 6490 N N . LEU C 1 139 ? 107.301 124.239 -21.146 1.00 41.66 119 LEU C N 1
ATOM 6491 C CA . LEU C 1 139 ? 107.300 125.581 -20.575 1.00 43.25 119 LEU C CA 1
ATOM 6492 C C . LEU C 1 139 ? 107.999 125.610 -19.225 1.00 44.21 119 LEU C C 1
ATOM 6493 O O . LEU C 1 139 ? 108.597 126.628 -18.856 1.00 46.27 119 LEU C O 1
ATOM 6498 N N . ALA C 1 140 ? 107.943 124.505 -18.477 1.00 42.73 120 ALA C N 1
ATOM 6499 C CA . ALA C 1 140 ? 108.640 124.412 -17.202 1.00 45.65 120 ALA C CA 1
ATOM 6500 C C . ALA C 1 140 ? 110.155 124.378 -17.356 1.00 46.18 120 ALA C C 1
ATOM 6501 O O . ALA C 1 140 ? 110.864 124.457 -16.347 1.00 48.54 120 ALA C O 1
ATOM 6503 N N . GLU C 1 141 ? 110.666 124.258 -18.580 1.00 43.43 121 GLU C N 1
ATOM 6504 C CA . GLU C 1 141 ? 112.098 124.243 -18.837 1.00 44.54 121 GLU C CA 1
ATOM 6505 C C . GLU C 1 141 ? 112.629 125.588 -19.314 1.00 41.93 121 GLU C C 1
ATOM 6506 O O . GLU C 1 141 ? 113.837 125.716 -19.537 1.00 40.18 121 GLU C O 1
ATOM 6512 N N . LYS C 1 142 ? 111.766 126.585 -19.468 1.00 35.34 122 LYS C N 1
ATOM 6513 C CA . LYS C 1 142 ? 112.200 127.880 -19.981 1.00 34.88 122 LYS C CA 1
ATOM 6514 C C . LYS C 1 142 ? 113.095 128.581 -18.964 1.00 34.15 122 LYS C C 1
ATOM 6515 O O . LYS C 1 142 ? 112.742 128.656 -17.781 1.00 32.24 122 LYS C O 1
ATOM 6521 N N . PRO C 1 143 ? 114.252 129.105 -19.379 1.00 33.30 123 PRO C N 1
ATOM 6522 C CA . PRO C 1 143 ? 115.114 129.814 -18.422 1.00 33.00 123 PRO C CA 1
ATOM 6523 C C . PRO C 1 143 ? 114.587 131.183 -18.038 1.00 35.36 123 PRO C C 1
ATOM 6524 O O . PRO C 1 143 ? 114.875 131.657 -16.932 1.00 36.38 123 PRO C O 1
ATOM 6528 N N . ARG C 1 144 ? 113.823 131.835 -18.911 1.00 33.40 124 ARG C N 1
ATOM 6529 C CA . ARG C 1 144 ? 113.363 133.192 -18.653 1.00 36.11 124 ARG C CA 1
ATOM 6530 C C . ARG C 1 144 ? 112.144 133.473 -19.516 1.00 35.04 124 ARG C C 1
ATOM 6531 O O . ARG C 1 144 ? 111.860 132.752 -20.476 1.00 32.28 124 ARG C O 1
ATOM 6539 N N . GLY C 1 145 ? 111.430 134.532 -19.164 1.00 32.77 125 GLY C N 1
ATOM 6540 C CA . GLY C 1 145 ? 110.298 134.995 -19.936 1.00 32.35 125 GLY C CA 1
ATOM 6541 C C . GLY C 1 145 ? 109.031 135.075 -19.107 1.00 30.69 125 GLY C C 1
ATOM 6542 O O . GLY C 1 145 ? 109.022 134.842 -17.899 1.00 29.80 125 GLY C O 1
ATOM 6543 N N . LEU C 1 146 ? 107.949 135.419 -19.796 1.00 27.67 126 LEU C N 1
ATOM 6544 C CA . LEU C 1 146 ? 106.637 135.589 -19.189 1.00 28.64 126 LEU C CA 1
ATOM 6545 C C . LEU C 1 146 ? 105.718 134.475 -19.668 1.00 27.44 126 LEU C C 1
ATOM 6546 O O . LEU C 1 146 ? 105.564 134.269 -20.876 1.00 28.30 126 LEU C O 1
ATOM 6551 N N . VAL C 1 147 ? 105.120 133.753 -18.722 1.00 25.48 127 VAL C N 1
ATOM 6552 C CA . VAL C 1 147 ? 104.158 132.696 -19.014 1.00 25.76 127 VAL C CA 1
ATOM 6553 C C . VAL C 1 147 ? 102.843 133.056 -18.339 1.00 28.75 127 VAL C C 1
ATOM 6554 O O . VAL C 1 147 ? 102.806 133.289 -17.125 1.00 28.53 127 VAL C O 1
ATOM 6558 N N . LEU C 1 148 ? 101.772 133.106 -19.125 1.00 28.28 128 LEU C N 1
ATOM 6559 C CA . LEU C 1 148 ? 100.462 133.521 -18.648 1.00 27.83 128 LEU C CA 1
ATOM 6560 C C . LEU C 1 148 ? 99.495 132.347 -18.697 1.00 29.92 128 LEU C C 1
ATOM 6561 O O . LEU C 1 148 ? 99.372 131.675 -19.727 1.00 31.54 128 LEU C O 1
ATOM 6566 N N . VAL C 1 149 ? 98.815 132.108 -17.578 1.00 28.31 129 VAL C N 1
ATOM 6567 C CA . VAL C 1 149 ? 97.781 131.085 -17.461 1.00 27.36 129 VAL C CA 1
ATOM 6568 C C . VAL C 1 149 ? 96.466 131.805 -17.205 1.00 28.33 129 VAL C C 1
ATOM 6569 O O . VAL C 1 149 ? 96.304 132.454 -16.165 1.00 29.04 129 VAL C O 1
ATOM 6573 N N . THR C 1 150 ? 95.531 131.700 -18.149 1.00 25.32 130 THR C N 1
ATOM 6574 C CA . THR C 1 150 ? 94.332 132.528 -18.138 1.00 26.72 130 THR C CA 1
ATOM 6575 C C . THR C 1 150 ? 93.081 131.661 -18.209 1.00 27.61 130 THR C C 1
ATOM 6576 O O . THR C 1 150 ? 93.142 130.449 -18.431 1.00 27.76 130 THR C O 1
ATOM 6580 N N . GLY C 1 151 ? 91.930 132.306 -18.018 1.00 26.46 131 GLY C N 1
ATOM 6581 C CA . GLY C 1 151 ? 90.658 131.630 -18.088 1.00 27.55 131 GLY C CA 1
ATOM 6582 C C . GLY C 1 151 ? 89.665 132.154 -17.072 1.00 29.50 131 GLY C C 1
ATOM 6583 O O . GLY C 1 151 ? 89.977 133.012 -16.241 1.00 29.04 131 GLY C O 1
ATOM 6584 N N . PRO C 1 152 ? 88.441 131.636 -17.120 1.00 27.26 132 PRO C N 1
ATOM 6585 C CA . PRO C 1 152 ? 87.409 132.081 -16.178 1.00 28.22 132 PRO C CA 1
ATOM 6586 C C . PRO C 1 152 ? 87.731 131.666 -14.749 1.00 29.41 132 PRO C C 1
ATOM 6587 O O . PRO C 1 152 ? 88.658 130.901 -14.471 1.00 28.28 132 PRO C O 1
ATOM 6591 N N . THR C 1 153 ? 86.936 132.206 -13.829 1.00 27.58 133 THR C N 1
ATOM 6592 C CA . THR C 1 153 ? 87.062 131.865 -12.419 1.00 26.23 133 THR C CA 1
ATOM 6593 C C . THR C 1 153 ? 86.869 130.365 -12.214 1.00 27.07 133 THR C C 1
ATOM 6594 O O . THR C 1 153 ? 85.909 129.774 -12.719 1.00 26.45 133 THR C O 1
ATOM 6598 N N . GLY C 1 154 ? 87.794 129.749 -11.482 1.00 25.87 134 GLY C N 1
ATOM 6599 C CA . GLY C 1 154 ? 87.684 128.337 -11.165 1.00 27.97 134 GLY C CA 1
ATOM 6600 C C . GLY C 1 154 ? 87.944 127.393 -12.318 1.00 28.98 134 GLY C C 1
ATOM 6601 O O . GLY C 1 154 ? 87.388 126.290 -12.340 1.00 29.83 134 GLY C O 1
ATOM 6602 N N . SER C 1 155 ? 88.782 127.787 -13.276 1.00 25.77 135 SER C N 1
ATOM 6603 C CA . SER C 1 155 ? 89.048 126.981 -14.459 1.00 27.26 135 SER C CA 1
ATOM 6604 C C . SER C 1 155 ? 90.310 126.131 -14.336 1.00 26.72 135 SER C C 1
ATOM 6605 O O . SER C 1 155 ? 90.793 125.615 -15.349 1.00 27.63 135 SER C O 1
ATOM 6608 N N . GLY C 1 156 ? 90.853 125.972 -13.132 1.00 26.00 136 GLY C N 1
ATOM 6609 C CA . GLY C 1 156 ? 92.033 125.151 -12.941 1.00 25.29 136 GLY C CA 1
ATOM 6610 C C . GLY C 1 156 ? 93.358 125.872 -13.037 1.00 25.99 136 GLY C C 1
ATOM 6611 O O . GLY C 1 156 ? 94.395 125.207 -13.139 1.00 26.06 136 GLY C O 1
ATOM 6612 N N . LYS C 1 157 ? 93.366 127.206 -12.984 1.00 24.99 137 LYS C N 1
ATOM 6613 C CA . LYS C 1 157 ? 94.588 127.951 -13.278 1.00 26.51 137 LYS C CA 1
ATOM 6614 C C . LYS C 1 157 ? 95.650 127.730 -12.208 1.00 26.70 137 LYS C C 1
ATOM 6615 O O . LYS C 1 157 ? 96.820 127.482 -12.526 1.00 26.61 137 LYS C O 1
ATOM 6621 N N . SER C 1 158 ? 95.267 127.824 -10.930 1.00 23.49 138 SER C N 1
ATOM 6622 C CA . SER C 1 158 ? 96.239 127.624 -9.859 1.00 23.61 138 SER C CA 1
ATOM 6623 C C . SER C 1 158 ? 96.755 126.192 -9.845 1.00 25.89 138 SER C C 1
ATOM 6624 O O . SER C 1 158 ? 97.924 125.949 -9.519 1.00 25.96 138 SER C O 1
ATOM 6627 N N . THR C 1 159 ? 95.897 125.231 -10.191 1.00 21.78 139 THR C N 1
ATOM 6628 C CA . THR C 1 159 ? 96.329 123.839 -10.254 1.00 24.87 139 THR C CA 1
ATOM 6629 C C . THR C 1 159 ? 97.364 123.638 -11.354 1.00 28.18 139 THR C C 1
ATOM 6630 O O . THR C 1 159 ? 98.381 122.963 -11.152 1.00 26.89 139 THR C O 1
ATOM 6634 N N . THR C 1 160 ? 97.117 124.218 -12.532 1.00 25.53 140 THR C N 1
ATOM 6635 C CA . THR C 1 160 ? 98.096 124.163 -13.612 1.00 27.19 140 THR C CA 1
ATOM 6636 C C . THR C 1 160 ? 99.411 124.804 -13.188 1.00 27.10 140 THR C C 1
ATOM 6637 O O . THR C 1 160 ? 100.490 124.245 -13.415 1.00 27.88 140 THR C O 1
ATOM 6641 N N . LEU C 1 161 ? 99.336 125.983 -12.562 1.00 24.93 141 LEU C N 1
ATOM 6642 C CA . LEU C 1 161 ? 100.547 126.665 -12.114 1.00 27.29 141 LEU C CA 1
ATOM 6643 C C . LEU C 1 161 ? 101.322 125.825 -11.106 1.00 26.25 141 LEU C C 1
ATOM 6644 O O . LEU C 1 161 ? 102.555 125.760 -11.163 1.00 26.79 141 LEU C O 1
ATOM 6649 N N . ALA C 1 162 ? 100.618 125.176 -10.174 1.00 26.77 142 ALA C N 1
ATOM 6650 C CA . ALA C 1 162 ? 101.297 124.365 -9.169 1.00 29.29 142 ALA C CA 1
ATOM 6651 C C . ALA C 1 162 ? 102.005 123.176 -9.805 1.00 27.91 142 ALA C C 1
ATOM 6652 O O . ALA C 1 162 ? 103.086 122.778 -9.356 1.00 24.30 142 ALA C O 1
ATOM 6654 N N . ALA C 1 163 ? 101.411 122.596 -10.851 1.00 26.40 143 ALA C N 1
ATOM 6655 C CA . ALA C 1 163 ? 102.061 121.489 -11.544 1.00 26.36 143 ALA C CA 1
ATOM 6656 C C . ALA C 1 163 ? 103.345 121.946 -12.224 1.00 28.33 143 ALA C C 1
ATOM 6657 O O . ALA C 1 163 ? 104.369 121.256 -12.155 1.00 27.21 143 ALA C O 1
ATOM 6659 N N . ILE C 1 164 ? 103.307 123.104 -12.888 1.00 26.68 144 ILE C N 1
ATOM 6660 C CA . ILE C 1 164 ? 104.501 123.638 -13.539 1.00 29.01 144 ILE C CA 1
ATOM 6661 C C . ILE C 1 164 ? 105.583 123.932 -12.508 1.00 29.72 144 ILE C C 1
ATOM 6662 O O . ILE C 1 164 ? 106.749 123.556 -12.680 1.00 28.75 144 ILE C O 1
ATOM 6667 N N . ILE C 1 165 ? 105.210 124.615 -11.422 1.00 27.00 145 ILE C N 1
ATOM 6668 C CA A ILE C 1 165 ? 106.181 124.982 -10.393 0.45 26.36 145 ILE C CA 1
ATOM 6669 C CA B ILE C 1 165 ? 106.188 124.982 -10.403 0.55 26.31 145 ILE C CA 1
ATOM 6670 C C . ILE C 1 165 ? 106.778 123.737 -9.752 1.00 28.72 145 ILE C C 1
ATOM 6671 O O . ILE C 1 165 ? 107.986 123.672 -9.488 1.00 30.20 145 ILE C O 1
ATOM 6680 N N . ASP C 1 166 ? 105.945 122.725 -9.492 1.00 28.03 146 ASP C N 1
ATOM 6681 C CA . ASP C 1 166 ? 106.457 121.480 -8.928 1.00 29.71 146 ASP C CA 1
ATOM 6682 C C . ASP C 1 166 ? 107.470 120.821 -9.857 1.00 28.74 146 ASP C C 1
ATOM 6683 O O . ASP C 1 166 ? 108.443 120.219 -9.388 1.00 28.88 146 ASP C O 1
ATOM 6688 N N . LYS C 1 167 ? 107.262 120.931 -11.173 1.00 26.15 147 LYS C N 1
ATOM 6689 C CA . LYS C 1 167 ? 108.221 120.389 -12.130 1.00 30.01 147 LYS C CA 1
ATOM 6690 C C . LYS C 1 167 ? 109.535 121.159 -12.093 1.00 29.38 147 LYS C C 1
ATOM 6691 O O . LYS C 1 167 ? 110.615 120.559 -12.160 1.00 28.87 147 LYS C O 1
ATOM 6697 N N . ILE C 1 168 ? 109.463 122.489 -12.009 1.00 27.03 148 ILE C N 1
ATOM 6698 C CA . ILE C 1 168 ? 110.668 123.302 -11.869 1.00 27.82 148 ILE C CA 1
ATOM 6699 C C . ILE C 1 168 ? 111.389 122.955 -10.574 1.00 28.03 148 ILE C C 1
ATOM 6700 O O . ILE C 1 168 ? 112.615 122.787 -10.545 1.00 29.47 148 ILE C O 1
ATOM 6705 N N . ASN C 1 169 ? 110.628 122.843 -9.483 1.00 26.12 149 ASN C N 1
ATOM 6706 C CA . ASN C 1 169 ? 111.194 122.483 -8.188 1.00 27.19 149 ASN C CA 1
ATOM 6707 C C . ASN C 1 169 ? 111.925 121.146 -8.254 1.00 31.99 149 ASN C C 1
ATOM 6708 O O . ASN C 1 169 ? 112.967 120.964 -7.613 1.00 30.98 149 ASN C O 1
ATOM 6713 N N . THR C 1 170 ? 111.401 120.203 -9.038 1.00 33.21 150 THR C N 1
ATOM 6714 C CA . THR C 1 170 ? 112.016 118.883 -9.119 1.00 32.77 150 THR C CA 1
ATOM 6715 C C . THR C 1 170 ? 113.300 118.912 -9.941 1.00 33.82 150 THR C C 1
ATOM 6716 O O . THR C 1 170 ? 114.281 118.245 -9.590 1.00 34.87 150 THR C O 1
ATOM 6720 N N . ASP C 1 171 ? 113.318 119.683 -11.028 1.00 32.58 151 ASP C N 1
ATOM 6721 C CA . ASP C 1 171 ? 114.348 119.545 -12.050 1.00 36.10 151 ASP C CA 1
ATOM 6722 C C . ASP C 1 171 ? 115.470 120.573 -11.969 1.00 34.37 151 ASP C C 1
ATOM 6723 O O . ASP C 1 171 ? 116.549 120.320 -12.516 1.00 35.46 151 ASP C O 1
ATOM 6728 N N . ARG C 1 172 ? 115.257 121.717 -11.326 1.00 30.52 152 ARG C N 1
ATOM 6729 C CA . ARG C 1 172 ? 116.234 122.796 -11.348 1.00 31.53 152 ARG C CA 1
ATOM 6730 C C . ARG C 1 172 ? 116.832 123.040 -9.969 1.00 33.37 152 ARG C C 1
ATOM 6731 O O . ARG C 1 172 ? 116.253 122.684 -8.940 1.00 35.11 152 ARG C O 1
ATOM 6739 N N . HIS C 1 173 ? 117.999 123.679 -9.966 1.00 30.18 153 HIS C N 1
ATOM 6740 C CA . HIS C 1 173 ? 118.645 124.156 -8.747 1.00 31.16 153 HIS C CA 1
ATOM 6741 C C . HIS C 1 173 ? 118.599 125.681 -8.728 1.00 29.59 153 HIS C C 1
ATOM 6742 O O . HIS C 1 173 ? 119.618 126.366 -8.845 1.00 30.65 153 HIS C O 1
ATOM 6749 N N . GLU C 1 174 ? 117.389 126.215 -8.580 1.00 28.13 154 GLU C N 1
ATOM 6750 C CA . GLU C 1 174 ? 117.143 127.644 -8.700 1.00 30.51 154 GLU C CA 1
ATOM 6751 C C . GLU C 1 174 ? 116.252 128.106 -7.554 1.00 28.88 154 GLU C C 1
ATOM 6752 O O . GLU C 1 174 ? 115.824 127.315 -6.709 1.00 27.40 154 GLU C O 1
ATOM 6758 N N . HIS C 1 175 ? 115.981 129.408 -7.522 1.00 25.18 155 HIS C N 1
ATOM 6759 C CA . HIS C 1 175 ? 115.221 130.034 -6.448 1.00 26.78 155 HIS C CA 1
ATOM 6760 C C . HIS C 1 175 ? 113.840 130.412 -6.968 1.00 26.54 155 HIS C C 1
ATOM 6761 O O . HIS C 1 175 ? 113.719 131.235 -7.882 1.00 28.93 155 HIS C O 1
ATOM 6768 N N . ILE C 1 176 ? 112.806 129.807 -6.389 1.00 23.43 156 ILE C N 1
ATOM 6769 C CA . ILE C 1 176 ? 111.418 130.098 -6.730 1.00 23.52 156 ILE C CA 1
ATOM 6770 C C . ILE C 1 176 ? 110.815 130.933 -5.613 1.00 26.11 156 ILE C C 1
ATOM 6771 O O . ILE C 1 176 ? 110.870 130.541 -4.441 1.00 26.68 156 ILE C O 1
ATOM 6776 N N . VAL C 1 177 ? 110.231 132.072 -5.974 1.00 23.62 157 VAL C N 1
ATOM 6777 C CA . VAL C 1 177 ? 109.511 132.923 -5.033 1.00 26.91 157 VAL C CA 1
ATOM 6778 C C . VAL C 1 177 ? 108.077 133.065 -5.521 1.00 28.97 157 VAL C C 1
ATOM 6779 O O . VAL C 1 177 ? 107.845 133.368 -6.696 1.00 30.25 157 VAL C O 1
ATOM 6783 N N . THR C 1 178 ? 107.122 132.846 -4.624 1.00 27.56 158 THR C N 1
ATOM 6784 C CA . THR C 1 178 ? 105.719 133.095 -4.918 1.00 27.58 158 THR C CA 1
ATOM 6785 C C . THR C 1 178 ? 105.188 134.182 -3.994 1.00 28.82 158 THR C C 1
ATOM 6786 O O . THR C 1 178 ? 105.602 134.291 -2.833 1.00 31.68 158 THR C O 1
ATOM 6790 N N . VAL C 1 179 ? 104.285 134.997 -4.530 1.00 27.02 159 VAL C N 1
ATOM 6791 C CA . VAL C 1 179 ? 103.531 135.980 -3.762 1.00 26.22 159 VAL C CA 1
ATOM 6792 C C . VAL C 1 179 ? 102.058 135.645 -3.949 1.00 27.11 159 VAL C C 1
ATOM 6793 O O . VAL C 1 179 ? 101.570 135.592 -5.085 1.00 26.06 159 VAL C O 1
ATOM 6797 N N . GLU C 1 180 ? 101.357 135.396 -2.843 1.00 24.65 160 GLU C N 1
ATOM 6798 C CA . GLU C 1 180 ? 100.024 134.814 -2.905 1.00 27.49 160 GLU C CA 1
ATOM 6799 C C . GLU C 1 180 ? 99.115 135.439 -1.856 1.00 28.63 160 GLU C C 1
ATOM 6800 O O . GLU C 1 180 ? 99.563 135.843 -0.780 1.00 29.03 160 GLU C O 1
ATOM 6806 N N . ASP C 1 181 ? 97.823 135.489 -2.180 1.00 28.54 161 ASP C N 1
ATOM 6807 C CA . ASP C 1 181 ? 96.808 136.097 -1.319 1.00 27.30 161 ASP C CA 1
ATOM 6808 C C . ASP C 1 181 ? 95.549 135.244 -1.364 1.00 28.83 161 ASP C C 1
ATOM 6809 O O . ASP C 1 181 ? 94.594 135.553 -2.087 1.00 27.09 161 ASP C O 1
ATOM 6814 N N . PRO C 1 182 ? 95.505 134.147 -0.590 1.00 27.61 162 PRO C N 1
ATOM 6815 C CA . PRO C 1 182 ? 96.546 133.633 0.302 1.00 27.14 162 PRO C CA 1
ATOM 6816 C C . PRO C 1 182 ? 97.393 132.558 -0.364 1.00 26.17 162 PRO C C 1
ATOM 6817 O O . PRO C 1 182 ? 97.133 132.205 -1.514 1.00 26.90 162 PRO C O 1
ATOM 6821 N N . ILE C 1 183 ? 98.387 132.036 0.357 1.00 23.52 163 ILE C N 1
ATOM 6822 C CA . ILE C 1 183 ? 99.131 130.886 -0.147 1.00 22.54 163 ILE C CA 1
ATOM 6823 C C . ILE C 1 183 ? 98.183 129.709 -0.270 1.00 27.39 163 ILE C C 1
ATOM 6824 O O . ILE C 1 183 ? 97.448 129.387 0.672 1.00 27.88 163 ILE C O 1
ATOM 6829 N N . GLU C 1 184 ? 98.196 129.054 -1.433 1.00 25.36 164 GLU C N 1
ATOM 6830 C CA . GLU C 1 184 ? 97.337 127.905 -1.662 1.00 24.63 164 GLU C CA 1
ATOM 6831 C C . GLU C 1 184 ? 98.208 126.663 -1.611 1.00 24.56 164 GLU C C 1
ATOM 6832 O O . GLU C 1 184 ? 98.465 126.136 -0.511 1.00 27.03 164 GLU C O 1
ATOM 6838 N N . TYR C 1 185 ? 98.709 126.167 -2.739 1.00 26.31 165 TYR C N 1
ATOM 6839 C CA . TYR C 1 185 ? 99.556 124.981 -2.740 1.00 30.58 165 TYR C CA 1
ATOM 6840 C C . TYR C 1 185 ? 100.885 125.264 -2.041 1.00 31.53 165 TYR C C 1
ATOM 6841 O O . TYR C 1 185 ? 101.504 126.311 -2.249 1.00 30.42 165 TYR C O 1
ATOM 6850 N N . LEU C 1 186 ? 101.320 124.324 -1.205 1.00 31.40 166 LEU C N 1
ATOM 6851 C CA . LEU C 1 186 ? 102.592 124.420 -0.497 1.00 36.01 166 LEU C CA 1
ATOM 6852 C C . LEU C 1 186 ? 103.655 123.605 -1.224 1.00 44.26 166 LEU C C 1
ATOM 6853 O O . LEU C 1 186 ? 103.464 122.410 -1.465 1.00 58.68 166 LEU C O 1
ATOM 6858 N N . HIS C 1 187 ? 104.783 124.244 -1.545 1.00 35.43 167 HIS C N 1
ATOM 6859 C CA . HIS C 1 187 ? 105.876 123.617 -2.286 1.00 33.72 167 HIS C CA 1
ATOM 6860 C C . HIS C 1 187 ? 107.079 123.408 -1.373 1.00 38.29 167 HIS C C 1
ATOM 6861 O O . HIS C 1 187 ? 107.977 124.262 -1.323 1.00 42.35 167 HIS C O 1
ATOM 6868 N N . PRO C 1 188 ? 107.162 122.298 -0.639 1.00 39.16 168 PRO C N 1
ATOM 6869 C CA . PRO C 1 188 ? 108.409 122.002 0.078 1.00 39.80 168 PRO C CA 1
ATOM 6870 C C . PRO C 1 188 ? 109.568 121.835 -0.894 1.00 37.67 168 PRO C C 1
ATOM 6871 O O . PRO C 1 188 ? 109.388 121.468 -2.056 1.00 34.65 168 PRO C O 1
ATOM 6875 N N . HIS C 1 189 ? 110.773 122.129 -0.406 1.00 39.65 169 HIS C N 1
ATOM 6876 C CA . HIS C 1 189 ? 111.951 122.131 -1.266 1.00 39.13 169 HIS C CA 1
ATOM 6877 C C . HIS C 1 189 ? 112.215 120.746 -1.844 1.00 36.29 169 HIS C C 1
ATOM 6878 O O . HIS C 1 189 ? 112.183 119.742 -1.128 1.00 36.92 169 HIS C O 1
ATOM 6885 N N . LYS C 1 190 ? 112.485 120.700 -3.152 1.00 36.04 170 LYS C N 1
ATOM 6886 C CA . LYS C 1 190 ? 113.017 119.504 -3.786 1.00 36.36 170 LYS C CA 1
ATOM 6887 C C . LYS C 1 190 ? 114.436 119.828 -4.216 1.00 35.17 170 LYS C C 1
ATOM 6888 O O . LYS C 1 190 ? 115.360 119.762 -3.383 1.00 34.88 170 LYS C O 1
ATOM 6894 N N . SER C 1 191 ? 114.672 120.196 -5.474 1.00 31.62 171 SER C N 1
ATOM 6895 C CA . SER C 1 191 ? 115.986 120.672 -5.884 1.00 33.21 171 SER C CA 1
ATOM 6896 C C . SER C 1 191 ? 116.099 122.191 -5.879 1.00 33.58 171 SER C C 1
ATOM 6897 O O . SER C 1 191 ? 117.214 122.715 -5.879 1.00 34.32 171 SER C O 1
ATOM 6900 N N . CYS C 1 192 ? 114.975 122.900 -5.854 1.00 31.51 172 CYS C N 1
ATOM 6901 C CA . CYS C 1 192 ? 114.980 124.350 -5.760 1.00 30.59 172 CYS C CA 1
ATOM 6902 C C . CYS C 1 192 ? 114.884 124.795 -4.305 1.00 31.72 172 CYS C C 1
ATOM 6903 O O . CYS C 1 192 ? 114.531 124.021 -3.412 1.00 32.65 172 CYS C O 1
ATOM 6906 N N . VAL C 1 193 ? 115.221 126.062 -4.077 1.00 29.54 173 VAL C N 1
ATOM 6907 C CA . VAL C 1 193 ? 114.821 126.773 -2.871 1.00 29.10 173 VAL C CA 1
ATOM 6908 C C . VAL C 1 193 ? 113.509 127.474 -3.189 1.00 28.50 173 VAL C C 1
ATOM 6909 O O . VAL C 1 193 ? 113.428 128.241 -4.154 1.00 30.66 173 VAL C O 1
ATOM 6913 N N . VAL C 1 194 ? 112.475 127.199 -2.399 1.00 28.77 174 VAL C N 1
ATOM 6914 C CA . VAL C 1 194 ? 111.139 127.725 -2.654 1.00 26.43 174 VAL C CA 1
ATOM 6915 C C . VAL C 1 194 ? 110.717 128.570 -1.462 1.00 29.80 174 VAL C C 1
ATOM 6916 O O . VAL C 1 194 ? 110.580 128.057 -0.344 1.00 29.85 174 VAL C O 1
ATOM 6920 N N . ASN C 1 195 ? 110.509 129.861 -1.701 1.00 27.18 175 ASN C N 1
ATOM 6921 C CA . ASN C 1 195 ? 110.007 130.789 -0.698 1.00 26.36 175 ASN C CA 1
ATOM 6922 C C . ASN C 1 195 ? 108.632 131.279 -1.128 1.00 26.41 175 ASN C C 1
ATOM 6923 O O . ASN C 1 195 ? 108.456 131.715 -2.270 1.00 28.12 175 ASN C O 1
ATOM 6928 N N . GLN C 1 196 ? 107.663 131.208 -0.218 1.00 24.88 176 GLN C N 1
ATOM 6929 C CA . GLN C 1 196 ? 106.280 131.573 -0.507 1.00 23.61 176 GLN C CA 1
ATOM 6930 C C . GLN C 1 196 ? 105.829 132.637 0.485 1.00 25.98 176 GLN C C 1
ATOM 6931 O O . GLN C 1 196 ? 105.851 132.407 1.699 1.00 28.15 176 GLN C O 1
ATOM 6937 N N . ARG C 1 197 ? 105.419 133.794 -0.033 1.00 25.45 177 ARG C N 1
ATOM 6938 C CA . ARG C 1 197 ? 105.069 134.956 0.775 1.00 25.83 177 ARG C CA 1
ATOM 6939 C C . ARG C 1 197 ? 103.567 135.192 0.702 1.00 25.20 177 ARG C C 1
ATOM 6940 O O . ARG C 1 197 ? 103.020 135.405 -0.384 1.00 27.18 177 ARG C O 1
ATOM 6948 N N . GLU C 1 198 ? 102.910 135.177 1.855 1.00 24.24 178 GLU C N 1
ATOM 6949 C CA . GLU C 1 198 ? 101.472 135.398 1.928 1.00 25.87 178 GLU C CA 1
ATOM 6950 C C . GLU C 1 198 ? 101.194 136.873 2.198 1.00 23.99 178 GLU C C 1
ATOM 6951 O O . GLU C 1 198 ? 101.703 137.438 3.173 1.00 26.11 178 GLU C O 1
ATOM 6957 N N . VAL C 1 199 ? 100.391 137.493 1.330 1.00 25.24 179 VAL C N 1
ATOM 6958 C CA . VAL C 1 199 ? 99.993 138.881 1.530 1.00 30.51 179 VAL C CA 1
ATOM 6959 C C . VAL C 1 199 ? 99.175 138.996 2.807 1.00 33.77 179 VAL C C 1
ATOM 6960 O O . VAL C 1 199 ? 98.289 138.176 3.075 1.00 31.93 179 VAL C O 1
ATOM 6964 N N . GLY C 1 200 ? 99.471 140.019 3.608 1.00 34.80 180 GLY C N 1
ATOM 6965 C CA . GLY C 1 200 ? 98.764 140.246 4.850 1.00 37.64 180 GLY C CA 1
ATOM 6966 C C . GLY C 1 200 ? 99.373 139.586 6.065 1.00 42.50 180 GLY C C 1
ATOM 6967 O O . GLY C 1 200 ? 98.878 139.800 7.179 1.00 47.97 180 GLY C O 1
ATOM 6968 N N . ALA C 1 201 ? 100.423 138.785 5.889 1.00 37.26 181 ALA C N 1
ATOM 6969 C CA . ALA C 1 201 ? 101.123 138.164 7.004 1.00 35.53 181 ALA C CA 1
ATOM 6970 C C . ALA C 1 201 ? 102.626 138.222 6.763 1.00 33.88 181 ALA C C 1
ATOM 6971 O O . ALA C 1 201 ? 103.366 138.844 7.533 1.00 34.51 181 ALA C O 1
ATOM 6973 N N . ASP C 1 202 ? 103.080 137.578 5.685 1.00 29.70 182 ASP C N 1
ATOM 6974 C CA . ASP C 1 202 ? 104.498 137.584 5.347 1.00 29.16 182 ASP C CA 1
ATOM 6975 C C . ASP C 1 202 ? 104.920 138.909 4.726 1.00 29.75 182 ASP C C 1
ATOM 6976 O O . ASP C 1 202 ? 106.045 139.370 4.949 1.00 29.01 182 ASP C O 1
ATOM 6981 N N . THR C 1 203 ? 104.038 139.525 3.943 1.00 27.50 183 THR C N 1
ATOM 6982 C CA . THR C 1 203 ? 104.326 140.777 3.264 1.00 31.54 183 THR C CA 1
ATOM 6983 C C . THR C 1 203 ? 103.070 141.638 3.288 1.00 32.61 183 THR C C 1
ATOM 6984 O O . THR C 1 203 ? 101.950 141.124 3.345 1.00 32.26 183 THR C O 1
ATOM 6988 N N . LYS C 1 204 ? 103.265 142.959 3.274 1.00 31.13 184 LYS C N 1
ATOM 6989 C CA . LYS C 1 204 ? 102.136 143.872 3.442 1.00 30.86 184 LYS C CA 1
ATOM 6990 C C . LYS C 1 204 ? 101.184 143.814 2.255 1.00 31.32 184 LYS C C 1
ATOM 6991 O O . LYS C 1 204 ? 99.963 143.914 2.425 1.00 32.90 184 LYS C O 1
ATOM 6997 N N . SER C 1 205 ? 101.723 143.660 1.050 1.00 29.45 185 SER C N 1
ATOM 6998 C CA . SER C 1 205 ? 100.942 143.785 -0.171 1.00 28.53 185 SER C CA 1
ATOM 6999 C C . SER C 1 205 ? 101.741 143.179 -1.312 1.00 29.14 185 SER C C 1
ATOM 7000 O O . SER C 1 205 ? 102.950 142.959 -1.193 1.00 28.12 185 SER C O 1
ATOM 7003 N N . PHE C 1 206 ? 101.048 142.905 -2.422 1.00 27.28 186 PHE C N 1
ATOM 7004 C CA . PHE C 1 206 ? 101.754 142.525 -3.641 1.00 28.23 186 PHE C CA 1
ATOM 7005 C C . PHE C 1 206 ? 102.780 143.583 -4.019 1.00 28.78 186 PHE C C 1
ATOM 7006 O O . PHE C 1 206 ? 103.908 143.258 -4.406 1.00 27.69 186 PHE C O 1
ATOM 7014 N N . LYS C 1 207 ? 102.405 144.860 -3.898 1.00 27.73 187 LYS C N 1
ATOM 7015 C CA . LYS C 1 207 ? 103.307 145.948 -4.260 1.00 28.93 187 LYS C CA 1
ATOM 7016 C C . LYS C 1 207 ? 104.578 145.929 -3.419 1.00 29.18 187 LYS C C 1
ATOM 7017 O O . LYS C 1 207 ? 105.681 146.107 -3.946 1.00 30.73 187 LYS C O 1
ATOM 7023 N N . ASN C 1 208 ? 104.447 145.716 -2.109 1.00 29.86 188 ASN C N 1
ATOM 7024 C CA . ASN C 1 208 ? 105.629 145.728 -1.253 1.00 29.66 188 ASN C CA 1
ATOM 7025 C C . ASN C 1 208 ? 106.518 144.520 -1.527 1.00 28.84 188 ASN C C 1
ATOM 7026 O O . ASN C 1 208 ? 107.747 144.644 -1.559 1.00 27.56 188 ASN C O 1
ATOM 7031 N N . ALA C 1 209 ? 105.916 143.346 -1.733 1.00 28.16 189 ALA C N 1
ATOM 7032 C CA . ALA C 1 209 ? 106.697 142.164 -2.084 1.00 30.13 189 ALA C CA 1
ATOM 7033 C C . ALA C 1 209 ? 107.466 142.376 -3.382 1.00 30.11 189 ALA C C 1
ATOM 7034 O O . ALA C 1 209 ? 108.645 142.019 -3.480 1.00 28.48 189 ALA C O 1
ATOM 7036 N N . LEU C 1 210 ? 106.814 142.963 -4.390 1.00 29.21 190 LEU C N 1
ATOM 7037 C CA . LEU C 1 210 ? 107.474 143.221 -5.665 1.00 30.31 190 LEU C CA 1
ATOM 7038 C C . LEU C 1 210 ? 108.523 144.321 -5.562 1.00 29.16 190 LEU C C 1
ATOM 7039 O O . LEU C 1 210 ? 109.406 144.404 -6.423 1.00 29.14 190 LEU C O 1
ATOM 7044 N N . LYS C 1 211 ? 108.442 145.169 -4.536 1.00 28.26 191 LYS C N 1
ATOM 7045 C CA . LYS C 1 211 ? 109.436 146.222 -4.364 1.00 28.33 191 LYS C CA 1
ATOM 7046 C C . LYS C 1 211 ? 110.799 145.651 -3.986 1.00 30.51 191 LYS C C 1
ATOM 7047 O O . LYS C 1 211 ? 111.831 146.231 -4.341 1.00 33.51 191 LYS C O 1
ATOM 7053 N N . TYR C 1 212 ? 110.827 144.516 -3.293 1.00 26.87 192 TYR C N 1
ATOM 7054 C CA . TYR C 1 212 ? 112.072 143.937 -2.813 1.00 30.26 192 TYR C CA 1
ATOM 7055 C C . TYR C 1 212 ? 112.457 142.640 -3.505 1.00 28.42 192 TYR C C 1
ATOM 7056 O O . TYR C 1 212 ? 113.535 142.106 -3.218 1.00 26.45 192 TYR C O 1
ATOM 7065 N N . ILE C 1 213 ? 111.625 142.126 -4.415 1.00 28.91 193 ILE C N 1
ATOM 7066 C CA . ILE C 1 213 ? 111.850 140.777 -4.932 1.00 28.00 193 ILE C CA 1
ATOM 7067 C C . ILE C 1 213 ? 113.127 140.701 -5.759 1.00 26.44 193 ILE C C 1
ATOM 7068 O O . ILE C 1 213 ? 113.786 139.655 -5.794 1.00 26.94 193 ILE C O 1
ATOM 7073 N N . LEU C 1 214 ? 113.514 141.794 -6.422 1.00 28.35 194 LEU C N 1
ATOM 7074 C CA . LEU C 1 214 ? 114.737 141.767 -7.218 1.00 32.63 194 LEU C CA 1
ATOM 7075 C C . LEU C 1 214 ? 115.993 141.733 -6.356 1.00 34.41 194 LEU C C 1
ATOM 7076 O O . LEU C 1 214 ? 117.065 141.384 -6.863 1.00 38.54 194 LEU C O 1
ATOM 7081 N N . ARG C 1 215 ? 115.893 142.090 -5.078 1.00 29.14 195 ARG C N 1
ATOM 7082 C CA . ARG C 1 215 ? 117.011 141.982 -4.151 1.00 30.35 195 ARG C CA 1
ATOM 7083 C C . ARG C 1 215 ? 117.037 140.642 -3.428 1.00 28.35 195 ARG C C 1
ATOM 7084 O O . ARG C 1 215 ? 117.859 140.449 -2.527 1.00 28.55 195 ARG C O 1
ATOM 7092 N N . GLN C 1 216 ? 116.157 139.715 -3.803 1.00 23.47 196 GLN C N 1
ATOM 7093 C CA . GLN C 1 216 ? 116.079 138.407 -3.172 1.00 25.37 196 GLN C CA 1
ATOM 7094 C C . GLN C 1 216 ? 116.612 137.300 -4.074 1.00 27.31 196 GLN C C 1
ATOM 7095 O O . GLN C 1 216 ? 116.361 136.118 -3.809 1.00 26.57 196 GLN C O 1
ATOM 7101 N N . ASP C 1 217 ? 117.351 137.663 -5.121 1.00 24.57 197 ASP C N 1
ATOM 7102 C CA . ASP C 1 217 ? 118.009 136.716 -6.014 1.00 23.52 197 ASP C CA 1
ATOM 7103 C C . ASP C 1 217 ? 117.078 135.609 -6.521 1.00 25.31 197 ASP C C 1
ATOM 7104 O O . ASP C 1 217 ? 117.392 134.421 -6.396 1.00 26.77 197 ASP C O 1
ATOM 7109 N N . PRO C 1 218 ? 115.927 135.955 -7.096 1.00 26.85 198 PRO C N 1
ATOM 7110 C CA . PRO C 1 218 ? 115.036 134.917 -7.610 1.00 26.21 198 PRO C CA 1
ATOM 7111 C C . PRO C 1 218 ? 115.441 134.486 -9.011 1.00 27.40 198 PRO C C 1
ATOM 7112 O O . PRO C 1 218 ? 116.174 135.175 -9.724 1.00 28.36 198 PRO C O 1
ATOM 7116 N N . ASP C 1 219 ? 114.964 133.303 -9.384 1.00 25.78 199 ASP C N 1
ATOM 7117 C CA . ASP C 1 219 ? 115.026 132.829 -10.757 1.00 26.65 199 ASP C CA 1
ATOM 7118 C C . ASP C 1 219 ? 113.650 132.661 -11.370 1.00 26.46 199 ASP C C 1
ATOM 7119 O O . ASP C 1 219 ? 113.474 132.911 -12.564 1.00 28.96 199 ASP C O 1
ATOM 7124 N N . VAL C 1 220 ? 112.682 132.239 -10.566 1.00 23.77 200 VAL C N 1
ATOM 7125 C CA . VAL C 1 220 ? 111.314 131.983 -10.996 1.00 22.56 200 VAL C CA 1
ATOM 7126 C C . VAL C 1 220 ? 110.392 132.663 -9.996 1.00 23.66 200 VAL C C 1
ATOM 7127 O O . VAL C 1 220 ? 110.577 132.518 -8.783 1.00 27.08 200 VAL C O 1
ATOM 7131 N N . VAL C 1 221 ? 109.408 133.411 -10.495 1.00 23.77 201 VAL C N 1
ATOM 7132 C CA . VAL C 1 221 ? 108.521 134.193 -9.641 1.00 23.35 201 VAL C CA 1
ATOM 7133 C C . VAL C 1 221 ? 107.078 133.983 -10.076 1.00 28.96 201 VAL C C 1
ATOM 7134 O O . VAL C 1 221 ? 106.773 133.982 -11.274 1.00 31.43 201 VAL C O 1
ATOM 7138 N N . LEU C 1 222 ? 106.194 133.801 -9.098 1.00 26.55 202 LEU C N 1
ATOM 7139 C CA . LEU C 1 222 ? 104.751 133.776 -9.305 1.00 25.76 202 LEU C CA 1
ATOM 7140 C C . LEU C 1 222 ? 104.162 135.032 -8.675 1.00 27.29 202 LEU C C 1
ATOM 7141 O O . LEU C 1 222 ? 104.309 135.248 -7.467 1.00 28.33 202 LEU C O 1
ATOM 7146 N N . VAL C 1 223 ? 103.504 135.860 -9.488 1.00 28.31 203 VAL C N 1
ATOM 7147 C CA . VAL C 1 223 ? 103.021 137.165 -9.046 1.00 29.36 203 VAL C CA 1
ATOM 7148 C C . VAL C 1 223 ? 101.507 137.231 -8.942 1.00 32.54 203 VAL C C 1
ATOM 7149 O O . VAL C 1 223 ? 100.975 138.272 -8.530 1.00 34.56 203 VAL C O 1
ATOM 7153 N N . GLY C 1 224 ? 100.793 136.165 -9.294 1.00 32.28 204 GLY C N 1
ATOM 7154 C CA . GLY C 1 224 ? 99.343 136.204 -9.216 1.00 31.59 204 GLY C CA 1
ATOM 7155 C C . GLY C 1 224 ? 98.719 136.880 -10.429 1.00 28.10 204 GLY C C 1
ATOM 7156 O O . GLY C 1 224 ? 99.275 136.879 -11.527 1.00 28.73 204 GLY C O 1
ATOM 7157 N N . GLU C 1 225 ? 97.546 137.474 -10.215 1.00 28.95 205 GLU C N 1
ATOM 7158 C CA . GLU C 1 225 ? 96.795 138.078 -11.308 1.00 29.84 205 GLU C CA 1
ATOM 7159 C C . GLU C 1 225 ? 97.428 139.390 -11.754 1.00 30.74 205 GLU C C 1
ATOM 7160 O O . GLU C 1 225 ? 97.868 140.197 -10.931 1.00 29.77 205 GLU C O 1
ATOM 7166 N N . LEU C 1 226 ? 97.459 139.604 -13.071 1.00 29.07 206 LEU C N 1
ATOM 7167 C CA . LEU C 1 226 ? 97.861 140.891 -13.639 1.00 30.32 206 LEU C CA 1
ATOM 7168 C C . LEU C 1 226 ? 96.715 141.871 -13.402 1.00 34.89 206 LEU C C 1
ATOM 7169 O O . LEU C 1 226 ? 95.922 142.199 -14.288 1.00 33.57 206 LEU C O 1
ATOM 7174 N N . ARG C 1 227 ? 96.654 142.355 -12.163 1.00 37.11 207 ARG C N 1
ATOM 7175 C CA . ARG C 1 227 ? 95.479 143.020 -11.616 1.00 42.78 207 ARG C CA 1
ATOM 7176 C C . ARG C 1 227 ? 95.342 144.457 -12.094 1.00 42.14 207 ARG C C 1
ATOM 7177 O O . ARG C 1 227 ? 94.219 144.954 -12.248 1.00 39.14 207 ARG C O 1
ATOM 7185 N N . ASP C 1 228 ? 96.456 145.132 -12.346 1.00 40.83 208 ASP C N 1
ATOM 7186 C CA . ASP C 1 228 ? 96.424 146.541 -12.701 1.00 43.20 208 ASP C CA 1
ATOM 7187 C C . ASP C 1 228 ? 97.665 146.861 -13.524 1.00 40.32 208 ASP C C 1
ATOM 7188 O O . ASP C 1 228 ? 98.494 145.990 -13.804 1.00 35.29 208 ASP C O 1
ATOM 7193 N N . LEU C 1 229 ? 97.785 148.134 -13.908 1.00 37.81 209 LEU C N 1
ATOM 7194 C CA . LEU C 1 229 ? 98.926 148.571 -14.704 1.00 39.33 209 LEU C CA 1
ATOM 7195 C C . LEU C 1 229 ? 100.237 148.341 -13.962 1.00 36.56 209 LEU C C 1
ATOM 7196 O O . LEU C 1 229 ? 101.247 147.968 -14.571 1.00 35.26 209 LEU C O 1
ATOM 7201 N N A GLU C 1 230 ? 100.244 148.561 -12.644 0.44 35.67 210 GLU C N 1
ATOM 7202 N N B GLU C 1 230 ? 100.232 148.540 -12.642 0.56 35.49 210 GLU C N 1
ATOM 7203 C CA A GLU C 1 230 ? 101.479 148.417 -11.877 0.44 36.60 210 GLU C CA 1
ATOM 7204 C CA B GLU C 1 230 ? 101.459 148.423 -11.863 0.56 36.60 210 GLU C CA 1
ATOM 7205 C C A GLU C 1 230 ? 101.953 146.970 -11.848 0.44 34.75 210 GLU C C 1
ATOM 7206 C C B GLU C 1 230 ? 101.949 146.980 -11.810 0.56 34.80 210 GLU C C 1
ATOM 7207 O O A GLU C 1 230 ? 103.157 146.704 -11.951 0.44 34.09 210 GLU C O 1
ATOM 7208 O O B GLU C 1 230 ? 103.158 146.727 -11.868 0.56 34.06 210 GLU C O 1
ATOM 7219 N N . THR C 1 231 ? 101.027 146.020 -11.702 1.00 32.28 211 THR C N 1
ATOM 7220 C CA . THR C 1 231 ? 101.421 144.614 -11.666 1.00 31.41 211 THR C CA 1
ATOM 7221 C C . THR C 1 231 ? 101.891 144.133 -13.033 1.00 28.65 211 THR C C 1
ATOM 7222 O O . THR C 1 231 ? 102.799 143.298 -13.116 1.00 29.63 211 THR C O 1
ATOM 7226 N N . ILE C 1 232 ? 101.291 144.648 -14.108 1.00 29.65 212 ILE C N 1
ATOM 7227 C CA . ILE C 1 232 ? 101.737 144.295 -15.455 1.00 32.86 212 ILE C CA 1
ATOM 7228 C C . ILE C 1 232 ? 103.166 144.773 -15.683 1.00 33.14 212 ILE C C 1
ATOM 7229 O O . ILE C 1 232 ? 104.011 144.035 -16.203 1.00 32.65 212 ILE C O 1
ATOM 7234 N N . GLU C 1 233 ? 103.458 146.018 -15.289 1.00 31.60 213 GLU C N 1
ATOM 7235 C CA . GLU C 1 233 ? 104.816 146.540 -15.427 1.00 32.61 213 GLU C CA 1
ATOM 7236 C C . GLU C 1 233 ? 105.811 145.716 -14.618 1.00 31.59 213 GLU C C 1
ATOM 7237 O O . GLU C 1 233 ? 106.932 145.460 -15.073 1.00 33.99 213 GLU C O 1
ATOM 7243 N N . ALA C 1 234 ? 105.416 145.281 -13.419 1.00 32.89 214 ALA C N 1
ATOM 7244 C CA . ALA C 1 234 ? 106.304 144.452 -12.609 1.00 31.97 214 ALA C CA 1
ATOM 7245 C C . ALA C 1 234 ? 106.580 143.112 -13.283 1.00 31.20 214 ALA C C 1
ATOM 7246 O O . ALA C 1 234 ? 107.725 142.646 -13.302 1.00 30.89 214 ALA C O 1
ATOM 7248 N N . ALA C 1 235 ? 105.546 142.482 -13.845 1.00 28.83 215 ALA C N 1
ATOM 7249 C CA . ALA C 1 235 ? 105.732 141.187 -14.494 1.00 28.31 215 ALA C CA 1
ATOM 7250 C C . ALA C 1 235 ? 106.597 141.313 -15.743 1.00 28.67 215 ALA C C 1
ATOM 7251 O O . ALA C 1 235 ? 107.436 140.446 -16.014 1.00 27.70 215 ALA C O 1
ATOM 7253 N N . LEU C 1 236 ? 106.405 142.386 -16.515 1.00 28.23 216 LEU C N 1
ATOM 7254 C CA . LEU C 1 236 ? 107.245 142.616 -17.686 1.00 29.64 216 LEU C CA 1
ATOM 7255 C C . LEU C 1 236 ? 108.689 142.876 -17.278 1.00 29.15 216 LEU C C 1
ATOM 7256 O O . LEU C 1 236 ? 109.622 142.395 -17.932 1.00 29.99 216 LEU C O 1
ATOM 7261 N N . THR C 1 237 ? 108.891 143.637 -16.200 1.00 28.83 217 THR C N 1
ATOM 7262 C CA . THR C 1 237 ? 110.241 143.887 -15.707 1.00 30.60 217 THR C CA 1
ATOM 7263 C C . THR C 1 237 ? 110.896 142.594 -15.240 1.00 30.84 217 THR C C 1
ATOM 7264 O O . THR C 1 237 ? 112.054 142.315 -15.573 1.00 33.06 217 THR C O 1
ATOM 7268 N N . LEU C 1 238 ? 110.161 141.787 -14.469 1.00 28.20 218 LEU C N 1
ATOM 7269 C CA . LEU C 1 238 ? 110.684 140.502 -14.016 1.00 28.45 218 LEU C CA 1
ATOM 7270 C C . LEU C 1 238 ? 111.082 139.626 -15.196 1.00 28.29 218 LEU C C 1
ATOM 7271 O O . LEU C 1 238 ? 112.152 139.006 -15.192 1.00 28.56 218 LEU C O 1
ATOM 7276 N N . ALA C 1 239 ? 110.237 139.579 -16.228 1.00 28.75 219 ALA C N 1
ATOM 7277 C CA . ALA C 1 239 ? 110.487 138.685 -17.353 1.00 32.01 219 ALA C CA 1
ATOM 7278 C C . ALA C 1 239 ? 111.671 139.141 -18.197 1.00 35.38 219 ALA C C 1
ATOM 7279 O O . ALA C 1 239 ? 112.361 138.305 -18.792 1.00 41.08 219 ALA C O 1
ATOM 7281 N N . GLU C 1 240 ? 111.928 140.448 -18.268 1.00 33.76 220 GLU C N 1
ATOM 7282 C CA . GLU C 1 240 ? 113.022 140.940 -19.095 1.00 35.11 220 GLU C CA 1
ATOM 7283 C C . GLU C 1 240 ? 114.349 141.027 -18.350 1.00 34.35 220 GLU C C 1
ATOM 7284 O O . GLU C 1 240 ? 115.392 141.172 -18.995 1.00 33.15 220 GLU C O 1
ATOM 7290 N N . THR C 1 241 ? 114.340 140.924 -17.020 1.00 34.73 221 THR C N 1
ATOM 7291 C CA . THR C 1 241 ? 115.559 140.977 -16.223 1.00 35.37 221 THR C CA 1
ATOM 7292 C C . THR C 1 241 ? 116.152 139.600 -15.955 1.00 32.43 221 THR C C 1
ATOM 7293 O O . THR C 1 241 ? 116.928 139.446 -15.006 1.00 35.44 221 THR C O 1
ATOM 7297 N N . GLY C 1 242 ? 115.804 138.602 -16.761 1.00 28.54 222 GLY C N 1
ATOM 7298 C CA . GLY C 1 242 ? 116.393 137.286 -16.651 1.00 32.35 222 GLY C CA 1
ATOM 7299 C C . GLY C 1 242 ? 115.623 136.281 -15.825 1.00 33.96 222 GLY C C 1
ATOM 7300 O O . GLY C 1 242 ? 116.181 135.231 -15.491 1.00 36.41 222 GLY C O 1
ATOM 7301 N N . HIS C 1 243 ? 114.367 136.557 -15.494 1.00 31.42 223 HIS C N 1
ATOM 7302 C CA . HIS C 1 243 ? 113.572 135.662 -14.667 1.00 29.36 223 HIS C CA 1
ATOM 7303 C C . HIS C 1 243 ? 112.450 135.032 -15.479 1.00 27.94 223 HIS C C 1
ATOM 7304 O O . HIS C 1 243 ? 112.014 135.565 -16.504 1.00 27.87 223 HIS C O 1
ATOM 7311 N N . LEU C 1 244 ? 111.998 133.875 -15.005 1.00 28.71 224 LEU C N 1
ATOM 7312 C CA . LEU C 1 244 ? 110.785 133.238 -15.505 1.00 27.67 224 LEU C CA 1
ATOM 7313 C C . LEU C 1 244 ? 109.628 133.671 -14.612 1.00 27.20 224 LEU C C 1
ATOM 7314 O O . LEU C 1 244 ? 109.607 133.355 -13.419 1.00 28.08 224 LEU C O 1
ATOM 7319 N N . CYS C 1 245 ? 108.681 134.410 -15.181 1.00 23.96 225 CYS C N 1
ATOM 7320 C CA . CYS C 1 245 ? 107.588 135.003 -14.425 1.00 25.11 225 CYS C CA 1
ATOM 7321 C C . CYS C 1 245 ? 106.267 134.368 -14.833 1.00 27.76 225 CYS C C 1
ATOM 7322 O O . CYS C 1 245 ? 105.948 134.295 -16.025 1.00 28.87 225 CYS C O 1
ATOM 7325 N N . PHE C 1 246 ? 105.512 133.899 -13.843 1.00 25.12 226 PHE C N 1
ATOM 7326 C CA . PHE C 1 246 ? 104.188 133.336 -14.053 1.00 24.40 226 PHE C CA 1
ATOM 7327 C C . PHE C 1 246 ? 103.140 134.287 -13.495 1.00 25.71 226 PHE C C 1
ATOM 7328 O O . PHE C 1 246 ? 103.308 134.842 -12.405 1.00 25.14 226 PHE C O 1
ATOM 7336 N N . ALA C 1 247 ? 102.056 134.463 -14.247 1.00 24.80 227 ALA C N 1
ATOM 7337 C CA . ALA C 1 247 ? 100.968 135.334 -13.835 1.00 25.36 227 ALA C CA 1
ATOM 7338 C C . ALA C 1 247 ? 99.677 134.835 -14.462 1.00 26.38 227 ALA C C 1
ATOM 7339 O O . ALA C 1 247 ? 99.688 134.033 -15.400 1.00 26.57 227 ALA C O 1
ATOM 7341 N N . THR C 1 248 ? 98.555 135.320 -13.936 1.00 24.85 228 THR C N 1
ATOM 7342 C CA . THR C 1 248 ? 97.248 134.929 -14.437 1.00 26.18 228 THR C CA 1
ATOM 7343 C C . THR C 1 248 ? 96.461 136.149 -14.893 1.00 27.91 228 THR C C 1
ATOM 7344 O O . THR C 1 248 ? 96.715 137.282 -14.474 1.00 26.99 228 THR C O 1
ATOM 7348 N N . LEU C 1 249 ? 95.509 135.886 -15.784 1.00 29.13 229 LEU C N 1
ATOM 7349 C CA . LEU C 1 249 ? 94.508 136.851 -16.210 1.00 29.81 229 LEU C CA 1
ATOM 7350 C C . LEU C 1 249 ? 93.190 136.110 -16.362 1.00 30.11 229 LEU C C 1
ATOM 7351 O O . LEU C 1 249 ? 93.161 134.888 -16.510 1.00 27.86 229 LEU C O 1
ATOM 7356 N N . HIS C 1 250 ? 92.089 136.855 -16.322 1.00 31.94 230 HIS C N 1
ATOM 7357 C CA . HIS C 1 250 ? 90.778 136.251 -16.509 1.00 36.36 230 HIS C CA 1
ATOM 7358 C C . HIS C 1 250 ? 90.296 136.349 -17.954 1.00 36.04 230 HIS C C 1
ATOM 7359 O O . HIS C 1 250 ? 89.088 136.288 -18.209 1.00 40.10 230 HIS C O 1
ATOM 7366 N N . THR C 1 251 ? 91.222 136.482 -18.902 1.00 33.56 231 THR C N 1
ATOM 7367 C CA . THR C 1 251 ? 90.903 136.485 -20.321 1.00 33.00 231 THR C CA 1
ATOM 7368 C C . THR C 1 251 ? 90.699 135.055 -20.821 1.00 32.86 231 THR C C 1
ATOM 7369 O O . THR C 1 251 ? 91.099 134.080 -20.177 1.00 32.33 231 THR C O 1
ATOM 7373 N N . ASN C 1 252 ? 90.072 134.937 -21.992 1.00 34.51 232 ASN C N 1
ATOM 7374 C CA . ASN C 1 252 ? 89.601 133.650 -22.488 1.00 36.71 232 ASN C CA 1
ATOM 7375 C C . ASN C 1 252 ? 90.356 133.139 -23.708 1.00 35.59 232 ASN C C 1
ATOM 7376 O O . ASN C 1 252 ? 90.049 132.042 -24.188 1.00 35.44 232 ASN C O 1
ATOM 7381 N N . SER C 1 253 ? 91.331 133.884 -24.220 1.00 32.31 233 SER C N 1
ATOM 7382 C CA . SER C 1 253 ? 92.091 133.430 -25.376 1.00 30.08 233 SER C CA 1
ATOM 7383 C C . SER C 1 253 ? 93.442 134.128 -25.378 1.00 32.88 233 SER C C 1
ATOM 7384 O O . SER C 1 253 ? 93.662 135.105 -24.659 1.00 34.39 233 SER C O 1
ATOM 7387 N N . ALA C 1 254 ? 94.350 133.607 -26.208 1.00 30.25 234 ALA C N 1
ATOM 7388 C CA . ALA C 1 254 ? 95.680 134.197 -26.315 1.00 32.27 234 ALA C CA 1
ATOM 7389 C C . ALA C 1 254 ? 95.615 135.606 -26.888 1.00 32.34 234 ALA C C 1
ATOM 7390 O O . ALA C 1 254 ? 96.284 136.518 -26.387 1.00 31.20 234 ALA C O 1
ATOM 7392 N N . VAL C 1 255 ? 94.815 135.802 -27.939 1.00 32.40 235 VAL C N 1
ATOM 7393 C CA . VAL C 1 255 ? 94.692 137.124 -28.550 1.00 36.51 235 VAL C CA 1
ATOM 7394 C C . VAL C 1 255 ? 94.076 138.111 -27.566 1.00 36.68 235 VAL C C 1
ATOM 7395 O O . VAL C 1 255 ? 94.571 139.231 -27.392 1.00 37.07 235 VAL C O 1
ATOM 7399 N N . GLN C 1 256 ? 92.984 137.710 -26.909 1.00 35.69 236 GLN C N 1
ATOM 7400 C CA . GLN C 1 256 ? 92.355 138.585 -25.924 1.00 36.03 236 GLN C CA 1
ATOM 7401 C C . GLN C 1 256 ? 93.318 138.911 -24.790 1.00 33.71 236 GLN C C 1
ATOM 7402 O O . GLN C 1 256 ? 93.330 140.037 -24.278 1.00 31.94 236 GLN C O 1
ATOM 7408 N N . THR C 1 257 ? 94.144 137.938 -24.397 1.00 29.36 237 THR C N 1
ATOM 7409 C CA . THR C 1 257 ? 95.119 138.164 -23.335 1.00 28.68 237 THR C CA 1
ATOM 7410 C C . THR C 1 257 ? 96.126 139.235 -23.732 1.00 29.43 237 THR C C 1
ATOM 7411 O O . THR C 1 257 ? 96.412 140.154 -22.956 1.00 28.62 237 THR C O 1
ATOM 7415 N N . ILE C 1 258 ? 96.671 139.136 -24.947 1.00 28.78 238 ILE C N 1
ATOM 7416 C CA . ILE C 1 258 ? 97.660 140.108 -25.406 1.00 32.12 238 ILE C CA 1
ATOM 7417 C C . ILE C 1 258 ? 97.037 141.492 -25.533 1.00 34.10 238 ILE C C 1
ATOM 7418 O O . ILE C 1 258 ? 97.635 142.496 -25.124 1.00 31.32 238 ILE C O 1
ATOM 7423 N N . ASN C 1 259 ? 95.828 141.569 -26.098 1.00 32.16 239 ASN C N 1
ATOM 7424 C CA . ASN C 1 259 ? 95.162 142.859 -26.247 1.00 34.74 239 ASN C CA 1
ATOM 7425 C C . ASN C 1 259 ? 94.873 143.493 -24.892 1.00 36.34 239 ASN C C 1
ATOM 7426 O O . ASN C 1 259 ? 95.018 144.709 -24.726 1.00 36.55 239 ASN C O 1
ATOM 7431 N N . ARG C 1 260 ? 94.473 142.683 -23.908 1.00 33.53 240 ARG C N 1
ATOM 7432 C CA . ARG C 1 260 ? 94.144 143.223 -22.591 1.00 36.14 240 ARG C CA 1
ATOM 7433 C C . ARG C 1 260 ? 95.364 143.852 -21.930 1.00 36.48 240 ARG C C 1
ATOM 7434 O O . ARG C 1 260 ? 95.258 144.906 -21.291 1.00 37.76 240 ARG C O 1
ATOM 7442 N N . ILE C 1 261 ? 96.533 143.226 -22.079 1.00 34.38 241 ILE C N 1
ATOM 7443 C CA . ILE C 1 261 ? 97.750 143.755 -21.471 1.00 32.54 241 ILE C CA 1
ATOM 7444 C C . ILE C 1 261 ? 98.161 145.064 -22.135 1.00 34.03 241 ILE C C 1
ATOM 7445 O O . ILE C 1 261 ? 98.559 146.022 -21.460 1.00 38.44 241 ILE C O 1
ATOM 7450 N N . VAL C 1 262 ? 98.069 145.129 -23.465 1.00 33.48 242 VAL C N 1
ATOM 7451 C CA . VAL C 1 262 ? 98.489 146.328 -24.184 1.00 35.44 242 VAL C CA 1
ATOM 7452 C C . VAL C 1 262 ? 97.518 147.476 -23.938 1.00 37.30 242 VAL C C 1
ATOM 7453 O O . VAL C 1 262 ? 97.933 148.612 -23.675 1.00 39.23 242 VAL C O 1
ATOM 7457 N N . ASP C 1 263 ? 96.214 147.202 -24.011 1.00 38.45 243 ASP C N 1
ATOM 7458 C CA . ASP C 1 263 ? 95.207 148.259 -23.980 1.00 43.11 243 ASP C CA 1
ATOM 7459 C C . ASP C 1 263 ? 95.059 148.914 -22.612 1.00 42.92 243 ASP C C 1
ATOM 7460 O O . ASP C 1 263 ? 94.366 149.932 -22.510 1.00 42.69 243 ASP C O 1
ATOM 7465 N N . VAL C 1 264 ? 95.689 148.367 -21.570 1.00 41.24 244 VAL C N 1
ATOM 7466 C CA . VAL C 1 264 ? 95.646 148.998 -20.254 1.00 44.45 244 VAL C CA 1
ATOM 7467 C C . VAL C 1 264 ? 96.439 150.302 -20.251 1.00 45.91 244 VAL C C 1
ATOM 7468 O O . VAL C 1 264 ? 96.116 151.236 -19.505 1.00 45.35 244 VAL C O 1
ATOM 7472 N N . PHE C 1 265 ? 97.451 150.404 -21.092 1.00 43.65 245 PHE C N 1
ATOM 7473 C CA . PHE C 1 265 ? 98.375 151.526 -21.074 1.00 43.81 245 PHE C CA 1
ATOM 7474 C C . PHE C 1 265 ? 97.888 152.664 -21.967 1.00 45.54 245 PHE C C 1
ATOM 7475 O O . PHE C 1 265 ? 97.137 152.437 -22.921 1.00 44.01 245 PHE C O 1
ATOM 7483 N N . PRO C 1 266 ? 98.303 153.898 -21.664 1.00 48.57 246 PRO C N 1
ATOM 7484 C CA . PRO C 1 266 ? 97.970 155.022 -22.545 1.00 50.57 246 PRO C CA 1
ATOM 7485 C C . PRO C 1 266 ? 98.485 154.783 -23.955 1.00 49.56 246 PRO C C 1
ATOM 7486 O O . PRO C 1 266 ? 99.476 154.078 -24.167 1.00 46.86 246 PRO C O 1
ATOM 7490 N N . SER C 1 267 ? 97.796 155.392 -24.923 1.00 51.40 247 SER C N 1
ATOM 7491 C CA . SER C 1 267 ? 98.041 155.092 -26.332 1.00 55.64 247 SER C CA 1
ATOM 7492 C C . SER C 1 267 ? 99.502 155.299 -26.715 1.00 56.25 247 SER C C 1
ATOM 7493 O O . SER C 1 267 ? 100.064 154.515 -27.489 1.00 55.03 247 SER C O 1
ATOM 7496 N N . TYR C 1 268 ? 100.140 156.340 -26.174 1.00 56.64 248 TYR C N 1
ATOM 7497 C CA . TYR C 1 268 ? 101.497 156.669 -26.595 1.00 60.24 248 TYR C CA 1
ATOM 7498 C C . TYR C 1 268 ? 102.529 155.664 -26.097 1.00 59.98 248 TYR C C 1
ATOM 7499 O O . TYR C 1 268 ? 103.611 155.568 -26.686 1.00 61.19 248 TYR C O 1
ATOM 7508 N N . GLN C 1 269 ? 102.232 154.922 -25.031 1.00 58.29 249 GLN C N 1
ATOM 7509 C CA . GLN C 1 269 ? 103.179 153.956 -24.491 1.00 57.87 249 GLN C CA 1
ATOM 7510 C C . GLN C 1 269 ? 102.908 152.528 -24.952 1.00 52.28 249 GLN C C 1
ATOM 7511 O O . GLN C 1 269 ? 103.742 151.648 -24.711 1.00 50.60 249 GLN C O 1
ATOM 7517 N N . GLN C 1 270 ? 101.774 152.280 -25.605 1.00 49.29 250 GLN C N 1
ATOM 7518 C CA . GLN C 1 270 ? 101.487 150.937 -26.103 1.00 44.33 250 GLN C CA 1
ATOM 7519 C C . GLN C 1 270 ? 102.541 150.397 -27.066 1.00 44.03 250 GLN C C 1
ATOM 7520 O O . GLN C 1 270 ? 102.772 149.175 -27.050 1.00 41.36 250 GLN C O 1
ATOM 7526 N N . PRO C 1 271 ? 103.185 151.202 -27.928 1.00 45.43 251 PRO C N 1
ATOM 7527 C CA . PRO C 1 271 ? 104.297 150.655 -28.725 1.00 46.47 251 PRO C CA 1
ATOM 7528 C C . PRO C 1 271 ? 105.386 149.996 -27.893 1.00 46.09 251 PRO C C 1
ATOM 7529 O O . PRO C 1 271 ? 105.875 148.924 -28.270 1.00 43.95 251 PRO C O 1
ATOM 7533 N N . GLN C 1 272 ? 105.780 150.602 -26.769 1.00 46.71 252 GLN C N 1
ATOM 7534 C CA . GLN C 1 272 ? 106.809 149.995 -25.930 1.00 47.99 252 GLN C CA 1
ATOM 7535 C C . GLN C 1 272 ? 106.312 148.706 -25.287 1.00 43.32 252 GLN C C 1
ATOM 7536 O O . GLN C 1 272 ? 107.058 147.724 -25.197 1.00 42.49 252 GLN C O 1
ATOM 7542 N N . VAL C 1 273 ? 105.055 148.689 -24.837 1.00 39.79 253 VAL C N 1
ATOM 7543 C CA . VAL C 1 273 ? 104.501 147.486 -24.222 1.00 37.05 253 VAL C CA 1
ATOM 7544 C C . VAL C 1 273 ? 104.460 146.343 -25.229 1.00 35.78 253 VAL C C 1
ATOM 7545 O O . VAL C 1 273 ? 104.809 145.201 -24.907 1.00 36.45 253 VAL C O 1
ATOM 7549 N N . ARG C 1 274 ? 104.040 146.633 -26.464 1.00 35.01 254 ARG C N 1
ATOM 7550 C CA . ARG C 1 274 ? 104.026 145.604 -27.499 1.00 34.97 254 ARG C CA 1
ATOM 7551 C C . ARG C 1 274 ? 105.433 145.109 -27.804 1.00 35.28 254 ARG C C 1
ATOM 7552 O O . ARG C 1 274 ? 105.643 143.911 -28.027 1.00 36.29 254 ARG C O 1
ATOM 7560 N N . ALA C 1 275 ? 106.412 146.018 -27.824 1.00 37.79 255 ALA C N 1
ATOM 7561 C CA . ALA C 1 275 ? 107.798 145.604 -28.012 1.00 37.81 255 ALA C CA 1
ATOM 7562 C C . ALA C 1 275 ? 108.270 144.735 -26.853 1.00 37.59 255 ALA C C 1
ATOM 7563 O O . ALA C 1 275 ? 108.922 143.705 -27.064 1.00 37.28 255 ALA C O 1
ATOM 7565 N N . GLN C 1 276 ? 107.942 145.130 -25.620 1.00 38.85 256 GLN C N 1
ATOM 7566 C CA . GLN C 1 276 ? 108.320 144.337 -24.453 1.00 39.48 256 GLN C CA 1
ATOM 7567 C C . GLN C 1 276 ? 107.703 142.947 -24.509 1.00 36.36 256 GLN C C 1
ATOM 7568 O O . GLN C 1 276 ? 108.395 141.940 -24.319 1.00 35.93 256 GLN C O 1
ATOM 7574 N N . LEU C 1 277 ? 106.394 142.874 -24.765 1.00 34.33 257 LEU C N 1
ATOM 7575 C CA . LEU C 1 277 ? 105.722 141.580 -24.844 1.00 33.22 257 LEU C CA 1
ATOM 7576 C C . LEU C 1 277 ? 106.331 140.704 -25.929 1.00 32.97 257 LEU C C 1
ATOM 7577 O O . LEU C 1 277 ? 106.507 139.497 -25.733 1.00 32.98 257 LEU C O 1
ATOM 7582 N N . SER C 1 278 ? 106.664 141.295 -27.080 1.00 32.97 258 SER C N 1
ATOM 7583 C CA . SER C 1 278 ? 107.239 140.515 -28.171 1.00 35.76 258 SER C CA 1
ATOM 7584 C C . SER C 1 278 ? 108.565 139.886 -27.769 1.00 38.60 258 SER C C 1
ATOM 7585 O O . SER C 1 278 ? 108.920 138.813 -28.269 1.00 41.21 258 SER C O 1
ATOM 7588 N N . PHE C 1 279 ? 109.307 140.534 -26.870 1.00 36.86 259 PHE C N 1
ATOM 7589 C CA . PHE C 1 279 ? 110.597 140.004 -26.445 1.00 38.03 259 PHE C CA 1
ATOM 7590 C C . PHE C 1 279 ? 110.449 138.948 -25.353 1.00 37.21 259 PHE C C 1
ATOM 7591 O O . PHE C 1 279 ? 111.117 137.910 -25.399 1.00 37.77 259 PHE C O 1
ATOM 7599 N N . VAL C 1 280 ? 109.586 139.192 -24.364 1.00 33.05 260 VAL C N 1
ATOM 7600 C CA . VAL C 1 280 ? 109.580 138.381 -23.151 1.00 31.91 260 VAL C CA 1
ATOM 7601 C C . VAL C 1 280 ? 108.516 137.286 -23.136 1.00 30.24 260 VAL C C 1
ATOM 7602 O O . VAL C 1 280 ? 108.646 136.332 -22.355 1.00 30.76 260 VAL C O 1
ATOM 7606 N N . LEU C 1 281 ? 107.475 137.390 -23.957 1.00 31.08 261 LEU C N 1
ATOM 7607 C CA . LEU C 1 281 ? 106.399 136.408 -23.905 1.00 30.78 261 LEU C CA 1
ATOM 7608 C C . LEU C 1 281 ? 106.905 135.044 -24.360 1.00 33.50 261 LEU C C 1
ATOM 7609 O O . LEU C 1 281 ? 107.526 134.921 -25.421 1.00 35.42 261 LEU C O 1
ATOM 7614 N N . GLU C 1 282 ? 106.649 134.019 -23.544 1.00 30.67 262 GLU C N 1
ATOM 7615 C CA . GLU C 1 282 ? 107.042 132.656 -23.861 1.00 33.38 262 GLU C CA 1
ATOM 7616 C C . GLU C 1 282 ? 105.881 131.680 -23.924 1.00 32.81 262 GLU C C 1
ATOM 7617 O O . GLU C 1 282 ? 106.036 130.604 -24.510 1.00 36.28 262 GLU C O 1
ATOM 7623 N N . GLY C 1 283 ? 104.731 132.015 -23.345 1.00 30.11 263 GLY C N 1
ATOM 7624 C CA . GLY C 1 283 ? 103.576 131.147 -23.417 1.00 28.78 263 GLY C CA 1
ATOM 7625 C C . GLY C 1 283 ? 102.316 131.795 -22.888 1.00 28.63 263 GLY C C 1
ATOM 7626 O O . GLY C 1 283 ? 102.362 132.566 -21.925 1.00 29.59 263 GLY C O 1
ATOM 7627 N N . VAL C 1 284 ? 101.183 131.508 -23.524 1.00 28.00 264 VAL C N 1
ATOM 7628 C CA . VAL C 1 284 ? 99.875 131.908 -23.022 1.00 29.76 264 VAL C CA 1
ATOM 7629 C C . VAL C 1 284 ? 98.991 130.672 -23.006 1.00 31.44 264 VAL C C 1
ATOM 7630 O O . VAL C 1 284 ? 98.811 130.017 -24.041 1.00 31.66 264 VAL C O 1
ATOM 7634 N N . LEU C 1 285 ? 98.460 130.342 -21.833 1.00 30.04 265 LEU C N 1
ATOM 7635 C CA . LEU C 1 285 ? 97.590 129.189 -21.642 1.00 30.52 265 LEU C CA 1
ATOM 7636 C C . LEU C 1 285 ? 96.228 129.694 -21.193 1.00 31.05 265 LEU C C 1
ATOM 7637 O O . LEU C 1 285 ? 96.126 130.382 -20.172 1.00 36.00 265 LEU C O 1
ATOM 7642 N N . SER C 1 286 ? 95.189 129.366 -21.956 1.00 27.84 266 SER C N 1
ATOM 7643 C CA A SER C 1 286 ? 93.820 129.758 -21.637 0.67 26.45 266 SER C CA 1
ATOM 7644 C CA B SER C 1 286 ? 93.822 129.757 -21.634 0.33 26.55 266 SER C CA 1
ATOM 7645 C C . SER C 1 286 ? 92.993 128.497 -21.439 1.00 25.58 266 SER C C 1
ATOM 7646 O O . SER C 1 286 ? 92.846 127.698 -22.370 1.00 29.41 266 SER C O 1
ATOM 7651 N N . GLN C 1 287 ? 92.452 128.324 -20.236 1.00 26.10 267 GLN C N 1
ATOM 7652 C CA . GLN C 1 287 ? 91.803 127.081 -19.850 1.00 26.71 267 GLN C CA 1
ATOM 7653 C C . GLN C 1 287 ? 90.319 127.262 -19.570 1.00 27.70 267 GLN C C 1
ATOM 7654 O O . GLN C 1 287 ? 89.849 128.352 -19.234 1.00 28.38 267 GLN C O 1
ATOM 7660 N N . THR C 1 288 ? 89.600 126.147 -19.704 1.00 28.11 268 THR C N 1
ATOM 7661 C CA A THR C 1 288 ? 88.207 126.016 -19.287 0.59 31.22 268 THR C CA 1
ATOM 7662 C CA B THR C 1 288 ? 88.231 126.028 -19.234 0.41 31.34 268 THR C CA 1
ATOM 7663 C C . THR C 1 288 ? 87.984 124.572 -18.867 1.00 31.84 268 THR C C 1
ATOM 7664 O O . THR C 1 288 ? 88.574 123.657 -19.447 1.00 31.89 268 THR C O 1
ATOM 7671 N N . LEU C 1 289 ? 87.121 124.368 -17.877 1.00 30.96 269 LEU C N 1
ATOM 7672 C CA . LEU C 1 289 ? 86.772 123.028 -17.420 1.00 28.63 269 LEU C CA 1
ATOM 7673 C C . LEU C 1 289 ? 85.370 122.678 -17.902 1.00 30.97 269 LEU C C 1
ATOM 7674 O O . LEU C 1 289 ? 84.418 123.430 -17.663 1.00 32.11 269 LEU C O 1
ATOM 7679 N N . LEU C 1 290 ? 85.250 121.537 -18.586 1.00 28.32 270 LEU C N 1
ATOM 7680 C CA . LEU C 1 290 ? 83.996 121.095 -19.170 1.00 28.31 270 LEU C CA 1
ATOM 7681 C C . LEU C 1 290 ? 83.506 119.820 -18.494 1.00 28.39 270 LEU C C 1
ATOM 7682 O O . LEU C 1 290 ? 84.315 118.983 -18.085 1.00 28.39 270 LEU C O 1
ATOM 7687 N N . PRO C 1 291 ? 82.194 119.631 -18.383 1.00 30.83 271 PRO C N 1
ATOM 7688 C CA . PRO C 1 291 ? 81.684 118.361 -17.856 1.00 31.43 271 PRO C CA 1
ATOM 7689 C C . PRO C 1 291 ? 82.001 117.218 -18.809 1.00 32.57 271 PRO C C 1
ATOM 7690 O O . PRO C 1 291 ? 81.862 117.345 -20.028 1.00 32.18 271 PRO C O 1
ATOM 7694 N N . LYS C 1 292 ? 82.453 116.103 -18.244 1.00 34.20 272 LYS C N 1
ATOM 7695 C CA . LYS C 1 292 ? 82.700 114.914 -19.045 1.00 34.67 272 LYS C CA 1
ATOM 7696 C C . LYS C 1 292 ? 81.386 114.338 -19.559 1.00 36.10 272 LYS C C 1
ATOM 7697 O O . LYS C 1 292 ? 80.353 114.390 -18.885 1.00 36.20 272 LYS C O 1
ATOM 7703 N N . ALA C 1 293 ? 81.438 113.774 -20.768 1.00 36.10 273 ALA C N 1
ATOM 7704 C CA . ALA C 1 293 ? 80.265 113.114 -21.329 1.00 36.32 273 ALA C CA 1
ATOM 7705 C C . ALA C 1 293 ? 79.791 111.956 -20.462 1.00 35.88 273 ALA C C 1
ATOM 7706 O O . ALA C 1 293 ? 78.610 111.596 -20.519 1.00 37.63 273 ALA C O 1
ATOM 7708 N N . SER C 1 294 ? 80.681 111.373 -19.654 1.00 37.31 274 SER C N 1
ATOM 7709 C CA . SER C 1 294 ? 80.295 110.275 -18.777 1.00 40.45 274 SER C CA 1
ATOM 7710 C C . SER C 1 294 ? 79.382 110.728 -17.645 1.00 43.69 274 SER C C 1
ATOM 7711 O O . SER C 1 294 ? 78.738 109.885 -17.011 1.00 43.41 274 SER C O 1
ATOM 7714 N N . GLY C 1 295 ? 79.313 112.030 -17.375 1.00 42.06 275 GLY C N 1
ATOM 7715 C CA . GLY C 1 295 ? 78.532 112.539 -16.270 1.00 41.69 275 GLY C CA 1
ATOM 7716 C C . GLY C 1 295 ? 79.252 112.567 -14.942 1.00 42.09 275 GLY C C 1
ATOM 7717 O O . GLY C 1 295 ? 78.669 113.020 -13.949 1.00 44.44 275 GLY C O 1
ATOM 7718 N N . THR C 1 296 ? 80.498 112.100 -14.888 1.00 41.45 276 THR C N 1
ATOM 7719 C CA . THR C 1 296 ? 81.296 112.107 -13.666 1.00 42.28 276 THR C CA 1
ATOM 7720 C C . THR C 1 296 ? 82.670 112.675 -13.990 1.00 42.88 276 THR C C 1
ATOM 7721 O O . THR C 1 296 ? 83.434 112.068 -14.748 1.00 44.27 276 THR C O 1
ATOM 7725 N N . GLY C 1 297 ? 82.985 113.829 -13.415 1.00 38.01 277 GLY C N 1
ATOM 7726 C CA . GLY C 1 297 ? 84.271 114.463 -13.611 1.00 35.85 277 GLY C CA 1
ATOM 7727 C C . GLY C 1 297 ? 84.212 115.585 -14.634 1.00 32.96 277 GLY C C 1
ATOM 7728 O O . GLY C 1 297 ? 83.208 115.812 -15.314 1.00 33.51 277 GLY C O 1
ATOM 7729 N N . ARG C 1 298 ? 85.327 116.302 -14.727 1.00 30.94 278 ARG C N 1
ATOM 7730 C CA . ARG C 1 298 ? 85.492 117.377 -15.690 1.00 30.93 278 ARG C CA 1
ATOM 7731 C C . ARG C 1 298 ? 86.802 117.185 -16.438 1.00 28.59 278 ARG C C 1
ATOM 7732 O O . ARG C 1 298 ? 87.730 116.529 -15.955 1.00 29.14 278 ARG C O 1
ATOM 7740 N N . VAL C 1 299 ? 86.864 117.758 -17.635 1.00 25.50 279 VAL C N 1
ATOM 7741 C CA . VAL C 1 299 ? 88.017 117.616 -18.512 1.00 31.08 279 VAL C CA 1
ATOM 7742 C C . VAL C 1 299 ? 88.487 119.002 -18.928 1.00 30.54 279 VAL C C 1
ATOM 7743 O O . VAL C 1 299 ? 87.675 119.910 -19.143 1.00 28.79 279 VAL C O 1
ATOM 7747 N N . LEU C 1 300 ? 89.801 119.162 -19.028 1.00 22.76 280 LEU C N 1
ATOM 7748 C CA . LEU C 1 300 ? 90.394 120.452 -19.342 1.00 29.35 280 LEU C CA 1
ATOM 7749 C C . LEU C 1 300 ? 90.397 120.690 -20.847 1.00 29.11 280 LEU C C 1
ATOM 7750 O O . LEU C 1 300 ? 90.877 119.853 -21.618 1.00 27.73 280 LEU C O 1
ATOM 7755 N N . ALA C 1 301 ? 89.843 121.826 -21.261 1.00 27.29 281 ALA C N 1
ATOM 7756 C CA . ALA C 1 301 ? 90.012 122.351 -22.607 1.00 29.07 281 ALA C CA 1
ATOM 7757 C C . ALA C 1 301 ? 90.946 123.549 -22.520 1.00 30.92 281 ALA C C 1
ATOM 7758 O O . ALA C 1 301 ? 90.750 124.430 -21.676 1.00 30.65 281 ALA C O 1
ATOM 7760 N N . ILE C 1 302 ? 91.965 123.578 -23.372 1.00 30.16 282 ILE C N 1
ATOM 7761 C CA . ILE C 1 302 ? 93.036 124.549 -23.201 1.00 28.23 282 ILE C CA 1
ATOM 7762 C C . ILE C 1 302 ? 93.524 125.014 -24.566 1.00 29.21 282 ILE C C 1
ATOM 7763 O O . ILE C 1 302 ? 93.760 124.203 -25.467 1.00 29.58 282 ILE C O 1
ATOM 7768 N N . GLU C 1 303 ? 93.661 126.327 -24.712 1.00 29.02 283 GLU C N 1
ATOM 7769 C CA . GLU C 1 303 ? 94.284 126.939 -25.875 1.00 29.92 283 GLU C CA 1
ATOM 7770 C C . GLU C 1 303 ? 95.729 127.278 -25.532 1.00 29.76 283 GLU C C 1
ATOM 7771 O O . GLU C 1 303 ? 96.001 127.857 -24.476 1.00 29.65 283 GLU C O 1
ATOM 7777 N N . VAL C 1 304 ? 96.652 126.901 -26.415 1.00 28.11 284 VAL C N 1
ATOM 7778 C CA . VAL C 1 304 ? 98.083 127.055 -26.178 1.00 28.75 284 VAL C CA 1
ATOM 7779 C C . VAL C 1 304 ? 98.663 127.928 -27.280 1.00 29.65 284 VAL C C 1
ATOM 7780 O O . VAL C 1 304 ? 98.551 127.598 -28.467 1.00 31.02 284 VAL C O 1
ATOM 7784 N N . MET C 1 305 ? 99.285 129.037 -26.888 1.00 28.97 285 MET C N 1
ATOM 7785 C CA . MET C 1 305 ? 100.023 129.891 -27.810 1.00 31.30 285 MET C CA 1
ATOM 7786 C C . MET C 1 305 ? 101.464 129.969 -27.335 1.00 32.71 285 MET C C 1
ATOM 7787 O O . MET C 1 305 ? 101.733 130.460 -26.233 1.00 33.03 285 MET C O 1
ATOM 7792 N N . VAL C 1 306 ? 102.381 129.477 -28.158 1.00 35.33 286 VAL C N 1
ATOM 7793 C CA . VAL C 1 306 ? 103.812 129.576 -27.911 1.00 39.45 286 VAL C CA 1
ATOM 7794 C C . VAL C 1 306 ? 104.405 130.441 -29.017 1.00 40.03 286 VAL C C 1
ATOM 7795 O O . VAL C 1 306 ? 104.321 130.081 -30.194 1.00 42.19 286 VAL C O 1
ATOM 7799 N N . PRO C 1 307 ? 104.996 131.591 -28.695 1.00 41.31 287 PRO C N 1
ATOM 7800 C CA . PRO C 1 307 ? 105.429 132.520 -29.747 1.00 43.81 287 PRO C CA 1
ATOM 7801 C C . PRO C 1 307 ? 106.573 131.948 -30.571 1.00 46.97 287 PRO C C 1
ATOM 7802 O O . PRO C 1 307 ? 107.555 131.433 -30.032 1.00 46.96 287 PRO C O 1
ATOM 7806 N N . ASN C 1 308 ? 106.426 132.033 -31.883 1.00 50.03 288 ASN C N 1
ATOM 7807 C CA . ASN C 1 308 ? 107.487 131.830 -32.851 1.00 51.13 288 ASN C CA 1
ATOM 7808 C C . ASN C 1 308 ? 107.910 133.183 -33.414 1.00 50.54 288 ASN C C 1
ATOM 7809 O O . ASN C 1 308 ? 107.278 134.207 -33.133 1.00 49.80 288 ASN C O 1
ATOM 7814 N N . PRO C 1 309 ? 109.002 133.237 -34.192 1.00 50.61 289 PRO C N 1
ATOM 7815 C CA . PRO C 1 309 ? 109.403 134.527 -34.783 1.00 49.35 289 PRO C CA 1
ATOM 7816 C C . PRO C 1 309 ? 108.282 135.256 -35.508 1.00 46.68 289 PRO C C 1
ATOM 7817 O O . PRO C 1 309 ? 108.221 136.491 -35.455 1.00 46.76 289 PRO C O 1
ATOM 7821 N N . ALA C 1 310 ? 107.385 134.527 -36.176 1.00 44.45 290 ALA C N 1
ATOM 7822 C CA . ALA C 1 310 ? 106.286 135.177 -36.882 1.00 43.91 290 ALA C CA 1
ATOM 7823 C C . ALA C 1 310 ? 105.324 135.855 -35.912 1.00 44.14 290 ALA C C 1
ATOM 7824 O O . ALA C 1 310 ? 104.876 136.980 -36.160 1.00 44.96 290 ALA C O 1
ATOM 7826 N N . ILE C 1 311 ? 104.998 135.189 -34.802 1.00 41.59 291 ILE C N 1
ATOM 7827 C CA . ILE C 1 311 ? 104.071 135.770 -33.834 1.00 37.39 291 ILE C CA 1
ATOM 7828 C C . ILE C 1 311 ? 104.693 136.984 -33.152 1.00 38.41 291 ILE C C 1
ATOM 7829 O O . ILE C 1 311 ? 104.026 138.005 -32.946 1.00 38.17 291 ILE C O 1
ATOM 7834 N N . ARG C 1 312 ? 105.978 136.897 -32.796 1.00 36.83 292 ARG C N 1
ATOM 7835 C CA . ARG C 1 312 ? 106.645 138.034 -32.170 1.00 38.20 292 ARG C CA 1
ATOM 7836 C C . ARG C 1 312 ? 106.644 139.247 -33.089 1.00 37.07 292 ARG C C 1
ATOM 7837 O O . ARG C 1 312 ? 106.465 140.382 -32.631 1.00 37.33 292 ARG C O 1
ATOM 7845 N N . ASN C 1 313 ? 106.835 139.026 -34.393 1.00 37.66 293 ASN C N 1
ATOM 7846 C CA . ASN C 1 313 ? 106.760 140.128 -35.348 1.00 43.26 293 ASN C CA 1
ATOM 7847 C C . ASN C 1 313 ? 105.355 140.712 -35.406 1.00 44.17 293 ASN C C 1
ATOM 7848 O O . ASN C 1 313 ? 105.188 141.935 -35.470 1.00 45.21 293 ASN C O 1
ATOM 7853 N N . LEU C 1 314 ? 104.331 139.853 -35.388 1.00 41.67 294 LEU C N 1
ATOM 7854 C CA . LEU C 1 314 ? 102.956 140.340 -35.434 1.00 40.66 294 LEU C CA 1
ATOM 7855 C C . LEU C 1 314 ? 102.637 141.208 -34.223 1.00 39.88 294 LEU C C 1
ATOM 7856 O O . LEU C 1 314 ? 101.881 142.182 -34.329 1.00 40.83 294 LEU C O 1
ATOM 7861 N N . ILE C 1 315 ? 103.203 140.871 -33.064 1.00 37.47 295 ILE C N 1
ATOM 7862 C CA . ILE C 1 315 ? 103.001 141.691 -31.874 1.00 39.52 295 ILE C CA 1
ATOM 7863 C C . ILE C 1 315 ? 103.653 143.058 -32.052 1.00 40.62 295 ILE C C 1
ATOM 7864 O O . ILE C 1 315 ? 103.052 144.095 -31.747 1.00 41.80 295 ILE C O 1
ATOM 7869 N N . ARG C 1 316 ? 104.887 143.080 -32.559 1.00 40.98 296 ARG C N 1
ATOM 7870 C CA . ARG C 1 316 ? 105.591 144.347 -32.742 1.00 45.91 296 ARG C CA 1
ATOM 7871 C C . ARG C 1 316 ? 104.916 145.218 -33.795 1.00 50.72 296 ARG C C 1
ATOM 7872 O O . ARG C 1 316 ? 104.858 146.445 -33.648 1.00 52.54 296 ARG C O 1
ATOM 7880 N N . GLU C 1 317 ? 104.402 144.609 -34.861 1.00 52.74 297 GLU C N 1
ATOM 7881 C CA . GLU C 1 317 ? 103.777 145.350 -35.950 1.00 56.32 297 GLU C CA 1
ATOM 7882 C C . GLU C 1 317 ? 102.316 145.689 -35.680 1.00 53.09 297 GLU C C 1
ATOM 7883 O O . GLU C 1 317 ? 101.643 146.209 -36.577 1.00 52.79 297 GLU C O 1
ATOM 7889 N N . ASP C 1 318 ? 101.820 145.409 -34.473 1.00 50.42 298 ASP C N 1
ATOM 7890 C CA . ASP C 1 318 ? 100.436 145.691 -34.086 1.00 50.05 298 ASP C CA 1
ATOM 7891 C C . ASP C 1 318 ? 99.448 144.960 -34.997 1.00 51.49 298 ASP C C 1
ATOM 7892 O O . ASP C 1 318 ? 98.464 145.528 -35.476 1.00 52.87 298 ASP C O 1
ATOM 7897 N N . LYS C 1 319 ? 99.725 143.679 -35.236 1.00 48.74 299 LYS C N 1
ATOM 7898 C CA . LYS C 1 319 ? 98.816 142.801 -35.964 1.00 49.40 299 LYS C CA 1
ATOM 7899 C C . LYS C 1 319 ? 98.465 141.616 -35.075 1.00 46.93 299 LYS C C 1
ATOM 7900 O O . LYS C 1 319 ? 98.697 140.460 -35.442 1.00 47.40 299 LYS C O 1
ATOM 7906 N N . ILE C 1 320 ? 97.889 141.906 -33.907 1.00 45.39 300 ILE C N 1
ATOM 7907 C CA A ILE C 1 320 ? 97.705 140.873 -32.895 0.64 45.25 300 ILE C CA 1
ATOM 7908 C CA B ILE C 1 320 ? 97.686 140.884 -32.883 0.36 45.23 300 ILE C CA 1
ATOM 7909 C C . ILE C 1 320 ? 96.660 139.854 -33.336 1.00 48.44 300 ILE C C 1
ATOM 7910 O O . ILE C 1 320 ? 96.825 138.649 -33.117 1.00 47.85 300 ILE C O 1
ATOM 7919 N N . HIS C 1 321 ? 95.577 140.307 -33.968 1.00 55.68 301 HIS C N 1
ATOM 7920 C CA . HIS C 1 321 ? 94.518 139.375 -34.342 1.00 61.91 301 HIS C CA 1
ATOM 7921 C C . HIS C 1 321 ? 94.977 138.343 -35.365 1.00 59.88 301 HIS C C 1
ATOM 7922 O O . HIS C 1 321 ? 94.394 137.256 -35.431 1.00 58.90 301 HIS C O 1
ATOM 7929 N N . GLN C 1 322 ? 96.018 138.642 -36.145 1.00 53.78 302 GLN C N 1
ATOM 7930 C CA . GLN C 1 322 ? 96.576 137.657 -37.066 1.00 49.99 302 GLN C CA 1
ATOM 7931 C C . GLN C 1 322 ? 97.344 136.547 -36.360 1.00 44.36 302 GLN C C 1
ATOM 7932 O O . GLN C 1 322 ? 97.821 135.628 -37.034 1.00 43.47 302 GLN C O 1
ATOM 7938 N N . ILE C 1 323 ? 97.479 136.607 -35.032 1.00 39.27 303 ILE C N 1
ATOM 7939 C CA . ILE C 1 323 ? 98.172 135.548 -34.305 1.00 37.14 303 ILE C CA 1
ATOM 7940 C C . ILE C 1 323 ? 97.356 134.260 -34.311 1.00 38.75 303 ILE C C 1
ATOM 7941 O O . ILE C 1 323 ? 97.922 133.160 -34.356 1.00 39.45 303 ILE C O 1
ATOM 7946 N N . TYR C 1 324 ? 96.025 134.370 -34.280 1.00 37.66 304 TYR C N 1
ATOM 7947 C CA . TYR C 1 324 ? 95.178 133.180 -34.270 1.00 39.29 304 TYR C CA 1
ATOM 7948 C C . TYR C 1 324 ? 95.459 132.287 -35.471 1.00 42.50 304 TYR C C 1
ATOM 7949 O O . TYR C 1 324 ? 95.468 131.056 -35.350 1.00 44.83 304 TYR C O 1
ATOM 7958 N N . SER C 1 325 ? 95.697 132.888 -36.640 1.00 46.90 305 SER C N 1
ATOM 7959 C CA . SER C 1 325 ? 96.000 132.099 -37.830 1.00 49.89 305 SER C CA 1
ATOM 7960 C C . SER C 1 325 ? 97.326 131.362 -37.693 1.00 49.33 305 SER C C 1
ATOM 7961 O O . SER C 1 325 ? 97.473 130.252 -38.217 1.00 48.75 305 SER C O 1
ATOM 7964 N N . GLN C 1 326 ? 98.299 131.959 -37.000 1.00 45.92 306 GLN C N 1
ATOM 7965 C CA . GLN C 1 326 ? 99.569 131.277 -36.774 1.00 47.51 306 GLN C CA 1
ATOM 7966 C C . GLN C 1 326 ? 99.395 130.085 -35.843 1.00 47.29 306 GLN C C 1
ATOM 7967 O O . GLN C 1 326 ? 100.079 129.066 -35.995 1.00 49.06 306 GLN C O 1
ATOM 7973 N N . MET C 1 327 ? 98.488 130.196 -34.872 1.00 42.07 307 MET C N 1
ATOM 7974 C CA . MET C 1 327 ? 98.245 129.093 -33.951 1.00 40.55 307 MET C CA 1
ATOM 7975 C C . MET C 1 327 ? 97.549 127.926 -34.639 1.00 44.46 307 MET C C 1
ATOM 7976 O O . MET C 1 327 ? 97.732 126.771 -34.236 1.00 45.95 307 MET C O 1
ATOM 7981 N N . GLN C 1 328 ? 96.755 128.204 -35.676 1.00 46.46 308 GLN C N 1
ATOM 7982 C CA . GLN C 1 328 ? 96.007 127.144 -36.345 1.00 50.50 308 GLN C CA 1
ATOM 7983 C C . GLN C 1 328 ? 96.925 126.146 -37.039 1.00 54.55 308 GLN C C 1
ATOM 7984 O O . GLN C 1 328 ? 96.543 124.986 -37.226 1.00 56.13 308 GLN C O 1
ATOM 7990 N N . VAL C 1 329 ? 98.131 126.567 -37.421 1.00 55.86 309 VAL C N 1
ATOM 7991 C CA . VAL C 1 329 ? 99.046 125.728 -38.180 1.00 59.16 309 VAL C CA 1
ATOM 7992 C C . VAL C 1 329 ? 100.335 125.442 -37.419 1.00 60.12 309 VAL C C 1
ATOM 7993 O O . VAL C 1 329 ? 101.268 124.871 -37.984 1.00 62.35 309 VAL C O 1
ATOM 7997 N N . GLY C 1 330 ? 100.407 125.820 -36.145 1.00 67.36 310 GLY C N 1
ATOM 7998 C CA . GLY C 1 330 ? 101.626 125.628 -35.382 1.00 69.81 310 GLY C CA 1
ATOM 7999 C C . GLY C 1 330 ? 101.591 124.440 -34.443 1.00 71.76 310 GLY C C 1
ATOM 8000 O O . GLY C 1 330 ? 102.341 124.395 -33.464 1.00 70.34 310 GLY C O 1
ATOM 8001 N N . GLN C 1 331 ? 100.730 123.463 -34.736 1.00 75.06 311 GLN C N 1
ATOM 8002 C CA . GLN C 1 331 ? 100.574 122.320 -33.841 1.00 75.96 311 GLN C CA 1
ATOM 8003 C C . GLN C 1 331 ? 101.793 121.406 -33.888 1.00 80.14 311 GLN C C 1
ATOM 8004 O O . GLN C 1 331 ? 102.350 121.044 -32.845 1.00 79.35 311 GLN C O 1
ATOM 8006 N N . GLU C 1 332 ? 102.223 121.020 -35.092 1.00 86.38 312 GLU C N 1
ATOM 8007 C CA . GLU C 1 332 ? 103.318 120.063 -35.212 1.00 89.62 312 GLU C CA 1
ATOM 8008 C C . GLU C 1 332 ? 104.649 120.679 -34.799 1.00 86.79 312 GLU C C 1
ATOM 8009 O O . GLU C 1 332 ? 105.471 120.018 -34.153 1.00 87.80 312 GLU C O 1
ATOM 8015 N N . LYS C 1 333 ? 104.879 121.942 -35.156 1.00 84.67 313 LYS C N 1
ATOM 8016 C CA . LYS C 1 333 ? 106.191 122.546 -34.950 1.00 80.77 313 LYS C CA 1
ATOM 8017 C C . LYS C 1 333 ? 106.379 123.023 -33.514 1.00 74.21 313 LYS C C 1
ATOM 8018 O O . LYS C 1 333 ? 107.393 122.713 -32.879 1.00 73.84 313 LYS C O 1
ATOM 8020 N N . PHE C 1 334 ? 105.417 123.779 -32.984 1.00 67.65 314 PHE C N 1
ATOM 8021 C CA . PHE C 1 334 ? 105.579 124.434 -31.693 1.00 59.70 314 PHE C CA 1
ATOM 8022 C C . PHE C 1 334 ? 104.615 123.946 -30.621 1.00 52.37 314 PHE C C 1
ATOM 8023 O O . PHE C 1 334 ? 104.687 124.427 -29.484 1.00 49.17 314 PHE C O 1
ATOM 8031 N N . GLY C 1 335 ? 103.721 123.013 -30.938 1.00 47.04 315 GLY C N 1
ATOM 8032 C CA . GLY C 1 335 ? 102.764 122.550 -29.954 1.00 42.28 315 GLY C CA 1
ATOM 8033 C C . GLY C 1 335 ? 101.623 123.500 -29.686 1.00 41.41 315 GLY C C 1
ATOM 8034 O O . GLY C 1 335 ? 100.966 123.386 -28.645 1.00 41.65 315 GLY C O 1
ATOM 8035 N N . MET C 1 336 ? 101.365 124.441 -30.591 1.00 39.76 316 MET C N 1
ATOM 8036 C CA . MET C 1 336 ? 100.254 125.360 -30.413 1.00 38.41 316 MET C CA 1
ATOM 8037 C C . MET C 1 336 ? 98.929 124.665 -30.707 1.00 37.77 316 MET C C 1
ATOM 8038 O O . MET C 1 336 ? 98.866 123.646 -31.401 1.00 38.49 316 MET C O 1
ATOM 8043 N N . MET C 1 337 ? 97.856 125.250 -30.182 1.00 33.54 317 MET C N 1
ATOM 8044 C CA . MET C 1 337 ? 96.531 124.647 -30.281 1.00 34.59 317 MET C CA 1
ATOM 8045 C C . MET C 1 337 ? 95.501 125.711 -29.946 1.00 31.68 317 MET C C 1
ATOM 8046 O O . MET C 1 337 ? 95.531 126.271 -28.846 1.00 32.18 317 MET C O 1
ATOM 8051 N N . THR C 1 338 ? 94.610 126.007 -30.889 1.00 32.43 318 THR C N 1
ATOM 8052 C CA . THR C 1 338 ? 93.498 126.890 -30.580 1.00 33.94 318 THR C CA 1
ATOM 8053 C C . THR C 1 338 ? 92.502 126.164 -29.683 1.00 32.79 318 THR C C 1
ATOM 8054 O O . THR C 1 338 ? 92.521 124.937 -29.556 1.00 31.21 318 THR C O 1
ATOM 8058 N N . MET C 1 339 ? 91.625 126.942 -29.045 1.00 32.87 319 MET C N 1
ATOM 8059 C CA . MET C 1 339 ? 90.592 126.339 -28.211 1.00 32.38 319 MET C CA 1
ATOM 8060 C C . MET C 1 339 ? 89.709 125.404 -29.029 1.00 34.34 319 MET C C 1
ATOM 8061 O O . MET C 1 339 ? 89.402 124.287 -28.598 1.00 31.78 319 MET C O 1
ATOM 8066 N N . ASN C 1 340 ? 89.299 125.843 -30.223 1.00 33.96 320 ASN C N 1
ATOM 8067 C CA . ASN C 1 340 ? 88.461 124.997 -31.068 1.00 36.64 320 ASN C CA 1
ATOM 8068 C C . ASN C 1 340 ? 89.172 123.700 -31.435 1.00 33.91 320 ASN C C 1
ATOM 8069 O O . ASN C 1 340 ? 88.548 122.633 -31.483 1.00 34.11 320 ASN C O 1
ATOM 8074 N N . GLN C 1 341 ? 90.480 123.769 -31.689 1.00 35.03 321 GLN C N 1
ATOM 8075 C CA . GLN C 1 341 ? 91.231 122.559 -32.005 1.00 35.51 321 GLN C CA 1
ATOM 8076 C C . GLN C 1 341 ? 91.302 121.625 -30.804 1.00 35.84 321 GLN C C 1
ATOM 8077 O O . GLN C 1 341 ? 91.279 120.400 -30.965 1.00 36.36 321 GLN C O 1
ATOM 8083 N N . CYS C 1 342 ? 91.382 122.181 -29.593 1.00 31.40 322 CYS C N 1
ATOM 8084 C CA . CYS C 1 342 ? 91.322 121.340 -28.402 1.00 33.25 322 CYS C CA 1
ATOM 8085 C C . CYS C 1 342 ? 89.950 120.691 -28.266 1.00 32.67 322 CYS C C 1
ATOM 8086 O O . CYS C 1 342 ? 89.842 119.487 -28.006 1.00 31.59 322 CYS C O 1
ATOM 8089 N N . LEU C 1 343 ? 88.888 121.484 -28.438 1.00 33.79 323 LEU C N 1
ATOM 8090 C CA . LEU C 1 343 ? 87.531 120.942 -28.392 1.00 33.41 323 LEU C CA 1
ATOM 8091 C C . LEU C 1 343 ? 87.336 119.853 -29.439 1.00 32.81 323 LEU C 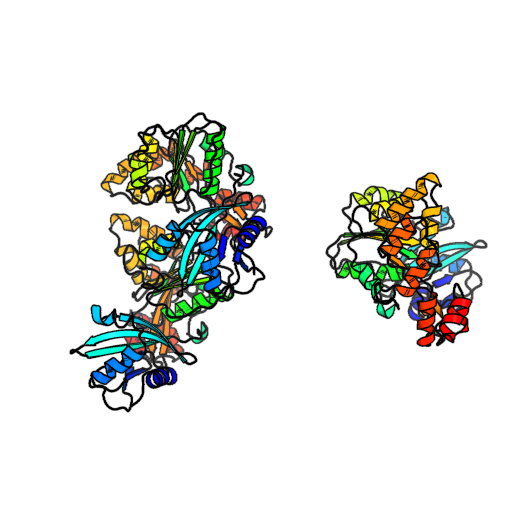C 1
ATOM 8092 O O . LEU C 1 343 ? 86.658 118.850 -29.185 1.00 32.59 323 LEU C O 1
ATOM 8097 N N . TYR C 1 344 ? 87.919 120.038 -30.625 1.00 34.57 324 TYR C N 1
ATOM 8098 C CA . TYR C 1 344 ? 87.832 119.020 -31.667 1.00 37.76 324 TYR C CA 1
ATOM 8099 C C . TYR C 1 344 ? 88.436 117.703 -31.196 1.00 35.31 324 TYR C C 1
ATOM 8100 O O . TYR C 1 344 ? 87.857 116.631 -31.405 1.00 35.81 324 TYR C O 1
ATOM 8109 N N . GLY C 1 345 ? 89.607 117.767 -30.557 1.00 33.45 325 GLY C N 1
ATOM 8110 C CA . GLY C 1 345 ? 90.239 116.551 -30.069 1.00 34.95 325 GLY C CA 1
ATOM 8111 C C . GLY C 1 345 ? 89.444 115.880 -28.964 1.00 33.28 325 GLY C C 1
ATOM 8112 O O . GLY C 1 345 ? 89.319 114.652 -28.932 1.00 32.96 325 GLY C O 1
ATOM 8113 N N . LEU C 1 346 ? 88.894 116.678 -28.043 1.00 31.34 326 LEU C N 1
ATOM 8114 C CA . LEU C 1 346 ? 88.072 116.121 -26.973 1.00 31.88 326 LEU C CA 1
ATOM 8115 C C . LEU C 1 346 ? 86.829 115.438 -27.531 1.00 32.54 326 LEU C C 1
ATOM 8116 O O . LEU C 1 346 ? 86.386 114.412 -27.004 1.00 35.07 326 LEU C O 1
ATOM 8121 N N . LEU C 1 347 ? 86.250 115.998 -28.594 1.00 32.79 327 LEU C N 1
ATOM 8122 C CA . LEU C 1 347 ? 85.103 115.360 -29.234 1.00 34.88 327 LEU C CA 1
ATOM 8123 C C . LEU C 1 347 ? 85.506 114.055 -29.910 1.00 37.20 327 LEU C C 1
ATOM 8124 O O . LEU C 1 347 ? 84.780 113.057 -29.827 1.00 36.14 327 LEU C O 1
ATOM 8129 N N . GLN C 1 348 ? 86.665 114.041 -30.575 1.00 36.75 328 GLN C N 1
ATOM 8130 C CA . GLN C 1 348 ? 87.135 112.822 -31.226 1.00 40.28 328 GLN C CA 1
ATOM 8131 C C . GLN C 1 348 ? 87.380 111.713 -30.210 1.00 36.83 328 GLN C C 1
ATOM 8132 O O . GLN C 1 348 ? 87.111 110.538 -30.485 1.00 35.33 328 GLN C O 1
ATOM 8138 N N . LYS C 1 349 ? 87.890 112.065 -29.032 1.00 35.14 329 LYS C N 1
ATOM 8139 C CA . LYS C 1 349 ? 88.107 111.099 -27.963 1.00 39.09 329 LYS C CA 1
ATOM 8140 C C . LYS C 1 349 ? 86.841 110.795 -27.175 1.00 37.16 329 LYS C C 1
ATOM 8141 O O . LYS C 1 349 ? 86.896 109.990 -26.239 1.00 34.79 329 LYS C O 1
ATOM 8147 N N . ARG C 1 350 ? 85.715 111.421 -27.531 1.00 31.75 330 ARG C N 1
ATOM 8148 C CA . ARG C 1 350 ? 84.425 111.210 -26.872 1.00 31.86 330 ARG C CA 1
ATOM 8149 C C . ARG C 1 350 ? 84.473 111.595 -25.395 1.00 34.64 330 ARG C C 1
ATOM 8150 O O . ARG C 1 350 ? 83.741 111.041 -24.571 1.00 33.85 330 ARG C O 1
ATOM 8158 N N . HIS C 1 351 ? 85.334 112.559 -25.056 1.00 31.82 331 HIS C N 1
ATOM 8159 C CA . HIS C 1 351 ? 85.399 113.070 -23.691 1.00 31.14 331 HIS C CA 1
ATOM 8160 C C . HIS C 1 351 ? 84.244 114.012 -23.380 1.00 32.02 331 HIS C C 1
ATOM 8161 O O . HIS C 1 351 ? 83.818 114.102 -22.224 1.00 33.01 331 HIS C O 1
ATOM 8168 N N . ILE C 1 352 ? 83.736 114.726 -24.386 1.00 30.95 332 ILE C N 1
ATOM 8169 C CA . ILE C 1 352 ? 82.646 115.674 -24.211 1.00 30.92 332 ILE C CA 1
ATOM 8170 C C . ILE C 1 352 ? 81.594 115.416 -25.279 1.00 34.49 332 ILE C C 1
ATOM 8171 O O . ILE C 1 352 ? 81.862 114.803 -26.314 1.00 34.01 332 ILE C O 1
ATOM 8176 N N . THR C 1 353 ? 80.382 115.899 -25.012 1.00 35.04 333 THR C N 1
ATOM 8177 C CA . THR C 1 353 ? 79.295 115.804 -25.972 1.00 38.80 333 THR C CA 1
ATOM 8178 C C . THR C 1 353 ? 79.368 116.951 -26.978 1.00 40.44 333 THR C C 1
ATOM 8179 O O . THR C 1 353 ? 80.070 117.948 -26.783 1.00 36.15 333 THR C O 1
ATOM 8183 N N . MET C 1 354 ? 78.618 116.796 -28.071 1.00 41.63 334 MET C N 1
ATOM 8184 C CA . MET C 1 354 ? 78.582 117.833 -29.097 1.00 45.28 334 MET C CA 1
ATOM 8185 C C . MET C 1 354 ? 78.003 119.132 -28.549 1.00 47.91 334 MET C C 1
ATOM 8186 O O . MET C 1 354 ? 78.495 120.221 -28.866 1.00 48.91 334 MET C O 1
ATOM 8191 N N . ASP C 1 355 ? 76.962 119.036 -27.719 1.00 49.71 335 ASP C N 1
ATOM 8192 C CA . ASP C 1 355 ? 76.345 120.237 -27.162 1.00 51.64 335 ASP C CA 1
ATOM 8193 C C . ASP C 1 355 ? 77.298 120.971 -26.226 1.00 50.66 335 ASP C C 1
ATOM 8194 O O . ASP C 1 355 ? 77.320 122.207 -26.199 1.00 52.26 335 ASP C O 1
ATOM 8199 N N . VAL C 1 356 ? 78.089 120.229 -25.447 1.00 46.86 336 VAL C N 1
ATOM 8200 C CA . VAL C 1 356 ? 79.039 120.866 -24.539 1.00 44.33 336 VAL C CA 1
ATOM 8201 C C . VAL C 1 356 ? 80.161 121.535 -25.322 1.00 45.66 336 VAL C C 1
ATOM 8202 O O . VAL C 1 356 ? 80.550 122.672 -25.027 1.00 47.25 336 VAL C O 1
ATOM 8206 N N . GLY C 1 357 ? 80.697 120.848 -26.334 1.00 43.74 337 GLY C N 1
ATOM 8207 C CA . GLY C 1 357 ? 81.746 121.446 -27.144 1.00 44.50 337 GLY C CA 1
ATOM 8208 C C . GLY C 1 357 ? 81.267 122.672 -27.899 1.00 47.93 337 GLY C C 1
ATOM 8209 O O . GLY C 1 357 ? 81.939 123.707 -27.922 1.00 47.12 337 GLY C O 1
ATOM 8210 N N . MET C 1 358 ? 80.093 122.572 -28.526 1.00 49.91 338 MET C N 1
ATOM 8211 C CA . MET C 1 358 ? 79.532 123.719 -29.231 1.00 53.14 338 MET C CA 1
ATOM 8212 C C . MET C 1 358 ? 79.155 124.833 -28.263 1.00 56.09 338 MET C C 1
ATOM 8213 O O . MET C 1 358 ? 79.315 126.018 -28.579 1.00 57.45 338 MET C O 1
ATOM 8218 N N . GLY C 1 359 ? 78.657 124.473 -27.078 1.00 59.47 339 GLY C N 1
ATOM 8219 C CA . GLY C 1 359 ? 78.254 125.470 -26.103 1.00 60.36 339 GLY C CA 1
ATOM 8220 C C . GLY C 1 359 ? 79.392 126.310 -25.564 1.00 63.01 339 GLY C C 1
ATOM 8221 O O . GLY C 1 359 ? 79.155 127.432 -25.103 1.00 66.63 339 GLY C O 1
ATOM 8222 N N . ARG C 1 360 ? 80.622 125.797 -25.610 1.00 60.15 340 ARG C N 1
ATOM 8223 C CA . ARG C 1 360 ? 81.781 126.523 -25.114 1.00 58.16 340 ARG C CA 1
ATOM 8224 C C . ARG C 1 360 ? 82.700 127.021 -26.219 1.00 53.42 340 ARG C C 1
ATOM 8225 O O . ARG C 1 360 ? 83.631 127.779 -25.927 1.00 53.56 340 ARG C O 1
ATOM 8233 N N . SER C 1 361 ? 82.470 126.620 -27.465 1.00 49.41 341 SER C N 1
ATOM 8234 C CA . SER C 1 361 ? 83.317 127.065 -28.561 1.00 47.55 341 SER C CA 1
ATOM 8235 C C . SER C 1 361 ? 83.239 128.581 -28.703 1.00 49.84 341 SER C C 1
ATOM 8236 O O . SER C 1 361 ? 82.133 129.137 -28.764 1.00 48.07 341 SER C O 1
ATOM 8239 N N . PRO C 1 362 ? 84.374 129.284 -28.751 1.00 51.76 342 PRO C N 1
ATOM 8240 C CA . PRO C 1 362 ? 84.331 130.730 -29.016 1.00 53.19 342 PRO C CA 1
ATOM 8241 C C . PRO C 1 362 ? 83.941 131.066 -30.444 1.00 57.67 342 PRO C C 1
ATOM 8242 O O . PRO C 1 362 ? 83.658 132.236 -30.732 1.00 59.51 342 PRO C O 1
ATOM 8246 N N . ASP C 1 363 ? 83.921 130.081 -31.339 1.00 57.63 343 ASP C N 1
ATOM 8247 C CA . ASP C 1 363 ? 83.492 130.284 -32.723 1.00 58.21 343 ASP C CA 1
ATOM 8248 C C . ASP C 1 363 ? 82.854 128.991 -33.205 1.00 58.68 343 ASP C C 1
ATOM 8249 O O . ASP C 1 363 ? 83.504 128.152 -33.841 1.00 58.88 343 ASP C O 1
ATOM 8254 N N . PRO C 1 364 ? 81.567 128.791 -32.907 1.00 59.26 344 PRO C N 1
ATOM 8255 C CA . PRO C 1 364 ? 80.923 127.513 -33.257 1.00 59.42 344 PRO C CA 1
ATOM 8256 C C . PRO C 1 364 ? 80.935 127.210 -34.744 1.00 58.67 344 PRO C C 1
ATOM 8257 O O . PRO C 1 364 ? 80.961 126.033 -35.124 1.00 57.24 344 PRO C O 1
ATOM 8261 N N . ASP C 1 365 ? 80.915 128.235 -35.598 1.00 60.30 345 ASP C N 1
ATOM 8262 C CA . ASP C 1 365 ? 80.964 127.994 -37.036 1.00 61.18 345 ASP C CA 1
ATOM 8263 C C . ASP C 1 365 ? 82.295 127.377 -37.449 1.00 56.08 345 ASP C C 1
ATOM 8264 O O . ASP C 1 365 ? 82.332 126.499 -38.319 1.00 51.56 345 ASP C O 1
ATOM 8269 N N . GLU C 1 366 ? 83.398 127.822 -36.841 1.00 52.67 346 GLU C N 1
ATOM 8270 C CA . GLU C 1 366 ? 84.694 127.230 -37.157 1.00 52.64 346 GLU C CA 1
ATOM 8271 C C . GLU C 1 366 ? 84.749 125.775 -36.711 1.00 51.70 346 GLU C C 1
ATOM 8272 O O . GLU C 1 366 ? 85.208 124.902 -37.458 1.00 51.34 346 GLU C O 1
ATOM 8278 N N . LEU C 1 367 ? 84.285 125.494 -35.491 1.00 52.23 347 LEU C N 1
ATOM 8279 C CA . LEU C 1 367 ? 84.288 124.120 -34.997 1.00 52.35 347 LEU C CA 1
ATOM 8280 C C . LEU C 1 367 ? 83.413 123.223 -35.865 1.00 53.61 347 LEU C C 1
ATOM 8281 O O . LEU C 1 367 ? 83.785 122.081 -36.160 1.00 51.93 347 LEU C O 1
ATOM 8286 N N . LYS C 1 368 ? 82.246 123.723 -36.286 1.00 57.33 348 LYS C N 1
ATOM 8287 C CA . LYS C 1 368 ? 81.418 122.973 -37.226 1.00 64.21 348 LYS C CA 1
ATOM 8288 C C . LYS C 1 368 ? 82.170 122.698 -38.520 1.00 66.80 348 LYS C C 1
ATOM 8289 O O . LYS C 1 368 ? 82.095 121.592 -39.069 1.00 66.56 348 LYS C O 1
ATOM 8294 N N . GLN C 1 369 ? 82.896 123.698 -39.027 1.00 68.95 349 GLN C N 1
ATOM 8295 C CA . GLN C 1 369 ? 83.698 123.495 -40.228 1.00 71.73 349 GLN C CA 1
ATOM 8296 C C . GLN C 1 369 ? 84.744 122.410 -40.011 1.00 64.79 349 GLN C C 1
ATOM 8297 O O . GLN C 1 369 ? 84.948 121.552 -40.876 1.00 63.35 349 GLN C O 1
ATOM 8303 N N . MET C 1 370 ? 85.406 122.424 -38.852 1.00 57.34 350 MET C N 1
ATOM 8304 C CA . MET C 1 370 ? 86.421 121.417 -38.563 1.00 56.81 350 MET C CA 1
ATOM 8305 C C . MET C 1 370 ? 85.822 120.020 -38.460 1.00 55.73 350 MET C C 1
ATOM 8306 O O . MET C 1 370 ? 86.483 119.037 -38.814 1.00 55.65 350 MET C O 1
ATOM 8311 N N . LEU C 1 371 ? 84.580 119.911 -37.986 1.00 56.15 351 LEU C N 1
ATOM 8312 C CA . LEU C 1 371 ? 83.968 118.599 -37.805 1.00 58.61 351 LEU C CA 1
ATOM 8313 C C . LEU C 1 371 ? 83.451 118.024 -39.119 1.00 65.58 351 LEU C C 1
ATOM 8314 O O . LEU C 1 371 ? 83.504 116.807 -39.326 1.00 65.51 351 LEU C O 1
ATOM 8319 N N . THR C 1 372 ? 82.952 118.874 -40.015 1.00 71.58 352 THR C N 1
ATOM 8320 C CA . THR C 1 372 ? 82.354 118.411 -41.259 1.00 80.14 352 THR C CA 1
ATOM 8321 C C . THR C 1 372 ? 83.291 118.503 -42.457 1.00 88.23 352 THR C C 1
ATOM 8322 O O . THR C 1 372 ? 82.956 117.970 -43.520 1.00 90.64 352 THR C O 1
ATOM 8326 N N . SER C 1 373 ? 84.446 119.162 -42.320 1.00 93.75 353 SER C N 1
ATOM 8327 C CA . SER C 1 373 ? 85.402 119.191 -43.423 1.00 100.28 353 SER C CA 1
ATOM 8328 C C . SER C 1 373 ? 85.966 117.807 -43.706 1.00 105.33 353 SER C C 1
ATOM 8329 O O . SER C 1 373 ? 86.309 117.500 -44.854 1.00 107.96 353 SER C O 1
ATOM 8332 N N . GLY C 1 374 ? 86.073 116.968 -42.682 1.00 108.30 354 GLY C N 1
ATOM 8333 C CA . GLY C 1 374 ? 86.532 115.603 -42.848 1.00 111.12 354 GLY C CA 1
ATOM 8334 C C . GLY C 1 374 ? 85.591 114.614 -42.189 1.00 112.41 354 GLY C C 1
ATOM 8335 O O . GLY C 1 374 ? 84.540 114.999 -41.675 1.00 112.75 354 GLY C O 1
#